Protein AF-A0AAU9JZC8-F1 (afdb_monomer_lite)

InterPro domains:
  IPR000945 Dopamine beta-hydroxylase-like [PTHR10157] (505-621)
  IPR001199 Cytochrome b5-like heme/steroid binding domain [PF00173] (879-955)
  IPR001199 Cytochrome b5-like heme/steroid binding domain [PS50255] (870-957)
  IPR001199 Cytochrome b5-like heme/steroid binding domain [SM01117] (877-957)
  IPR005018 DOMON domain [PF03351] (26-144)
  IPR005018 DOMON domain [PF03351] (187-306)
  IPR005018 DOMON domain [PF03351] (349-467)
  IPR005018 DOMON domain [PF03351] (511-630)
  IPR005018 DOMON domain [PS50836] (27-145)
  IPR005018 DOMON domain [PS50836] (188-307)
  IPR005018 DOMON domain [PS50836] (350-468)
  IPR005018 DOMON domain [PS50836] (512-631)
  IPR005018 DOMON domain [SM00664] (51-145)
  IPR005018 DOMON domain [SM00664] (213-307)
  IPR005018 DOMON domain [SM00664] (374-468)
  IPR005018 DOMON domain [SM00664] (536-631)
  IPR006593 Cytochrome b561/ferric reductase, transmembrane domain [PF03188] (675-803)
  IPR006593 Cytochrome b561/ferric reductase, transmembrane domain [PS50939] (636-838)
  IPR006593 Cytochrome b561/ferric reductase, transmembrane domain [SM00665] (674-803)
  IPR008333 Flavoprotein pyridine nucleotide cytochrome reductase-like, FAD-binding domain [PF00970] (1058-1099)

Structure (mmCIF, N/CA/C/O backbone):
data_AF-A0AAU9JZC8-F1
#
_entry.id   AF-A0AAU9JZC8-F1
#
loop_
_atom_site.group_PDB
_atom_site.id
_atom_site.type_symbol
_atom_site.label_atom_id
_atom_site.label_alt_id
_atom_site.label_comp_id
_atom_site.label_asym_id
_atom_site.label_entity_id
_atom_site.label_seq_id
_atom_site.pdbx_PDB_ins_code
_atom_site.Cartn_x
_atom_site.Cartn_y
_atom_site.Cartn_z
_atom_site.occupancy
_atom_site.B_iso_or_equiv
_atom_site.auth_seq_id
_atom_site.auth_comp_id
_atom_site.auth_asym_id
_atom_site.auth_atom_id
_atom_site.pdbx_PDB_model_num
ATOM 1 N N . MET A 1 1 ? 20.914 10.973 26.445 1.00 38.75 1 MET A N 1
ATOM 2 C CA . MET A 1 1 ? 22.383 10.813 26.533 1.00 38.75 1 MET A CA 1
ATOM 3 C C . MET A 1 1 ? 22.733 9.498 25.857 1.00 38.75 1 MET A C 1
ATOM 5 O O . MET A 1 1 ? 22.059 8.524 26.144 1.00 38.75 1 MET A O 1
ATOM 9 N N . VAL A 1 2 ? 23.710 9.504 24.944 1.00 33.41 2 VAL A N 1
ATOM 10 C CA . VAL A 1 2 ? 23.965 8.500 23.882 1.00 33.41 2 VAL A CA 1
ATOM 11 C C . VAL A 1 2 ? 23.013 8.624 22.683 1.00 33.41 2 VAL A C 1
ATOM 13 O O . VAL A 1 2 ? 22.009 7.930 22.583 1.00 33.41 2 VAL A O 1
ATOM 16 N N . LYS A 1 3 ? 23.349 9.591 21.819 1.00 29.45 3 LYS A N 1
ATOM 17 C CA . LYS A 1 3 ? 23.037 9.765 20.380 1.00 29.45 3 LYS A CA 1
ATOM 18 C C . LYS A 1 3 ? 23.085 11.263 20.055 1.00 29.45 3 LYS A C 1
ATOM 20 O O . LYS A 1 3 ? 22.072 11.871 19.750 1.00 29.45 3 LYS A O 1
ATOM 25 N N . PHE A 1 4 ? 24.261 11.869 20.224 1.00 28.55 4 PHE A N 1
ATOM 26 C CA . PHE A 1 4 ? 24.564 13.230 19.754 1.00 28.55 4 PHE A CA 1
ATOM 27 C C . PHE A 1 4 ? 26.087 13.424 19.604 1.00 28.55 4 PHE A C 1
ATOM 29 O O . PHE A 1 4 ? 26.654 14.442 19.981 1.00 28.55 4 PHE A O 1
ATOM 36 N N . THR A 1 5 ? 26.773 12.389 19.103 1.00 28.95 5 THR A N 1
ATOM 37 C CA . THR A 1 5 ? 28.242 12.358 18.955 1.00 28.95 5 THR A CA 1
ATOM 38 C C . THR A 1 5 ? 28.636 11.619 17.675 1.00 28.95 5 THR A C 1
ATOM 40 O O . THR A 1 5 ? 29.507 10.763 17.678 1.00 28.95 5 THR A O 1
ATOM 43 N N . PHE A 1 6 ? 27.934 11.908 16.577 1.00 29.84 6 PHE A N 1
ATOM 44 C CA . PHE A 1 6 ? 28.312 11.453 15.230 1.00 29.84 6 PHE A CA 1
ATOM 45 C C . PHE A 1 6 ? 28.276 12.585 14.190 1.00 29.84 6 PHE A C 1
ATOM 47 O O . PHE A 1 6 ? 28.358 12.334 12.998 1.00 29.84 6 PHE A O 1
ATOM 54 N N . PHE A 1 7 ? 28.180 13.842 14.641 1.00 29.44 7 PHE A N 1
ATOM 55 C CA . PHE A 1 7 ? 28.070 15.015 13.763 1.00 29.44 7 PHE A CA 1
ATOM 56 C C . PHE A 1 7 ? 29.235 16.014 13.914 1.00 29.44 7 PHE A C 1
ATOM 58 O O . PHE A 1 7 ? 29.218 17.075 13.308 1.00 29.44 7 PHE A O 1
ATOM 65 N N . ILE A 1 8 ? 30.262 15.691 14.715 1.00 27.86 8 ILE A N 1
ATOM 66 C CA . ILE A 1 8 ? 31.424 16.570 14.975 1.00 27.86 8 ILE A CA 1
ATOM 67 C C . ILE A 1 8 ? 32.739 15.784 14.814 1.00 27.86 8 ILE A C 1
ATOM 69 O O . ILE A 1 8 ? 33.644 15.870 15.631 1.00 27.86 8 ILE A O 1
ATOM 73 N N . LEU A 1 9 ? 32.830 14.959 13.767 1.00 26.92 9 LEU A N 1
ATOM 74 C CA . LEU A 1 9 ? 34.109 14.392 13.308 1.00 26.92 9 LEU A CA 1
ATOM 75 C C . LEU A 1 9 ? 34.303 14.507 11.785 1.00 26.92 9 LEU A C 1
ATOM 77 O O . LEU A 1 9 ? 35.224 13.922 11.236 1.00 26.92 9 LEU A O 1
ATOM 81 N N . TYR A 1 10 ? 33.434 15.267 11.107 1.00 29.80 10 TYR A N 1
ATOM 82 C CA . TYR A 1 10 ? 33.500 15.512 9.659 1.00 29.80 10 TYR A CA 1
ATOM 83 C C . TYR A 1 10 ? 33.956 16.941 9.312 1.00 29.80 10 TYR A C 1
ATOM 85 O O . TYR A 1 10 ? 34.009 17.319 8.150 1.00 29.80 10 TYR A O 1
ATOM 93 N N . ILE A 1 11 ? 34.294 17.752 10.322 1.00 29.59 11 ILE A N 1
ATOM 94 C CA . ILE A 1 11 ? 34.695 19.157 10.162 1.00 29.59 11 ILE A CA 1
ATOM 95 C C . ILE A 1 11 ? 36.052 19.357 10.846 1.00 29.59 11 ILE A C 1
ATOM 97 O O . ILE A 1 11 ? 36.179 20.060 11.842 1.00 29.59 11 ILE A O 1
ATOM 101 N N . SER A 1 12 ? 37.068 18.659 10.340 1.00 27.83 12 SER A N 1
ATOM 102 C CA . SER A 1 12 ? 38.484 18.997 10.565 1.00 27.83 12 SER A CA 1
ATOM 103 C C . SER A 1 12 ? 39.422 18.500 9.450 1.00 27.83 12 SER A C 1
ATOM 105 O O . SER A 1 12 ? 40.632 18.567 9.606 1.00 27.83 12 SER A O 1
ATOM 107 N N . LEU A 1 13 ? 38.880 18.045 8.311 1.00 31.06 13 LEU A N 1
ATOM 108 C CA . LEU A 1 13 ? 39.624 17.678 7.092 1.00 31.06 13 LEU A CA 1
ATOM 109 C C . LEU A 1 13 ? 39.150 18.500 5.878 1.00 31.06 13 LEU A C 1
ATOM 111 O O . LEU A 1 13 ? 39.195 18.062 4.737 1.00 31.06 13 LEU A O 1
ATOM 115 N N . ALA A 1 14 ? 38.672 19.718 6.139 1.00 29.77 14 ALA A N 1
ATOM 116 C CA . ALA A 1 14 ? 38.311 20.700 5.121 1.00 29.77 14 ALA A CA 1
ATOM 117 C C . ALA A 1 14 ? 39.449 21.718 4.930 1.00 29.77 14 ALA A C 1
ATOM 119 O O . ALA A 1 14 ? 39.251 22.922 5.077 1.00 29.77 14 ALA A O 1
ATOM 120 N N . PHE A 1 15 ? 40.643 21.211 4.617 1.00 31.27 15 PHE A N 1
ATOM 121 C CA . PHE A 1 15 ? 41.706 21.960 3.948 1.00 31.27 15 PHE A CA 1
ATOM 122 C C . PHE A 1 15 ? 42.195 21.113 2.756 1.00 31.27 15 PHE A C 1
ATOM 124 O O . PHE A 1 15 ? 42.747 20.040 2.953 1.00 31.27 15 PHE A O 1
ATOM 131 N N . SER A 1 16 ? 41.901 21.611 1.546 1.00 42.53 16 SER A N 1
ATOM 132 C CA . SER A 1 16 ? 42.265 21.157 0.185 1.00 42.53 16 SER A CA 1
ATOM 133 C C . SER A 1 16 ? 42.057 19.673 -0.190 1.00 42.53 16 SER A C 1
ATOM 135 O O . SER A 1 16 ? 42.963 18.854 -0.117 1.00 42.53 16 SER A O 1
ATOM 137 N N . LEU A 1 17 ? 40.868 19.353 -0.719 1.00 43.88 17 LEU A N 1
ATOM 138 C CA . LEU A 1 17 ? 40.655 18.234 -1.660 1.00 43.88 17 LEU A CA 1
ATOM 139 C C . LEU A 1 17 ? 40.538 18.728 -3.119 1.00 43.88 17 LEU A C 1
ATOM 141 O O . LEU A 1 17 ? 40.178 17.959 -4.002 1.00 43.88 17 LEU A O 1
ATOM 145 N N . ALA A 1 18 ? 40.804 20.014 -3.376 1.00 48.88 18 ALA A N 1
ATOM 146 C CA . ALA A 1 18 ? 40.693 20.606 -4.712 1.00 48.88 18 ALA A CA 1
ATOM 147 C C . ALA A 1 18 ? 41.970 20.434 -5.560 1.00 48.88 18 ALA A C 1
ATOM 149 O O . ALA A 1 18 ? 41.886 20.530 -6.779 1.00 48.88 18 ALA A O 1
ATOM 150 N N . ASP A 1 19 ? 43.116 20.133 -4.931 1.00 63.88 19 ASP A N 1
ATOM 151 C CA . ASP A 1 19 ? 44.434 20.117 -5.590 1.00 63.88 19 ASP A CA 1
ATOM 152 C C . ASP A 1 19 ? 45.125 18.735 -5.579 1.00 63.88 19 ASP A C 1
ATOM 154 O O . ASP A 1 19 ? 46.288 18.623 -5.965 1.00 63.88 19 ASP A O 1
ATOM 158 N N . LEU A 1 20 ? 44.446 17.679 -5.108 1.00 82.31 20 LEU A N 1
ATOM 159 C CA . LEU A 1 20 ? 45.000 16.321 -5.087 1.00 82.31 20 LEU A CA 1
ATOM 160 C C . LEU A 1 20 ? 44.913 15.696 -6.485 1.00 82.31 20 LEU A C 1
ATOM 162 O O . LEU A 1 20 ? 43.819 15.490 -7.008 1.00 82.31 20 LEU A O 1
ATOM 166 N N . VAL A 1 21 ? 46.070 15.380 -7.063 1.00 87.62 21 VAL A N 1
ATOM 167 C CA . VAL A 1 21 ? 46.210 14.694 -8.355 1.00 87.62 21 VAL A CA 1
ATOM 168 C C . VAL A 1 21 ? 46.544 13.228 -8.111 1.00 87.62 21 VAL A C 1
ATOM 170 O O . VAL A 1 21 ? 47.403 12.942 -7.282 1.00 87.62 21 VAL A O 1
ATOM 173 N N . THR A 1 22 ? 45.913 12.305 -8.836 1.00 87.94 22 THR A N 1
ATOM 174 C CA . THR A 1 22 ? 46.145 10.857 -8.716 1.00 87.94 22 THR A CA 1
ATOM 175 C C . THR A 1 22 ? 46.377 10.224 -10.085 1.00 87.94 22 THR A C 1
ATOM 177 O O . THR A 1 22 ? 45.587 10.423 -11.006 1.00 87.94 22 THR A O 1
ATOM 180 N N . VAL A 1 23 ? 47.428 9.413 -10.207 1.00 86.44 23 VAL A N 1
ATOM 181 C CA . VAL A 1 23 ? 47.683 8.552 -11.370 1.00 86.44 23 VAL A CA 1
ATOM 182 C C . VAL A 1 23 ? 47.789 7.094 -10.937 1.00 86.44 23 VAL A C 1
ATOM 184 O O . VAL A 1 23 ? 48.322 6.762 -9.873 1.00 86.44 23 VAL A O 1
ATOM 187 N N . GLU A 1 24 ? 47.264 6.213 -11.777 1.00 87.88 24 GLU A N 1
ATOM 188 C CA . GLU A 1 24 ? 47.436 4.774 -11.635 1.00 87.88 24 GLU A CA 1
ATOM 189 C C . GLU A 1 24 ? 48.741 4.363 -12.320 1.00 87.88 24 GLU A C 1
ATOM 191 O O . GLU A 1 24 ? 48.901 4.564 -13.521 1.00 87.88 24 GLU A O 1
ATOM 196 N N . LEU A 1 25 ? 49.692 3.827 -11.546 1.00 85.94 25 LEU A N 1
ATOM 197 C CA . LEU A 1 25 ? 50.917 3.243 -12.100 1.00 85.94 25 LEU A CA 1
ATOM 198 C C . LEU A 1 25 ? 50.669 1.778 -12.475 1.00 85.94 25 LEU A C 1
ATOM 200 O O . LEU A 1 25 ? 51.113 1.320 -13.526 1.00 85.94 25 LEU A O 1
ATOM 204 N N . ASN A 1 26 ? 49.932 1.061 -11.620 1.00 83.56 26 ASN A N 1
ATOM 205 C CA . ASN A 1 26 ? 49.274 -0.206 -11.927 1.00 83.56 26 ASN A CA 1
ATOM 206 C C . ASN A 1 26 ? 48.115 -0.484 -10.943 1.00 83.56 26 ASN A C 1
ATOM 208 O O . ASN A 1 26 ? 47.917 0.262 -9.985 1.00 83.56 26 ASN A O 1
ATOM 212 N N . GLU A 1 27 ? 47.439 -1.625 -11.120 1.00 82.31 27 GLU A N 1
ATOM 213 C CA . GLU A 1 27 ? 46.298 -2.088 -10.305 1.00 82.31 27 GLU A CA 1
ATOM 214 C C . GLU A 1 27 ? 46.540 -2.143 -8.780 1.00 82.31 27 GLU A C 1
ATOM 216 O O . GLU A 1 27 ? 45.589 -2.142 -8.001 1.00 82.31 27 GLU A O 1
ATOM 221 N N . ASN A 1 28 ? 47.800 -2.206 -8.334 1.00 84.19 28 ASN A N 1
ATOM 222 C CA . ASN A 1 28 ? 48.166 -2.354 -6.924 1.00 84.19 28 ASN A CA 1
ATOM 223 C C . ASN A 1 28 ? 48.948 -1.152 -6.370 1.00 84.19 28 ASN A C 1
ATOM 225 O O . ASN A 1 28 ? 49.250 -1.133 -5.173 1.00 84.19 28 ASN A O 1
ATOM 229 N N . PHE A 1 29 ? 49.283 -0.167 -7.210 1.00 91.44 29 PHE A N 1
ATOM 230 C CA . PHE A 1 29 ? 50.111 0.984 -6.865 1.00 91.44 29 PHE A CA 1
ATOM 231 C C . PHE A 1 29 ? 49.562 2.259 -7.519 1.00 91.44 29 PHE A C 1
ATOM 233 O O . PHE A 1 29 ? 49.780 2.546 -8.699 1.00 91.44 29 PHE A O 1
ATOM 240 N N . HIS A 1 30 ? 48.901 3.071 -6.695 1.00 91.12 30 HIS A N 1
ATOM 241 C CA . HIS A 1 30 ? 48.463 4.410 -7.065 1.00 91.12 30 HIS A CA 1
ATOM 242 C C . HIS A 1 30 ? 49.386 5.455 -6.444 1.00 91.12 30 HIS A C 1
ATOM 244 O O . HIS A 1 30 ? 49.693 5.413 -5.245 1.00 91.12 30 HIS A O 1
ATOM 250 N N . LEU A 1 31 ? 49.788 6.426 -7.259 1.00 93.69 31 LEU A N 1
ATOM 251 C CA . LEU A 1 31 ? 50.582 7.564 -6.823 1.00 93.69 31 LEU A CA 1
ATOM 252 C C . LEU A 1 31 ? 49.716 8.816 -6.884 1.00 93.69 31 LEU A C 1
ATOM 254 O O . LEU A 1 31 ? 49.108 9.114 -7.907 1.00 93.69 31 LEU A O 1
ATOM 258 N N . SER A 1 32 ? 49.654 9.555 -5.783 1.00 93.25 32 SER A N 1
ATOM 259 C CA . SER A 1 32 ? 48.994 10.862 -5.752 1.00 93.25 32 SER A CA 1
ATOM 260 C C . SER A 1 32 ? 49.956 11.948 -5.312 1.00 93.25 32 SER A C 1
ATOM 262 O O . SER A 1 32 ? 50.922 11.657 -4.610 1.00 93.25 32 SER A O 1
ATOM 264 N N . TRP A 1 33 ? 49.709 13.198 -5.683 1.00 92.81 33 TRP A N 1
ATOM 265 C CA . TRP A 1 33 ? 50.490 14.321 -5.181 1.00 92.81 33 TRP A CA 1
ATOM 266 C C . TRP A 1 33 ? 49.694 15.616 -5.074 1.00 92.81 33 TRP A C 1
ATOM 268 O O . TRP A 1 33 ? 48.676 15.810 -5.735 1.00 92.81 33 TRP A O 1
ATOM 278 N N . ILE A 1 34 ? 50.213 16.515 -4.240 1.00 89.94 34 ILE A N 1
ATOM 279 C CA . ILE A 1 34 ? 49.848 17.931 -4.198 1.00 89.94 34 ILE A CA 1
ATOM 280 C C . ILE A 1 34 ? 51.139 18.723 -4.390 1.00 89.94 34 ILE A C 1
ATOM 282 O O . ILE A 1 34 ? 52.144 18.451 -3.728 1.00 89.94 34 ILE A O 1
ATOM 286 N N . MET A 1 35 ? 51.125 19.694 -5.300 1.00 86.69 35 MET A N 1
ATOM 287 C CA . MET A 1 35 ? 52.292 20.519 -5.610 1.00 86.69 35 MET A CA 1
ATOM 288 C C . MET A 1 35 ? 51.992 21.991 -5.327 1.00 86.69 35 MET A C 1
ATOM 290 O O . MET A 1 35 ? 50.955 22.511 -5.734 1.00 86.69 35 MET A O 1
ATOM 294 N N . ASN A 1 36 ? 52.914 22.675 -4.650 1.00 82.94 36 ASN A N 1
ATOM 295 C CA . ASN A 1 36 ? 52.882 24.126 -4.471 1.00 82.94 36 ASN A CA 1
ATOM 296 C C . ASN A 1 36 ? 54.103 24.775 -5.152 1.00 82.94 36 ASN A C 1
ATOM 298 O O . ASN A 1 36 ? 54.850 24.114 -5.865 1.00 82.94 36 ASN A O 1
ATOM 302 N N . GLN A 1 37 ? 54.318 26.078 -4.952 1.00 81.81 37 GLN A N 1
ATOM 303 C CA . GLN A 1 37 ? 55.408 26.804 -5.621 1.00 81.81 37 GLN A CA 1
ATOM 304 C C . GLN A 1 37 ? 56.825 26.362 -5.207 1.00 81.81 37 GLN A C 1
ATOM 306 O O . GLN A 1 37 ? 57.778 26.707 -5.901 1.00 81.81 37 GLN A O 1
ATOM 311 N N . THR A 1 38 ? 56.996 25.639 -4.095 1.00 85.50 38 THR A N 1
ATOM 312 C CA . THR A 1 38 ? 58.321 25.296 -3.545 1.00 85.50 38 THR A CA 1
ATOM 313 C C . THR A 1 38 ? 58.522 23.810 -3.248 1.00 85.50 38 THR A C 1
ATOM 315 O O . THR A 1 38 ? 59.665 23.367 -3.157 1.00 85.50 38 THR A O 1
ATOM 318 N N . ALA A 1 39 ? 57.453 23.032 -3.082 1.00 88.88 39 ALA A N 1
ATOM 319 C CA . ALA A 1 39 ? 57.504 21.632 -2.673 1.00 88.88 39 ALA A CA 1
ATOM 320 C C . ALA A 1 39 ? 56.412 20.787 -3.342 1.00 88.88 39 ALA A C 1
ATOM 322 O O . ALA A 1 39 ? 55.355 21.293 -3.736 1.00 88.88 39 ALA A O 1
ATOM 323 N N . ILE A 1 40 ? 56.669 19.483 -3.409 1.00 91.62 40 ILE A N 1
ATOM 324 C CA . ILE A 1 40 ? 55.712 18.449 -3.797 1.00 91.62 40 ILE A CA 1
ATOM 325 C C . ILE A 1 40 ? 55.554 17.440 -2.657 1.00 91.62 40 ILE A C 1
ATOM 327 O O . ILE A 1 40 ? 56.533 16.991 -2.058 1.00 91.62 40 ILE A O 1
ATOM 331 N N . THR A 1 41 ? 54.307 17.076 -2.375 1.00 92.81 41 THR A N 1
ATOM 332 C CA . THR A 1 41 ? 53.953 16.042 -1.403 1.00 92.81 41 THR A CA 1
ATOM 333 C C . THR A 1 41 ? 53.334 14.862 -2.136 1.00 92.81 41 THR A C 1
ATOM 335 O O . THR A 1 41 ? 52.223 14.973 -2.650 1.00 92.81 41 THR A O 1
ATOM 338 N N . PHE A 1 42 ? 54.045 13.738 -2.171 1.00 94.38 42 PHE A N 1
ATOM 339 C CA . PHE A 1 42 ? 53.594 12.466 -2.725 1.00 94.38 42 PHE A CA 1
ATOM 340 C C . PHE A 1 42 ? 52.828 11.647 -1.687 1.00 94.38 42 PHE A C 1
ATOM 342 O O . PHE A 1 42 ? 53.190 11.596 -0.514 1.00 94.38 42 PHE A O 1
ATOM 349 N N . THR A 1 43 ? 51.791 10.949 -2.130 1.00 94.19 43 THR A N 1
ATOM 350 C CA . THR A 1 43 ? 51.058 9.944 -1.363 1.00 94.19 43 THR A CA 1
ATOM 351 C C . THR A 1 43 ? 51.114 8.619 -2.108 1.00 94.19 43 THR A C 1
ATOM 353 O O . THR A 1 43 ? 50.618 8.498 -3.229 1.00 94.19 43 THR A O 1
ATOM 356 N N . PHE A 1 44 ? 51.725 7.633 -1.462 1.00 94.94 44 PHE A N 1
ATOM 357 C CA . PHE A 1 44 ? 51.853 6.261 -1.928 1.00 94.94 44 PHE A CA 1
ATOM 358 C C . PHE A 1 44 ? 50.677 5.465 -1.378 1.00 94.94 44 PHE A C 1
ATOM 360 O O . PHE A 1 44 ? 50.539 5.355 -0.158 1.00 94.94 44 PHE A O 1
ATOM 367 N N . ASN A 1 45 ? 49.850 4.913 -2.263 1.00 93.44 45 ASN A N 1
ATOM 368 C CA . ASN A 1 45 ? 48.741 4.036 -1.905 1.00 93.44 45 ASN A CA 1
ATOM 369 C C . ASN A 1 45 ? 48.948 2.665 -2.559 1.00 93.44 45 ASN A C 1
ATOM 371 O O . ASN A 1 45 ? 48.789 2.519 -3.773 1.00 93.44 45 ASN A O 1
ATOM 375 N N . CYS A 1 46 ? 49.366 1.691 -1.752 1.00 92.38 46 CYS A N 1
ATOM 376 C CA . CYS A 1 46 ? 49.832 0.385 -2.208 1.00 92.38 46 CYS A CA 1
ATOM 377 C C . CYS A 1 46 ? 49.041 -0.747 -1.545 1.00 92.38 46 CYS A C 1
ATOM 379 O O . CYS A 1 46 ? 49.015 -0.848 -0.318 1.00 92.38 46 CYS A O 1
ATOM 381 N N . SER A 1 47 ? 48.454 -1.640 -2.340 1.00 91.19 47 SER A N 1
ATOM 382 C CA . SER A 1 47 ? 47.619 -2.761 -1.868 1.00 91.19 47 SER A CA 1
ATOM 383 C C . SER A 1 47 ? 48.422 -4.048 -1.603 1.00 91.19 47 SER A C 1
ATOM 385 O O . SER A 1 47 ? 47.999 -5.136 -1.984 1.00 91.19 47 SER A O 1
ATOM 387 N N . PHE A 1 48 ? 49.607 -3.937 -0.994 1.00 89.81 48 PHE A N 1
ATOM 388 C CA . PHE A 1 48 ? 50.511 -5.063 -0.707 1.00 89.81 48 PHE A CA 1
ATOM 389 C C . PHE A 1 48 ? 51.365 -4.826 0.551 1.00 89.81 48 PHE A C 1
ATOM 391 O O . PHE A 1 48 ? 51.379 -3.722 1.098 1.00 89.81 48 PHE A O 1
ATOM 398 N N . ASP A 1 49 ? 52.093 -5.849 1.020 1.00 87.75 49 ASP A N 1
ATOM 399 C CA . ASP A 1 49 ? 52.998 -5.772 2.182 1.00 87.75 49 ASP A CA 1
ATOM 400 C C . ASP A 1 49 ? 54.452 -5.990 1.747 1.00 87.75 49 ASP A C 1
ATOM 402 O O . ASP A 1 49 ? 54.801 -7.077 1.304 1.00 87.75 49 ASP A O 1
ATOM 406 N N . GLY A 1 50 ? 55.331 -4.995 1.880 1.00 89.44 50 GLY A N 1
ATOM 407 C CA . GLY A 1 50 ? 56.743 -5.143 1.512 1.00 89.44 50 GLY A CA 1
ATOM 408 C C . GLY A 1 50 ? 57.435 -3.810 1.252 1.00 89.44 50 GLY A C 1
ATOM 409 O O . GLY A 1 50 ? 57.672 -3.049 2.189 1.00 89.44 50 GLY A O 1
ATOM 410 N N . TRP A 1 51 ? 57.800 -3.527 -0.001 1.00 92.31 51 TRP A N 1
ATOM 411 C CA . TRP A 1 51 ? 58.377 -2.231 -0.389 1.00 92.31 51 TRP A CA 1
ATOM 412 C C . TRP A 1 51 ? 57.892 -1.774 -1.762 1.00 92.31 51 TRP A C 1
ATOM 414 O O . TRP A 1 51 ? 57.616 -2.608 -2.621 1.00 92.31 51 TRP A O 1
ATOM 424 N N . CYS A 1 52 ? 57.829 -0.462 -1.979 1.00 92.44 52 CYS A N 1
ATOM 425 C CA . CYS A 1 52 ? 57.537 0.165 -3.268 1.00 92.44 52 CYS A CA 1
ATOM 426 C C . CYS A 1 52 ? 58.442 1.375 -3.502 1.00 92.44 52 CYS A C 1
ATOM 428 O O . CYS A 1 52 ? 58.870 2.021 -2.548 1.00 92.44 52 CYS A O 1
ATOM 430 N N . GLY A 1 53 ? 58.732 1.706 -4.753 1.00 92.69 53 GLY A N 1
ATOM 431 C CA . GLY A 1 53 ? 59.544 2.866 -5.090 1.00 92.69 53 GLY A CA 1
ATOM 432 C C . GLY A 1 53 ? 59.191 3.456 -6.443 1.00 92.69 53 GLY A C 1
ATOM 433 O O . GLY A 1 53 ? 58.687 2.758 -7.325 1.00 92.69 53 GLY A O 1
ATOM 434 N N . ILE A 1 54 ? 59.468 4.747 -6.579 1.00 94.88 54 ILE A N 1
ATOM 435 C CA . ILE A 1 54 ? 59.338 5.519 -7.817 1.00 94.88 54 ILE A CA 1
ATOM 436 C C . ILE A 1 54 ? 60.688 6.136 -8.168 1.00 94.88 54 ILE A C 1
ATOM 438 O O . ILE A 1 54 ? 61.474 6.422 -7.265 1.00 94.88 54 ILE A O 1
ATOM 442 N N . GLY A 1 55 ? 60.945 6.357 -9.454 1.00 92.75 55 GLY A N 1
ATOM 443 C CA . GLY A 1 55 ? 62.159 7.003 -9.932 1.00 92.75 55 GLY A CA 1
ATOM 444 C C . GLY A 1 55 ? 61.925 7.884 -11.152 1.00 92.75 55 GLY A C 1
ATOM 445 O O . GLY A 1 55 ? 61.071 7.605 -11.993 1.00 92.75 55 GLY A O 1
ATOM 446 N N . PHE A 1 56 ? 62.698 8.960 -11.261 1.00 91.56 56 PHE A N 1
ATOM 447 C CA . PHE A 1 56 ? 62.534 9.983 -12.300 1.00 91.56 56 PHE A CA 1
ATOM 448 C C . PHE A 1 56 ? 63.450 9.738 -13.510 1.00 91.56 56 PHE A C 1
ATOM 450 O O . PHE A 1 56 ? 64.225 10.602 -13.918 1.00 91.56 56 PHE A O 1
ATOM 457 N N . ASN A 1 57 ? 63.394 8.523 -14.063 1.00 85.44 57 ASN A N 1
ATOM 458 C CA . ASN A 1 57 ? 64.027 8.148 -15.329 1.00 85.44 57 ASN A CA 1
ATOM 459 C C . ASN A 1 57 ? 63.339 6.895 -15.912 1.00 85.44 57 ASN A C 1
ATOM 461 O O . ASN A 1 57 ? 62.480 6.296 -15.278 1.00 85.44 57 ASN A O 1
ATOM 465 N N . SER A 1 58 ? 63.728 6.454 -17.108 1.00 76.19 58 SER A N 1
ATOM 466 C CA . SER A 1 58 ? 63.150 5.284 -17.797 1.00 76.19 58 SER A CA 1
ATOM 467 C C . SER A 1 58 ? 63.539 3.926 -17.183 1.00 76.19 58 SER A C 1
ATOM 469 O O . SER A 1 58 ? 62.993 2.894 -17.573 1.00 76.19 58 SER A O 1
ATOM 471 N N . GLY A 1 59 ? 64.465 3.902 -16.218 1.00 77.75 59 GLY A N 1
ATOM 472 C CA . GLY A 1 59 ? 64.999 2.685 -15.603 1.00 77.75 59 GLY A CA 1
ATOM 473 C C . GLY A 1 59 ? 65.789 2.976 -14.325 1.00 77.75 59 GLY A C 1
ATOM 474 O O . GLY A 1 59 ? 65.602 4.022 -13.724 1.00 77.75 59 GLY A O 1
ATOM 475 N N . MET A 1 60 ? 66.659 2.052 -13.893 1.00 81.12 60 MET A N 1
ATOM 476 C CA . MET A 1 60 ? 67.414 2.178 -12.629 1.00 81.12 60 MET A CA 1
ATOM 477 C C . MET A 1 60 ? 68.789 2.853 -12.751 1.00 81.12 60 MET A C 1
ATOM 479 O O . MET A 1 60 ? 69.451 3.067 -11.739 1.00 81.12 60 MET A O 1
ATOM 483 N N . ILE A 1 61 ? 69.300 3.089 -13.957 1.00 87.00 61 ILE A N 1
ATOM 484 C CA . ILE A 1 61 ? 70.656 3.621 -14.150 1.00 87.00 61 ILE A CA 1
ATOM 485 C C . ILE A 1 61 ? 70.598 5.149 -14.121 1.00 87.00 61 ILE A C 1
ATOM 487 O O . ILE A 1 61 ? 69.856 5.745 -14.894 1.00 87.00 61 ILE A O 1
ATOM 491 N N . ASN A 1 62 ? 71.414 5.770 -13.267 1.00 87.19 62 ASN A N 1
ATOM 492 C CA . ASN A 1 62 ? 71.485 7.218 -13.052 1.00 87.19 62 ASN A CA 1
ATOM 493 C C . ASN A 1 62 ? 70.106 7.818 -12.763 1.00 87.19 62 ASN A C 1
ATOM 495 O O . ASN A 1 62 ? 69.560 8.583 -13.559 1.00 87.19 62 ASN A O 1
ATOM 499 N N . THR A 1 63 ? 69.488 7.369 -11.674 1.00 90.50 63 THR A N 1
ATOM 500 C CA . THR A 1 63 ? 68.082 7.670 -11.377 1.00 90.50 63 THR A CA 1
ATOM 501 C C . THR A 1 63 ? 67.901 8.062 -9.915 1.00 90.50 63 THR A C 1
ATOM 503 O O . THR A 1 63 ? 68.306 7.303 -9.033 1.00 90.50 63 THR A O 1
ATOM 506 N N . ASP A 1 64 ? 67.281 9.229 -9.717 1.00 92.81 64 ASP A N 1
ATOM 507 C CA . ASP A 1 64 ? 66.706 9.746 -8.464 1.00 92.81 64 ASP A CA 1
ATOM 508 C C . ASP A 1 64 ? 65.476 8.904 -8.097 1.00 92.81 64 ASP A C 1
ATOM 510 O O . ASP A 1 64 ? 64.601 8.709 -8.953 1.00 92.81 64 ASP A O 1
ATOM 514 N N . MET A 1 65 ? 65.434 8.364 -6.876 1.00 92.94 65 MET A N 1
ATOM 515 C CA . MET A 1 65 ? 64.400 7.447 -6.408 1.00 92.94 65 MET A CA 1
ATOM 516 C C . MET A 1 65 ? 63.913 7.751 -4.992 1.00 92.94 65 MET A C 1
ATOM 518 O O . MET A 1 65 ? 64.690 7.940 -4.061 1.00 92.94 65 MET A O 1
ATOM 522 N N . ILE A 1 66 ? 62.601 7.598 -4.804 1.00 94.44 66 ILE A N 1
ATOM 523 C CA . ILE A 1 66 ? 61.959 7.589 -3.487 1.00 94.44 66 ILE A CA 1
ATOM 524 C C . ILE A 1 66 ? 61.458 6.175 -3.213 1.00 94.44 66 ILE A C 1
ATOM 526 O O . ILE A 1 66 ? 60.630 5.646 -3.962 1.00 94.44 66 ILE A O 1
ATOM 530 N N . ILE A 1 67 ? 61.944 5.562 -2.133 1.00 93.25 67 ILE A N 1
ATOM 531 C CA . ILE A 1 67 ? 61.635 4.172 -1.773 1.00 93.25 67 ILE A CA 1
ATOM 532 C C . ILE A 1 67 ? 60.926 4.131 -0.421 1.00 93.25 67 ILE A C 1
ATOM 534 O O . ILE A 1 67 ? 61.453 4.592 0.586 1.00 93.25 67 ILE A O 1
ATOM 538 N N . LEU A 1 68 ? 59.744 3.523 -0.380 1.00 92.62 68 LEU A N 1
ATOM 539 C CA . LEU A 1 68 ? 58.991 3.226 0.834 1.00 92.62 68 LEU A CA 1
ATOM 540 C C . LEU A 1 68 ? 59.136 1.738 1.172 1.00 92.62 68 LEU A C 1
ATOM 542 O O . LEU A 1 68 ? 58.817 0.872 0.358 1.00 92.62 68 LEU A O 1
ATOM 546 N N . ILE A 1 69 ? 59.586 1.428 2.385 1.00 91.06 69 ILE A N 1
ATOM 547 C CA . ILE A 1 69 ? 59.846 0.058 2.835 1.00 91.06 69 ILE A CA 1
ATOM 548 C C . ILE A 1 69 ? 59.217 -0.219 4.199 1.00 91.06 69 ILE A C 1
ATOM 550 O O . ILE A 1 69 ? 59.327 0.582 5.129 1.00 91.06 69 ILE A O 1
ATOM 554 N N . ARG A 1 70 ? 58.600 -1.396 4.338 1.00 89.19 70 ARG A N 1
ATOM 555 C CA . ARG A 1 70 ? 58.146 -1.953 5.612 1.00 89.19 70 ARG A CA 1
ATOM 556 C C . ARG A 1 70 ? 59.072 -3.079 6.060 1.00 89.19 70 ARG A C 1
ATOM 558 O O . ARG A 1 70 ? 58.868 -4.246 5.734 1.00 89.19 70 ARG A O 1
ATOM 565 N N . GLU A 1 71 ? 60.092 -2.740 6.838 1.00 84.25 71 GLU A N 1
ATOM 566 C CA . GLU A 1 71 ? 61.072 -3.705 7.346 1.00 84.25 71 GLU A CA 1
ATOM 567 C C . GLU A 1 71 ? 60.833 -3.975 8.835 1.00 84.25 71 GLU A C 1
ATOM 569 O O . GLU A 1 71 ? 60.687 -3.050 9.635 1.00 84.25 71 GLU A O 1
ATOM 574 N N . ASN A 1 72 ? 60.759 -5.253 9.226 1.00 80.38 72 ASN A N 1
ATOM 575 C CA . ASN A 1 72 ? 60.468 -5.674 10.609 1.00 80.38 72 ASN A CA 1
ATOM 576 C C . ASN A 1 72 ? 59.208 -5.016 11.222 1.00 80.38 72 ASN A C 1
ATOM 578 O O . ASN A 1 72 ? 59.129 -4.792 12.430 1.00 80.38 72 ASN A O 1
ATOM 582 N N . GLY A 1 73 ? 58.213 -4.698 10.386 1.00 76.12 73 GLY A N 1
ATOM 583 C CA . GLY A 1 73 ? 56.958 -4.064 10.798 1.00 76.12 73 GLY A CA 1
ATOM 584 C C . GLY A 1 73 ? 57.015 -2.540 10.957 1.00 76.12 73 GLY A C 1
ATOM 585 O O . GLY A 1 73 ? 55.982 -1.948 11.267 1.00 76.12 73 GLY A O 1
ATOM 586 N N . LEU A 1 74 ? 58.167 -1.907 10.713 1.00 83.75 74 LEU A N 1
ATOM 587 C CA . LEU A 1 74 ? 58.344 -0.454 10.736 1.00 83.75 74 LEU A CA 1
ATOM 588 C C . LEU A 1 74 ? 58.373 0.107 9.311 1.00 83.75 74 LEU A C 1
ATOM 590 O O . LEU A 1 74 ? 59.106 -0.392 8.461 1.00 83.75 74 LEU A O 1
ATOM 594 N N . MET A 1 75 ? 57.587 1.157 9.073 1.00 88.06 75 MET A N 1
ATOM 595 C CA . MET A 1 75 ? 57.573 1.889 7.804 1.00 88.06 75 MET A CA 1
ATOM 596 C C . MET A 1 75 ? 58.704 2.920 7.782 1.00 88.06 75 MET A C 1
ATOM 598 O O . MET A 1 75 ? 58.840 3.703 8.723 1.00 88.06 75 MET A O 1
ATOM 602 N N . GLN A 1 76 ? 59.490 2.933 6.710 1.00 90.31 76 GLN A N 1
ATOM 603 C CA . GLN A 1 76 ? 60.568 3.891 6.464 1.00 90.31 76 GLN A CA 1
ATOM 604 C C . GLN A 1 76 ? 60.495 4.394 5.020 1.00 90.31 76 GLN A C 1
ATOM 606 O O . GLN A 1 76 ? 60.088 3.650 4.130 1.00 90.31 76 GLN A O 1
ATOM 611 N N . ALA A 1 77 ? 60.914 5.637 4.794 1.00 92.00 77 ALA A N 1
ATOM 612 C CA . ALA A 1 77 ? 61.097 6.204 3.464 1.00 92.00 77 ALA A CA 1
ATOM 613 C C . ALA A 1 77 ? 62.570 6.557 3.260 1.00 92.00 77 ALA A C 1
ATOM 615 O O . ALA A 1 77 ? 63.204 7.101 4.167 1.00 92.00 77 ALA A O 1
ATOM 616 N N . TRP A 1 78 ? 63.105 6.223 2.093 1.00 92.38 78 TRP A N 1
ATOM 617 C CA . TRP A 1 78 ? 64.494 6.430 1.717 1.00 92.38 78 TRP A CA 1
ATOM 618 C C . TRP A 1 78 ? 64.564 7.312 0.477 1.00 92.38 78 TRP A C 1
ATOM 620 O O . TRP A 1 78 ? 63.924 7.013 -0.532 1.00 92.38 78 TRP A O 1
ATOM 630 N N . ASP A 1 79 ? 65.375 8.358 0.580 1.00 93.12 79 ASP A N 1
ATOM 631 C CA . ASP A 1 79 ? 65.878 9.133 -0.550 1.00 93.12 79 ASP A CA 1
ATOM 632 C C . ASP A 1 79 ? 67.098 8.414 -1.102 1.00 93.12 79 ASP A C 1
ATOM 634 O O . ASP A 1 79 ? 67.980 8.021 -0.321 1.00 93.12 79 ASP A O 1
ATOM 638 N N . SER A 1 80 ? 67.095 8.073 -2.383 1.00 93.00 80 SER A N 1
ATOM 639 C CA . SER A 1 80 ? 68.087 7.154 -2.932 1.00 93.00 80 SER A CA 1
ATOM 640 C C . SER A 1 80 ? 68.430 7.442 -4.381 1.00 93.00 80 SER A C 1
ATOM 642 O O . SER A 1 80 ? 67.558 7.618 -5.224 1.00 93.00 80 SER A O 1
ATOM 644 N N . TYR A 1 81 ? 69.707 7.283 -4.702 1.00 92.44 81 TYR A N 1
ATOM 645 C CA . TYR A 1 81 ? 70.208 7.348 -6.060 1.00 92.44 81 TYR A CA 1
ATOM 646 C C . TYR A 1 81 ? 70.811 6.019 -6.506 1.00 92.44 81 TYR A C 1
ATOM 648 O O . TYR A 1 81 ? 71.541 5.328 -5.779 1.00 92.44 81 TYR A O 1
ATOM 656 N N . SER A 1 82 ? 70.549 5.659 -7.758 1.00 90.38 82 SER A N 1
ATOM 657 C CA . SER A 1 82 ? 71.084 4.443 -8.362 1.00 90.38 82 SER A CA 1
ATOM 658 C C . SER A 1 82 ? 72.018 4.757 -9.529 1.00 90.38 82 SER A C 1
ATOM 660 O O . SER A 1 82 ? 71.602 5.288 -10.552 1.00 90.38 82 SER A O 1
ATOM 662 N N . PHE A 1 83 ? 73.295 4.376 -9.408 1.00 84.62 83 PHE A N 1
ATOM 663 C CA . PHE A 1 83 ? 74.314 4.549 -10.461 1.00 84.62 83 PHE A CA 1
ATOM 664 C C . PHE A 1 83 ? 74.317 3.423 -11.506 1.00 84.62 83 PHE A C 1
ATOM 666 O O . PHE A 1 83 ? 74.859 3.573 -12.597 1.00 84.62 83 PHE A O 1
ATOM 673 N N . LYS A 1 84 ? 73.800 2.245 -11.148 1.00 83.94 84 LYS A N 1
ATOM 674 C CA . LYS A 1 84 ? 73.842 1.014 -11.955 1.00 83.94 84 LYS A CA 1
ATOM 675 C C . LYS A 1 84 ? 72.741 0.052 -11.478 1.00 83.94 84 LYS A C 1
ATOM 677 O O . LYS A 1 84 ? 72.243 0.266 -10.379 1.00 83.94 84 LYS A O 1
ATOM 682 N N . PRO A 1 85 ? 72.378 -1.009 -12.224 1.00 80.19 85 PRO A N 1
ATOM 683 C CA . PRO A 1 85 ? 71.263 -1.902 -11.884 1.00 80.19 85 PRO A CA 1
ATOM 684 C C . PRO A 1 85 ? 71.600 -2.829 -10.698 1.00 80.19 85 PRO A C 1
ATOM 686 O O . PRO A 1 85 ? 71.842 -4.024 -10.844 1.00 80.19 85 PRO A O 1
ATOM 689 N N . GLN A 1 86 ? 71.683 -2.251 -9.505 1.00 82.50 86 GLN A N 1
ATOM 690 C CA . GLN A 1 86 ? 71.873 -2.911 -8.215 1.00 82.50 86 GLN A CA 1
ATOM 691 C C . GLN A 1 86 ? 71.008 -2.191 -7.169 1.00 82.50 86 GLN A C 1
ATOM 693 O O . GLN A 1 86 ? 70.346 -1.207 -7.488 1.00 82.50 86 GLN A O 1
ATOM 698 N N . THR A 1 87 ? 71.039 -2.642 -5.914 1.00 85.88 87 THR A N 1
ATOM 699 C CA . THR A 1 87 ? 70.397 -1.934 -4.796 1.00 85.88 87 THR A CA 1
ATOM 700 C C . THR A 1 87 ? 70.784 -0.442 -4.785 1.00 85.88 87 THR A C 1
ATOM 702 O O . THR A 1 87 ? 71.985 -0.154 -4.706 1.00 85.88 87 THR A O 1
ATOM 705 N N . PRO A 1 88 ? 69.811 0.489 -4.867 1.00 89.81 88 PRO A N 1
ATOM 706 C CA . PRO A 1 88 ? 70.071 1.925 -4.805 1.00 89.81 88 PRO A CA 1
ATOM 707 C C . PRO A 1 88 ? 70.756 2.308 -3.492 1.00 89.81 88 PRO A C 1
ATOM 709 O O . PRO A 1 88 ? 70.509 1.694 -2.449 1.00 89.81 88 PRO A O 1
ATOM 712 N N . ALA A 1 89 ? 71.649 3.292 -3.548 1.00 88.94 89 ALA A N 1
ATOM 713 C CA . ALA A 1 89 ? 72.317 3.806 -2.361 1.00 88.94 89 ALA A CA 1
ATOM 714 C C . ALA A 1 89 ? 71.510 4.984 -1.815 1.00 88.94 89 ALA A C 1
ATOM 716 O O . ALA A 1 89 ? 71.141 5.865 -2.580 1.00 88.94 89 ALA A O 1
ATOM 717 N N . GLN A 1 90 ? 71.259 5.006 -0.504 1.00 90.94 90 GLN A N 1
ATOM 718 C CA . GLN A 1 90 ? 70.628 6.164 0.125 1.00 90.94 90 GLN A CA 1
ATOM 719 C C . GLN A 1 90 ? 71.524 7.390 -0.018 1.00 90.94 90 GLN A C 1
ATOM 721 O O . GLN A 1 90 ? 72.743 7.280 0.148 1.00 90.94 90 GLN A O 1
ATOM 726 N N . ASP A 1 91 ? 70.931 8.554 -0.229 1.00 90.25 91 ASP A N 1
ATOM 727 C CA . ASP A 1 91 ? 71.676 9.771 -0.565 1.00 90.25 91 ASP A CA 1
ATOM 728 C C . ASP A 1 91 ? 72.624 10.206 0.547 1.00 90.25 91 ASP A C 1
ATOM 730 O O . ASP A 1 91 ? 73.762 10.600 0.297 1.00 90.25 91 ASP A O 1
ATOM 734 N N . SER A 1 92 ? 72.230 9.968 1.800 1.00 87.88 92 SER A N 1
ATOM 735 C CA . SER A 1 92 ? 73.088 10.159 2.976 1.00 87.88 92 SER A CA 1
ATOM 736 C C . SER A 1 92 ? 74.401 9.350 2.954 1.00 87.88 92 SER A C 1
ATOM 738 O O . SER A 1 92 ? 75.352 9.703 3.655 1.00 87.88 92 SER A O 1
ATOM 740 N N . ALA A 1 93 ? 74.479 8.276 2.162 1.00 86.50 93 ALA A N 1
ATOM 741 C CA . ALA A 1 93 ? 75.671 7.448 1.979 1.00 86.50 93 ALA A CA 1
ATOM 742 C C . ALA A 1 93 ? 76.509 7.844 0.745 1.00 86.50 93 ALA A C 1
ATOM 744 O O . ALA A 1 93 ? 77.583 7.273 0.523 1.00 86.50 93 ALA A O 1
ATOM 745 N N . ILE A 1 94 ? 76.057 8.814 -0.055 1.00 86.25 94 ILE A N 1
ATOM 746 C CA . ILE A 1 94 ? 76.720 9.272 -1.278 1.00 86.25 94 ILE A CA 1
ATOM 747 C C . ILE A 1 94 ? 77.388 10.625 -1.009 1.00 86.25 94 ILE A C 1
ATOM 749 O O . ILE A 1 94 ? 76.753 11.613 -0.663 1.00 86.25 94 ILE A O 1
ATOM 753 N N . SER A 1 95 ? 78.711 10.698 -1.195 1.00 81.31 95 SER A N 1
ATOM 754 C CA . SER A 1 95 ? 79.457 11.944 -0.964 1.00 81.31 95 SER A CA 1
ATOM 755 C C . SER A 1 95 ? 78.967 13.071 -1.878 1.00 81.31 95 SER A C 1
ATOM 757 O O . SER A 1 95 ? 79.066 12.965 -3.107 1.00 81.31 95 SER A O 1
ATOM 759 N N . GLY A 1 96 ? 78.482 14.152 -1.268 1.00 79.81 96 GLY A N 1
ATOM 760 C CA . GLY A 1 96 ? 77.931 15.314 -1.959 1.00 79.81 96 GLY A CA 1
ATOM 761 C C . GLY A 1 96 ? 76.417 15.289 -2.144 1.00 79.81 96 GLY A C 1
ATOM 762 O O . GLY A 1 96 ? 75.931 16.289 -2.656 1.00 79.81 96 GLY A O 1
ATOM 763 N N . CYS A 1 97 ? 75.727 14.226 -1.704 1.00 87.62 97 CYS A N 1
ATOM 764 C CA . CYS A 1 97 ? 74.270 14.156 -1.727 1.00 87.62 97 CYS A CA 1
ATOM 765 C C . CYS A 1 97 ? 73.638 14.243 -0.330 1.00 87.62 97 CYS A C 1
ATOM 767 O O . CYS A 1 97 ? 74.334 14.058 0.683 1.00 87.62 97 CYS A O 1
ATOM 769 N N . LYS A 1 98 ? 72.350 14.580 -0.250 1.00 86.44 98 LYS A N 1
ATOM 770 C CA . LYS A 1 98 ? 71.608 14.750 1.009 1.00 86.44 98 LYS A CA 1
ATOM 771 C C . LYS A 1 98 ? 70.262 14.037 0.963 1.00 86.44 98 LYS A C 1
ATOM 773 O O . LYS A 1 98 ? 69.719 13.776 -0.085 1.00 86.44 98 LYS A O 1
ATOM 778 N N . ASN A 1 99 ? 69.754 13.688 2.145 1.00 88.06 99 ASN A N 1
ATOM 779 C CA . ASN A 1 99 ? 68.383 13.207 2.275 1.00 88.06 99 ASN A CA 1
ATOM 780 C C . ASN A 1 99 ? 67.456 14.422 2.383 1.00 88.06 99 ASN A C 1
ATOM 782 O O . ASN A 1 99 ? 67.454 15.083 3.429 1.00 88.06 99 ASN A O 1
ATOM 786 N N . ASP A 1 100 ? 66.694 14.685 1.331 1.00 87.06 100 ASP A N 1
ATOM 787 C CA . ASP A 1 100 ? 65.855 15.870 1.169 1.00 87.06 100 ASP A CA 1
ATOM 788 C C . ASP A 1 100 ? 64.348 15.533 1.129 1.00 87.06 100 ASP A C 1
ATOM 790 O O . ASP A 1 100 ? 63.511 16.380 0.785 1.00 87.06 100 ASP A O 1
ATOM 794 N N . ILE A 1 101 ? 63.981 14.321 1.576 1.00 92.00 101 ILE A N 1
ATOM 795 C CA . ILE A 1 101 ? 62.590 13.901 1.794 1.00 92.00 101 ILE A CA 1
ATOM 796 C C . ILE A 1 101 ? 62.193 13.885 3.279 1.00 92.00 101 ILE A C 1
ATOM 798 O O . ILE A 1 101 ? 62.978 13.579 4.179 1.00 92.00 101 ILE A O 1
ATOM 802 N N . ILE A 1 102 ? 60.912 14.145 3.541 1.00 91.62 102 ILE A N 1
ATOM 803 C CA . ILE A 1 102 ? 60.286 14.065 4.866 1.00 91.62 102 ILE A CA 1
ATOM 804 C C . ILE A 1 102 ? 59.119 13.076 4.804 1.00 91.62 102 ILE A C 1
ATOM 806 O O . ILE A 1 102 ? 58.199 13.252 4.010 1.00 91.62 102 ILE A O 1
ATOM 810 N N . LEU A 1 103 ? 59.131 12.052 5.664 1.00 90.75 103 LEU A N 1
ATOM 811 C CA . LEU A 1 103 ? 57.999 11.138 5.854 1.00 90.75 103 LEU A CA 1
ATOM 812 C C . LEU A 1 103 ? 56.995 11.750 6.844 1.00 90.75 103 LEU A C 1
ATOM 814 O O . LEU A 1 103 ? 57.227 11.740 8.051 1.00 90.75 103 LEU A O 1
ATOM 818 N N . GLU A 1 104 ? 55.881 12.264 6.330 1.00 90.00 104 GLU A N 1
ATOM 819 C CA . GLU A 1 104 ? 54.847 12.968 7.106 1.00 90.00 104 GLU A CA 1
ATOM 820 C C . GLU A 1 104 ? 53.936 11.999 7.866 1.00 90.00 104 GLU A C 1
ATOM 822 O O . GLU A 1 104 ? 53.583 12.204 9.029 1.00 90.00 104 GLU A O 1
ATOM 827 N N . SER A 1 105 ? 53.529 10.918 7.200 1.00 91.38 105 SER A N 1
ATOM 828 C CA . SER A 1 105 ? 52.704 9.875 7.801 1.00 91.38 105 SER A CA 1
ATOM 829 C C . SER A 1 105 ? 52.939 8.534 7.119 1.00 91.38 105 SER A C 1
ATOM 831 O O . SER A 1 105 ? 53.246 8.479 5.929 1.00 91.38 105 SER A O 1
ATOM 833 N N . ALA A 1 106 ? 52.797 7.448 7.877 1.00 89.19 106 ALA A N 1
ATOM 834 C CA . ALA A 1 106 ? 52.827 6.092 7.351 1.00 89.19 106 ALA A CA 1
ATOM 835 C C . ALA A 1 106 ? 51.905 5.189 8.171 1.00 89.19 106 ALA A C 1
ATOM 837 O O . ALA A 1 106 ? 51.899 5.238 9.403 1.00 89.19 106 ALA A O 1
ATOM 838 N N . SER A 1 107 ? 51.138 4.344 7.492 1.00 90.06 107 SER A N 1
ATOM 839 C CA . SER A 1 107 ? 50.277 3.353 8.126 1.00 90.06 107 SER A CA 1
ATOM 840 C C . SER A 1 107 ? 50.209 2.076 7.298 1.00 90.06 107 SER A C 1
ATOM 842 O O . SER A 1 107 ? 50.347 2.096 6.076 1.00 90.06 107 SER A O 1
ATOM 844 N N . PHE A 1 108 ? 49.986 0.959 7.989 1.00 87.38 108 PHE A N 1
ATOM 845 C CA . PHE A 1 108 ? 49.698 -0.324 7.367 1.00 87.38 108 PHE A CA 1
ATOM 846 C C . PHE A 1 108 ? 48.466 -0.930 8.033 1.00 87.38 108 PHE A C 1
ATOM 848 O O . PHE A 1 108 ? 48.529 -1.353 9.190 1.00 87.38 108 PHE A O 1
ATOM 855 N N . THR A 1 109 ? 47.337 -0.933 7.324 1.00 85.00 109 THR A N 1
ATOM 856 C CA . THR A 1 109 ? 46.055 -1.440 7.838 1.00 85.00 109 THR A CA 1
ATOM 857 C C . THR A 1 109 ? 45.372 -2.273 6.765 1.00 85.00 109 THR A C 1
ATOM 859 O O . THR A 1 109 ? 45.197 -1.814 5.644 1.00 85.00 109 THR A O 1
ATOM 862 N N . GLY A 1 110 ? 44.979 -3.504 7.101 1.00 80.25 110 GLY A N 1
ATOM 863 C CA . GLY A 1 110 ? 44.191 -4.346 6.195 1.00 80.25 110 GLY A CA 1
ATOM 864 C C . GLY A 1 110 ? 44.899 -4.749 4.895 1.00 80.25 110 GLY A C 1
ATOM 865 O O . GLY A 1 110 ? 44.215 -4.994 3.912 1.00 80.25 110 GLY A O 1
ATOM 866 N N . GLY A 1 111 ? 46.237 -4.809 4.877 1.00 82.50 111 GLY A N 1
ATOM 867 C CA . GLY A 1 111 ? 47.009 -5.134 3.668 1.00 82.50 111 GLY A CA 1
ATOM 868 C C . GLY A 1 111 ? 47.327 -3.933 2.773 1.00 82.50 111 GLY A C 1
ATOM 869 O O . GLY A 1 111 ? 47.910 -4.123 1.715 1.00 82.50 111 GLY A O 1
ATOM 870 N N . ILE A 1 112 ? 46.976 -2.715 3.198 1.00 88.19 112 ILE A N 1
ATOM 871 C CA . ILE A 1 112 ? 47.253 -1.478 2.462 1.00 88.19 112 ILE A CA 1
ATOM 872 C C . ILE A 1 112 ? 48.390 -0.723 3.153 1.00 88.19 112 ILE A C 1
ATOM 874 O O . ILE A 1 112 ? 48.277 -0.374 4.334 1.00 88.19 112 ILE A O 1
ATOM 878 N N . MET A 1 113 ? 49.469 -0.463 2.415 1.00 90.94 113 MET A N 1
ATOM 879 C CA . MET A 1 113 ? 50.527 0.478 2.778 1.00 90.94 113 MET A CA 1
ATOM 880 C C . MET A 1 113 ? 50.155 1.871 2.269 1.00 90.94 113 MET A C 1
ATOM 882 O O . MET A 1 113 ? 50.061 2.099 1.063 1.00 90.94 113 MET A O 1
ATOM 886 N N . LEU A 1 114 ? 49.973 2.805 3.202 1.00 92.56 114 LEU A N 1
ATOM 887 C CA . LEU A 1 114 ? 49.690 4.205 2.905 1.00 92.56 114 LEU A CA 1
ATOM 888 C C . LEU A 1 114 ? 50.762 5.085 3.544 1.00 92.56 114 LEU A C 1
ATOM 890 O O . LEU A 1 114 ? 50.937 5.036 4.765 1.00 92.56 114 LEU A O 1
ATOM 894 N N . ALA A 1 115 ? 51.456 5.893 2.743 1.00 92.06 115 ALA A N 1
ATOM 895 C CA . ALA A 1 115 ? 52.453 6.837 3.241 1.00 92.06 115 ALA A CA 1
ATOM 896 C C . ALA A 1 115 ? 52.445 8.163 2.478 1.00 92.06 115 ALA A C 1
ATOM 898 O O . ALA A 1 115 ? 52.219 8.191 1.269 1.00 92.06 115 ALA A O 1
ATOM 899 N N . THR A 1 116 ? 52.743 9.250 3.187 1.00 93.00 116 THR A N 1
ATOM 900 C CA . THR A 1 116 ? 52.841 10.605 2.633 1.00 93.00 116 THR A CA 1
ATOM 901 C C . THR A 1 116 ? 54.259 11.132 2.814 1.00 93.00 116 THR A C 1
ATOM 903 O O . THR A 1 116 ? 54.761 11.164 3.938 1.00 93.00 116 THR A O 1
ATOM 906 N N . ILE A 1 117 ? 54.898 11.533 1.715 1.00 94.25 117 ILE A N 1
ATOM 907 C CA . ILE A 1 117 ? 56.301 11.956 1.648 1.00 94.25 117 ILE A CA 1
ATOM 908 C C . ILE A 1 117 ? 56.384 13.328 0.973 1.00 94.25 117 ILE A C 1
ATOM 910 O O . ILE A 1 117 ? 55.856 13.506 -0.122 1.00 94.25 117 ILE A O 1
ATOM 914 N N . THR A 1 118 ? 57.072 14.286 1.590 1.00 93.12 118 THR A N 1
ATOM 915 C CA . THR A 1 118 ? 57.270 15.642 1.050 1.00 93.12 118 THR A CA 1
ATOM 916 C C . THR A 1 118 ? 58.728 15.861 0.647 1.00 93.12 118 THR A C 1
ATOM 918 O O . THR A 1 118 ? 59.618 15.527 1.424 1.00 93.12 118 THR A O 1
ATOM 921 N N . ARG A 1 119 ? 58.973 16.470 -0.524 1.00 92.06 119 ARG A N 1
ATOM 922 C CA . ARG A 1 119 ? 60.298 16.968 -0.956 1.00 92.06 119 ARG A CA 1
ATOM 923 C C . ARG A 1 119 ? 60.210 18.358 -1.581 1.00 92.06 119 ARG A C 1
ATOM 925 O O . ARG A 1 119 ? 59.164 18.751 -2.106 1.00 92.06 119 ARG A O 1
ATOM 932 N N . LEU A 1 120 ? 61.307 19.113 -1.546 1.00 90.12 120 LEU A N 1
ATOM 933 C CA . LEU A 1 120 ? 61.400 20.383 -2.272 1.00 90.12 120 LEU A CA 1
ATOM 934 C C . LEU A 1 120 ? 61.421 20.135 -3.788 1.00 90.12 120 LEU A C 1
ATOM 936 O O . LEU A 1 120 ? 61.948 19.131 -4.259 1.00 90.12 120 LEU A O 1
ATOM 940 N N . LEU A 1 121 ? 60.870 21.074 -4.561 1.00 88.44 121 LEU A N 1
ATOM 941 C CA . LEU A 1 121 ? 60.940 21.030 -6.028 1.00 88.44 121 LEU A CA 1
ATOM 942 C C . LEU A 1 121 ? 62.382 21.162 -6.540 1.00 88.44 121 LEU A C 1
ATOM 944 O O . LEU A 1 121 ? 62.748 20.567 -7.547 1.00 88.44 121 LEU A O 1
ATOM 948 N N . ASN A 1 122 ? 63.211 21.917 -5.820 1.00 90.25 122 ASN A N 1
ATOM 949 C CA . ASN A 1 122 ? 64.646 22.015 -6.043 1.00 90.25 122 ASN A CA 1
ATOM 950 C C . ASN A 1 122 ? 65.364 21.816 -4.702 1.00 90.25 122 ASN A C 1
ATOM 952 O O . ASN A 1 122 ? 65.284 22.681 -3.827 1.00 90.25 122 ASN A O 1
ATOM 956 N N . THR A 1 123 ? 66.051 20.688 -4.556 1.00 86.25 123 THR A N 1
ATOM 957 C CA . THR A 1 123 ? 66.756 20.271 -3.332 1.00 86.25 123 THR A CA 1
ATOM 958 C C . THR A 1 123 ? 68.154 20.886 -3.202 1.00 86.25 123 THR A C 1
ATOM 960 O O . THR A 1 123 ? 68.762 20.835 -2.137 1.00 86.25 123 THR A O 1
ATOM 963 N N . GLN A 1 124 ? 68.643 21.576 -4.243 1.00 83.12 124 GLN A N 1
ATOM 964 C CA . GLN A 1 124 ? 70.026 22.069 -4.350 1.00 83.12 124 GLN A CA 1
ATOM 965 C C . GLN A 1 124 ? 71.076 20.943 -4.349 1.00 83.12 124 GLN A C 1
ATOM 967 O O . GLN A 1 124 ? 72.245 21.189 -4.032 1.00 83.12 124 GLN A O 1
ATOM 972 N N . ASP A 1 125 ? 70.670 19.739 -4.759 1.00 82.56 125 ASP A N 1
ATOM 973 C CA . ASP A 1 125 ? 71.519 18.561 -4.918 1.00 82.56 125 ASP A CA 1
ATOM 974 C C . ASP A 1 125 ? 71.481 18.028 -6.366 1.00 82.56 125 ASP A C 1
ATOM 976 O O . ASP A 1 125 ? 70.882 16.997 -6.657 1.00 82.56 125 ASP A O 1
ATOM 980 N N . PRO A 1 126 ? 72.132 18.703 -7.330 1.00 77.25 126 PRO A N 1
ATOM 981 C CA . PRO A 1 126 ? 72.057 18.319 -8.743 1.00 77.25 126 PRO A CA 1
ATOM 982 C C . PRO A 1 126 ? 72.792 17.008 -9.065 1.00 77.25 126 PRO A C 1
ATOM 984 O O . PRO A 1 126 ? 72.827 16.596 -10.226 1.00 77.25 126 PRO A O 1
ATOM 987 N N . LYS A 1 127 ? 73.475 16.402 -8.085 1.00 81.75 127 LYS A N 1
ATOM 988 C CA . LYS A 1 127 ? 74.230 15.166 -8.288 1.00 81.75 127 LYS A CA 1
ATOM 989 C C . LYS A 1 127 ? 73.326 13.944 -8.161 1.00 81.75 127 LYS A C 1
ATOM 991 O O . LYS A 1 127 ? 73.516 13.001 -8.930 1.00 81.75 127 LYS A O 1
ATOM 996 N N . CYS A 1 128 ? 72.415 13.965 -7.194 1.00 84.38 128 CYS A N 1
ATOM 997 C CA . CYS A 1 128 ? 71.503 12.862 -6.927 1.00 84.38 128 CYS A CA 1
ATOM 998 C C . CYS A 1 128 ? 70.047 13.199 -7.287 1.00 84.38 128 CYS A C 1
ATOM 1000 O O . CYS A 1 128 ? 69.357 12.320 -7.795 1.00 84.38 128 CYS A O 1
ATOM 1002 N N . ASP A 1 129 ? 69.623 14.463 -7.203 1.00 88.38 129 ASP A N 1
ATOM 1003 C CA . ASP A 1 129 ? 68.219 14.824 -7.401 1.00 88.38 129 ASP A CA 1
ATOM 1004 C C . ASP A 1 129 ? 67.925 15.529 -8.719 1.00 88.38 129 ASP A C 1
ATOM 1006 O O . ASP A 1 129 ? 68.646 16.423 -9.181 1.00 88.38 129 ASP A O 1
ATOM 1010 N N . ILE A 1 130 ? 66.768 15.197 -9.289 1.00 89.38 130 ILE A N 1
ATOM 1011 C CA . ILE A 1 130 ? 66.179 15.977 -10.373 1.00 89.38 130 ILE A CA 1
ATOM 1012 C C . ILE A 1 130 ? 65.418 17.192 -9.817 1.00 89.38 130 ILE A C 1
ATOM 1014 O O . ILE A 1 130 ? 64.695 17.118 -8.819 1.00 89.38 130 ILE A O 1
ATOM 1018 N N . VAL A 1 131 ? 65.527 18.330 -10.506 1.00 89.62 131 VAL A N 1
ATOM 1019 C CA . VAL A 1 131 ? 64.659 19.484 -10.243 1.00 89.62 131 VAL A CA 1
ATOM 1020 C C . VAL A 1 131 ? 63.283 19.205 -10.840 1.00 89.62 131 VAL A C 1
ATOM 1022 O O . VAL A 1 131 ? 63.159 19.011 -12.048 1.00 89.62 131 VAL A O 1
ATOM 1025 N N . LEU A 1 132 ? 62.249 19.219 -10.002 1.00 89.25 132 LEU A N 1
ATOM 1026 C CA . LEU A 1 132 ? 60.862 19.019 -10.409 1.00 89.25 132 LEU A CA 1
ATOM 1027 C C . LEU A 1 132 ? 60.177 20.369 -10.631 1.00 89.25 132 LEU A C 1
ATOM 1029 O O . LEU A 1 132 ? 60.345 21.298 -9.843 1.00 89.25 132 LEU A O 1
ATOM 1033 N N . ALA A 1 133 ? 59.374 20.483 -11.689 1.00 82.62 133 ALA A N 1
ATOM 1034 C CA . ALA A 1 133 ? 58.630 21.702 -12.001 1.00 82.62 133 ALA A CA 1
ATOM 1035 C C . ALA A 1 133 ? 57.136 21.421 -12.255 1.00 82.62 133 ALA A C 1
ATOM 1037 O O . ALA A 1 133 ? 56.785 20.333 -12.723 1.00 82.62 133 ALA A O 1
ATOM 1038 N N . PRO A 1 134 ? 56.242 22.396 -11.998 1.00 81.50 134 PRO A N 1
ATOM 1039 C CA . PRO A 1 134 ? 54.831 22.286 -12.356 1.00 81.50 134 PRO A CA 1
ATOM 1040 C C . PRO A 1 134 ? 54.629 21.959 -13.842 1.00 81.50 134 PRO A C 1
ATOM 1042 O O . PRO A 1 134 ? 55.167 22.647 -14.708 1.00 81.50 134 PRO A O 1
ATOM 1045 N N . ASN A 1 135 ? 53.818 20.939 -14.133 1.00 76.75 135 ASN A N 1
ATOM 1046 C CA . ASN A 1 135 ? 53.533 20.403 -15.473 1.00 76.75 135 ASN A CA 1
ATOM 1047 C C . ASN A 1 135 ? 54.746 19.811 -16.218 1.00 76.75 135 ASN A C 1
ATOM 1049 O O . ASN A 1 135 ? 54.661 19.602 -17.430 1.00 76.75 135 ASN A O 1
ATOM 1053 N N . MET A 1 136 ? 55.848 19.522 -15.518 1.00 82.75 136 MET A N 1
ATOM 1054 C CA . MET A 1 136 ? 57.023 18.863 -16.095 1.00 82.75 136 MET A CA 1
ATOM 1055 C C . MET A 1 136 ? 56.662 17.482 -16.640 1.00 82.75 136 MET A C 1
ATOM 1057 O O . MET A 1 136 ? 56.015 16.695 -15.952 1.00 82.75 136 MET A O 1
ATOM 1061 N N . VAL A 1 137 ? 57.121 17.189 -17.855 1.00 79.38 137 VAL A N 1
ATOM 1062 C CA . VAL A 1 137 ? 57.061 15.863 -18.473 1.00 79.38 137 VAL A CA 1
ATOM 1063 C C . VAL A 1 137 ? 58.434 15.217 -18.315 1.00 79.38 137 VAL A C 1
ATOM 1065 O O . VAL A 1 137 ? 59.437 15.809 -18.710 1.00 79.38 137 VAL A O 1
ATOM 1068 N N . THR A 1 138 ? 58.498 14.035 -17.709 1.00 81.06 138 THR A N 1
ATOM 1069 C CA . THR A 1 138 ? 59.757 13.324 -17.454 1.00 81.06 138 THR A CA 1
ATOM 1070 C C . THR A 1 138 ? 59.610 11.831 -17.686 1.00 81.06 138 THR A C 1
ATOM 1072 O O . THR A 1 138 ? 58.548 11.259 -17.456 1.00 81.06 138 THR A O 1
ATOM 1075 N N . ASN A 1 139 ? 60.704 11.179 -18.074 1.00 82.56 139 ASN A N 1
ATOM 1076 C CA . ASN A 1 139 ? 60.791 9.728 -17.979 1.00 82.56 139 ASN A CA 1
ATOM 1077 C C . ASN A 1 139 ? 60.646 9.309 -16.512 1.00 82.56 139 ASN A C 1
ATOM 1079 O O . ASN A 1 139 ? 61.152 9.984 -15.611 1.00 82.56 139 ASN A O 1
ATOM 1083 N N . PHE A 1 140 ? 59.944 8.209 -16.288 1.00 89.81 140 PHE A N 1
ATOM 1084 C CA . PHE A 1 140 ? 59.516 7.767 -14.974 1.00 89.81 140 PHE A CA 1
ATOM 1085 C C . PHE A 1 140 ? 59.491 6.240 -14.893 1.00 89.81 140 PHE A C 1
ATOM 1087 O O . PHE A 1 140 ? 59.098 5.560 -15.843 1.00 89.81 140 PHE A O 1
ATOM 1094 N N . CYS A 1 141 ? 59.885 5.698 -13.746 1.00 87.81 141 CYS A N 1
ATOM 1095 C CA . CYS A 1 141 ? 59.871 4.272 -13.460 1.00 87.81 141 CYS A CA 1
ATOM 1096 C C . CYS A 1 141 ? 59.322 4.000 -12.058 1.00 87.81 141 CYS A C 1
ATOM 1098 O O . CYS A 1 141 ? 59.355 4.856 -11.175 1.00 87.81 141 CYS A O 1
ATOM 1100 N N . PHE A 1 142 ? 58.803 2.797 -11.843 1.00 92.56 142 PHE A N 1
ATOM 1101 C CA . PHE A 1 142 ? 58.348 2.342 -10.534 1.00 92.56 142 PHE A CA 1
ATOM 1102 C C . PHE A 1 142 ? 58.605 0.847 -10.357 1.00 92.56 142 PHE A C 1
ATOM 1104 O O . PHE A 1 142 ? 58.686 0.092 -11.328 1.00 92.56 142 PHE A O 1
ATOM 1111 N N . ALA A 1 143 ? 58.732 0.409 -9.108 1.00 90.25 143 ALA A N 1
ATOM 1112 C CA . ALA A 1 143 ? 58.903 -0.997 -8.763 1.00 90.25 143 ALA A CA 1
ATOM 1113 C C . ALA A 1 143 ? 58.335 -1.301 -7.377 1.00 90.25 143 ALA A C 1
ATOM 1115 O O . ALA A 1 143 ? 58.278 -0.424 -6.514 1.00 90.25 143 ALA A O 1
ATOM 1116 N N . TYR A 1 144 ? 57.947 -2.554 -7.145 1.00 92.06 144 TYR A N 1
ATOM 1117 C CA . TYR A 1 144 ? 57.593 -3.019 -5.807 1.00 92.06 144 TYR A CA 1
ATOM 1118 C C . TYR A 1 144 ? 57.869 -4.510 -5.594 1.00 92.06 144 TYR A C 1
ATOM 1120 O O . TYR A 1 144 ? 58.089 -5.281 -6.534 1.00 92.06 144 TYR A O 1
ATOM 1128 N N . LEU A 1 145 ? 57.878 -4.905 -4.321 1.00 90.38 145 LEU A N 1
ATOM 1129 C CA . LEU A 1 145 ? 57.870 -6.287 -3.864 1.00 90.38 145 LEU A CA 1
ATOM 1130 C C . LEU A 1 145 ? 56.742 -6.475 -2.855 1.00 90.38 145 LEU A C 1
ATOM 1132 O O . LEU A 1 145 ? 56.774 -5.880 -1.778 1.00 90.38 145 LEU A O 1
ATOM 1136 N N . ASP A 1 146 ? 55.823 -7.381 -3.169 1.00 89.31 146 ASP A N 1
ATOM 1137 C CA . ASP A 1 146 ? 54.879 -7.924 -2.192 1.00 89.31 146 ASP A CA 1
ATOM 1138 C C . ASP A 1 146 ? 55.507 -9.135 -1.484 1.00 89.31 146 ASP A C 1
ATOM 1140 O O . ASP A 1 146 ? 55.641 -10.227 -2.047 1.00 89.31 146 ASP A O 1
ATOM 1144 N N . LYS A 1 147 ? 55.992 -8.919 -0.262 1.00 85.69 147 LYS A N 1
ATOM 1145 C CA . LYS A 1 147 ? 56.546 -9.943 0.621 1.00 85.69 147 LYS A CA 1
ATOM 1146 C C . LYS A 1 147 ? 56.354 -9.558 2.098 1.00 85.69 147 LYS A C 1
ATOM 1148 O O . LYS A 1 147 ? 57.177 -8.817 2.648 1.00 85.69 147 LYS A O 1
ATOM 1153 N N . PRO A 1 148 ? 55.367 -10.164 2.783 1.00 82.19 148 PRO A N 1
ATOM 1154 C CA . PRO A 1 148 ? 55.179 -9.994 4.218 1.00 82.19 148 PRO A CA 1
ATOM 1155 C C . PRO A 1 148 ? 56.426 -10.373 5.027 1.00 82.19 148 PRO A C 1
ATOM 1157 O O . PRO A 1 148 ? 57.100 -11.362 4.725 1.00 82.19 148 PRO A O 1
ATOM 1160 N N . ASN A 1 149 ? 56.701 -9.630 6.104 1.00 74.81 149 ASN A N 1
ATOM 1161 C CA . ASN A 1 149 ? 57.875 -9.812 6.978 1.00 74.81 149 ASN A CA 1
ATOM 1162 C C . ASN A 1 149 ? 59.222 -9.678 6.247 1.00 74.81 149 ASN A C 1
ATOM 1164 O O . ASN A 1 149 ? 60.139 -10.484 6.441 1.00 74.81 149 ASN A O 1
ATOM 1168 N N . LEU A 1 150 ? 59.348 -8.662 5.394 1.00 80.12 150 LEU A N 1
ATOM 1169 C CA . LEU A 1 150 ? 60.601 -8.341 4.726 1.00 80.12 150 LEU A CA 1
ATOM 1170 C C . LEU A 1 150 ? 61.711 -8.062 5.757 1.00 80.12 150 LEU A C 1
ATOM 1172 O O . LEU A 1 150 ? 61.558 -7.224 6.645 1.00 80.12 150 LEU A O 1
ATOM 1176 N N . THR A 1 151 ? 62.830 -8.782 5.628 1.00 71.56 151 THR A N 1
ATOM 1177 C CA . THR A 1 151 ? 64.004 -8.661 6.512 1.00 71.56 151 THR A CA 1
ATOM 1178 C C . THR A 1 151 ? 65.217 -8.023 5.841 1.00 71.56 151 THR A C 1
ATOM 1180 O O . THR A 1 151 ? 66.193 -7.764 6.539 1.00 71.56 151 THR A O 1
ATOM 1183 N N . LYS A 1 152 ? 65.188 -7.857 4.504 1.00 74.50 152 LYS A N 1
ATOM 1184 C CA . LYS A 1 152 ? 66.202 -7.161 3.689 1.00 74.50 152 LYS A CA 1
ATOM 1185 C C . LYS A 1 152 ? 65.625 -6.679 2.354 1.00 74.50 152 LYS A C 1
ATOM 1187 O O . LYS A 1 152 ? 64.971 -7.453 1.648 1.00 74.50 152 LYS A O 1
ATOM 1192 N N . PHE A 1 153 ? 65.979 -5.462 1.950 1.00 82.12 153 PHE A N 1
ATOM 1193 C CA . PHE A 1 153 ? 65.743 -4.926 0.605 1.00 82.12 153 PHE A CA 1
ATOM 1194 C C . PHE A 1 153 ? 66.689 -5.587 -0.417 1.00 82.12 153 PHE A C 1
ATOM 1196 O O . PHE A 1 153 ? 67.902 -5.399 -0.345 1.00 82.12 153 PHE A O 1
ATOM 1203 N N . THR A 1 154 ? 66.168 -6.423 -1.325 1.00 73.25 154 THR A N 1
ATOM 1204 C CA . THR A 1 154 ? 67.010 -7.249 -2.227 1.00 73.25 154 THR A CA 1
ATOM 1205 C C . THR A 1 154 ? 66.466 -7.440 -3.645 1.00 73.25 154 THR A C 1
ATOM 1207 O O . THR A 1 154 ? 67.257 -7.431 -4.580 1.00 73.25 154 THR A O 1
ATOM 1210 N N . GLN A 1 155 ? 65.153 -7.615 -3.823 1.00 80.50 155 GLN A N 1
ATOM 1211 C CA . GLN A 1 155 ? 64.521 -7.896 -5.123 1.00 80.50 155 GLN A CA 1
ATOM 1212 C C . GLN A 1 155 ? 63.154 -7.201 -5.243 1.00 80.50 155 GLN A C 1
ATOM 1214 O O . GLN A 1 155 ? 62.577 -6.831 -4.220 1.00 80.50 155 GLN A O 1
ATOM 1219 N N . HIS A 1 156 ? 62.630 -7.072 -6.464 1.00 84.69 156 HIS A N 1
ATOM 1220 C CA . HIS A 1 156 ? 61.250 -6.673 -6.782 1.00 84.69 156 HIS A CA 1
ATOM 1221 C C . HIS A 1 156 ? 60.554 -7.794 -7.565 1.00 84.69 156 HIS A C 1
ATOM 1223 O O . HIS A 1 156 ? 61.225 -8.574 -8.242 1.00 84.69 156 HIS A O 1
ATOM 1229 N N . ASN A 1 157 ? 59.226 -7.893 -7.475 1.00 81.88 157 ASN A N 1
ATOM 1230 C CA . ASN A 1 157 ? 58.432 -8.810 -8.306 1.00 81.88 157 ASN A CA 1
ATOM 1231 C C . ASN A 1 157 ? 57.682 -8.088 -9.434 1.00 81.88 157 ASN A C 1
ATOM 1233 O O . ASN A 1 157 ? 57.237 -8.752 -10.364 1.00 81.88 157 ASN A O 1
ATOM 1237 N N . MET A 1 158 ? 57.594 -6.756 -9.381 1.00 84.25 158 MET A N 1
ATOM 1238 C CA . MET A 1 158 ? 56.955 -5.922 -10.397 1.00 84.25 158 MET A CA 1
ATOM 1239 C C . MET A 1 158 ? 57.787 -4.669 -10.681 1.00 84.25 158 MET A C 1
ATOM 1241 O O . MET A 1 158 ? 58.383 -4.091 -9.771 1.00 84.25 158 MET A O 1
ATOM 1245 N N . VAL A 1 159 ? 57.822 -4.263 -11.951 1.00 85.00 159 VAL A N 1
ATOM 1246 C CA . VAL A 1 159 ? 58.489 -3.054 -12.456 1.00 85.00 159 VAL A CA 1
ATOM 1247 C C . VAL A 1 159 ? 57.666 -2.472 -13.606 1.00 85.00 159 VAL A C 1
ATOM 1249 O O . VAL A 1 159 ? 57.067 -3.229 -14.368 1.00 85.00 159 VAL A O 1
ATOM 1252 N N . GLY A 1 160 ? 57.648 -1.149 -13.743 1.00 78.44 160 GLY A N 1
ATOM 1253 C CA . GLY A 1 160 ? 57.067 -0.450 -14.888 1.00 78.44 160 GLY A CA 1
ATOM 1254 C C . GLY A 1 160 ? 57.813 0.847 -15.201 1.00 78.44 160 GLY A C 1
ATOM 1255 O O . GLY A 1 160 ? 58.510 1.396 -14.344 1.00 78.44 160 GLY A O 1
ATOM 1256 N N . SER A 1 161 ? 57.695 1.329 -16.439 1.00 79.56 161 SER A N 1
ATOM 1257 C CA . SER A 1 161 ? 58.287 2.594 -16.889 1.00 79.56 161 SER A CA 1
ATOM 1258 C C . SER A 1 161 ? 57.441 3.284 -17.959 1.00 79.56 161 SER A C 1
ATOM 1260 O O . SER A 1 161 ? 56.609 2.662 -18.619 1.00 79.56 161 SER A O 1
ATOM 1262 N N . GLY A 1 162 ? 57.627 4.595 -18.090 1.00 79.00 162 GLY A N 1
ATOM 1263 C CA . GLY A 1 162 ? 56.883 5.451 -19.006 1.00 79.00 162 GLY A CA 1
ATOM 1264 C C . GLY A 1 162 ? 57.245 6.926 -18.838 1.00 79.00 162 GLY A C 1
ATOM 1265 O O . GLY A 1 162 ? 58.294 7.257 -18.291 1.00 79.00 162 GLY A O 1
ATOM 1266 N N . VAL A 1 163 ? 56.375 7.814 -19.303 1.00 78.75 163 VAL A N 1
ATOM 1267 C CA . VAL A 1 163 ? 56.554 9.267 -19.321 1.00 78.75 163 VAL A CA 1
ATOM 1268 C C . VAL A 1 163 ? 55.503 9.899 -18.424 1.00 78.75 163 VAL A C 1
ATOM 1270 O O . VAL A 1 163 ? 54.334 9.914 -18.789 1.00 78.75 163 VAL A O 1
ATOM 1273 N N . LEU A 1 164 ? 55.900 10.428 -17.269 1.00 84.38 164 LEU A N 1
ATOM 1274 C CA . LEU A 1 164 ? 55.013 11.068 -16.298 1.00 84.38 164 LEU A CA 1
ATOM 1275 C C . LEU A 1 164 ? 54.942 12.584 -16.528 1.00 84.38 164 LEU A C 1
ATOM 1277 O O . LEU A 1 164 ? 55.976 13.255 -16.545 1.00 84.38 164 LEU A O 1
ATOM 1281 N N . LYS A 1 165 ? 53.728 13.141 -16.606 1.00 86.62 165 LYS A N 1
ATOM 1282 C CA . LYS A 1 165 ? 53.488 14.588 -16.497 1.00 86.62 165 LYS A CA 1
ATOM 1283 C C . LYS A 1 165 ? 53.048 14.961 -15.080 1.00 86.62 165 LYS A C 1
ATOM 1285 O O . LYS A 1 165 ? 51.973 14.563 -14.634 1.00 86.62 165 LYS A O 1
ATOM 1290 N N . LEU A 1 166 ? 53.848 15.769 -14.385 1.00 84.44 166 LEU A N 1
ATOM 1291 C CA . LEU A 1 166 ? 53.583 16.270 -13.029 1.00 84.44 166 LEU A CA 1
ATOM 1292 C C . LEU A 1 166 ? 52.619 17.466 -13.049 1.00 84.44 166 LEU A C 1
ATOM 1294 O O . LEU A 1 166 ? 53.007 18.612 -12.813 1.00 84.44 166 LEU A O 1
ATOM 1298 N N . GLY A 1 167 ? 51.354 17.208 -13.378 1.00 79.94 167 GLY A N 1
ATOM 1299 C CA . GLY A 1 167 ? 50.308 18.229 -13.428 1.00 79.94 167 GLY A CA 1
ATOM 1300 C C . GLY A 1 167 ? 50.003 18.867 -12.069 1.00 79.94 167 GLY A C 1
ATOM 1301 O O . GLY A 1 167 ? 50.079 18.212 -11.030 1.00 79.94 167 GLY A O 1
ATOM 1302 N N . THR A 1 168 ? 49.608 20.144 -12.076 1.00 80.94 168 THR A N 1
ATOM 1303 C CA . THR A 1 168 ? 49.045 20.831 -10.891 1.00 80.94 168 THR A CA 1
ATOM 1304 C C . THR A 1 168 ? 47.548 20.579 -10.702 1.00 80.94 168 THR A C 1
ATOM 1306 O O . THR A 1 168 ? 46.981 20.966 -9.688 1.00 80.94 168 THR A O 1
ATOM 1309 N N . THR A 1 169 ? 46.900 19.951 -11.685 1.00 80.50 169 THR A N 1
ATOM 1310 C CA . THR A 1 169 ? 45.491 19.537 -11.663 1.00 80.50 169 THR A CA 1
ATOM 1311 C C . THR A 1 169 ? 45.363 18.168 -12.330 1.00 80.50 169 THR A C 1
ATOM 1313 O O . THR A 1 169 ? 46.210 17.807 -13.153 1.00 80.50 169 THR A O 1
ATOM 1316 N N . GLN A 1 170 ? 44.295 17.424 -12.018 1.00 81.50 170 GLN A N 1
ATOM 1317 C CA . GLN A 1 170 ? 44.056 16.078 -12.561 1.00 81.50 170 GLN A CA 1
ATOM 1318 C C . GLN A 1 170 ? 44.059 16.044 -14.100 1.00 81.50 170 GLN A C 1
ATOM 1320 O O . GLN A 1 170 ? 44.554 15.092 -14.688 1.00 81.50 170 GLN A O 1
ATOM 1325 N N . ALA A 1 171 ? 43.564 17.100 -14.757 1.00 72.38 171 ALA A N 1
ATOM 1326 C CA . ALA A 1 171 ? 43.502 17.192 -16.219 1.00 72.38 171 ALA A CA 1
ATOM 1327 C C . ALA A 1 171 ? 44.881 17.331 -16.895 1.00 72.38 171 ALA A C 1
ATOM 1329 O O . ALA A 1 171 ? 45.013 17.077 -18.087 1.00 72.38 171 ALA A O 1
ATOM 1330 N N . ASN A 1 172 ? 45.911 17.739 -16.147 1.00 70.06 172 ASN A N 1
ATOM 1331 C CA . ASN A 1 172 ? 47.246 18.021 -16.675 1.00 70.06 172 ASN A CA 1
ATOM 1332 C C . ASN A 1 172 ? 48.296 16.984 -16.255 1.00 70.06 172 ASN A C 1
ATOM 1334 O O . ASN A 1 172 ? 49.486 17.258 -16.405 1.00 70.06 172 ASN A O 1
ATOM 1338 N N . ALA A 1 173 ? 47.887 15.824 -15.738 1.00 78.00 173 ALA A N 1
ATOM 1339 C CA . ALA A 1 173 ? 48.778 14.746 -15.315 1.00 78.00 173 ALA A CA 1
ATOM 1340 C C . ALA A 1 173 ? 48.495 13.447 -16.086 1.00 78.00 173 ALA A C 1
ATOM 1342 O O . ALA A 1 173 ? 47.337 13.093 -16.279 1.00 78.00 173 ALA A O 1
ATOM 1343 N N . TYR A 1 174 ? 49.543 12.744 -16.530 1.00 77.56 174 TYR A N 1
ATOM 1344 C CA . TYR A 1 174 ? 49.430 11.480 -17.280 1.00 77.56 174 TYR A CA 1
ATOM 1345 C C . TYR A 1 174 ? 50.693 10.614 -17.166 1.00 77.56 174 TYR A C 1
ATOM 1347 O O . TYR A 1 174 ? 51.725 11.111 -16.717 1.00 77.56 174 TYR A O 1
ATOM 1355 N N . PHE A 1 175 ? 50.622 9.365 -17.650 1.00 80.19 175 PHE A N 1
ATOM 1356 C CA . PHE A 1 175 ? 51.745 8.434 -17.849 1.00 80.19 175 PHE A CA 1
ATOM 1357 C C . PHE A 1 175 ? 51.692 7.788 -19.295 1.00 80.19 175 PHE A C 1
ATOM 1359 O O . PHE A 1 175 ? 50.864 6.901 -19.469 1.00 80.19 175 PHE A O 1
ATOM 1366 N N . ASN A 1 176 ? 52.544 8.239 -20.283 1.00 68.50 176 ASN A N 1
ATOM 1367 C CA . ASN A 1 176 ? 52.770 7.936 -21.777 1.00 68.50 176 ASN A CA 1
ATOM 1368 C C . ASN A 1 176 ? 51.878 8.591 -22.915 1.00 68.50 176 ASN A C 1
ATOM 1370 O O . ASN A 1 176 ? 50.672 8.628 -22.695 1.00 68.50 176 ASN A O 1
ATOM 1374 N N . ASN A 1 177 ? 52.368 9.239 -24.048 1.00 43.50 177 ASN A N 1
ATOM 1375 C CA . ASN A 1 177 ? 52.945 8.807 -25.412 1.00 43.50 177 ASN A CA 1
ATOM 1376 C C . ASN A 1 177 ? 53.817 9.873 -26.267 1.00 43.50 177 ASN A C 1
ATOM 1378 O O . ASN A 1 177 ? 53.645 11.061 -25.989 1.00 43.50 177 ASN A O 1
ATOM 1382 N N . PRO A 1 178 ? 54.667 9.514 -27.317 1.00 51.94 178 PRO A N 1
ATOM 1383 C CA . PRO A 1 178 ? 55.472 10.377 -28.294 1.00 51.94 178 PRO A CA 1
ATOM 1384 C C . PRO A 1 178 ? 55.060 10.382 -29.840 1.00 51.94 178 PRO A C 1
ATOM 1386 O O . PRO A 1 178 ? 54.147 9.624 -30.138 1.00 51.94 178 PRO A O 1
ATOM 1389 N N . PRO A 1 179 ? 55.662 11.170 -30.815 1.00 53.69 179 PRO A N 1
ATOM 1390 C CA . PRO A 1 179 ? 55.144 11.378 -32.211 1.00 53.69 179 PRO A CA 1
ATOM 1391 C C . PRO A 1 179 ? 55.488 10.304 -33.280 1.00 53.69 179 PRO A C 1
ATOM 1393 O O . PRO A 1 179 ? 56.557 9.693 -33.236 1.00 53.69 179 PRO A O 1
ATOM 1396 N N . ASP A 1 180 ? 54.605 10.142 -34.275 1.00 56.88 180 ASP A N 1
ATOM 1397 C CA . ASP A 1 180 ? 54.496 8.964 -35.156 1.00 56.88 180 ASP A CA 1
ATOM 1398 C C . ASP A 1 180 ? 55.335 9.033 -36.458 1.00 56.88 180 ASP A C 1
ATOM 1400 O O . ASP A 1 180 ? 55.232 9.985 -37.230 1.00 56.88 180 ASP A O 1
ATOM 1404 N N . ILE A 1 181 ? 56.142 7.996 -36.746 1.00 70.19 181 ILE A N 1
ATOM 1405 C CA . ILE A 1 181 ? 56.721 7.751 -38.086 1.00 70.19 181 ILE A CA 1
ATOM 1406 C C . ILE A 1 181 ? 55.657 7.072 -38.941 1.00 70.19 181 ILE A C 1
ATOM 1408 O O . ILE A 1 181 ? 55.109 6.050 -38.530 1.00 70.19 181 ILE A O 1
ATOM 1412 N N . ILE A 1 182 ? 55.414 7.605 -40.136 1.00 85.25 182 ILE A N 1
ATOM 1413 C CA . ILE A 1 182 ? 54.309 7.181 -40.990 1.00 85.25 182 ILE A CA 1
ATOM 1414 C C . ILE A 1 182 ? 54.843 6.400 -42.184 1.00 85.25 182 ILE A C 1
ATOM 1416 O O . ILE A 1 182 ? 55.853 6.776 -42.777 1.00 85.25 182 ILE A O 1
ATOM 1420 N N . SER A 1 183 ? 54.190 5.300 -42.545 1.00 85.88 183 SER A N 1
ATOM 1421 C CA . SER A 1 183 ? 54.599 4.420 -43.636 1.00 85.88 183 SER A CA 1
ATOM 1422 C C . SER A 1 183 ? 53.412 3.875 -44.418 1.00 85.88 183 SER A C 1
ATOM 1424 O O . SER A 1 183 ? 52.372 3.553 -43.848 1.00 85.88 183 SER A O 1
ATOM 1426 N N . VAL A 1 184 ? 53.579 3.764 -45.732 1.00 84.81 184 VAL A N 1
ATOM 1427 C CA . VAL A 1 184 ? 52.594 3.212 -46.658 1.00 84.81 184 VAL A CA 1
ATOM 1428 C C . VAL A 1 184 ? 53.309 2.312 -47.665 1.00 84.81 184 VAL A C 1
ATOM 1430 O O . VAL A 1 184 ? 54.306 2.699 -48.278 1.00 84.81 184 VAL A O 1
ATOM 1433 N N . GLU A 1 185 ? 52.803 1.092 -47.827 1.00 90.19 185 GLU A N 1
ATOM 1434 C CA . GLU A 1 185 ? 53.292 0.139 -48.825 1.00 90.19 185 GLU A CA 1
ATOM 1435 C C . GLU A 1 185 ? 52.707 0.494 -50.200 1.00 90.19 185 GLU A C 1
ATOM 1437 O O . GLU A 1 185 ? 51.489 0.494 -50.380 1.00 90.19 185 GLU A O 1
ATOM 1442 N N . LEU A 1 186 ? 53.567 0.832 -51.167 1.00 89.12 186 LEU A N 1
ATOM 1443 C CA . LEU A 1 186 ? 53.150 1.106 -52.550 1.00 89.12 186 LEU A CA 1
ATOM 1444 C C . LEU A 1 186 ? 53.072 -0.190 -53.369 1.00 89.12 186 LEU A C 1
ATOM 1446 O O . LEU A 1 186 ? 52.180 -0.366 -54.198 1.00 89.12 186 LEU A O 1
ATOM 1450 N N . ASP A 1 187 ? 54.015 -1.090 -53.104 1.00 87.94 187 ASP A N 1
ATOM 1451 C CA . ASP A 1 187 ? 54.154 -2.439 -53.649 1.00 87.94 187 ASP A CA 1
ATOM 1452 C C . ASP A 1 187 ? 54.904 -3.288 -52.602 1.00 87.94 187 ASP A C 1
ATOM 1454 O O . ASP A 1 187 ? 55.690 -2.715 -51.840 1.00 87.94 187 ASP A O 1
ATOM 1458 N N . PRO A 1 188 ? 54.759 -4.627 -52.575 1.00 86.81 188 PRO A N 1
ATOM 1459 C CA . PRO A 1 188 ? 55.526 -5.493 -51.673 1.00 86.81 188 PRO A CA 1
ATOM 1460 C C . PRO A 1 188 ? 57.048 -5.269 -51.680 1.00 86.81 188 PRO A C 1
ATOM 1462 O O . PRO A 1 188 ? 57.734 -5.657 -50.734 1.00 86.81 188 PRO A O 1
ATOM 1465 N N . ASN A 1 189 ? 57.591 -4.674 -52.746 1.00 88.62 189 ASN A N 1
ATOM 1466 C CA . ASN A 1 189 ? 59.009 -4.352 -52.871 1.00 88.62 189 ASN A CA 1
ATOM 1467 C C . ASN A 1 189 ? 59.354 -2.868 -52.669 1.00 88.62 189 ASN A C 1
ATOM 1469 O O . ASN A 1 189 ? 60.533 -2.517 -52.736 1.00 88.62 189 ASN A O 1
ATOM 1473 N N . PHE A 1 190 ? 58.368 -1.997 -52.439 1.00 93.19 190 PHE A N 1
ATOM 1474 C CA . PHE A 1 190 ? 58.566 -0.555 -52.301 1.00 93.19 190 PHE A CA 1
ATOM 1475 C C . PHE A 1 190 ? 57.704 0.037 -51.172 1.00 93.19 190 PHE A C 1
ATOM 1477 O O . PHE A 1 190 ? 56.507 0.288 -51.328 1.00 93.19 190 PHE A O 1
ATOM 1484 N N . LEU A 1 191 ? 58.355 0.318 -50.039 1.00 92.44 191 LEU A N 1
ATOM 1485 C CA . LEU A 1 191 ? 57.773 1.005 -48.888 1.00 92.44 191 LEU A CA 1
ATOM 1486 C C . LEU A 1 191 ? 58.160 2.491 -48.899 1.00 92.44 191 LEU A C 1
ATOM 1488 O O . LEU A 1 191 ? 59.348 2.834 -48.953 1.00 92.44 191 LEU A O 1
ATOM 1492 N N . LEU A 1 192 ? 57.157 3.364 -48.808 1.00 94.06 192 LEU A N 1
ATOM 1493 C CA . LEU A 1 192 ? 57.327 4.808 -48.673 1.00 94.06 192 LEU A CA 1
ATOM 1494 C C . LEU A 1 192 ? 57.002 5.231 -47.237 1.00 94.06 192 LEU A C 1
ATOM 1496 O O . LEU A 1 192 ? 55.925 4.931 -46.730 1.00 94.06 192 LEU A O 1
ATOM 1500 N N . SER A 1 193 ? 57.904 5.959 -46.584 1.00 91.69 193 SER A N 1
ATOM 1501 C CA . SER A 1 193 ? 57.684 6.516 -45.243 1.00 91.69 193 SER A CA 1
ATOM 1502 C C . SER A 1 193 ? 57.931 8.016 -45.203 1.00 91.69 193 SER A C 1
ATOM 1504 O O . SER A 1 193 ? 58.725 8.527 -45.992 1.00 91.69 193 SER A O 1
ATOM 1506 N N . TRP A 1 194 ? 57.306 8.725 -44.265 1.00 91.62 194 TRP A N 1
ATOM 1507 C CA . TRP A 1 194 ? 57.614 10.128 -44.001 1.00 91.62 194 TRP A CA 1
ATOM 1508 C C . TRP A 1 194 ? 57.408 10.542 -42.542 1.00 91.62 194 TRP A C 1
ATOM 1510 O O . TRP A 1 194 ? 56.757 9.857 -41.752 1.00 91.62 194 TRP A O 1
ATOM 1520 N N . VAL A 1 195 ? 57.997 11.688 -42.195 1.00 83.81 195 VAL A N 1
ATOM 1521 C CA . VAL A 1 195 ? 57.782 12.413 -40.937 1.00 83.81 195 VAL A CA 1
ATOM 1522 C C . VAL A 1 195 ? 57.569 13.890 -41.257 1.00 83.81 195 VAL A C 1
ATOM 1524 O O . VAL A 1 195 ? 58.276 14.455 -42.098 1.00 83.81 195 VAL A O 1
ATOM 1527 N N . VAL A 1 196 ? 56.615 14.512 -40.565 1.00 80.31 196 VAL A N 1
ATOM 1528 C CA . VAL A 1 196 ? 56.429 15.967 -40.562 1.00 80.31 196 VAL A CA 1
ATOM 1529 C C . VAL A 1 196 ? 57.415 16.554 -39.553 1.00 80.31 196 VAL A C 1
ATOM 1531 O O . VAL A 1 196 ? 57.257 16.376 -38.346 1.00 80.31 196 VAL A O 1
ATOM 1534 N N . GLU A 1 197 ? 58.493 17.166 -40.045 1.00 70.25 197 GLU A N 1
ATOM 1535 C CA . GLU A 1 197 ? 59.586 17.668 -39.195 1.00 70.25 197 GLU A CA 1
ATOM 1536 C C . GLU A 1 197 ? 59.227 19.017 -38.550 1.00 70.25 197 GLU A C 1
ATOM 1538 O O . GLU A 1 197 ? 59.567 19.259 -37.391 1.00 70.25 197 GLU A O 1
ATOM 1543 N N . ASP A 1 198 ? 58.497 19.868 -39.276 1.00 72.88 198 ASP A N 1
ATOM 1544 C CA . ASP A 1 198 ? 57.948 21.155 -38.838 1.00 72.88 198 ASP A CA 1
ATOM 1545 C C . ASP A 1 198 ? 56.718 21.541 -39.698 1.00 72.88 198 ASP A C 1
ATOM 1547 O O . ASP A 1 198 ? 56.235 20.736 -40.492 1.00 72.88 198 ASP A O 1
ATOM 1551 N N . GLU A 1 199 ? 56.183 22.762 -39.549 1.00 68.12 199 GLU A N 1
ATOM 1552 C CA . GLU A 1 199 ? 54.981 23.221 -40.277 1.00 68.12 199 GLU A CA 1
ATOM 1553 C C . GLU A 1 199 ? 55.162 23.346 -41.809 1.00 68.12 199 GLU A C 1
ATOM 1555 O O . GLU A 1 199 ? 54.187 23.644 -42.497 1.00 68.12 199 GLU A O 1
ATOM 1560 N N . VAL A 1 200 ? 56.371 23.157 -42.362 1.00 75.56 200 VAL A N 1
ATOM 1561 C CA . VAL A 1 200 ? 56.653 23.385 -43.796 1.00 75.56 200 VAL A CA 1
ATOM 1562 C C . VAL A 1 200 ? 57.496 22.300 -44.480 1.00 75.56 200 VAL A C 1
ATOM 1564 O O . VAL A 1 200 ? 57.546 22.279 -45.712 1.00 75.56 200 VAL A O 1
ATOM 1567 N N . ASN A 1 201 ? 58.150 21.400 -43.738 1.00 80.94 201 ASN A N 1
ATOM 1568 C CA . ASN A 1 201 ? 59.051 20.373 -44.272 1.00 80.94 201 ASN A CA 1
ATOM 1569 C C . ASN A 1 201 ? 58.536 18.943 -44.068 1.00 80.94 201 ASN A C 1
ATOM 1571 O O . ASN A 1 201 ? 58.153 18.538 -42.967 1.00 80.94 201 ASN A O 1
ATOM 1575 N N . LEU A 1 202 ? 58.660 18.135 -45.124 1.00 88.06 202 LEU A N 1
ATOM 1576 C CA . LEU A 1 202 ? 58.471 16.686 -45.088 1.00 88.06 202 LEU A CA 1
ATOM 1577 C C . LEU A 1 202 ? 59.811 15.976 -45.252 1.00 88.06 202 LEU A C 1
ATOM 1579 O O . LEU A 1 202 ? 60.619 16.333 -46.111 1.00 88.06 202 LEU A O 1
ATOM 1583 N N . VAL A 1 203 ? 60.032 14.935 -44.452 1.00 89.12 203 VAL A N 1
ATOM 1584 C CA . VAL A 1 203 ? 61.197 14.051 -44.568 1.00 89.12 203 VAL A CA 1
ATOM 1585 C C . VAL A 1 203 ? 60.723 12.698 -45.063 1.00 89.12 203 VAL A C 1
ATOM 1587 O O . VAL A 1 203 ? 60.143 11.941 -44.293 1.00 89.12 203 VAL A O 1
ATOM 1590 N N . PHE A 1 204 ? 60.983 12.387 -46.329 1.00 92.81 204 PHE A N 1
ATOM 1591 C CA . PHE A 1 204 ? 60.644 11.110 -46.946 1.00 92.81 204 PHE A CA 1
ATOM 1592 C C . PHE A 1 204 ? 61.749 10.079 -46.744 1.00 92.81 204 PHE A C 1
ATOM 1594 O O . PHE A 1 204 ? 62.931 10.413 -46.659 1.00 92.81 204 PHE A O 1
ATOM 1601 N N . THR A 1 205 ? 61.361 8.809 -46.703 1.00 93.25 205 THR A N 1
ATOM 1602 C CA . THR A 1 205 ? 62.255 7.656 -46.759 1.00 93.25 205 THR A CA 1
ATOM 1603 C C . THR A 1 205 ? 61.725 6.643 -47.764 1.00 93.25 205 THR A C 1
ATOM 1605 O O . THR A 1 205 ? 60.610 6.145 -47.622 1.00 93.25 205 THR A O 1
ATOM 1608 N N . PHE A 1 206 ? 62.535 6.331 -48.772 1.00 95.19 206 PHE A N 1
ATOM 1609 C CA . PHE A 1 206 ? 62.302 5.218 -49.689 1.00 95.19 206 PHE A CA 1
ATOM 1610 C C . PHE A 1 206 ? 62.999 3.988 -49.132 1.00 95.19 206 PHE A C 1
ATOM 1612 O O . PHE A 1 206 ? 64.179 4.066 -48.780 1.00 95.19 206 PHE A O 1
ATOM 1619 N N . ASN A 1 207 ? 62.294 2.864 -49.081 1.00 91.19 207 ASN A N 1
ATOM 1620 C CA . ASN A 1 207 ? 62.863 1.574 -48.724 1.00 91.19 207 ASN A CA 1
ATOM 1621 C C . ASN A 1 207 ? 62.434 0.535 -49.770 1.00 91.19 207 ASN A C 1
ATOM 1623 O O . ASN A 1 207 ? 61.278 0.109 -49.801 1.00 91.19 207 ASN A O 1
ATOM 1627 N N . CYS A 1 208 ? 63.360 0.195 -50.666 1.00 90.88 208 CYS A N 1
ATOM 1628 C CA . CYS A 1 208 ? 63.134 -0.653 -51.832 1.00 90.88 208 CYS A CA 1
ATOM 1629 C C . CYS A 1 208 ? 63.924 -1.971 -51.657 1.00 90.88 208 CYS A C 1
ATOM 1631 O O . CYS A 1 208 ? 65.127 -1.952 -51.387 1.00 90.88 208 CYS A O 1
ATOM 1633 N N . SER A 1 209 ? 63.277 -3.131 -51.821 1.00 90.56 209 SER A N 1
ATOM 1634 C CA . SER A 1 209 ? 63.881 -4.463 -51.593 1.00 90.56 209 SER A CA 1
ATOM 1635 C C . SER A 1 209 ? 64.751 -4.981 -52.758 1.00 90.56 209 SER A C 1
ATOM 1637 O O . SER A 1 209 ? 65.131 -6.154 -52.772 1.00 90.56 209 SER A O 1
ATOM 1639 N N . PHE A 1 210 ? 65.066 -4.114 -53.724 1.00 88.62 210 PHE A N 1
ATOM 1640 C CA . PHE A 1 210 ? 65.824 -4.382 -54.952 1.00 88.62 210 PHE A CA 1
ATOM 1641 C C . PHE A 1 210 ? 66.937 -3.343 -55.168 1.00 88.62 210 PHE A C 1
ATOM 1643 O O . PHE A 1 210 ? 67.007 -2.339 -54.461 1.00 88.62 210 PHE A O 1
ATOM 1650 N N . ASP A 1 211 ? 67.804 -3.565 -56.163 1.00 84.06 211 ASP A N 1
ATOM 1651 C CA . ASP A 1 211 ? 69.008 -2.758 -56.418 1.00 84.06 211 ASP A CA 1
ATOM 1652 C C . ASP A 1 211 ? 69.023 -1.979 -57.748 1.00 84.06 211 ASP A C 1
ATOM 1654 O O . ASP A 1 211 ? 70.070 -1.451 -58.143 1.00 84.06 211 ASP A O 1
ATOM 1658 N N . GLY A 1 212 ? 67.871 -1.890 -58.421 1.00 86.50 212 GLY A N 1
ATOM 1659 C CA . GLY A 1 212 ? 67.650 -1.052 -59.604 1.00 86.50 212 GLY A CA 1
ATOM 1660 C C . GLY A 1 212 ? 67.290 0.403 -59.262 1.00 86.50 212 GLY A C 1
ATOM 1661 O O . GLY A 1 212 ? 68.034 1.077 -58.550 1.00 86.50 212 GLY A O 1
ATOM 1662 N N . TRP A 1 213 ? 66.179 0.920 -59.799 1.00 90.88 213 TRP A N 1
ATOM 1663 C CA . TRP A 1 213 ? 65.698 2.287 -59.530 1.00 90.88 213 TRP A CA 1
ATOM 1664 C C . TRP A 1 213 ? 64.235 2.280 -59.085 1.00 90.88 213 TRP A C 1
ATOM 1666 O O . TRP A 1 213 ? 63.459 1.452 -59.558 1.00 90.88 213 TRP A O 1
ATOM 1676 N N . CYS A 1 214 ? 63.854 3.199 -58.195 1.00 92.31 214 CYS A N 1
ATOM 1677 C CA . CYS A 1 214 ? 62.471 3.390 -57.751 1.00 92.31 214 CYS A CA 1
ATOM 1678 C C . CYS A 1 214 ? 62.099 4.873 -57.756 1.00 92.31 214 CYS A C 1
ATOM 1680 O O . CYS A 1 214 ? 62.921 5.722 -57.426 1.00 92.31 214 CYS A O 1
ATOM 1682 N N . GLY A 1 215 ? 60.876 5.201 -58.163 1.00 92.94 215 GLY A N 1
ATOM 1683 C CA . GLY A 1 215 ? 60.409 6.580 -58.236 1.00 92.94 215 GLY A CA 1
ATOM 1684 C C . GLY A 1 215 ? 58.924 6.718 -57.944 1.00 92.94 215 GLY A C 1
ATOM 1685 O O . GLY A 1 215 ? 58.140 5.791 -58.166 1.00 92.94 215 GLY A O 1
ATOM 1686 N N . ILE A 1 216 ? 58.560 7.892 -57.445 1.00 95.44 216 ILE A N 1
ATOM 1687 C CA . ILE A 1 216 ? 57.183 8.304 -57.173 1.00 95.44 216 ILE A CA 1
ATOM 1688 C C . ILE A 1 216 ? 56.847 9.532 -58.013 1.00 95.44 216 ILE A C 1
ATOM 1690 O O . ILE A 1 216 ? 57.747 10.291 -58.368 1.00 95.44 216 ILE A O 1
ATOM 1694 N N . GLY A 1 217 ? 55.567 9.739 -58.302 1.00 93.75 217 GLY A N 1
ATOM 1695 C CA . GLY A 1 217 ? 55.076 10.925 -58.987 1.00 93.75 217 GLY A CA 1
ATOM 1696 C C . GLY A 1 217 ? 53.727 11.388 -58.454 1.00 93.75 217 GLY A C 1
ATOM 1697 O O . GLY A 1 217 ? 52.872 10.574 -58.102 1.00 93.75 217 GLY A O 1
ATOM 1698 N N . PHE A 1 218 ? 53.524 12.701 -58.403 1.00 92.44 218 PHE A N 1
ATOM 1699 C CA . PHE A 1 218 ? 52.352 13.330 -57.784 1.00 92.44 218 PHE A CA 1
ATOM 1700 C C . PHE A 1 218 ? 51.204 13.570 -58.786 1.00 92.44 218 PHE A C 1
ATOM 1702 O O . PHE A 1 218 ? 50.614 14.654 -58.847 1.00 92.44 218 PHE A O 1
ATOM 1709 N N . ASN A 1 219 ? 50.900 12.551 -59.604 1.00 86.12 219 ASN A N 1
ATOM 1710 C CA . ASN A 1 219 ? 49.760 12.507 -60.527 1.00 86.12 219 ASN A CA 1
ATOM 1711 C C . ASN A 1 219 ? 49.362 11.050 -60.875 1.00 86.12 219 ASN A C 1
ATOM 1713 O O . ASN A 1 219 ? 49.983 10.102 -60.414 1.00 86.12 219 ASN A O 1
ATOM 1717 N N . GLU A 1 220 ? 48.321 10.847 -61.691 1.00 79.56 220 GLU A N 1
ATOM 1718 C CA . GLU A 1 220 ? 47.813 9.513 -62.082 1.00 79.56 220 GLU A CA 1
ATOM 1719 C C . GLU A 1 220 ? 48.646 8.813 -63.172 1.00 79.56 220 GLU A C 1
ATOM 1721 O O . GLU A 1 220 ? 48.510 7.608 -63.375 1.00 79.56 220 GLU A O 1
ATOM 1726 N N . ALA A 1 221 ? 49.482 9.551 -63.901 1.00 80.75 221 ALA A N 1
ATOM 1727 C CA . ALA A 1 221 ? 50.277 9.041 -65.016 1.00 80.75 221 ALA A CA 1
ATOM 1728 C C . ALA A 1 221 ? 51.604 9.798 -65.112 1.00 80.75 221 ALA A C 1
ATOM 1730 O O . ALA A 1 221 ? 51.740 10.859 -64.539 1.00 80.75 221 ALA A O 1
ATOM 1731 N N . MET A 1 222 ? 52.564 9.287 -65.885 1.00 82.50 222 MET A N 1
ATOM 1732 C CA . MET A 1 222 ? 53.895 9.895 -66.049 1.00 82.50 222 MET A CA 1
ATOM 1733 C C . MET A 1 222 ? 53.890 11.258 -66.773 1.00 82.50 222 MET A C 1
ATOM 1735 O O . MET A 1 222 ? 54.856 12.009 -66.692 1.00 82.50 222 MET A O 1
ATOM 1739 N N . THR A 1 223 ? 52.839 11.570 -67.533 1.00 85.56 223 THR A N 1
ATOM 1740 C CA . THR A 1 223 ? 52.725 12.821 -68.297 1.00 85.56 223 THR A CA 1
ATOM 1741 C C . THR A 1 223 ? 52.257 13.970 -67.411 1.00 85.56 223 THR A C 1
ATOM 1743 O O . THR A 1 223 ? 51.305 13.801 -66.655 1.00 85.56 223 THR A O 1
ATOM 1746 N N . ASP A 1 224 ? 52.880 15.133 -67.560 1.00 86.12 224 ASP A N 1
ATOM 1747 C CA . ASP A 1 224 ? 52.642 16.365 -66.796 1.00 86.12 224 ASP A CA 1
ATOM 1748 C C . ASP A 1 224 ? 52.723 16.132 -65.277 1.00 86.12 224 ASP A C 1
ATOM 1750 O O . ASP A 1 224 ? 51.762 16.374 -64.540 1.00 86.12 224 ASP A O 1
ATOM 1754 N N . THR A 1 225 ? 53.847 15.567 -64.821 1.00 91.12 225 THR A N 1
ATOM 1755 C CA . THR A 1 225 ? 53.992 15.035 -63.454 1.00 91.12 225 THR A CA 1
ATOM 1756 C C . THR A 1 225 ? 55.346 15.339 -62.823 1.00 91.12 225 THR A C 1
ATOM 1758 O O . THR A 1 225 ? 56.383 15.029 -63.410 1.00 91.12 225 THR A O 1
ATOM 1761 N N . ASP A 1 226 ? 55.280 15.903 -61.611 1.00 93.06 226 ASP A N 1
ATOM 1762 C CA . ASP A 1 226 ? 56.357 16.042 -60.617 1.00 93.06 226 ASP A CA 1
ATOM 1763 C C . ASP A 1 226 ? 56.761 14.651 -60.109 1.00 93.06 226 ASP A C 1
ATOM 1765 O O . ASP A 1 226 ? 55.887 13.875 -59.696 1.00 93.06 226 ASP A O 1
ATOM 1769 N N . MET A 1 227 ? 58.050 14.321 -60.177 1.00 92.94 227 MET A N 1
ATOM 1770 C CA . MET A 1 227 ? 58.603 13.015 -59.848 1.00 92.94 227 MET A CA 1
ATOM 1771 C C . MET A 1 227 ? 59.881 13.093 -59.016 1.00 92.94 227 MET A C 1
ATOM 1773 O O . MET A 1 227 ? 60.836 13.791 -59.344 1.00 92.94 227 MET A O 1
ATOM 1777 N N . ILE A 1 228 ? 59.958 12.206 -58.023 1.00 94.88 228 ILE A N 1
ATOM 1778 C CA . ILE A 1 228 ? 61.165 11.988 -57.226 1.00 94.88 228 ILE A CA 1
ATOM 1779 C C . ILE A 1 228 ? 61.668 10.571 -57.475 1.00 94.88 228 ILE A C 1
ATOM 1781 O O . ILE A 1 228 ? 60.945 9.597 -57.246 1.00 94.88 228 ILE A O 1
ATOM 1785 N N . ILE A 1 229 ? 62.909 10.442 -57.946 1.00 93.44 229 ILE A N 1
ATOM 1786 C CA . ILE A 1 229 ? 63.453 9.163 -58.423 1.00 93.44 229 ILE A CA 1
ATOM 1787 C C . ILE A 1 229 ? 64.757 8.833 -57.699 1.00 93.44 229 ILE A C 1
ATOM 1789 O O . ILE A 1 229 ? 65.740 9.558 -57.793 1.00 93.44 229 ILE A O 1
ATOM 1793 N N . LEU A 1 230 ? 64.795 7.696 -57.012 1.00 92.44 230 LEU A N 1
ATOM 1794 C CA . LEU A 1 230 ? 66.013 7.098 -56.484 1.00 92.44 230 LEU A CA 1
ATOM 1795 C C . LEU A 1 230 ? 66.646 6.214 -57.561 1.00 92.44 230 LEU A C 1
ATOM 1797 O O . LEU A 1 230 ? 66.103 5.170 -57.932 1.00 92.44 230 LEU A O 1
ATOM 1801 N N . ILE A 1 231 ? 67.814 6.623 -58.047 1.00 89.19 231 ILE A N 1
ATOM 1802 C CA . ILE A 1 231 ? 68.559 5.918 -59.089 1.00 89.19 231 ILE A CA 1
ATOM 1803 C C . ILE A 1 231 ? 70.030 5.798 -58.714 1.00 89.19 231 ILE A C 1
ATOM 1805 O O . ILE A 1 231 ? 70.617 6.666 -58.067 1.00 89.19 231 ILE A O 1
ATOM 1809 N N . ARG A 1 232 ? 70.650 4.698 -59.131 1.00 82.50 232 ARG A N 1
ATOM 1810 C CA . ARG A 1 232 ? 72.082 4.483 -58.966 1.00 82.50 232 ARG A CA 1
ATOM 1811 C C . ARG A 1 232 ? 72.818 4.932 -60.222 1.00 82.50 232 ARG A C 1
ATOM 1813 O O . ARG A 1 232 ? 72.612 4.342 -61.271 1.00 82.50 232 ARG A O 1
ATOM 1820 N N . GLU A 1 233 ? 73.727 5.896 -60.133 1.00 77.00 233 GLU A N 1
ATOM 1821 C CA . GLU A 1 233 ? 74.633 6.234 -61.241 1.00 77.00 233 GLU A CA 1
ATOM 1822 C C . GLU A 1 233 ? 76.086 6.177 -60.771 1.00 77.00 233 GLU A C 1
ATOM 1824 O O . GLU A 1 233 ? 76.407 6.546 -59.647 1.00 77.00 233 GLU A O 1
ATOM 1829 N N . ASN A 1 234 ? 76.993 5.677 -61.616 1.00 73.62 234 ASN A N 1
ATOM 1830 C CA . ASN A 1 234 ? 78.429 5.588 -61.306 1.00 73.62 234 ASN A CA 1
ATOM 1831 C C . ASN A 1 234 ? 78.771 4.888 -59.969 1.00 73.62 234 ASN A C 1
ATOM 1833 O O . ASN A 1 234 ? 79.821 5.136 -59.387 1.00 73.62 234 ASN A O 1
ATOM 1837 N N . SER A 1 235 ? 77.936 3.936 -59.535 1.00 72.62 235 SER A N 1
ATOM 1838 C CA . SER A 1 235 ? 78.017 3.205 -58.253 1.00 72.62 235 SER A CA 1
ATOM 1839 C C . SER A 1 235 ? 77.532 3.954 -57.005 1.00 72.62 235 SER A C 1
ATOM 1841 O O . SER A 1 235 ? 77.576 3.354 -55.931 1.00 72.62 235 SER A O 1
ATOM 1843 N N . GLU A 1 236 ? 77.000 5.170 -57.132 1.00 80.44 236 GLU A N 1
ATOM 1844 C CA . GLU A 1 236 ? 76.429 5.966 -56.036 1.00 80.44 236 GLU A CA 1
ATOM 1845 C C . GLU A 1 236 ? 74.901 6.081 -56.176 1.00 80.44 236 GLU A C 1
ATOM 1847 O O . GLU A 1 236 ? 74.378 6.125 -57.288 1.00 80.44 236 GLU A O 1
ATOM 1852 N N . LEU A 1 237 ? 74.174 6.093 -55.052 1.00 86.75 237 LEU A N 1
ATOM 1853 C CA . LEU A 1 237 ? 72.727 6.335 -55.033 1.00 86.75 237 LEU A CA 1
ATOM 1854 C C . LEU A 1 237 ? 72.449 7.837 -55.032 1.00 86.75 237 LEU A C 1
ATOM 1856 O O . LEU A 1 237 ? 72.948 8.557 -54.166 1.00 86.75 237 LEU A O 1
ATOM 1860 N N . MET A 1 238 ? 71.616 8.284 -55.966 1.00 87.06 238 MET A N 1
ATOM 1861 C CA . MET A 1 238 ? 71.190 9.672 -56.112 1.00 87.06 238 MET A CA 1
ATOM 1862 C C . MET A 1 238 ? 69.668 9.770 -56.072 1.00 87.06 238 MET A C 1
ATOM 1864 O O . MET A 1 238 ? 68.971 8.904 -56.597 1.00 87.06 238 MET A O 1
ATOM 1868 N N . VAL A 1 239 ? 69.165 10.844 -55.464 1.00 92.50 239 VAL A N 1
ATOM 1869 C CA . VAL A 1 239 ? 67.745 11.211 -55.497 1.00 92.50 239 VAL A CA 1
ATOM 1870 C C . VAL A 1 239 ? 67.589 12.336 -56.512 1.00 92.50 239 VAL A C 1
ATOM 1872 O O . VAL A 1 239 ? 68.228 13.380 -56.385 1.00 92.50 239 VAL A O 1
ATOM 1875 N N . TRP A 1 240 ? 66.808 12.085 -57.551 1.00 92.56 240 TRP A N 1
ATOM 1876 C CA . TRP A 1 240 ? 66.482 13.025 -58.611 1.00 92.56 240 TRP A CA 1
ATOM 1877 C C . TRP A 1 240 ? 65.185 13.745 -58.293 1.00 92.56 240 TRP A C 1
ATOM 1879 O O . TRP A 1 240 ? 64.215 13.099 -57.905 1.00 92.56 240 TRP A O 1
ATOM 1889 N N . ASP A 1 241 ? 65.205 15.049 -58.533 1.00 93.56 241 ASP A N 1
ATOM 1890 C CA . ASP A 1 241 ? 64.036 15.916 -58.628 1.00 93.56 241 ASP A CA 1
ATOM 1891 C C . ASP A 1 241 ? 63.780 16.161 -60.118 1.00 93.56 241 ASP A C 1
ATOM 1893 O O . ASP A 1 241 ? 64.694 16.618 -60.830 1.00 93.56 241 ASP A O 1
ATOM 1897 N N . ALA A 1 242 ? 62.644 15.692 -60.625 1.00 91.81 242 ALA A N 1
ATOM 1898 C CA . ALA A 1 242 ? 62.405 15.578 -62.056 1.00 91.81 242 ALA A CA 1
ATOM 1899 C C . ALA A 1 242 ? 60.946 15.827 -62.439 1.00 91.81 242 ALA A C 1
ATOM 1901 O O . ALA A 1 242 ? 60.019 15.381 -61.774 1.00 91.81 242 ALA A O 1
ATOM 1902 N N . TYR A 1 243 ? 60.745 16.370 -63.634 1.00 92.00 243 TYR A N 1
ATOM 1903 C CA . TYR A 1 243 ? 59.431 16.579 -64.224 1.00 92.00 243 TYR A CA 1
ATOM 1904 C C . TYR A 1 243 ? 59.343 15.919 -65.604 1.00 92.00 243 TYR A C 1
ATOM 1906 O O . TYR A 1 243 ? 60.320 15.840 -66.363 1.00 92.00 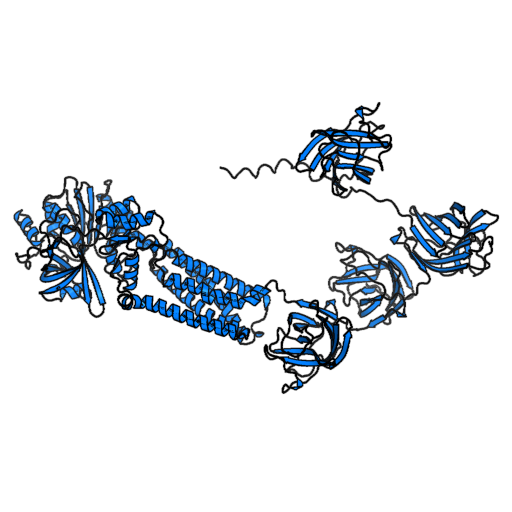243 TYR A O 1
ATOM 1914 N N . SER A 1 244 ? 58.159 15.426 -65.973 1.00 89.75 244 SER A N 1
ATOM 1915 C CA . SER A 1 244 ? 57.912 14.932 -67.332 1.00 89.75 244 SER A CA 1
ATOM 1916 C C . SER A 1 244 ? 56.591 15.414 -67.895 1.00 89.75 244 SER A C 1
ATOM 1918 O O . SER A 1 244 ? 55.572 15.383 -67.223 1.00 89.75 244 SER A O 1
ATOM 1920 N N . THR A 1 245 ? 56.600 15.762 -69.180 1.00 84.75 245 THR A N 1
ATOM 1921 C CA . THR A 1 245 ? 55.420 16.108 -69.996 1.00 84.75 245 THR A CA 1
ATOM 1922 C C . THR A 1 245 ? 55.045 14.998 -70.985 1.00 84.75 245 THR A C 1
ATOM 1924 O O . THR A 1 245 ? 54.063 15.089 -71.719 1.00 84.75 245 THR A O 1
ATOM 1927 N N . THR A 1 246 ? 55.837 13.920 -71.049 1.00 85.00 246 THR A N 1
ATOM 1928 C CA . THR A 1 246 ? 55.647 12.815 -72.003 1.00 85.00 246 THR A CA 1
ATOM 1929 C C . THR A 1 246 ? 55.879 11.456 -71.334 1.00 85.00 246 THR A C 1
ATOM 1931 O O . THR A 1 246 ? 56.324 11.372 -70.197 1.00 85.00 246 THR A O 1
ATOM 1934 N N . PHE A 1 247 ? 55.624 10.363 -72.054 1.00 82.00 247 PHE A N 1
ATOM 1935 C CA . PHE A 1 247 ? 56.014 9.015 -71.616 1.00 82.00 247 PHE A CA 1
ATOM 1936 C C . PHE A 1 247 ? 57.496 8.683 -71.895 1.00 82.00 247 PHE A C 1
ATOM 1938 O O . PHE A 1 247 ? 57.891 7.521 -71.827 1.00 82.00 247 PHE A O 1
ATOM 1945 N N . GLN A 1 248 ? 58.306 9.664 -72.309 1.00 82.25 248 GLN A N 1
ATOM 1946 C CA . GLN A 1 248 ? 59.758 9.502 -72.446 1.00 82.25 248 GLN A CA 1
ATOM 1947 C C . GLN A 1 248 ? 60.448 9.732 -71.097 1.00 82.25 248 GLN A C 1
ATOM 1949 O O . GLN A 1 248 ? 59.821 10.218 -70.164 1.00 82.25 248 GLN A O 1
ATOM 1954 N N . GLN A 1 249 ? 61.738 9.395 -71.007 1.00 85.31 249 GLN A N 1
ATOM 1955 C CA . GLN A 1 249 ? 62.543 9.567 -69.794 1.00 85.31 249 GLN A CA 1
ATOM 1956 C C . GLN A 1 249 ? 62.336 10.958 -69.144 1.00 85.31 249 GLN A C 1
ATOM 1958 O O . GLN A 1 249 ? 62.448 11.958 -69.862 1.00 85.31 249 GLN A O 1
ATOM 1963 N N . PRO A 1 250 ? 62.084 11.031 -67.818 1.00 87.94 250 PRO A N 1
ATOM 1964 C CA . PRO A 1 250 ? 61.903 12.296 -67.103 1.00 87.94 250 PRO A CA 1
ATOM 1965 C C . PRO A 1 250 ? 63.137 13.201 -67.191 1.00 87.94 250 PRO A C 1
ATOM 1967 O O . PRO A 1 250 ? 64.271 12.711 -67.232 1.00 87.94 250 PRO A O 1
ATOM 1970 N N . GLN A 1 251 ? 62.926 14.518 -67.222 1.00 89.19 251 GLN A N 1
ATOM 1971 C CA . GLN A 1 251 ? 64.004 15.508 -67.242 1.00 89.19 251 GLN A CA 1
ATOM 1972 C C . GLN A 1 251 ? 64.235 16.049 -65.827 1.00 89.19 251 GLN A C 1
ATOM 1974 O O . GLN A 1 251 ? 63.278 16.369 -65.139 1.00 89.19 251 GLN A O 1
ATOM 1979 N N . LEU A 1 252 ? 65.499 16.166 -65.406 1.00 91.00 252 LEU A N 1
ATOM 1980 C CA . LEU A 1 252 ? 65.853 16.808 -64.135 1.00 91.00 252 LEU A CA 1
ATOM 1981 C C . LEU A 1 252 ? 65.421 18.275 -64.131 1.00 91.00 252 LEU A C 1
ATOM 1983 O O . LEU A 1 252 ? 65.679 18.985 -65.108 1.00 91.00 252 LEU A O 1
ATOM 1987 N N . ASP A 1 253 ? 64.912 18.750 -63.001 1.00 89.38 253 ASP A N 1
ATOM 1988 C CA . ASP A 1 253 ? 64.362 20.103 -62.861 1.00 89.38 253 ASP A CA 1
ATOM 1989 C C . ASP A 1 253 ? 65.384 21.201 -63.150 1.00 89.38 253 ASP A C 1
ATOM 1991 O O . ASP A 1 253 ? 65.095 22.178 -63.838 1.00 89.38 253 ASP A O 1
ATOM 1995 N N . THR A 1 254 ? 66.648 20.971 -62.784 1.00 87.69 254 THR A N 1
ATOM 1996 C CA . THR A 1 254 ? 67.773 21.859 -63.144 1.00 87.69 254 THR A CA 1
ATOM 1997 C C . THR A 1 254 ? 67.958 22.089 -64.654 1.00 87.69 254 THR A C 1
ATOM 1999 O O . THR A 1 254 ? 68.649 23.031 -65.054 1.00 87.69 254 THR A O 1
ATOM 2002 N N . GLY A 1 255 ? 67.384 21.229 -65.501 1.00 83.44 255 GLY A N 1
ATOM 2003 C CA . GLY A 1 255 ? 67.412 21.318 -66.960 1.00 83.44 255 GLY A CA 1
ATOM 2004 C C . GLY A 1 255 ? 66.178 21.978 -67.586 1.00 83.44 255 GLY A C 1
ATOM 2005 O O . GLY A 1 255 ? 66.173 22.168 -68.806 1.00 83.44 255 GLY A O 1
ATOM 2006 N N . ILE A 1 256 ? 65.158 22.330 -66.795 1.00 85.00 256 ILE A N 1
ATOM 2007 C CA . ILE A 1 256 ? 63.883 22.901 -67.251 1.00 85.00 256 ILE A CA 1
ATOM 2008 C C . ILE A 1 256 ? 63.822 24.384 -66.864 1.00 85.00 256 ILE A C 1
ATOM 2010 O O . ILE A 1 256 ? 64.121 24.785 -65.742 1.00 85.00 256 ILE A O 1
ATOM 2014 N N . GLN A 1 257 ? 63.465 25.246 -67.819 1.00 81.88 257 GLN A N 1
ATOM 2015 C CA . GLN A 1 257 ? 63.401 26.685 -67.573 1.00 81.88 257 GLN A CA 1
ATOM 2016 C C . GLN A 1 257 ? 62.237 27.015 -66.629 1.00 81.88 257 GLN A C 1
ATOM 2018 O O . GLN A 1 257 ? 61.090 26.923 -67.044 1.00 81.88 257 GLN A O 1
ATOM 2023 N N . GLY A 1 258 ? 62.551 27.477 -65.415 1.00 80.44 258 GLY A N 1
ATOM 2024 C CA . GLY A 1 258 ? 61.562 27.854 -64.396 1.00 80.44 258 GLY A CA 1
ATOM 2025 C C . GLY A 1 258 ? 61.590 26.975 -63.145 1.00 80.44 258 GLY A C 1
ATOM 2026 O O . GLY A 1 258 ? 61.061 27.407 -62.128 1.00 80.44 258 GLY A O 1
ATOM 2027 N N . CYS A 1 259 ? 62.273 25.828 -63.206 1.00 88.25 259 CYS A N 1
ATOM 2028 C CA . CYS A 1 259 ? 62.243 24.791 -62.175 1.00 88.25 259 CYS A CA 1
ATOM 2029 C C . CYS A 1 259 ? 63.596 24.654 -61.462 1.00 88.25 259 CYS A C 1
ATOM 2031 O O . CYS A 1 259 ? 64.642 25.064 -61.991 1.00 88.25 259 CYS A O 1
ATOM 2033 N N . GLN A 1 260 ? 63.582 24.156 -60.230 1.00 87.56 260 GLN A N 1
ATOM 2034 C CA . GLN A 1 260 ? 64.743 24.045 -59.349 1.00 87.56 260 GLN A CA 1
ATOM 2035 C C . GLN A 1 260 ? 64.807 22.651 -58.718 1.00 87.56 260 GLN A C 1
ATOM 2037 O O . GLN A 1 260 ? 63.840 21.921 -58.693 1.00 87.56 260 GLN A O 1
ATOM 2042 N N . ASN A 1 261 ? 65.991 22.253 -58.240 1.00 89.19 261 ASN A N 1
ATOM 2043 C CA . ASN A 1 261 ? 66.089 21.056 -57.403 1.00 89.19 261 ASN A CA 1
ATOM 2044 C C . ASN A 1 261 ? 65.854 21.459 -55.946 1.00 89.19 261 ASN A C 1
ATOM 2046 O O . ASN A 1 261 ? 66.661 22.205 -55.373 1.00 89.19 261 ASN A O 1
ATOM 2050 N N . ASN A 1 262 ? 64.791 20.934 -55.355 1.00 86.81 262 ASN A N 1
ATOM 2051 C CA . ASN A 1 262 ? 64.310 21.258 -54.020 1.00 86.81 262 ASN A CA 1
ATOM 2052 C C . ASN A 1 262 ? 64.476 20.102 -53.018 1.00 86.81 262 ASN A C 1
ATOM 2054 O O . ASN A 1 262 ? 64.025 20.203 -51.872 1.00 86.81 262 ASN A O 1
ATOM 2058 N N . ILE A 1 263 ? 65.186 19.037 -53.403 1.00 90.56 263 ILE A N 1
ATOM 2059 C CA . ILE A 1 263 ? 65.454 17.871 -52.557 1.00 90.56 263 ILE A CA 1
ATOM 2060 C C . ILE A 1 263 ? 66.769 18.014 -51.778 1.00 90.56 263 ILE A C 1
ATOM 2062 O O . ILE A 1 263 ? 67.849 18.202 -52.343 1.00 90.56 263 ILE A O 1
ATOM 2066 N N . ILE A 1 264 ? 66.705 17.825 -50.455 1.00 88.81 264 ILE A N 1
ATOM 2067 C CA . ILE A 1 264 ? 67.881 17.748 -49.573 1.00 88.81 264 ILE A CA 1
ATOM 2068 C C . ILE A 1 264 ? 68.053 16.307 -49.084 1.00 88.81 264 ILE A C 1
ATOM 2070 O O . ILE A 1 264 ? 67.327 15.836 -48.210 1.00 88.81 264 ILE A O 1
ATOM 2074 N N . VAL A 1 265 ? 69.045 15.594 -49.617 1.00 89.50 265 VAL A N 1
ATOM 2075 C CA . VAL A 1 265 ? 69.332 14.205 -49.223 1.00 89.50 265 VAL A CA 1
ATOM 2076 C C . VAL A 1 265 ? 69.985 14.156 -47.838 1.00 89.50 265 VAL A C 1
ATOM 2078 O O . VAL A 1 265 ? 71.032 14.766 -47.619 1.00 89.50 265 VAL A O 1
ATOM 2081 N N . LYS A 1 266 ? 69.385 13.410 -46.901 1.00 86.12 266 LYS A N 1
ATOM 2082 C CA . LYS A 1 266 ? 69.891 13.208 -45.531 1.00 86.12 266 LYS A CA 1
ATOM 2083 C C . LYS A 1 266 ? 70.771 11.958 -45.429 1.00 86.12 266 LYS A C 1
ATOM 2085 O O . LYS A 1 266 ? 71.835 12.008 -44.814 1.00 86.12 266 LYS A O 1
ATOM 2090 N N . SER A 1 267 ? 70.358 10.845 -46.032 1.00 86.38 267 SER A N 1
ATOM 2091 C CA . SER A 1 267 ? 71.139 9.602 -46.066 1.00 86.38 267 SER A CA 1
ATOM 2092 C C . SER A 1 267 ? 70.737 8.709 -47.240 1.00 86.38 267 SER A C 1
ATOM 2094 O O . SER A 1 267 ? 69.600 8.743 -47.702 1.00 86.38 267 SER A O 1
ATOM 2096 N N . THR A 1 268 ? 71.669 7.883 -47.714 1.00 87.62 268 THR A N 1
ATOM 2097 C CA . THR A 1 268 ? 71.409 6.798 -48.671 1.00 87.62 268 THR A CA 1
ATOM 2098 C C . THR A 1 268 ? 72.105 5.528 -48.189 1.00 87.62 268 THR A C 1
ATOM 2100 O O . THR A 1 268 ? 73.149 5.592 -47.536 1.00 87.62 268 THR A O 1
ATOM 2103 N N . SER A 1 269 ? 71.514 4.368 -48.461 1.00 84.75 269 SER A N 1
ATOM 2104 C CA . SER A 1 269 ? 72.066 3.064 -48.095 1.00 84.75 269 SER A CA 1
ATOM 2105 C C . SER A 1 269 ? 71.849 2.061 -49.219 1.00 84.75 269 SER A C 1
ATOM 2107 O O . SER A 1 269 ? 70.800 2.046 -49.861 1.00 84.75 269 SER A O 1
ATOM 2109 N N . PHE A 1 270 ? 72.855 1.219 -49.435 1.00 85.38 270 PHE A N 1
ATOM 2110 C CA . PHE A 1 270 ? 72.797 0.069 -50.324 1.00 85.38 270 PHE A CA 1
ATOM 2111 C C . PHE A 1 270 ? 73.399 -1.133 -49.594 1.00 85.38 270 PHE A C 1
ATOM 2113 O O . PHE A 1 270 ? 74.619 -1.199 -49.423 1.00 85.38 270 PHE A O 1
ATOM 2120 N N . ASP A 1 271 ? 72.554 -2.061 -49.144 1.00 78.00 271 ASP A N 1
ATOM 2121 C CA . ASP A 1 271 ? 72.978 -3.264 -48.419 1.00 78.00 271 ASP A CA 1
ATOM 2122 C C . ASP A 1 271 ? 72.169 -4.488 -48.868 1.00 78.00 271 ASP A C 1
ATOM 2124 O O . ASP A 1 271 ? 70.962 -4.407 -49.076 1.00 78.00 271 ASP A O 1
ATOM 2128 N N . ASN A 1 272 ? 72.842 -5.627 -49.053 1.00 77.31 272 ASN A N 1
ATOM 2129 C CA . ASN A 1 272 ? 72.247 -6.910 -49.464 1.00 77.31 272 ASN A CA 1
ATOM 2130 C C . ASN A 1 272 ? 71.253 -6.850 -50.647 1.00 77.31 272 ASN A C 1
ATOM 2132 O O . ASN A 1 272 ? 70.275 -7.596 -50.671 1.00 77.31 272 ASN A O 1
ATOM 2136 N N . GLY A 1 273 ? 71.513 -6.000 -51.647 1.00 78.94 273 GLY A N 1
ATOM 2137 C CA . GLY A 1 273 ? 70.647 -5.873 -52.826 1.00 78.94 273 GLY A CA 1
ATOM 2138 C C . GLY A 1 273 ? 69.383 -5.039 -52.597 1.00 78.94 273 GLY A C 1
ATOM 2139 O O . GLY A 1 273 ? 68.464 -5.141 -53.396 1.00 78.94 273 GLY A O 1
ATOM 2140 N N . GLN A 1 274 ? 69.338 -4.234 -51.532 1.00 86.56 274 GLN A N 1
ATOM 2141 C CA . GLN A 1 274 ? 68.249 -3.308 -51.207 1.00 86.56 274 GLN A CA 1
ATOM 2142 C C . GLN A 1 274 ? 68.768 -1.870 -51.238 1.00 86.56 274 GLN A C 1
ATOM 2144 O O . GLN A 1 274 ? 69.893 -1.609 -50.792 1.00 86.56 274 GLN A O 1
ATOM 2149 N N . ILE A 1 275 ? 67.962 -0.941 -51.747 1.00 89.06 275 ILE A N 1
ATOM 2150 C CA . ILE A 1 275 ? 68.281 0.492 -51.791 1.00 89.06 275 ILE A CA 1
ATOM 2151 C C . ILE A 1 275 ? 67.330 1.263 -50.880 1.00 89.06 275 ILE A C 1
ATOM 2153 O O . ILE A 1 275 ? 66.118 1.049 -50.892 1.00 89.06 275 ILE A O 1
ATOM 2157 N N . SER A 1 276 ? 67.873 2.198 -50.105 1.00 90.50 276 SER A N 1
ATOM 2158 C CA . SER A 1 276 ? 67.068 3.128 -49.317 1.00 90.50 276 SER A CA 1
ATOM 2159 C C . SER A 1 276 ? 67.642 4.538 -49.358 1.00 90.50 276 SER A C 1
ATOM 2161 O O . SER A 1 276 ? 68.860 4.725 -49.399 1.00 90.50 276 SER A O 1
ATOM 2163 N N . ALA A 1 277 ? 66.777 5.543 -49.295 1.00 89.88 277 ALA A N 1
ATOM 2164 C CA . ALA A 1 277 ? 67.183 6.944 -49.234 1.00 89.88 277 ALA A CA 1
ATOM 2165 C C . ALA A 1 277 ? 66.239 7.740 -48.337 1.00 89.88 277 ALA A C 1
ATOM 2167 O O . ALA A 1 277 ? 65.028 7.612 -48.474 1.00 89.88 277 ALA A O 1
ATOM 2168 N N . THR A 1 278 ? 66.791 8.583 -47.464 1.00 90.69 278 THR A N 1
ATOM 2169 C CA . THR A 1 278 ? 66.043 9.560 -46.667 1.00 90.69 278 THR A CA 1
ATOM 2170 C C . THR A 1 278 ? 66.405 10.961 -47.135 1.00 90.69 278 THR A C 1
ATOM 2172 O O . THR A 1 278 ? 67.586 11.313 -47.202 1.00 90.69 278 THR A O 1
ATOM 2175 N N . PHE A 1 279 ? 65.408 11.779 -47.446 1.00 92.19 279 PHE A N 1
ATOM 2176 C CA . PHE A 1 279 ? 65.584 13.131 -47.974 1.00 92.19 279 PHE A CA 1
ATOM 2177 C C . PHE A 1 279 ? 64.434 14.037 -47.529 1.00 92.19 279 PHE A C 1
ATOM 2179 O O . PHE A 1 279 ? 63.358 13.552 -47.194 1.00 92.19 279 PHE A O 1
ATOM 2186 N N . SER A 1 280 ? 64.655 15.347 -47.488 1.00 90.38 280 SER A N 1
ATOM 2187 C CA . SER A 1 280 ? 63.621 16.329 -47.154 1.00 90.38 280 SER A CA 1
ATOM 2188 C C . SER A 1 280 ? 63.245 17.199 -48.344 1.00 90.38 280 SER A C 1
ATOM 2190 O O . SER A 1 280 ? 64.113 17.552 -49.145 1.00 90.38 280 SER A O 1
ATOM 2192 N N . ARG A 1 281 ? 61.965 17.571 -48.406 1.00 90.31 281 ARG A N 1
ATOM 2193 C CA . ARG A 1 281 ? 61.376 18.492 -49.383 1.00 90.31 281 ARG A CA 1
ATOM 2194 C C . ARG A 1 281 ? 60.422 19.447 -48.661 1.00 90.31 281 ARG A C 1
ATOM 2196 O O . ARG A 1 281 ? 59.738 19.042 -47.718 1.00 90.31 281 ARG A O 1
ATOM 2203 N N . LEU A 1 282 ? 60.369 20.697 -49.110 1.00 86.62 282 LEU A N 1
ATOM 2204 C CA . LEU A 1 282 ? 59.348 21.648 -48.669 1.00 86.62 282 LEU A CA 1
ATOM 2205 C C . LEU A 1 282 ? 57.964 21.231 -49.190 1.00 86.62 282 LEU A C 1
ATOM 2207 O O . LEU A 1 282 ? 57.842 20.660 -50.270 1.00 86.62 282 LEU A O 1
ATOM 2211 N N . MET A 1 283 ? 56.915 21.537 -48.431 1.00 86.81 283 MET A N 1
ATOM 2212 C CA . MET A 1 283 ? 55.528 21.317 -48.861 1.00 86.81 283 MET A CA 1
ATOM 2213 C C . MET A 1 283 ? 55.134 22.216 -50.047 1.00 86.81 283 MET A C 1
ATOM 2215 O O . MET A 1 283 ? 54.392 21.787 -50.925 1.00 86.81 283 MET A O 1
ATOM 2219 N N . ASP A 1 284 ? 55.665 23.439 -50.098 1.00 89.25 284 ASP A N 1
ATOM 2220 C CA . ASP A 1 284 ? 55.566 24.369 -51.229 1.00 89.25 284 ASP A CA 1
ATOM 2221 C C . ASP A 1 284 ? 56.981 24.848 -51.580 1.00 89.25 284 ASP A C 1
ATOM 2223 O O . ASP A 1 284 ? 57.659 25.475 -50.757 1.00 89.25 284 ASP A O 1
ATOM 2227 N N . THR A 1 285 ? 57.452 24.499 -52.775 1.00 85.19 285 THR A N 1
ATOM 2228 C CA . THR A 1 285 ? 58.806 24.796 -53.266 1.00 85.19 285 THR A CA 1
ATOM 2229 C C . THR A 1 285 ? 58.892 26.145 -53.985 1.00 85.19 285 THR A C 1
ATOM 2231 O O . THR A 1 285 ? 59.986 26.700 -54.124 1.00 85.19 285 THR A O 1
ATOM 2234 N N . GLY A 1 286 ? 57.750 26.735 -54.356 1.00 80.44 286 GLY A N 1
ATOM 2235 C CA . GLY A 1 286 ? 57.655 28.036 -55.018 1.00 80.44 286 GLY A CA 1
ATOM 2236 C C . GLY A 1 286 ? 57.803 28.023 -56.547 1.00 80.44 286 GLY A C 1
ATOM 2237 O O . GLY A 1 286 ? 57.670 29.087 -57.160 1.00 80.44 286 GLY A O 1
ATOM 2238 N N . ASP A 1 287 ? 58.026 26.869 -57.178 1.00 82.50 287 ASP A N 1
ATOM 2239 C CA . ASP A 1 287 ? 58.154 26.664 -58.631 1.00 82.50 287 ASP A CA 1
ATOM 2240 C C . ASP A 1 287 ? 57.093 25.697 -59.190 1.00 82.50 287 ASP A C 1
ATOM 2242 O O . ASP A 1 287 ? 57.366 24.744 -59.917 1.00 82.50 287 ASP A O 1
ATOM 2246 N N . ASN A 1 288 ? 55.834 26.046 -58.916 1.00 78.06 288 ASN A N 1
ATOM 2247 C CA . ASN A 1 288 ? 54.606 25.290 -59.213 1.00 78.06 288 ASN A CA 1
ATOM 2248 C C . ASN A 1 288 ? 54.366 24.871 -60.684 1.00 78.06 288 ASN A C 1
ATOM 2250 O O . ASN A 1 288 ? 53.321 24.293 -60.991 1.00 78.06 288 ASN A O 1
ATOM 2254 N N . GLU A 1 289 ? 55.255 25.232 -61.613 1.00 78.62 289 GLU A N 1
ATOM 2255 C CA . GLU A 1 289 ? 55.207 24.770 -63.005 1.00 78.62 289 GLU A CA 1
ATOM 2256 C C . GLU A 1 289 ? 55.760 23.344 -63.157 1.00 78.62 289 GLU A C 1
ATOM 2258 O O . GLU A 1 289 ? 55.228 22.595 -63.978 1.00 78.62 289 GLU A O 1
ATOM 2263 N N . CYS A 1 290 ? 56.765 22.966 -62.360 1.00 82.19 290 CYS A N 1
ATOM 2264 C CA . CYS A 1 290 ? 57.288 21.597 -62.295 1.00 82.19 290 CYS A CA 1
ATOM 2265 C C . CYS A 1 290 ? 56.861 20.884 -61.013 1.00 82.19 290 CYS A C 1
ATOM 2267 O O . CYS A 1 290 ? 56.468 19.721 -61.077 1.00 82.19 290 CYS A O 1
ATOM 2269 N N . ASP A 1 291 ? 56.827 21.608 -59.893 1.00 89.06 291 ASP A N 1
ATOM 2270 C CA . ASP A 1 291 ? 56.635 21.021 -58.575 1.00 89.06 291 ASP A CA 1
ATOM 2271 C C . ASP A 1 291 ? 55.191 21.091 -58.085 1.00 89.06 291 ASP A C 1
ATOM 2273 O O . ASP A 1 291 ? 54.504 22.117 -58.122 1.00 89.06 291 ASP A O 1
ATOM 2277 N N . LYS A 1 292 ? 54.701 19.969 -57.567 1.00 87.88 292 LYS A N 1
ATOM 2278 C CA . LYS A 1 292 ? 53.389 19.881 -56.949 1.00 87.88 292 LYS A CA 1
ATOM 2279 C C . LYS A 1 292 ? 53.465 20.333 -55.494 1.00 87.88 292 LYS A C 1
ATOM 2281 O O . LYS A 1 292 ? 54.113 19.690 -54.667 1.00 87.88 292 LYS A O 1
ATOM 2286 N N . VAL A 1 293 ? 52.682 21.364 -55.163 1.00 87.44 293 VAL A N 1
ATOM 2287 C CA . VAL A 1 293 ? 52.401 21.737 -53.768 1.00 87.44 293 VAL A CA 1
ATOM 2288 C C . VAL A 1 293 ? 51.758 20.554 -53.046 1.00 87.44 293 VAL A C 1
ATOM 2290 O O . VAL A 1 293 ? 50.676 20.090 -53.429 1.00 87.44 293 VAL A O 1
ATOM 2293 N N . LEU A 1 294 ? 52.422 20.086 -51.994 1.00 87.19 294 LEU A N 1
ATOM 2294 C CA . LEU A 1 294 ? 51.955 19.011 -51.133 1.00 87.19 294 LEU A CA 1
ATOM 2295 C C . LEU A 1 294 ? 51.214 19.620 -49.955 1.00 87.19 294 LEU A C 1
ATOM 2297 O O . LEU A 1 294 ? 51.790 20.339 -49.144 1.00 87.19 294 LEU A O 1
ATOM 2301 N N . VAL A 1 295 ? 49.930 19.303 -49.846 1.00 82.31 295 VAL A N 1
ATOM 2302 C CA . VAL A 1 295 ? 49.122 19.679 -48.689 1.00 82.31 295 VAL A CA 1
ATOM 2303 C C . VAL A 1 295 ? 48.938 18.421 -47.843 1.00 82.31 295 VAL A C 1
ATOM 2305 O O . VAL A 1 295 ? 48.314 17.474 -48.332 1.00 82.31 295 VAL A O 1
ATOM 2308 N N . PRO A 1 296 ? 49.500 18.362 -46.619 1.00 80.06 296 PRO A N 1
ATOM 2309 C CA . PRO A 1 296 ? 49.282 17.230 -45.731 1.00 80.06 296 PRO A CA 1
ATOM 2310 C C . PRO A 1 296 ? 47.796 16.976 -45.495 1.00 80.06 296 PRO A C 1
ATOM 2312 O O . PRO A 1 296 ? 46.980 17.896 -45.526 1.00 80.06 296 PRO A O 1
ATOM 2315 N N . ASP A 1 297 ? 47.460 15.713 -45.269 1.00 71.94 297 ASP A N 1
ATOM 2316 C CA . ASP A 1 297 ? 46.105 15.216 -45.041 1.00 71.94 297 ASP A CA 1
ATOM 2317 C C . ASP A 1 297 ? 45.106 15.442 -46.200 1.00 71.94 297 ASP A C 1
ATOM 2319 O O . ASP A 1 297 ? 43.923 15.142 -46.034 1.00 71.94 297 ASP A O 1
ATOM 2323 N N . VAL A 1 298 ? 45.567 15.854 -47.389 1.00 73.50 298 VAL A N 1
ATOM 2324 C CA . VAL A 1 298 ? 44.745 15.944 -48.608 1.00 73.50 298 VAL A CA 1
ATOM 2325 C C . VAL A 1 298 ? 45.095 14.798 -49.571 1.00 73.50 298 VAL A C 1
ATOM 2327 O O . VAL A 1 298 ? 46.254 14.681 -49.984 1.00 73.50 298 VAL A O 1
ATOM 2330 N N . PRO A 1 299 ? 44.134 13.938 -49.967 1.00 73.56 299 PRO A N 1
ATOM 2331 C CA . PRO A 1 299 ? 44.344 12.909 -50.973 1.00 73.56 299 PRO A CA 1
ATOM 2332 C C . PRO A 1 299 ? 44.735 13.523 -52.317 1.00 73.56 299 PRO A C 1
ATOM 2334 O O . PRO A 1 299 ? 44.070 14.422 -52.837 1.00 73.56 299 PRO A O 1
ATOM 2337 N N . MET A 1 300 ? 45.789 12.989 -52.920 1.00 79.38 300 MET A N 1
ATOM 2338 C CA . MET A 1 300 ? 46.279 13.412 -54.223 1.00 79.38 300 MET A CA 1
ATOM 2339 C C . MET A 1 300 ? 46.458 12.224 -55.158 1.00 79.38 300 MET A C 1
ATOM 2341 O O . MET A 1 300 ? 46.730 11.098 -54.740 1.00 79.38 300 MET A O 1
ATOM 2345 N N . LYS A 1 301 ? 46.307 12.499 -56.454 1.00 83.94 301 LYS A N 1
ATOM 2346 C CA . LYS A 1 301 ? 46.669 11.553 -57.506 1.00 83.94 301 LYS A CA 1
ATOM 2347 C C . LYS A 1 301 ? 48.144 11.210 -57.371 1.00 83.94 301 LYS A C 1
ATOM 2349 O O . LYS A 1 301 ? 48.966 12.105 -57.182 1.00 83.94 301 LYS A O 1
ATOM 2354 N N . PHE A 1 302 ? 48.453 9.929 -57.459 1.00 91.50 302 PHE A N 1
ATOM 2355 C CA . PHE A 1 302 ? 49.791 9.441 -57.194 1.00 91.50 302 PHE A CA 1
ATOM 2356 C C . PHE A 1 302 ? 50.117 8.242 -58.070 1.00 91.50 302 PHE A C 1
ATOM 2358 O O . PHE A 1 302 ? 49.270 7.375 -58.304 1.00 91.50 302 PHE A O 1
ATOM 2365 N N . CYS A 1 303 ? 51.361 8.163 -58.514 1.00 90.75 303 CYS A N 1
ATOM 2366 C CA . CYS A 1 303 ? 51.881 7.023 -59.240 1.00 90.75 303 CYS A CA 1
ATOM 2367 C C . CYS A 1 303 ? 53.257 6.635 -58.715 1.00 90.75 303 CYS A C 1
ATOM 2369 O O . CYS A 1 303 ? 53.996 7.462 -58.187 1.00 90.75 303 CYS A O 1
ATOM 2371 N N . PHE A 1 304 ? 53.622 5.376 -58.898 1.00 93.75 304 PHE A N 1
ATOM 2372 C CA . PHE A 1 304 ? 54.970 4.896 -58.646 1.00 93.75 304 PHE A CA 1
ATOM 2373 C C . PHE A 1 304 ? 55.412 3.963 -59.766 1.00 93.75 304 PHE A C 1
ATOM 2375 O O . PHE A 1 304 ? 54.598 3.335 -60.453 1.00 93.75 304 PHE A O 1
ATOM 2382 N N . ALA A 1 305 ? 56.722 3.860 -59.933 1.00 91.69 305 ALA A N 1
ATOM 2383 C CA . ALA A 1 305 ? 57.337 2.906 -60.832 1.00 91.69 305 ALA A CA 1
ATOM 2384 C C . ALA A 1 305 ? 58.686 2.470 -60.274 1.00 91.69 305 ALA A C 1
ATOM 2386 O O . ALA A 1 305 ? 59.392 3.249 -59.630 1.00 91.69 305 ALA A O 1
ATOM 2387 N N . TYR A 1 306 ? 59.059 1.228 -60.549 1.00 92.25 306 TYR A N 1
ATOM 2388 C CA . TYR A 1 306 ? 60.410 0.769 -60.276 1.00 92.25 306 TYR A CA 1
ATOM 2389 C C . TYR A 1 306 ? 60.865 -0.293 -61.273 1.00 92.25 306 TYR A C 1
ATOM 2391 O O . TYR A 1 306 ? 60.063 -0.937 -61.960 1.00 92.25 306 TYR A O 1
ATOM 2399 N N . LEU A 1 307 ? 62.178 -0.480 -61.332 1.00 89.75 307 LEU A N 1
ATOM 2400 C CA . LEU A 1 307 ? 62.848 -1.573 -62.023 1.00 89.75 307 LEU A CA 1
ATOM 2401 C C . LEU A 1 307 ? 63.678 -2.339 -60.990 1.00 89.75 307 LEU A C 1
ATOM 2403 O O . LEU A 1 307 ? 64.556 -1.758 -60.360 1.00 89.75 307 LEU A O 1
ATOM 2407 N N . ASP A 1 308 ? 63.405 -3.630 -60.830 1.00 86.00 308 ASP A N 1
ATOM 2408 C CA . ASP A 1 308 ? 64.087 -4.519 -59.875 1.00 86.00 308 ASP A CA 1
ATOM 2409 C C . ASP A 1 308 ? 65.258 -5.305 -60.493 1.00 86.00 308 ASP A C 1
ATOM 2411 O O . ASP A 1 308 ? 65.827 -6.188 -59.852 1.00 86.00 308 ASP A O 1
ATOM 2415 N N . GLU A 1 309 ? 65.641 -4.991 -61.737 1.00 81.56 309 GLU A N 1
ATOM 2416 C CA . GLU A 1 309 ? 66.750 -5.662 -62.415 1.00 81.56 309 GLU A CA 1
ATOM 2417 C C . GLU A 1 309 ? 68.120 -5.084 -62.002 1.00 81.56 309 GLU A C 1
ATOM 2419 O O . GLU A 1 309 ? 68.384 -3.895 -62.230 1.00 81.56 309 GLU A O 1
ATOM 2424 N N . PRO A 1 310 ? 69.047 -5.926 -61.498 1.00 71.00 310 PRO A N 1
ATOM 2425 C CA . PRO A 1 310 ? 70.358 -5.474 -61.048 1.00 71.00 310 PRO A CA 1
ATOM 2426 C C . PRO A 1 310 ? 71.192 -4.834 -62.157 1.00 71.00 310 PRO A C 1
ATOM 2428 O O . PRO A 1 310 ? 71.360 -5.401 -63.238 1.00 71.00 310 PRO A O 1
ATOM 2431 N N . ASN A 1 311 ? 71.830 -3.702 -61.847 1.00 65.19 311 ASN A N 1
ATOM 2432 C CA . ASN A 1 311 ? 72.755 -2.958 -62.722 1.00 65.19 311 ASN A CA 1
ATOM 2433 C C . ASN A 1 311 ? 72.135 -2.289 -63.966 1.00 65.19 311 ASN A C 1
ATOM 2435 O O . ASN A 1 311 ? 72.882 -1.843 -64.841 1.00 65.19 311 ASN A O 1
ATOM 2439 N N . LEU A 1 312 ? 70.806 -2.187 -64.066 1.00 65.62 312 LEU A N 1
ATOM 2440 C CA . LEU A 1 312 ? 70.139 -1.446 -65.140 1.00 65.62 312 LEU A CA 1
ATOM 2441 C C . LEU A 1 312 ? 69.623 -0.094 -64.638 1.00 65.62 312 LEU A C 1
ATOM 2443 O O . LEU A 1 312 ? 68.659 -0.005 -63.890 1.00 65.62 312 LEU A O 1
ATOM 2447 N N . THR A 1 313 ? 70.255 0.977 -65.115 1.00 65.38 313 THR A N 1
ATOM 2448 C CA . THR A 1 313 ? 69.950 2.376 -64.758 1.00 65.38 313 THR A CA 1
ATOM 2449 C C . THR A 1 313 ? 69.207 3.095 -65.893 1.00 65.38 313 THR A C 1
ATOM 2451 O O . THR A 1 313 ? 69.233 4.315 -66.003 1.00 65.38 313 THR A O 1
ATOM 2454 N N . SER A 1 314 ? 68.594 2.331 -66.807 1.00 69.75 314 SER A N 1
ATOM 2455 C CA . SER A 1 314 ? 67.898 2.862 -67.985 1.00 69.75 314 SER A CA 1
ATOM 2456 C C . SER A 1 314 ? 66.381 2.866 -67.785 1.00 69.75 314 SER A C 1
ATOM 2458 O O . SER A 1 314 ? 65.817 1.835 -67.419 1.00 69.75 314 SER A O 1
ATOM 2460 N N . PHE A 1 315 ? 65.710 3.960 -68.150 1.00 78.25 315 PHE A N 1
ATOM 2461 C CA . PHE A 1 315 ? 64.244 4.115 -68.126 1.00 78.25 315 PHE A CA 1
ATOM 2462 C C . PHE A 1 315 ? 63.533 3.426 -69.313 1.00 78.25 315 PHE A C 1
ATOM 2464 O O . PHE A 1 315 ? 62.576 3.948 -69.874 1.00 78.25 315 PHE A O 1
ATOM 2471 N N . THR A 1 316 ? 64.033 2.274 -69.772 1.00 73.75 316 THR A N 1
ATOM 2472 C CA . THR A 1 316 ? 63.521 1.604 -70.986 1.00 73.75 316 THR A CA 1
ATOM 2473 C C . THR A 1 316 ? 62.307 0.706 -70.734 1.00 73.75 316 THR A C 1
ATOM 2475 O O . THR A 1 316 ? 61.584 0.385 -71.677 1.00 73.75 316 THR A O 1
ATOM 2478 N N . LYS A 1 317 ? 62.087 0.288 -69.483 1.00 79.75 317 LYS A N 1
ATOM 2479 C CA . LYS A 1 317 ? 60.963 -0.543 -69.028 1.00 79.75 317 LYS A CA 1
ATOM 2480 C C . LYS A 1 317 ? 60.767 -0.389 -67.514 1.00 79.75 317 LYS A C 1
ATOM 2482 O O . LYS A 1 317 ? 61.652 0.123 -66.831 1.00 79.75 317 LYS A O 1
ATOM 2487 N N . HIS A 1 318 ? 59.645 -0.896 -67.011 1.00 86.19 318 HIS A N 1
ATOM 2488 C CA . HIS A 1 318 ? 59.321 -0.981 -65.586 1.00 86.19 318 HIS A CA 1
ATOM 2489 C C . HIS A 1 318 ? 59.107 -2.447 -65.189 1.00 86.19 318 HIS A C 1
ATOM 2491 O O . HIS A 1 318 ? 58.542 -3.206 -65.981 1.00 86.19 318 HIS A O 1
ATOM 2497 N N . SER A 1 319 ? 59.537 -2.834 -63.986 1.00 85.62 319 SER A N 1
ATOM 2498 C CA . SER A 1 319 ? 59.186 -4.130 -63.380 1.00 85.62 319 SER A CA 1
ATOM 2499 C C . SER A 1 319 ? 57.796 -4.083 -62.754 1.00 85.62 319 SER A C 1
ATOM 2501 O O . SER A 1 319 ? 57.024 -5.027 -62.897 1.00 85.62 319 SER A O 1
ATOM 2503 N N . SER A 1 320 ? 57.457 -2.958 -62.124 1.00 88.31 320 SER A N 1
ATOM 2504 C CA . SER A 1 320 ? 56.118 -2.673 -61.613 1.00 88.31 320 SER A CA 1
ATOM 2505 C C . SER A 1 320 ? 55.784 -1.203 -61.833 1.00 88.31 320 SER A C 1
ATOM 2507 O O . SER A 1 320 ? 56.663 -0.334 -61.818 1.00 88.31 320 SER A O 1
ATOM 2509 N N . VAL A 1 321 ? 54.502 -0.945 -62.063 1.00 88.31 321 VAL A N 1
ATOM 2510 C CA . VAL A 1 321 ? 53.913 0.391 -62.107 1.00 88.31 321 VAL A CA 1
ATOM 2511 C C . VAL A 1 321 ? 52.589 0.351 -61.372 1.00 88.31 321 VAL A C 1
ATOM 2513 O O . VAL A 1 321 ? 51.827 -0.608 -61.510 1.00 88.31 321 VAL A O 1
ATOM 2516 N N . GLY A 1 322 ? 52.288 1.414 -60.643 1.00 84.12 322 GLY A N 1
ATOM 2517 C CA . GLY A 1 322 ? 50.992 1.591 -60.011 1.00 84.12 322 GLY A CA 1
ATOM 2518 C C . GLY A 1 322 ? 50.558 3.042 -60.067 1.00 84.12 322 GLY A C 1
ATOM 2519 O O . GLY A 1 322 ? 51.376 3.956 -60.001 1.00 84.12 322 GLY A O 1
ATOM 2520 N N . SER A 1 323 ? 49.253 3.243 -60.196 1.00 85.31 323 SER A N 1
ATOM 2521 C CA . SER A 1 323 ? 48.603 4.547 -60.107 1.00 85.31 323 SER A CA 1
ATOM 2522 C C . SER A 1 323 ? 47.446 4.453 -59.128 1.00 85.31 323 SER A C 1
ATOM 2524 O O . SER A 1 323 ? 46.803 3.407 -59.010 1.00 85.31 323 SER A O 1
ATOM 2526 N N . GLY A 1 324 ? 47.175 5.533 -58.418 1.00 82.75 324 GLY A N 1
ATOM 2527 C CA . GLY A 1 324 ? 46.237 5.511 -57.318 1.00 82.75 324 GLY A CA 1
ATOM 2528 C C . GLY A 1 324 ? 46.047 6.869 -56.669 1.00 82.75 324 GLY A C 1
ATOM 2529 O O . GLY A 1 324 ? 46.346 7.912 -57.251 1.00 82.75 324 GLY A O 1
ATOM 2530 N N . ILE A 1 325 ? 45.546 6.834 -55.441 1.00 81.69 325 ILE A N 1
ATOM 2531 C CA . ILE A 1 325 ? 45.377 8.018 -54.600 1.00 81.69 325 ILE A CA 1
ATOM 2532 C C . ILE A 1 325 ? 46.228 7.828 -53.348 1.00 81.69 325 ILE A C 1
ATOM 2534 O O . ILE A 1 325 ? 46.035 6.853 -52.622 1.00 81.69 325 ILE A O 1
ATOM 2538 N N . LEU A 1 326 ? 47.155 8.753 -53.103 1.00 86.00 326 LEU A N 1
ATOM 2539 C CA . LEU A 1 326 ? 47.969 8.817 -51.890 1.00 86.00 326 LEU A CA 1
ATOM 2540 C C . LEU A 1 326 ? 47.466 9.964 -51.012 1.00 86.00 326 LEU A C 1
ATOM 2542 O O . LEU A 1 326 ? 47.311 11.084 -51.496 1.00 86.00 326 LEU A O 1
ATOM 2546 N N . LYS A 1 327 ? 47.267 9.710 -49.721 1.00 86.31 327 LYS A N 1
ATOM 2547 C CA . LYS A 1 327 ? 47.094 10.751 -48.705 1.00 86.31 327 LYS A CA 1
ATOM 2548 C C . LYS A 1 327 ? 48.351 10.797 -47.840 1.00 86.31 327 LYS A C 1
ATOM 2550 O O . LYS A 1 327 ? 48.653 9.837 -47.132 1.00 86.31 327 LYS A O 1
ATOM 2555 N N . ILE A 1 328 ? 49.088 11.906 -47.927 1.00 84.94 328 ILE A N 1
ATOM 2556 C CA . ILE A 1 328 ? 50.269 12.163 -47.093 1.00 84.94 328 ILE A CA 1
ATOM 2557 C C . ILE A 1 328 ? 49.776 12.727 -45.762 1.00 84.94 328 ILE A C 1
ATOM 2559 O O . ILE A 1 328 ? 49.607 13.937 -45.630 1.00 84.94 328 ILE A O 1
ATOM 2563 N N . GLY A 1 329 ? 49.459 11.862 -44.807 1.00 78.56 329 GLY A N 1
ATOM 2564 C CA . GLY A 1 329 ? 48.909 12.280 -43.527 1.00 78.56 329 GLY A CA 1
ATOM 2565 C C . GLY A 1 329 ? 49.946 12.792 -42.530 1.00 78.56 329 GLY A C 1
ATOM 2566 O O . GLY A 1 329 ? 51.152 12.576 -42.680 1.00 78.56 329 GLY A O 1
ATOM 2567 N N . THR A 1 330 ? 49.467 13.488 -41.501 1.00 77.00 330 THR A N 1
ATOM 2568 C CA . THR A 1 330 ? 50.267 13.907 -40.337 1.00 77.00 330 THR A CA 1
ATOM 2569 C C . THR A 1 330 ? 50.381 12.820 -39.262 1.00 77.00 330 THR A C 1
ATOM 2571 O O . THR A 1 330 ? 51.229 12.936 -38.376 1.00 77.00 330 THR A O 1
ATOM 2574 N N . THR A 1 331 ? 49.592 11.741 -39.360 1.00 69.94 331 THR A N 1
ATOM 2575 C CA . THR A 1 331 ? 49.685 10.531 -38.526 1.00 69.94 331 THR A CA 1
ATOM 2576 C C . THR A 1 331 ? 49.610 9.259 -39.379 1.00 69.94 331 THR A C 1
ATOM 2578 O O . THR A 1 331 ? 49.242 9.298 -40.557 1.00 69.94 331 THR A O 1
ATOM 2581 N N . GLN A 1 332 ? 49.962 8.105 -38.798 1.00 76.00 332 GLN A N 1
ATOM 2582 C CA . GLN A 1 332 ? 49.885 6.816 -39.501 1.00 76.00 332 GLN A CA 1
ATOM 2583 C C . GLN A 1 332 ? 48.445 6.465 -39.900 1.00 76.00 332 GLN A C 1
ATOM 2585 O O . GLN A 1 332 ? 48.237 5.906 -40.974 1.00 76.00 332 GLN A O 1
ATOM 2590 N N . ASP A 1 333 ? 47.471 6.837 -39.069 1.00 63.69 333 ASP A N 1
ATOM 2591 C CA . ASP A 1 333 ? 46.050 6.566 -39.301 1.00 63.69 333 ASP A CA 1
ATOM 2592 C C . ASP A 1 333 ? 45.455 7.453 -40.402 1.00 63.69 333 ASP A C 1
ATOM 2594 O O . ASP A 1 333 ? 44.554 7.024 -41.117 1.00 63.69 333 ASP A O 1
ATOM 2598 N N . SER A 1 334 ? 45.963 8.679 -40.581 1.00 68.19 334 SER A N 1
ATOM 2599 C CA . SER A 1 334 ? 45.490 9.584 -41.637 1.00 68.19 334 SER A CA 1
ATOM 2600 C C . SER A 1 334 ? 46.173 9.360 -42.991 1.00 68.19 334 SER A C 1
ATOM 2602 O O . SER A 1 334 ? 45.949 10.125 -43.932 1.00 68.19 334 SER A O 1
ATOM 2604 N N . SER A 1 335 ? 46.995 8.315 -43.110 1.00 80.38 335 SER A N 1
ATOM 2605 C CA . SER A 1 335 ? 47.859 8.068 -44.262 1.00 80.38 335 SER A CA 1
ATOM 2606 C C . SER A 1 335 ? 47.521 6.761 -44.960 1.00 80.38 335 SER A C 1
ATOM 2608 O O . SER A 1 335 ? 47.511 5.699 -44.346 1.00 80.38 335 SER A O 1
ATOM 2610 N N . TYR A 1 336 ? 47.301 6.819 -46.271 1.00 80.75 336 TYR A N 1
ATOM 2611 C CA . TYR A 1 336 ? 47.026 5.629 -47.074 1.00 80.75 336 TYR A CA 1
ATOM 2612 C C . TYR A 1 336 ? 47.468 5.812 -48.524 1.00 80.75 336 TYR A C 1
ATOM 2614 O O . TYR A 1 336 ? 47.536 6.932 -49.033 1.00 80.75 336 TYR A O 1
ATOM 2622 N N . PHE A 1 337 ? 47.665 4.693 -49.221 1.00 84.06 337 PHE A N 1
ATOM 2623 C CA . PHE A 1 337 ? 47.728 4.630 -50.678 1.00 84.06 337 PHE A CA 1
ATOM 2624 C C . PHE A 1 337 ? 46.694 3.624 -51.176 1.00 84.06 337 PHE A C 1
ATOM 2626 O O . PHE A 1 337 ? 46.673 2.472 -50.750 1.00 84.06 337 PHE A O 1
ATOM 2633 N N . MET A 1 338 ? 45.824 4.062 -52.079 1.00 76.44 338 MET A N 1
ATOM 2634 C CA . MET A 1 338 ? 44.848 3.200 -52.739 1.00 76.44 338 MET A CA 1
ATOM 2635 C C . MET A 1 338 ? 45.312 2.924 -54.157 1.00 76.44 338 MET A C 1
ATOM 2637 O O . MET A 1 338 ? 45.300 3.828 -54.991 1.00 76.44 338 MET A O 1
ATOM 2641 N N . LEU A 1 339 ? 45.685 1.678 -54.434 1.00 76.31 339 LEU A N 1
ATOM 2642 C CA . LEU A 1 339 ? 46.099 1.232 -55.759 1.00 76.31 339 LEU A CA 1
ATOM 2643 C C . LEU A 1 339 ? 44.870 1.012 -56.662 1.00 76.31 339 LEU A C 1
ATOM 2645 O O . LEU A 1 339 ? 44.004 0.202 -56.341 1.00 76.31 339 LEU A O 1
ATOM 2649 N N . ASN A 1 340 ? 44.814 1.699 -57.809 1.00 67.44 340 ASN A N 1
ATOM 2650 C CA . ASN A 1 340 ? 43.758 1.592 -58.830 1.00 67.44 340 ASN A CA 1
ATOM 2651 C C . ASN A 1 340 ? 42.304 1.687 -58.302 1.00 67.44 340 ASN A C 1
ATOM 2653 O O . ASN A 1 340 ? 41.501 0.791 -58.579 1.00 67.44 340 ASN A O 1
ATOM 2657 N N . PRO A 1 341 ? 41.922 2.732 -57.547 1.00 64.88 341 PRO A N 1
ATOM 2658 C CA . PRO A 1 341 ? 40.592 2.778 -56.960 1.00 64.88 341 PRO A CA 1
ATOM 2659 C C . PRO A 1 341 ? 39.506 3.033 -58.024 1.00 64.88 341 PRO A C 1
ATOM 2661 O O . PRO A 1 341 ? 39.636 3.922 -58.866 1.00 64.88 341 PRO A O 1
ATOM 2664 N N . GLU A 1 342 ? 38.416 2.259 -57.985 1.00 65.25 342 GLU A N 1
ATOM 2665 C CA . GLU A 1 342 ? 37.269 2.416 -58.890 1.00 65.25 342 GLU A CA 1
ATOM 2666 C C . GLU A 1 342 ? 36.268 3.419 -58.289 1.00 65.25 342 GLU A C 1
ATOM 2668 O O . GLU A 1 342 ? 35.611 3.138 -57.288 1.00 65.25 342 GLU A O 1
ATOM 2673 N N . LEU A 1 343 ? 36.161 4.612 -58.886 1.00 72.75 343 LEU A N 1
ATOM 2674 C CA . LEU A 1 343 ? 35.211 5.641 -58.453 1.00 72.75 343 LEU A CA 1
ATOM 2675 C C . LEU A 1 343 ? 33.772 5.176 -58.720 1.00 72.75 343 LEU A C 1
ATOM 2677 O O . LEU A 1 343 ? 33.376 4.989 -59.872 1.00 72.75 343 LEU A O 1
ATOM 2681 N N . VAL A 1 344 ? 32.978 5.034 -57.660 1.00 82.19 344 VAL A N 1
ATOM 2682 C CA . VAL A 1 344 ? 31.555 4.697 -57.767 1.00 82.19 344 VAL A CA 1
ATOM 2683 C C . VAL A 1 344 ? 30.765 5.976 -57.973 1.00 82.19 344 VAL A C 1
ATOM 2685 O O . VAL A 1 344 ? 30.885 6.891 -57.165 1.00 82.19 344 VAL A O 1
ATOM 2688 N N . THR A 1 345 ? 29.919 6.041 -59.001 1.00 85.12 345 THR A N 1
ATOM 2689 C CA . THR A 1 345 ? 29.045 7.196 -59.256 1.00 85.12 345 THR A CA 1
ATOM 2690 C C . THR A 1 345 ? 27.580 6.793 -59.240 1.00 85.12 345 THR A C 1
ATOM 2692 O O . THR A 1 345 ? 27.157 5.814 -59.861 1.00 85.12 345 THR A O 1
ATOM 2695 N N . MET A 1 346 ? 26.774 7.598 -58.557 1.00 86.12 346 MET A N 1
ATOM 2696 C CA . MET A 1 346 ? 25.364 7.349 -58.337 1.00 86.12 346 MET A CA 1
ATOM 2697 C C . MET A 1 346 ? 24.518 8.583 -58.618 1.00 86.12 346 MET A C 1
ATOM 2699 O O . MET A 1 346 ? 24.700 9.645 -58.022 1.00 86.12 346 MET A O 1
ATOM 2703 N N . GLN A 1 347 ? 23.544 8.423 -59.509 1.00 88.19 347 GLN A N 1
ATOM 2704 C CA . GLN A 1 347 ? 22.562 9.462 -59.776 1.00 88.19 347 GLN A CA 1
ATOM 2705 C C . GLN A 1 347 ? 21.440 9.390 -58.736 1.00 88.19 347 GLN A C 1
ATOM 2707 O O . GLN A 1 347 ? 20.715 8.396 -58.686 1.00 88.19 347 GLN A O 1
ATOM 2712 N N . LEU A 1 348 ? 21.299 10.438 -57.922 1.00 86.62 348 LEU A N 1
ATOM 2713 C CA . LEU A 1 348 ? 20.237 10.545 -56.915 1.00 86.62 348 LEU A CA 1
ATOM 2714 C C . LEU A 1 348 ? 19.016 11.281 -57.482 1.00 86.62 348 LEU A C 1
ATOM 2716 O O . LEU A 1 348 ? 17.882 10.848 -57.302 1.00 86.62 348 LEU A O 1
ATOM 2720 N N . ASP A 1 349 ? 19.266 12.360 -58.222 1.00 85.50 349 ASP A N 1
ATOM 2721 C CA . ASP A 1 349 ? 18.284 13.203 -58.909 1.00 85.50 349 ASP A CA 1
ATOM 2722 C C . ASP A 1 349 ? 18.890 13.710 -60.236 1.00 85.50 349 ASP A C 1
ATOM 2724 O O . ASP A 1 349 ? 20.118 13.774 -60.328 1.00 85.50 349 ASP A O 1
ATOM 2728 N N . PRO A 1 350 ? 18.118 14.095 -61.275 1.00 86.69 350 PRO A N 1
ATOM 2729 C CA . PRO A 1 350 ? 18.668 14.726 -62.481 1.00 86.69 350 PRO A CA 1
ATOM 2730 C C . PRO A 1 350 ? 19.691 15.848 -62.240 1.00 86.69 350 PRO A C 1
ATOM 2732 O O . PRO A 1 350 ? 20.604 15.998 -63.049 1.00 86.69 350 PRO A O 1
ATOM 2735 N N . ASN A 1 351 ? 19.573 16.590 -61.135 1.00 87.38 351 ASN A N 1
ATOM 2736 C CA . ASN A 1 351 ? 20.461 17.707 -60.807 1.00 87.38 351 ASN A CA 1
ATOM 2737 C C . ASN A 1 351 ? 21.503 17.406 -59.711 1.00 87.38 351 ASN A C 1
ATOM 2739 O O . ASN A 1 351 ? 22.325 18.273 -59.402 1.00 87.38 351 ASN A O 1
ATOM 2743 N N . PHE A 1 352 ? 21.486 16.207 -59.116 1.00 92.06 352 PHE A N 1
ATOM 2744 C CA . PHE A 1 352 ? 22.396 15.827 -58.032 1.00 92.06 352 PHE A CA 1
ATOM 2745 C C . PHE A 1 352 ? 22.890 14.380 -58.184 1.00 92.06 352 PHE A C 1
ATOM 2747 O O . PHE A 1 352 ? 22.117 13.418 -58.143 1.00 92.06 352 PHE A O 1
ATOM 2754 N N . SER A 1 353 ? 24.208 14.234 -58.324 1.00 91.25 353 SER A N 1
ATOM 2755 C CA . SER A 1 353 ? 24.906 12.949 -58.288 1.00 91.25 353 SER A CA 1
ATOM 2756 C C . SER A 1 353 ? 25.899 12.901 -57.133 1.00 91.25 353 SER A C 1
ATOM 2758 O O . SER A 1 353 ? 26.547 13.899 -56.808 1.00 91.25 353 SER A O 1
ATOM 2760 N N . LEU A 1 354 ? 26.005 11.727 -56.522 1.00 93.38 354 LEU A N 1
ATOM 2761 C CA . LEU A 1 354 ? 26.954 11.427 -55.462 1.00 93.38 354 LEU A CA 1
ATOM 2762 C C . LEU A 1 354 ? 27.925 10.378 -55.987 1.00 93.38 354 LEU A C 1
ATOM 2764 O O . LEU A 1 354 ? 27.500 9.355 -56.519 1.00 93.38 354 LEU A O 1
ATOM 2768 N N . SER A 1 355 ? 29.217 10.624 -55.840 1.00 91.00 355 SER A N 1
ATOM 2769 C CA . SER A 1 355 ? 30.238 9.603 -56.065 1.00 91.00 355 SER A CA 1
ATOM 2770 C C . SER A 1 355 ? 30.970 9.307 -54.771 1.00 91.00 355 SER A C 1
ATOM 2772 O O . SER A 1 355 ? 30.998 10.157 -53.883 1.00 91.00 355 SER A O 1
ATOM 2774 N N . TRP A 1 356 ? 31.548 8.122 -54.646 1.00 90.25 356 TRP A N 1
ATOM 2775 C CA . TRP A 1 356 ? 32.421 7.821 -53.524 1.00 90.25 356 TRP A CA 1
ATOM 2776 C C . TRP A 1 356 ? 33.532 6.857 -53.889 1.00 90.25 356 TRP A C 1
ATOM 2778 O O . TRP A 1 356 ? 33.473 6.124 -54.880 1.00 90.25 356 TRP A O 1
ATOM 2788 N N . LEU A 1 357 ? 34.543 6.875 -53.037 1.00 84.19 357 LEU A N 1
ATOM 2789 C CA . LEU A 1 357 ? 35.712 6.030 -53.100 1.00 84.19 357 LEU A CA 1
ATOM 2790 C C . LEU A 1 357 ? 36.029 5.594 -51.669 1.00 84.19 357 LEU A C 1
ATOM 2792 O O . LEU A 1 357 ? 35.986 6.409 -50.750 1.00 84.19 357 LEU A O 1
ATOM 2796 N N . MET A 1 358 ? 36.241 4.297 -51.472 1.00 78.19 358 MET A N 1
ATOM 2797 C CA . MET A 1 358 ? 36.311 3.681 -50.147 1.00 78.19 358 MET A CA 1
ATOM 2798 C C . MET A 1 358 ? 37.574 2.824 -50.035 1.00 78.19 358 MET A C 1
ATOM 2800 O O . MET A 1 358 ? 37.831 2.015 -50.930 1.00 78.19 358 MET A O 1
ATOM 2804 N N . ASN A 1 359 ? 38.323 2.977 -48.941 1.00 72.50 359 ASN A N 1
ATOM 2805 C CA . ASN A 1 359 ? 39.403 2.064 -48.548 1.00 72.50 359 ASN A CA 1
ATOM 2806 C C . ASN A 1 359 ? 39.043 1.307 -47.259 1.00 72.50 359 ASN A C 1
ATOM 2808 O O . ASN A 1 359 ? 37.868 1.195 -46.916 1.00 72.50 359 ASN A O 1
ATOM 2812 N N . GLU A 1 360 ? 40.032 0.715 -46.587 1.00 70.62 360 GLU A N 1
ATOM 2813 C CA . GLU A 1 360 ? 39.804 -0.070 -45.369 1.00 70.62 360 GLU A CA 1
ATOM 2814 C C . GLU A 1 360 ? 39.387 0.781 -44.156 1.00 70.62 360 GLU A C 1
ATOM 2816 O O . GLU A 1 360 ? 38.751 0.247 -43.247 1.00 70.62 360 GLU A O 1
ATOM 2821 N N . THR A 1 361 ? 39.699 2.083 -44.140 1.00 75.25 361 THR A N 1
ATOM 2822 C CA . THR A 1 361 ? 39.513 2.970 -42.978 1.00 75.25 361 THR A CA 1
ATOM 2823 C C . THR A 1 361 ? 38.619 4.176 -43.248 1.00 75.25 361 THR A C 1
ATOM 2825 O O . THR A 1 361 ? 37.892 4.583 -42.348 1.00 75.25 361 THR A O 1
ATOM 2828 N N . ASP A 1 362 ? 38.609 4.705 -44.469 1.00 82.56 362 ASP A N 1
ATOM 2829 C CA . ASP A 1 362 ? 37.978 5.967 -44.853 1.00 82.56 362 ASP A CA 1
ATOM 2830 C C . ASP A 1 362 ? 37.062 5.824 -46.075 1.00 82.56 362 ASP A C 1
ATOM 2832 O O . ASP A 1 362 ? 37.223 4.957 -46.945 1.00 82.56 362 ASP A O 1
ATOM 2836 N N . ILE A 1 363 ? 36.115 6.756 -46.171 1.00 87.56 363 ILE A N 1
ATOM 2837 C CA . ILE A 1 363 ? 35.314 7.004 -47.365 1.00 87.56 363 ILE A CA 1
ATOM 2838 C C . ILE A 1 363 ? 35.407 8.474 -47.776 1.00 87.56 363 ILE A C 1
ATOM 2840 O O . ILE A 1 363 ? 35.201 9.391 -46.979 1.00 87.56 363 ILE A O 1
ATOM 2844 N N . THR A 1 364 ? 35.666 8.695 -49.061 1.00 87.75 364 THR A N 1
ATOM 2845 C CA . THR A 1 364 ? 35.665 10.014 -49.692 1.00 87.75 364 THR A CA 1
ATOM 2846 C C . THR A 1 364 ? 34.436 10.141 -50.584 1.00 87.75 364 THR A C 1
ATOM 2848 O O . THR A 1 364 ? 34.286 9.389 -51.545 1.00 87.75 364 THR A O 1
ATOM 2851 N N . PHE A 1 365 ? 33.558 11.096 -50.281 1.00 92.50 365 PHE A N 1
ATOM 2852 C CA . PHE A 1 365 ? 32.370 11.442 -51.059 1.00 92.50 365 PHE A CA 1
ATOM 2853 C C . PHE A 1 365 ? 32.631 12.643 -51.968 1.00 92.50 365 PHE A C 1
ATOM 2855 O O . PHE A 1 365 ? 33.172 13.656 -51.534 1.00 92.50 365 PHE A O 1
ATOM 2862 N N . THR A 1 366 ? 32.153 12.583 -53.208 1.00 91.75 366 THR A N 1
ATOM 2863 C CA . THR A 1 366 ? 32.136 13.707 -54.147 1.00 91.75 366 THR A CA 1
ATOM 2864 C C . THR A 1 366 ? 30.698 14.065 -54.511 1.00 91.75 366 THR A C 1
ATOM 2866 O O . THR A 1 366 ? 29.984 13.298 -55.159 1.00 91.75 366 THR A O 1
ATOM 2869 N N . PHE A 1 367 ? 30.283 15.263 -54.113 1.00 93.06 367 PHE A N 1
ATOM 2870 C CA . PHE A 1 367 ? 29.002 15.881 -54.425 1.00 93.06 367 PHE A CA 1
ATOM 2871 C C . PHE A 1 367 ? 29.124 16.614 -55.755 1.00 93.06 367 PHE A C 1
ATOM 2873 O O . PHE A 1 367 ? 29.925 17.540 -55.879 1.00 93.06 367 PHE A O 1
ATOM 2880 N N . ASN A 1 368 ? 28.322 16.224 -56.741 1.00 91.62 368 ASN A N 1
ATOM 2881 C CA . ASN A 1 368 ? 28.256 16.880 -58.041 1.00 91.62 368 ASN A CA 1
ATOM 2882 C C . ASN A 1 368 ? 26.824 17.384 -58.276 1.00 91.62 368 ASN A C 1
ATOM 2884 O O . ASN A 1 368 ? 25.925 16.615 -58.639 1.00 91.62 368 ASN A O 1
ATOM 2888 N N . CYS A 1 369 ? 26.631 18.677 -58.012 1.00 90.62 369 CYS A N 1
ATOM 2889 C CA . CYS A 1 369 ? 25.351 19.387 -58.000 1.00 90.62 369 CYS A CA 1
ATOM 2890 C C . CYS A 1 369 ? 25.322 20.391 -59.181 1.00 90.62 369 CYS A C 1
ATOM 2892 O O . CYS A 1 369 ? 26.221 21.221 -59.320 1.00 90.62 369 CYS A O 1
ATOM 2894 N N . THR A 1 370 ? 24.311 20.346 -60.060 1.00 89.75 370 THR A N 1
ATOM 2895 C CA . THR A 1 370 ? 24.233 21.204 -61.272 1.00 89.75 370 THR A CA 1
ATOM 2896 C C . THR A 1 370 ? 23.471 22.518 -61.059 1.00 89.75 370 THR A C 1
ATOM 2898 O O . THR A 1 370 ? 22.827 23.022 -61.981 1.00 89.75 370 THR A O 1
ATOM 2901 N N . PHE A 1 371 ? 23.502 23.046 -59.838 1.00 86.81 371 PHE A N 1
ATOM 2902 C CA . PHE A 1 371 ? 22.771 24.239 -59.414 1.00 86.81 371 PHE A CA 1
ATOM 2903 C C . PHE A 1 371 ? 23.588 25.092 -58.435 1.00 86.81 371 PHE A C 1
ATOM 2905 O O . PHE A 1 371 ? 24.561 24.632 -57.836 1.00 86.81 371 PHE A O 1
ATOM 2912 N N . ASP A 1 372 ? 23.145 26.337 -58.247 1.00 81.06 372 ASP A N 1
ATOM 2913 C CA . ASP A 1 372 ? 23.679 27.284 -57.264 1.00 81.06 372 ASP A CA 1
ATOM 2914 C C . ASP A 1 372 ? 22.792 27.267 -56.013 1.00 81.06 372 ASP A C 1
ATOM 2916 O O . ASP A 1 372 ? 21.649 27.721 -56.060 1.00 81.06 372 ASP A O 1
ATOM 2920 N N . GLY A 1 373 ? 23.293 26.699 -54.916 1.00 83.25 373 GLY A N 1
ATOM 2921 C CA . GLY A 1 373 ? 22.553 26.545 -53.663 1.00 83.25 373 GLY A CA 1
ATOM 2922 C C . GLY A 1 373 ? 23.269 25.626 -52.668 1.00 83.25 373 GLY A C 1
ATOM 2923 O O . GLY A 1 373 ? 24.493 25.685 -52.556 1.00 83.25 373 GLY A O 1
ATOM 2924 N N . TRP A 1 374 ? 22.525 24.790 -51.938 1.00 88.12 374 TRP A N 1
ATOM 2925 C CA . TRP A 1 374 ? 23.086 23.804 -51.000 1.00 88.12 374 TRP A CA 1
ATOM 2926 C C . TRP A 1 374 ? 22.576 22.398 -51.317 1.00 88.12 374 TRP A C 1
ATOM 2928 O O . TRP A 1 374 ? 21.430 22.247 -51.742 1.00 88.12 374 TRP A O 1
ATOM 2938 N N . CYS A 1 375 ? 23.408 21.379 -51.103 1.00 90.38 375 CYS A N 1
ATOM 2939 C CA . CYS A 1 375 ? 23.035 19.970 -51.226 1.00 90.38 375 CYS A CA 1
ATOM 2940 C C . CYS A 1 375 ? 23.565 19.168 -50.033 1.00 90.38 375 CYS A C 1
ATOM 2942 O O . CYS A 1 375 ? 24.612 19.487 -49.479 1.00 90.38 375 CYS A O 1
ATOM 2944 N N . GLY A 1 376 ? 22.821 18.155 -49.601 1.00 91.50 376 GLY A N 1
ATOM 2945 C CA . GLY A 1 376 ? 23.196 17.319 -48.467 1.00 91.50 376 GLY A CA 1
ATOM 2946 C C . GLY A 1 376 ? 22.683 15.895 -48.604 1.00 91.50 376 GLY A C 1
ATOM 2947 O O . GLY A 1 376 ? 21.694 15.637 -49.299 1.00 91.50 376 GLY A O 1
ATOM 2948 N N . ILE A 1 377 ? 23.376 14.981 -47.938 1.00 93.88 377 ILE A N 1
ATOM 2949 C CA . ILE A 1 377 ? 23.031 13.561 -47.836 1.00 93.88 377 ILE A CA 1
ATOM 2950 C C . ILE A 1 377 ? 22.903 13.180 -46.366 1.00 93.88 377 ILE A C 1
ATOM 2952 O O . ILE A 1 377 ? 23.542 13.801 -45.519 1.00 93.88 377 ILE A O 1
ATOM 2956 N N . GLY A 1 378 ? 22.099 12.165 -46.070 1.00 91.31 378 GLY A N 1
ATOM 2957 C CA . GLY A 1 378 ? 21.960 11.623 -44.726 1.00 91.31 378 GLY A CA 1
ATOM 2958 C C . GLY A 1 378 ? 21.842 10.104 -44.720 1.00 91.31 378 GLY A C 1
ATOM 2959 O O . GLY A 1 378 ? 21.216 9.504 -45.598 1.00 91.31 378 GLY A O 1
ATOM 2960 N N . PHE A 1 379 ? 22.424 9.466 -43.706 1.00 88.88 379 PHE A N 1
ATOM 2961 C CA . PHE A 1 379 ? 22.486 8.003 -43.586 1.00 88.88 379 PHE A CA 1
ATOM 2962 C C . PHE A 1 379 ? 21.278 7.410 -42.837 1.00 88.88 379 PHE A C 1
ATOM 2964 O O . PHE A 1 379 ? 21.390 6.467 -42.041 1.00 88.88 379 PHE A O 1
ATOM 2971 N N . ASN A 1 380 ? 20.100 7.975 -43.111 1.00 78.50 380 ASN A N 1
ATOM 2972 C CA . ASN A 1 380 ? 18.789 7.544 -42.632 1.00 78.50 380 ASN A CA 1
ATOM 2973 C C . ASN A 1 380 ? 17.700 7.930 -43.658 1.00 78.50 380 ASN A C 1
ATOM 2975 O O . ASN A 1 380 ? 17.986 8.611 -44.635 1.00 78.50 380 ASN A O 1
ATOM 2979 N N . GLN A 1 381 ? 16.444 7.515 -43.476 1.00 68.69 381 GLN A N 1
ATOM 2980 C CA . GLN A 1 381 ? 15.366 7.832 -44.431 1.00 68.69 381 GLN A CA 1
ATOM 2981 C C . GLN A 1 381 ? 14.791 9.250 -44.313 1.00 68.69 381 GLN A C 1
ATOM 2983 O O . GLN A 1 381 ? 14.133 9.726 -45.240 1.00 68.69 381 GLN A O 1
ATOM 2988 N N . ALA A 1 382 ? 14.991 9.909 -43.175 1.00 70.12 382 ALA A N 1
ATOM 2989 C CA . ALA A 1 382 ? 14.428 11.217 -42.868 1.00 70.12 382 ALA A CA 1
ATOM 2990 C C . ALA A 1 382 ? 15.498 12.114 -42.244 1.00 70.12 382 ALA A C 1
ATOM 2992 O O . ALA A 1 382 ? 16.655 11.737 -42.172 1.00 70.12 382 ALA A O 1
ATOM 2993 N N . MET A 1 383 ? 15.101 13.313 -41.824 1.00 75.81 383 MET A N 1
ATOM 2994 C CA . MET A 1 383 ? 16.002 14.281 -41.209 1.00 75.81 383 MET A CA 1
ATOM 2995 C C . MET A 1 383 ? 16.198 14.052 -39.702 1.00 75.81 383 MET A C 1
ATOM 2997 O O . MET A 1 383 ? 17.259 14.331 -39.174 1.00 75.81 383 MET A O 1
ATOM 3001 N N . ILE A 1 384 ? 15.204 13.499 -39.004 1.00 79.38 384 ILE A N 1
ATOM 3002 C CA . ILE A 1 384 ? 15.272 13.251 -37.556 1.00 79.38 384 ILE A CA 1
ATOM 3003 C C . ILE A 1 384 ? 16.231 12.098 -37.237 1.00 79.38 384 ILE A C 1
ATOM 3005 O O . ILE A 1 384 ? 16.144 11.040 -37.854 1.00 79.38 384 ILE A O 1
ATOM 3009 N N . ASN A 1 385 ? 17.069 12.276 -36.216 1.00 80.62 385 ASN A N 1
ATOM 3010 C CA . ASN A 1 385 ? 18.085 11.334 -35.737 1.00 80.62 385 ASN A CA 1
ATOM 3011 C C . ASN A 1 385 ? 18.969 10.816 -36.875 1.00 80.62 385 ASN A C 1
ATOM 3013 O O . ASN A 1 385 ? 19.012 9.613 -37.153 1.00 80.62 385 ASN A O 1
ATOM 3017 N N . THR A 1 386 ? 19.571 11.746 -37.611 1.00 84.69 386 THR A N 1
ATOM 3018 C CA . THR A 1 386 ? 20.277 11.437 -38.856 1.00 84.69 386 THR A CA 1
ATOM 3019 C C . THR A 1 386 ? 21.624 12.133 -38.907 1.00 84.69 386 THR A C 1
ATOM 3021 O O . THR A 1 386 ? 21.673 13.354 -38.782 1.00 84.69 386 THR A O 1
ATOM 3024 N N . ASP A 1 387 ? 22.664 11.325 -39.123 1.00 91.31 387 ASP A N 1
ATOM 3025 C CA . ASP A 1 387 ? 24.010 11.711 -39.564 1.00 91.31 387 ASP A CA 1
ATOM 3026 C C . ASP A 1 387 ? 23.918 12.290 -40.982 1.00 91.31 387 ASP A C 1
ATOM 3028 O O . ASP A 1 387 ? 23.383 11.623 -41.884 1.00 91.31 387 ASP A O 1
ATOM 3032 N N . MET A 1 388 ? 24.375 13.531 -41.159 1.00 91.12 388 MET A N 1
ATOM 3033 C CA . MET A 1 388 ? 24.284 14.289 -42.400 1.00 91.12 388 MET A CA 1
ATOM 3034 C C . MET A 1 388 ? 25.599 14.957 -42.782 1.00 91.12 388 MET A C 1
ATOM 3036 O O . MET A 1 388 ? 26.228 15.648 -41.988 1.00 91.12 388 MET A O 1
ATOM 3040 N N . ILE A 1 389 ? 25.902 14.903 -44.079 1.00 92.88 389 ILE A N 1
ATOM 3041 C CA . ILE A 1 389 ? 26.970 15.693 -44.693 1.00 92.88 389 ILE A CA 1
ATOM 3042 C C . ILE A 1 389 ? 26.323 16.729 -45.600 1.00 92.88 389 ILE A C 1
ATOM 3044 O O . ILE A 1 389 ? 25.588 16.389 -46.536 1.00 92.88 389 ILE A O 1
ATOM 3048 N N . ILE A 1 390 ? 26.585 18.002 -45.317 1.00 90.38 390 ILE A N 1
ATOM 3049 C CA . ILE A 1 390 ? 25.874 19.122 -45.932 1.00 90.38 390 ILE A CA 1
ATOM 3050 C C . ILE A 1 390 ? 26.868 20.089 -46.543 1.00 90.38 390 ILE A C 1
ATOM 3052 O O . ILE A 1 390 ? 27.746 20.620 -45.874 1.00 90.38 390 ILE A O 1
ATOM 3056 N N . VAL A 1 391 ? 26.702 20.356 -47.829 1.00 89.00 391 VAL A N 1
ATOM 3057 C CA . VAL A 1 391 ? 27.567 21.231 -48.607 1.00 89.00 391 VAL A CA 1
ATOM 3058 C C . VAL A 1 391 ? 26.791 22.481 -48.994 1.00 89.00 391 VAL A C 1
ATOM 3060 O O . VAL A 1 391 ? 25.721 22.414 -49.605 1.00 89.00 391 VAL A O 1
ATOM 3063 N N . THR A 1 392 ? 27.332 23.643 -48.645 1.00 85.50 392 THR A N 1
ATOM 3064 C CA . THR A 1 392 ? 26.679 24.936 -48.861 1.00 85.50 392 THR A CA 1
ATOM 3065 C C . THR A 1 392 ? 27.668 26.001 -49.308 1.00 85.50 392 THR A C 1
ATOM 3067 O O . THR A 1 392 ? 28.855 25.946 -48.995 1.00 85.50 392 THR A O 1
ATOM 3070 N N . ARG A 1 393 ? 27.179 27.009 -50.028 1.00 80.31 393 ARG A N 1
ATOM 3071 C CA . ARG A 1 393 ? 27.974 28.152 -50.475 1.00 80.31 393 ARG A CA 1
ATOM 3072 C C . ARG A 1 393 ? 27.518 29.418 -49.756 1.00 80.31 393 ARG A C 1
ATOM 3074 O O . ARG A 1 393 ? 26.451 29.957 -50.039 1.00 80.31 393 ARG A O 1
ATOM 3081 N N . ILE A 1 394 ? 28.346 29.926 -48.846 1.00 72.06 394 ILE A N 1
ATOM 3082 C CA . ILE A 1 394 ? 28.063 31.128 -48.052 1.00 72.06 394 ILE A CA 1
ATOM 3083 C C . ILE A 1 394 ? 29.053 32.226 -48.450 1.00 72.06 394 ILE A C 1
ATOM 3085 O O . ILE A 1 394 ? 30.264 32.046 -48.378 1.00 72.06 394 ILE A O 1
ATOM 3089 N N . ASN A 1 395 ? 28.539 33.386 -48.877 1.00 69.56 395 ASN A N 1
ATOM 3090 C CA . ASN A 1 395 ? 29.341 34.556 -49.279 1.00 69.56 395 ASN A CA 1
ATOM 3091 C C . ASN A 1 395 ? 30.406 34.276 -50.360 1.00 69.56 395 ASN A C 1
ATOM 3093 O O . ASN A 1 395 ? 31.449 34.919 -50.389 1.00 69.56 395 ASN A O 1
ATOM 3097 N N . GLY A 1 396 ? 30.135 33.330 -51.263 1.00 70.12 396 GLY A N 1
ATOM 3098 C CA . GLY A 1 396 ? 31.046 32.955 -52.348 1.00 70.12 396 GLY A CA 1
ATOM 3099 C C . GLY A 1 396 ? 32.012 31.818 -52.010 1.00 70.12 396 GLY A C 1
ATOM 3100 O O . GLY A 1 396 ? 32.588 31.261 -52.941 1.00 70.12 396 GLY A O 1
ATOM 3101 N N . THR A 1 397 ? 32.112 31.418 -50.740 1.00 76.12 397 THR A N 1
ATOM 3102 C CA . THR A 1 397 ? 32.965 30.317 -50.270 1.00 76.12 397 THR A CA 1
ATOM 3103 C C . THR A 1 397 ? 32.132 29.060 -50.039 1.00 76.12 397 THR A C 1
ATOM 3105 O O . THR A 1 397 ? 31.052 29.133 -49.452 1.00 76.12 397 THR A O 1
ATOM 3108 N N . ILE A 1 398 ? 32.621 27.907 -50.496 1.00 83.69 398 ILE A N 1
ATOM 3109 C CA . ILE A 1 398 ? 31.983 26.614 -50.234 1.00 83.69 398 ILE A CA 1
ATOM 3110 C C . ILE A 1 398 ? 32.422 26.095 -48.862 1.00 83.69 398 ILE A C 1
ATOM 3112 O O . ILE A 1 398 ? 33.595 26.174 -48.507 1.00 83.69 398 ILE A O 1
ATOM 3116 N N . GLN A 1 399 ? 31.468 25.581 -48.095 1.00 85.12 399 GLN A N 1
ATOM 3117 C CA . GLN A 1 399 ? 31.658 24.964 -46.789 1.00 85.12 399 GLN A CA 1
ATOM 3118 C C . GLN A 1 399 ? 30.999 23.584 -46.791 1.00 85.12 399 GLN A C 1
ATOM 3120 O O . GLN A 1 399 ? 29.913 23.418 -47.352 1.00 85.12 399 GLN A O 1
ATOM 3125 N N . ALA A 1 400 ? 31.648 22.614 -46.151 1.00 88.06 400 ALA A N 1
ATOM 3126 C CA . ALA A 1 400 ? 31.051 21.335 -45.795 1.00 88.06 400 ALA A CA 1
ATOM 3127 C C . ALA A 1 400 ? 30.801 21.318 -44.284 1.00 88.06 400 ALA A C 1
ATOM 3129 O O . ALA A 1 400 ? 31.623 21.808 -43.510 1.00 88.06 400 ALA A O 1
ATOM 3130 N N . LEU A 1 401 ? 29.649 20.796 -43.890 1.00 87.81 401 LEU A N 1
ATOM 3131 C CA . LEU A 1 401 ? 29.189 20.711 -42.518 1.00 87.81 401 LEU A CA 1
ATOM 3132 C C . LEU A 1 401 ? 28.876 19.253 -42.200 1.00 87.81 401 LEU A C 1
ATOM 3134 O O . LEU A 1 401 ? 28.059 18.641 -42.890 1.00 87.81 401 LEU A O 1
ATOM 3138 N N . ASP A 1 402 ? 29.520 18.755 -41.152 1.00 91.19 402 ASP A N 1
ATOM 3139 C CA . ASP A 1 402 ? 29.151 17.520 -40.473 1.00 91.19 402 ASP A CA 1
ATOM 3140 C C . ASP A 1 402 ? 28.058 17.841 -39.470 1.00 91.19 402 ASP A C 1
ATOM 3142 O O . ASP A 1 402 ? 28.228 18.766 -38.661 1.00 91.19 402 ASP A O 1
ATOM 3146 N N . ALA A 1 403 ? 26.904 17.201 -39.596 1.00 88.00 403 ALA A N 1
ATOM 3147 C CA . ALA A 1 403 ? 25.722 17.602 -38.859 1.00 88.00 403 ALA A CA 1
ATOM 3148 C C . ALA A 1 403 ? 24.830 16.430 -38.485 1.00 88.00 403 ALA A C 1
ATOM 3150 O O . ALA A 1 403 ? 24.396 15.647 -39.325 1.00 88.00 403 ALA A O 1
ATOM 3151 N N . TYR A 1 404 ? 24.379 16.452 -37.244 1.00 87.50 404 TYR A N 1
ATOM 3152 C CA . TYR A 1 404 ? 23.358 15.568 -36.742 1.00 87.50 404 TYR A CA 1
ATOM 3153 C C . TYR A 1 404 ? 22.072 16.333 -36.471 1.00 87.50 404 TYR A C 1
ATOM 3155 O O . TYR A 1 404 ? 22.012 17.327 -35.735 1.00 87.50 404 TYR A O 1
ATOM 3163 N N . SER A 1 405 ? 20.988 15.850 -37.062 1.00 84.62 405 SER A N 1
ATOM 3164 C CA . SER A 1 405 ? 19.671 16.432 -36.851 1.00 84.62 405 SER A CA 1
ATOM 3165 C C . SER A 1 405 ? 18.836 15.565 -35.916 1.00 84.62 405 SER A C 1
ATOM 3167 O O . SER A 1 405 ? 18.752 14.356 -36.079 1.00 84.62 405 SER A O 1
ATOM 3169 N N . ILE A 1 406 ? 18.207 16.189 -34.917 1.00 78.75 406 ILE A N 1
ATOM 3170 C CA . ILE A 1 406 ? 17.334 15.537 -33.918 1.00 78.75 406 ILE A CA 1
ATOM 3171 C C . ILE A 1 406 ? 15.848 15.870 -34.107 1.00 78.75 406 ILE A C 1
ATOM 3173 O O . ILE A 1 406 ? 14.999 15.315 -33.414 1.00 78.75 406 ILE A O 1
ATOM 3177 N N . ASP A 1 407 ? 15.526 16.796 -35.011 1.00 78.75 407 ASP A N 1
ATOM 3178 C CA . ASP A 1 407 ? 14.167 17.261 -35.310 1.00 78.75 407 ASP A CA 1
ATOM 3179 C C . ASP A 1 407 ? 14.145 17.914 -36.708 1.00 78.75 407 ASP A C 1
ATOM 3181 O O . ASP A 1 407 ? 15.191 18.153 -37.304 1.00 78.75 407 ASP A O 1
ATOM 3185 N N . TYR A 1 408 ? 12.981 18.283 -37.238 1.00 78.12 408 TYR A N 1
ATOM 3186 C CA . TYR A 1 408 ? 12.831 18.980 -38.526 1.00 78.12 408 TYR A CA 1
ATOM 3187 C C . TYR A 1 408 ? 13.230 20.473 -38.476 1.00 78.12 408 TYR A C 1
ATOM 3189 O O . TYR A 1 408 ? 12.582 21.333 -39.078 1.00 78.12 408 TYR A O 1
ATOM 3197 N N . VAL A 1 409 ? 14.288 20.798 -37.737 1.00 79.19 409 VAL A N 1
ATOM 3198 C CA . VAL A 1 409 ? 14.891 22.134 -37.623 1.00 79.19 409 VAL A CA 1
ATOM 3199 C C . VAL A 1 409 ? 16.279 22.127 -38.262 1.00 79.19 409 VAL A C 1
ATOM 3201 O O . VAL A 1 409 ? 16.897 21.066 -38.280 1.00 79.19 409 VAL A O 1
ATOM 3204 N N . PRO A 1 410 ? 16.787 23.272 -38.765 1.00 81.12 410 PRO A N 1
ATOM 3205 C CA . PRO A 1 410 ? 18.113 23.353 -39.379 1.00 81.12 410 PRO A CA 1
ATOM 3206 C C . PRO A 1 410 ? 19.163 22.547 -38.593 1.00 81.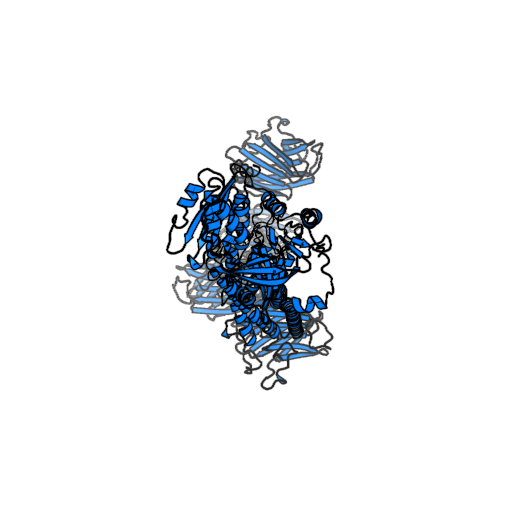12 410 PRO A C 1
ATOM 3208 O O . PRO A 1 410 ? 19.338 22.828 -37.403 1.00 81.12 410 PRO A O 1
ATOM 3211 N N . PRO A 1 411 ? 19.795 21.531 -39.215 1.00 79.38 411 PRO A N 1
ATOM 3212 C CA . PRO A 1 411 ? 20.811 20.709 -38.576 1.00 79.38 411 PRO A CA 1
ATOM 3213 C C . PRO A 1 411 ? 21.906 21.580 -37.969 1.00 79.38 411 PRO A C 1
ATOM 3215 O O . PRO A 1 411 ? 22.386 22.524 -38.601 1.00 79.38 411 PRO A O 1
ATOM 3218 N N . ASN A 1 412 ? 22.269 21.273 -36.729 1.00 76.44 412 ASN A N 1
ATOM 3219 C CA . ASN A 1 412 ? 23.400 21.906 -36.074 1.00 76.44 412 ASN A CA 1
ATOM 3220 C C . ASN A 1 412 ? 24.661 21.131 -36.453 1.00 76.44 412 ASN A C 1
ATOM 3222 O O . ASN A 1 412 ? 24.604 19.912 -36.560 1.00 76.44 412 ASN A O 1
ATOM 3226 N N . GLY A 1 413 ? 25.783 21.827 -36.641 1.00 81.69 413 GLY A N 1
ATOM 3227 C CA . GLY A 1 413 ? 27.056 21.143 -36.858 1.00 81.69 413 GLY A CA 1
ATOM 3228 C C . GLY A 1 413 ? 27.457 20.336 -35.628 1.00 81.69 413 GLY A C 1
ATOM 3229 O O . GLY A 1 413 ? 27.228 20.802 -34.507 1.00 81.69 413 GLY A O 1
ATOM 3230 N N . ASP A 1 414 ? 28.089 19.186 -35.812 1.00 81.69 414 ASP A N 1
ATOM 3231 C CA . ASP A 1 414 ? 28.356 18.245 -34.716 1.00 81.69 414 ASP A CA 1
ATOM 3232 C C . ASP A 1 414 ? 29.214 18.837 -33.605 1.00 81.69 414 ASP A C 1
ATOM 3234 O O . ASP A 1 414 ? 28.899 18.673 -32.428 1.00 81.69 414 ASP A O 1
ATOM 3238 N N . ALA A 1 415 ? 30.155 19.719 -33.955 1.00 76.44 415 ALA A N 1
ATOM 3239 C CA . ALA A 1 415 ? 30.945 20.501 -32.998 1.00 76.44 415 ALA A CA 1
ATOM 3240 C C . ALA A 1 415 ? 30.113 21.383 -32.032 1.00 76.44 415 ALA A C 1
ATOM 3242 O O . ALA A 1 415 ? 30.642 21.914 -31.054 1.00 76.44 415 ALA A O 1
ATOM 3243 N N . THR A 1 416 ? 28.819 21.588 -32.297 1.00 78.00 416 THR A N 1
ATOM 3244 C CA . THR A 1 416 ? 27.897 22.354 -31.439 1.00 78.00 416 THR A CA 1
ATOM 3245 C C . THR A 1 416 ? 26.989 21.469 -30.576 1.00 78.00 416 THR A C 1
ATOM 3247 O O . THR A 1 416 ? 26.265 21.986 -29.718 1.00 78.00 416 THR A O 1
ATOM 3250 N N . ILE A 1 417 ? 27.039 20.145 -30.754 1.00 76.69 417 ILE A N 1
ATOM 3251 C CA . ILE A 1 417 ? 26.242 19.157 -30.024 1.00 76.69 417 ILE A CA 1
ATOM 3252 C C . ILE A 1 417 ? 27.145 18.470 -28.980 1.00 76.69 417 ILE A C 1
ATOM 3254 O O . ILE A 1 417 ? 28.156 17.874 -29.334 1.00 76.69 417 ILE A O 1
ATOM 3258 N N . PRO A 1 418 ? 26.819 18.507 -27.669 1.00 75.44 418 PRO A N 1
ATOM 3259 C CA . PRO A 1 418 ? 27.677 17.908 -26.646 1.00 75.44 418 PRO A CA 1
ATOM 3260 C C . PRO A 1 418 ? 27.883 16.404 -26.858 1.00 75.44 418 PRO A C 1
ATOM 3262 O O . PRO A 1 418 ? 26.909 15.647 -26.812 1.00 75.44 418 PRO A O 1
ATOM 3265 N N . GLY A 1 419 ? 29.135 15.973 -27.006 1.00 74.69 419 GLY A N 1
ATOM 3266 C CA . GLY A 1 419 ? 29.493 14.573 -27.244 1.00 74.69 419 GLY A CA 1
ATOM 3267 C C . GLY A 1 419 ? 29.392 14.141 -28.703 1.00 74.69 419 GLY A C 1
ATOM 3268 O O . GLY A 1 419 ? 29.292 12.940 -28.921 1.00 74.69 419 GLY A O 1
ATOM 3269 N N . CYS A 1 420 ? 29.372 15.103 -29.629 1.00 82.19 420 CYS A N 1
ATOM 3270 C CA . CYS A 1 420 ? 29.568 14.864 -31.048 1.00 82.19 420 CYS A CA 1
ATOM 3271 C C . CYS A 1 420 ? 30.766 15.659 -31.566 1.00 82.19 420 CYS A C 1
ATOM 3273 O O . CYS A 1 420 ? 31.100 16.713 -31.005 1.00 82.19 420 CYS A O 1
ATOM 3275 N N . GLU A 1 421 ? 31.430 15.148 -32.592 1.00 83.12 421 GLU A N 1
ATOM 3276 C CA . GLU A 1 421 ? 32.657 15.723 -33.141 1.00 83.12 421 GLU A CA 1
ATOM 3277 C C . GLU A 1 421 ? 32.510 15.963 -34.643 1.00 83.12 421 GLU A C 1
ATOM 3279 O O . GLU A 1 421 ? 31.779 15.267 -35.321 1.00 83.12 421 GLU A O 1
ATOM 3284 N N . ASN A 1 422 ? 33.175 16.993 -35.175 1.00 86.44 422 ASN A N 1
ATOM 3285 C CA . ASN A 1 422 ? 33.226 17.173 -36.625 1.00 86.44 422 ASN A CA 1
ATOM 3286 C C . ASN A 1 422 ? 34.279 16.216 -37.189 1.00 86.44 422 ASN A C 1
ATOM 3288 O O . ASN A 1 422 ? 35.476 16.422 -36.961 1.00 86.44 422 ASN A O 1
ATOM 3292 N N . ASN A 1 423 ? 33.838 15.198 -37.915 1.00 85.69 423 ASN A N 1
ATOM 3293 C CA . ASN A 1 423 ? 34.661 14.107 -38.415 1.00 85.69 423 ASN A CA 1
ATOM 3294 C C . ASN A 1 423 ? 34.824 14.123 -39.942 1.00 85.69 423 ASN A C 1
ATOM 3296 O O . ASN A 1 423 ? 35.402 13.189 -40.506 1.00 85.69 423 ASN A O 1
ATOM 3300 N N . ILE A 1 424 ? 34.383 15.195 -40.612 1.00 87.56 424 ILE A N 1
ATOM 3301 C CA . ILE A 1 424 ? 34.595 15.383 -42.050 1.00 87.56 424 ILE A CA 1
ATOM 3302 C C . ILE A 1 424 ? 35.725 16.368 -42.368 1.00 87.56 424 ILE A C 1
ATOM 3304 O O . ILE A 1 424 ? 35.893 17.411 -41.730 1.00 87.56 424 ILE A O 1
ATOM 3308 N N . VAL A 1 425 ? 36.448 16.083 -43.449 1.00 85.12 425 VAL A N 1
ATOM 3309 C CA . VAL A 1 425 ? 37.481 16.949 -44.029 1.00 85.12 425 VAL A CA 1
ATOM 3310 C C . VAL A 1 425 ? 37.052 17.372 -45.432 1.00 85.12 425 VAL A C 1
ATOM 3312 O O . VAL A 1 425 ? 36.766 16.530 -46.280 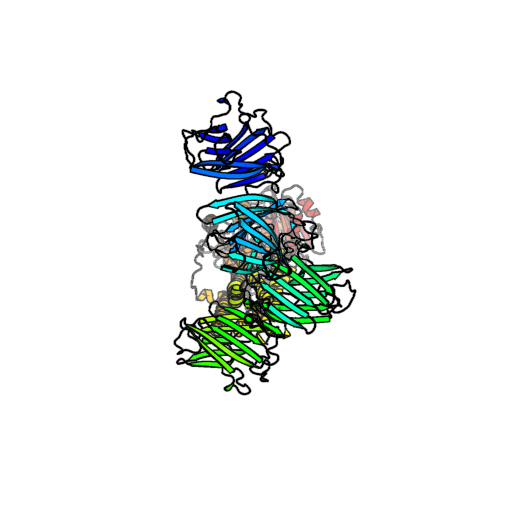1.00 85.12 425 VAL A O 1
ATOM 3315 N N . LEU A 1 426 ? 36.992 18.682 -45.690 1.00 83.00 426 LEU A N 1
ATOM 3316 C CA . LEU A 1 426 ? 36.732 19.238 -47.023 1.00 83.00 426 LEU A CA 1
ATOM 3317 C C . LEU A 1 426 ? 38.022 19.208 -47.858 1.00 83.00 426 LEU A C 1
ATOM 3319 O O . LEU A 1 426 ? 38.899 20.042 -47.656 1.00 83.00 426 LEU A O 1
ATOM 3323 N N . GLU A 1 427 ? 38.108 18.290 -48.818 1.00 80.75 427 GLU A N 1
ATOM 3324 C CA . GLU A 1 427 ? 39.322 18.035 -49.612 1.00 80.75 427 GLU A CA 1
ATOM 3325 C C . GLU A 1 427 ? 39.468 18.988 -50.799 1.00 80.75 427 GLU A C 1
ATOM 3327 O O . GLU A 1 427 ? 40.542 19.493 -51.116 1.00 80.75 427 GLU A O 1
ATOM 3332 N N . SER A 1 428 ? 38.367 19.230 -51.507 1.00 79.44 428 SER A N 1
ATOM 3333 C CA . SER A 1 428 ? 38.343 20.154 -52.637 1.00 79.44 428 SER A CA 1
ATOM 3334 C C . SER A 1 428 ? 36.947 20.711 -52.848 1.00 79.44 428 SER A C 1
ATOM 3336 O O . SER A 1 428 ? 35.937 20.062 -52.570 1.00 79.44 428 SER A O 1
ATOM 3338 N N . SER A 1 429 ? 36.877 21.938 -53.355 1.00 82.88 429 SER A N 1
ATOM 3339 C CA . SER A 1 429 ? 35.617 22.561 -53.739 1.00 82.88 429 SER A CA 1
ATOM 3340 C C . SER A 1 429 ? 35.814 23.423 -54.978 1.00 82.88 429 SER A C 1
ATOM 3342 O O . SER A 1 429 ? 36.821 24.117 -55.121 1.00 82.88 429 SER A O 1
ATOM 3344 N N . SER A 1 430 ? 34.864 23.364 -55.903 1.00 82.88 430 SER A N 1
ATOM 3345 C CA . SER A 1 430 ? 34.862 24.195 -57.102 1.00 82.88 430 SER A CA 1
ATOM 3346 C C . SER A 1 430 ? 33.442 24.606 -57.465 1.00 82.88 430 SER A C 1
ATOM 3348 O O . SER A 1 430 ? 32.479 23.864 -57.255 1.00 82.88 430 SER A O 1
ATOM 3350 N N . PHE A 1 431 ? 33.323 25.819 -58.000 1.00 82.31 431 PHE A N 1
ATOM 3351 C CA . PHE A 1 431 ? 32.073 26.357 -58.513 1.00 82.31 431 PHE A CA 1
ATOM 3352 C C . PHE A 1 431 ? 32.327 27.023 -59.864 1.00 82.31 431 PHE A C 1
ATOM 3354 O O . PHE A 1 431 ? 32.888 28.118 -59.923 1.00 82.31 431 PHE A O 1
ATOM 3361 N N . VAL A 1 432 ? 31.939 26.351 -60.946 1.00 79.00 432 VAL A N 1
ATOM 3362 C CA . VAL A 1 432 ? 32.166 26.801 -62.329 1.00 79.00 432 VAL A CA 1
ATOM 3363 C C . VAL A 1 432 ? 30.867 26.630 -63.112 1.00 79.00 432 VAL A C 1
ATOM 3365 O O . VAL A 1 432 ? 30.213 25.595 -63.011 1.00 79.00 432 VAL A O 1
ATOM 3368 N N . ASP A 1 433 ? 30.463 27.659 -63.861 1.00 77.44 433 ASP A N 1
ATOM 3369 C CA . ASP A 1 433 ? 29.261 27.657 -64.712 1.00 77.44 433 ASP A CA 1
ATOM 3370 C C . ASP A 1 433 ? 27.960 27.221 -64.006 1.00 77.44 433 ASP A C 1
ATOM 3372 O O . ASP A 1 433 ? 27.109 26.548 -64.587 1.00 77.44 433 ASP A O 1
ATOM 3376 N N . GLY A 1 434 ? 27.794 27.599 -62.734 1.00 75.06 434 GLY A N 1
ATOM 3377 C CA . GLY A 1 434 ? 26.600 27.257 -61.952 1.00 75.06 434 GLY A CA 1
ATOM 3378 C C . GLY A 1 434 ? 26.561 25.812 -61.448 1.00 75.06 434 GLY A C 1
ATOM 3379 O O . GLY A 1 434 ? 25.516 25.374 -60.973 1.00 75.06 434 GLY A O 1
ATOM 3380 N N . LYS A 1 435 ? 27.673 25.072 -61.551 1.00 82.19 435 LYS A N 1
ATOM 3381 C CA . LYS A 1 435 ? 27.828 23.712 -61.027 1.00 82.19 435 LYS A CA 1
ATOM 3382 C C . LYS A 1 435 ? 28.752 23.714 -59.821 1.00 82.19 435 LYS A C 1
ATOM 3384 O O . LYS A 1 435 ? 29.812 24.338 -59.856 1.00 82.19 435 LYS A O 1
ATOM 3389 N N . MET A 1 436 ? 28.357 22.988 -58.785 1.00 87.12 436 MET A N 1
ATOM 3390 C CA . MET A 1 436 ? 29.107 22.808 -57.551 1.00 87.12 436 MET A CA 1
ATOM 3391 C C . MET A 1 436 ? 29.658 21.383 -57.493 1.00 87.12 436 MET A C 1
ATOM 3393 O O . MET A 1 436 ? 28.892 20.418 -57.519 1.00 87.12 436 MET A O 1
ATOM 3397 N N . LEU A 1 437 ? 30.985 21.266 -57.412 1.00 87.31 437 LEU A N 1
ATOM 3398 C CA . LEU A 1 437 ? 31.691 19.998 -57.234 1.00 87.31 437 LEU A CA 1
ATOM 3399 C C . LEU A 1 437 ? 32.507 20.062 -55.945 1.00 87.31 437 LEU A C 1
ATOM 3401 O O . LEU A 1 437 ? 33.381 20.924 -55.816 1.00 87.31 437 LEU A O 1
ATOM 3405 N N . VAL A 1 438 ? 32.196 19.185 -54.992 1.00 87.62 438 VAL A N 1
ATOM 3406 C CA . VAL A 1 438 ? 32.754 19.228 -53.634 1.00 87.62 438 VAL A CA 1
ATOM 3407 C C . VAL A 1 438 ? 33.128 17.836 -53.169 1.00 87.62 438 VAL A C 1
ATOM 3409 O O . VAL A 1 438 ? 32.311 16.926 -53.260 1.00 87.62 438 VAL A O 1
ATOM 3412 N N . THR A 1 439 ? 34.342 17.683 -52.653 1.00 87.50 439 THR A N 1
ATOM 3413 C CA . THR A 1 439 ? 34.872 16.406 -52.171 1.00 87.50 439 THR A CA 1
ATOM 3414 C C . THR A 1 439 ? 35.120 16.478 -50.674 1.00 87.50 439 THR A C 1
ATOM 3416 O O . THR A 1 439 ? 35.769 17.411 -50.204 1.00 87.50 439 THR A O 1
ATOM 3419 N N . VAL A 1 440 ? 34.595 15.502 -49.939 1.00 88.31 440 VAL A N 1
ATOM 3420 C CA . VAL A 1 440 ? 34.643 15.419 -48.479 1.00 88.31 440 VAL A CA 1
ATOM 3421 C C . VAL A 1 440 ? 35.074 14.013 -48.069 1.00 88.31 440 VAL A C 1
ATOM 3423 O O . VAL A 1 440 ? 34.518 13.043 -48.577 1.00 88.31 440 VAL A O 1
ATOM 3426 N N . THR A 1 441 ? 36.015 13.890 -47.138 1.00 88.50 441 THR A N 1
ATOM 3427 C CA . THR A 1 441 ? 36.463 12.602 -46.581 1.00 88.50 441 THR A CA 1
ATOM 3428 C C . THR A 1 441 ? 36.026 12.458 -45.131 1.00 88.50 441 THR A C 1
ATOM 3430 O O . THR A 1 441 ? 36.050 13.440 -44.392 1.00 88.50 441 THR A O 1
ATOM 3433 N N . ARG A 1 442 ? 35.665 11.239 -44.716 1.00 90.31 442 ARG A N 1
ATOM 3434 C CA . ARG A 1 442 ? 35.475 10.867 -43.306 1.00 90.31 442 ARG A CA 1
ATOM 3435 C C . ARG A 1 442 ? 35.920 9.424 -43.033 1.00 90.31 442 ARG A C 1
ATOM 3437 O O . ARG A 1 442 ? 35.837 8.601 -43.952 1.00 90.31 442 ARG A O 1
ATOM 3444 N N . PRO A 1 443 ? 36.297 9.087 -41.789 1.00 86.19 443 PRO A N 1
ATOM 3445 C CA . PRO A 1 443 ? 36.481 7.700 -41.382 1.00 86.19 443 PRO A CA 1
ATOM 3446 C C . PRO A 1 443 ? 35.201 6.874 -41.546 1.00 86.19 443 PRO A C 1
ATOM 3448 O O . PRO A 1 443 ? 34.094 7.351 -41.290 1.00 86.19 443 PRO A O 1
ATOM 3451 N N . LEU A 1 444 ? 35.354 5.606 -41.928 1.00 83.38 444 LEU A N 1
ATOM 3452 C CA . LEU A 1 444 ? 34.285 4.603 -41.944 1.00 83.38 444 LEU A CA 1
ATOM 3453 C C . LEU A 1 444 ? 33.707 4.385 -40.540 1.00 83.38 444 LEU A C 1
ATOM 3455 O O . LEU A 1 444 ? 32.506 4.181 -40.379 1.00 83.38 444 LEU A O 1
ATOM 3459 N N . ASN A 1 445 ? 34.549 4.472 -39.513 1.00 86.94 445 ASN A N 1
ATOM 3460 C CA . ASN A 1 445 ? 34.141 4.499 -38.117 1.00 86.94 445 ASN A CA 1
ATOM 3461 C C . ASN A 1 445 ? 34.772 5.713 -37.437 1.00 86.94 445 ASN A C 1
ATOM 3463 O O . ASN A 1 445 ? 35.968 5.709 -37.158 1.00 86.94 445 ASN A O 1
ATOM 3467 N N . THR A 1 446 ? 33.973 6.739 -37.166 1.00 83.38 446 THR A N 1
ATOM 3468 C CA . THR A 1 446 ? 34.457 8.006 -36.603 1.00 83.38 446 THR A CA 1
ATOM 3469 C C . THR A 1 446 ? 34.651 7.961 -35.086 1.00 83.38 446 THR A C 1
ATOM 3471 O O . THR A 1 446 ? 35.235 8.871 -34.511 1.00 83.38 446 THR A O 1
ATOM 3474 N N . GLY A 1 447 ? 34.191 6.899 -34.412 1.00 73.75 447 GLY A N 1
ATOM 3475 C CA . GLY A 1 447 ? 34.216 6.792 -32.949 1.00 73.75 447 GLY A CA 1
ATOM 3476 C C . GLY A 1 447 ? 33.135 7.621 -32.240 1.00 73.75 447 GLY A C 1
ATOM 3477 O O . GLY A 1 447 ? 32.839 7.356 -31.070 1.00 73.75 447 GLY A O 1
ATOM 3478 N N . ASP A 1 448 ? 32.477 8.544 -32.945 1.00 76.75 448 ASP A N 1
ATOM 3479 C CA . ASP A 1 448 ? 31.313 9.285 -32.469 1.00 76.75 448 ASP A CA 1
ATOM 3480 C C . ASP A 1 448 ? 30.054 8.407 -32.544 1.00 76.75 448 ASP A C 1
ATOM 3482 O O . ASP A 1 448 ? 29.265 8.418 -33.482 1.00 76.75 448 ASP A O 1
ATOM 3486 N N . THR A 1 449 ? 29.845 7.613 -31.494 1.00 70.81 449 THR A N 1
ATOM 3487 C CA . THR A 1 449 ? 28.673 6.721 -31.391 1.00 70.81 449 THR A CA 1
ATOM 3488 C C . THR A 1 449 ? 27.333 7.446 -31.226 1.00 70.81 449 THR A C 1
ATOM 3490 O O . THR A 1 449 ? 26.295 6.782 -31.122 1.00 70.81 449 THR A O 1
ATOM 3493 N N . LYS A 1 450 ? 27.330 8.779 -31.122 1.00 77.69 450 LYS A N 1
ATOM 3494 C CA . LYS A 1 450 ? 26.141 9.564 -30.796 1.00 77.69 450 LYS A CA 1
ATOM 3495 C C . LYS A 1 450 ? 25.549 10.253 -32.019 1.00 77.69 450 LYS A C 1
ATOM 3497 O O . LYS A 1 450 ? 24.322 10.238 -32.147 1.00 77.69 450 LYS A O 1
ATOM 3502 N N . CYS A 1 451 ? 26.384 10.872 -32.842 1.00 81.31 451 CYS A N 1
ATOM 3503 C CA . CYS A 1 451 ? 25.952 11.630 -34.012 1.00 81.31 451 CYS A CA 1
ATOM 3504 C C . CYS A 1 451 ? 26.255 10.911 -35.328 1.00 81.31 451 CYS A C 1
ATOM 3506 O O . CYS A 1 451 ? 25.458 11.012 -36.260 1.00 81.31 451 CYS A O 1
ATOM 3508 N N . ASP A 1 452 ? 27.295 10.081 -35.360 1.00 88.19 452 ASP A N 1
ATOM 3509 C CA . ASP A 1 452 ? 27.782 9.474 -36.588 1.00 88.19 452 ASP A CA 1
ATOM 3510 C C . ASP A 1 452 ? 27.416 8.003 -36.760 1.00 88.19 452 ASP A C 1
ATOM 3512 O O . ASP A 1 452 ? 27.446 7.173 -35.843 1.00 88.19 452 ASP A O 1
ATOM 3516 N N . LYS A 1 453 ? 27.098 7.640 -38.001 1.00 84.88 453 LYS A N 1
ATOM 3517 C CA . LYS A 1 453 ? 26.844 6.264 -38.398 1.00 84.88 453 LYS A CA 1
ATOM 3518 C C . LYS A 1 453 ? 28.131 5.608 -38.873 1.00 84.88 453 LYS A C 1
ATOM 3520 O O . LYS A 1 453 ? 28.735 6.033 -39.849 1.00 84.88 453 LYS A O 1
ATOM 3525 N N . VAL A 1 454 ? 28.463 4.469 -38.269 1.00 86.12 454 VAL A N 1
ATOM 3526 C CA . VAL A 1 454 ? 29.525 3.595 -38.782 1.00 86.12 454 VAL A CA 1
ATOM 3527 C C . VAL A 1 454 ? 29.144 3.079 -40.173 1.00 86.12 454 VAL A C 1
ATOM 3529 O O . VAL A 1 454 ? 28.135 2.382 -40.335 1.00 86.12 454 VAL A O 1
ATOM 3532 N N . LEU A 1 455 ? 29.963 3.402 -41.170 1.00 85.56 455 LEU A N 1
ATOM 3533 C CA . LEU A 1 455 ? 29.838 2.964 -42.553 1.00 85.56 455 LEU A CA 1
ATOM 3534 C C . LEU A 1 455 ? 30.749 1.758 -42.778 1.00 85.56 455 LEU A C 1
ATOM 3536 O O . LEU A 1 455 ? 31.920 1.783 -42.434 1.00 85.56 455 LEU A O 1
ATOM 3540 N N . ASN A 1 456 ? 30.218 0.682 -43.360 1.00 78.44 456 ASN A N 1
ATOM 3541 C CA . ASN A 1 456 ? 31.010 -0.507 -43.684 1.00 78.44 456 ASN A CA 1
ATOM 3542 C C . ASN A 1 456 ? 31.018 -0.765 -45.198 1.00 78.44 456 ASN A C 1
ATOM 3544 O O . ASN A 1 456 ? 30.019 -0.483 -45.870 1.00 78.44 456 ASN A O 1
ATOM 3548 N N . PRO A 1 457 ? 32.079 -1.376 -45.753 1.00 77.94 457 PRO A N 1
ATOM 3549 C CA . PRO A 1 457 ? 32.073 -1.818 -47.140 1.00 77.94 457 PRO A CA 1
ATOM 3550 C C . PRO A 1 457 ? 30.901 -2.761 -47.442 1.00 77.94 457 PRO A C 1
ATOM 3552 O O . PRO A 1 457 ? 30.640 -3.721 -46.718 1.00 77.94 457 PRO A O 1
ATOM 3555 N N . ASN A 1 458 ? 30.198 -2.496 -48.543 1.00 74.50 458 ASN A N 1
ATOM 3556 C CA . ASN A 1 458 ? 28.966 -3.169 -48.978 1.00 74.50 458 ASN A CA 1
ATOM 3557 C C . ASN A 1 458 ? 27.764 -3.010 -48.034 1.00 74.50 458 ASN A C 1
ATOM 3559 O O . ASN A 1 458 ? 26.778 -3.744 -48.173 1.00 74.50 458 ASN A O 1
ATOM 3563 N N . MET A 1 459 ? 27.812 -2.049 -47.107 1.00 76.75 459 MET A N 1
ATOM 3564 C CA . MET A 1 459 ? 26.703 -1.749 -46.209 1.00 76.75 459 MET A CA 1
ATOM 3565 C C . MET A 1 459 ? 25.462 -1.343 -46.995 1.00 76.75 459 MET A C 1
ATOM 3567 O O . MET A 1 459 ? 25.502 -0.466 -47.857 1.00 76.75 459 MET A O 1
ATOM 3571 N N . VAL A 1 460 ? 24.341 -1.970 -46.656 1.00 75.06 460 VAL A N 1
ATOM 3572 C CA . VAL A 1 460 ? 23.018 -1.561 -47.118 1.00 75.06 460 VAL A CA 1
ATOM 3573 C C . VAL A 1 460 ? 22.406 -0.699 -46.024 1.00 75.06 460 VAL A C 1
ATOM 3575 O O . VAL A 1 460 ? 22.229 -1.159 -44.898 1.00 75.06 460 VAL A O 1
ATOM 3578 N N . THR A 1 461 ? 22.108 0.555 -46.341 1.00 74.19 461 THR A N 1
ATOM 3579 C CA . THR A 1 461 ? 21.579 1.529 -45.392 1.00 74.19 461 THR A CA 1
ATOM 3580 C C . THR A 1 461 ? 20.431 2.327 -45.985 1.00 74.19 461 THR A C 1
ATOM 3582 O O . THR A 1 461 ? 20.412 2.661 -47.169 1.00 74.19 461 THR A O 1
ATOM 3585 N N . SER A 1 462 ? 19.488 2.680 -45.118 1.00 76.38 462 SER A N 1
ATOM 3586 C CA . SER A 1 462 ? 18.578 3.805 -45.299 1.00 76.38 462 SER A CA 1
ATOM 3587 C C . SER A 1 462 ? 19.362 5.054 -45.697 1.00 76.38 462 SER A C 1
ATOM 3589 O O . SER A 1 462 ? 20.409 5.332 -45.102 1.00 76.38 462 SER A O 1
ATOM 3591 N N . PHE A 1 463 ? 18.865 5.788 -46.686 1.00 86.88 463 PHE A N 1
ATOM 3592 C CA . PHE A 1 463 ? 19.552 6.950 -47.234 1.00 86.88 463 PHE A CA 1
ATOM 3593 C C . PHE A 1 463 ? 18.560 8.030 -47.661 1.00 86.88 463 PHE A C 1
ATOM 3595 O O . PHE A 1 463 ? 17.531 7.732 -48.280 1.00 86.88 463 PHE A O 1
ATOM 3602 N N . CYS A 1 464 ? 18.891 9.285 -47.376 1.00 86.81 464 CYS A N 1
ATOM 3603 C CA . CYS A 1 464 ? 18.145 10.451 -47.818 1.00 86.81 464 CYS A CA 1
ATOM 3604 C C . CYS A 1 464 ? 19.083 11.498 -48.419 1.00 86.81 464 CYS A C 1
ATOM 3606 O O . CYS A 1 464 ? 20.279 11.537 -48.140 1.00 86.81 464 CYS A O 1
ATOM 3608 N N . TYR A 1 465 ? 18.529 12.352 -49.270 1.00 91.50 465 TYR A N 1
ATOM 3609 C CA . TYR A 1 465 ? 19.216 13.520 -49.796 1.00 91.50 465 TYR A CA 1
ATOM 3610 C C . TYR A 1 465 ? 18.244 14.691 -49.890 1.00 91.50 465 TYR A C 1
ATOM 3612 O O . TYR A 1 465 ? 17.038 14.506 -50.082 1.00 91.50 465 TYR A O 1
ATOM 3620 N N . ALA A 1 466 ? 18.768 15.905 -49.782 1.00 89.75 466 ALA A N 1
ATOM 3621 C CA . ALA A 1 466 ? 17.998 17.125 -49.972 1.00 89.75 466 ALA A CA 1
ATOM 3622 C C . ALA A 1 466 ? 18.867 18.209 -50.598 1.00 89.75 466 ALA A C 1
ATOM 3624 O O . ALA A 1 466 ? 20.081 18.250 -50.389 1.00 89.75 466 ALA A O 1
ATOM 3625 N N . TYR A 1 467 ? 18.243 19.096 -51.364 1.00 90.06 467 TYR A N 1
ATOM 3626 C CA . TYR A 1 467 ? 18.921 20.275 -51.876 1.00 90.06 467 TYR A CA 1
ATOM 3627 C C . TYR A 1 467 ? 17.961 21.442 -52.118 1.00 90.06 467 TYR A C 1
ATOM 3629 O O . TYR A 1 467 ? 16.734 21.286 -52.190 1.00 90.06 467 TYR A O 1
ATOM 3637 N N . LEU A 1 468 ? 18.551 22.629 -52.228 1.00 87.19 468 LEU A N 1
ATOM 3638 C CA . LEU A 1 468 ? 17.900 23.854 -52.669 1.00 87.19 468 LEU A CA 1
ATOM 3639 C C . LEU A 1 468 ? 18.638 24.377 -53.900 1.00 87.19 468 LEU A C 1
ATOM 3641 O O . LEU A 1 468 ? 19.825 24.666 -53.807 1.00 87.19 468 LEU A O 1
ATOM 3645 N N . ASP A 1 469 ? 17.946 24.531 -55.025 1.00 83.44 469 ASP A N 1
ATOM 3646 C CA . ASP A 1 469 ? 18.522 24.969 -56.310 1.00 83.44 469 ASP A CA 1
ATOM 3647 C C . ASP A 1 469 ? 18.381 26.482 -56.582 1.00 83.44 469 ASP A C 1
ATOM 3649 O O . ASP A 1 469 ? 18.327 26.917 -57.735 1.00 83.44 469 ASP A O 1
ATOM 3653 N N . GLN A 1 470 ? 18.310 27.301 -55.523 1.00 74.81 470 GLN A N 1
ATOM 3654 C CA . GLN A 1 470 ? 18.131 28.753 -55.629 1.00 74.81 470 GLN A CA 1
ATOM 3655 C C . GLN A 1 470 ? 19.397 29.561 -55.273 1.00 74.81 470 GLN A C 1
ATOM 3657 O O . GLN A 1 470 ? 19.913 29.412 -54.161 1.00 74.81 470 GLN A O 1
ATOM 3662 N N . PRO A 1 471 ? 19.827 30.511 -56.134 1.00 66.38 471 PRO A N 1
ATOM 3663 C CA . PRO A 1 471 ? 21.006 31.347 -55.891 1.00 66.38 471 PRO A CA 1
ATOM 3664 C C . PRO A 1 471 ? 20.884 32.253 -54.652 1.00 66.38 471 PRO A C 1
ATOM 3666 O O . PRO A 1 471 ? 19.829 32.838 -54.398 1.00 66.38 471 PRO A O 1
ATOM 3669 N N . ASN A 1 472 ? 22.004 32.495 -53.960 1.00 57.78 472 ASN A N 1
ATOM 3670 C CA . ASN A 1 472 ? 22.199 33.566 -52.961 1.00 57.78 472 ASN A CA 1
ATOM 3671 C C . ASN A 1 472 ? 21.360 33.525 -51.663 1.00 57.78 472 ASN A C 1
ATOM 3673 O O . ASN A 1 472 ? 21.235 34.551 -50.986 1.00 57.78 472 ASN A O 1
ATOM 3677 N N . LEU A 1 473 ? 20.815 32.379 -51.253 1.00 55.84 473 LEU A N 1
ATOM 3678 C CA . LEU A 1 473 ? 20.104 32.278 -49.974 1.00 55.84 473 LEU A CA 1
ATOM 3679 C C . LEU A 1 473 ? 21.007 31.724 -48.865 1.00 55.84 473 LEU A C 1
ATOM 3681 O O . LEU A 1 473 ? 21.350 30.551 -48.852 1.00 55.84 473 LEU A O 1
ATOM 3685 N N . GLN A 1 474 ? 21.304 32.559 -47.863 1.00 54.06 474 GLN A N 1
ATOM 3686 C CA . GLN A 1 474 ? 21.979 32.152 -46.617 1.00 54.06 474 GLN A CA 1
ATOM 3687 C C . GLN A 1 474 ? 21.099 31.297 -45.681 1.00 54.06 474 GLN A C 1
ATOM 3689 O O . GLN A 1 474 ? 21.465 31.028 -44.539 1.00 54.06 474 GLN A O 1
ATOM 3694 N N . ALA A 1 475 ? 19.894 30.926 -46.114 1.00 53.22 475 ALA A N 1
ATOM 3695 C CA . ALA A 1 475 ? 18.881 30.348 -45.249 1.00 53.22 475 ALA A CA 1
ATOM 3696 C C . ALA A 1 475 ? 18.873 28.819 -45.371 1.00 53.22 475 ALA A C 1
ATOM 3698 O O . ALA A 1 475 ? 18.180 28.246 -46.208 1.00 53.22 475 ALA A O 1
ATOM 3699 N N . PHE A 1 476 ? 19.606 28.158 -44.476 1.00 65.88 476 PHE A N 1
ATOM 3700 C CA . PHE A 1 476 ? 19.624 26.703 -44.297 1.00 65.88 476 PHE A CA 1
ATOM 3701 C C . PHE A 1 476 ? 18.345 26.165 -43.609 1.00 65.88 476 PHE A C 1
ATOM 3703 O O . PHE A 1 476 ? 18.369 25.272 -42.772 1.00 65.88 476 PHE A O 1
ATOM 3710 N N . ASN A 1 477 ? 17.192 26.771 -43.895 1.00 67.50 477 ASN A N 1
ATOM 3711 C CA . ASN A 1 477 ? 15.919 26.469 -43.237 1.00 67.50 477 ASN A CA 1
ATOM 3712 C C . ASN A 1 477 ? 14.864 25.869 -44.169 1.00 67.50 477 ASN A C 1
ATOM 3714 O O . ASN A 1 477 ? 13.745 25.614 -43.720 1.00 67.50 477 ASN A O 1
ATOM 3718 N N . ARG A 1 478 ? 15.185 25.678 -45.457 1.00 74.50 478 ARG A N 1
ATOM 3719 C CA . ARG A 1 478 ? 14.289 25.100 -46.468 1.00 74.50 478 ARG A CA 1
ATOM 3720 C C . ARG A 1 478 ? 15.078 24.357 -47.547 1.00 74.50 478 ARG A C 1
ATOM 3722 O O . ARG A 1 478 ? 16.156 24.797 -47.935 1.00 74.50 478 ARG A O 1
ATOM 3729 N N . HIS A 1 479 ? 14.478 23.294 -48.070 1.00 81.88 479 HIS A N 1
ATOM 3730 C CA . HIS A 1 479 ? 14.841 22.607 -49.313 1.00 81.88 479 HIS A CA 1
ATOM 3731 C C . HIS A 1 479 ? 13.600 22.553 -50.215 1.00 81.88 479 HIS A C 1
ATOM 3733 O O . HIS A 1 479 ? 12.471 22.578 -49.716 1.00 81.88 479 HIS A O 1
ATOM 3739 N N . ASN A 1 480 ? 13.780 22.483 -51.532 1.00 84.00 480 ASN A N 1
ATOM 3740 C CA . ASN A 1 480 ? 12.684 22.285 -52.494 1.00 84.00 480 ASN A CA 1
ATOM 3741 C C . ASN A 1 480 ? 12.762 20.941 -53.227 1.00 84.00 480 ASN A C 1
ATOM 3743 O O . ASN A 1 480 ? 11.780 20.546 -53.851 1.00 84.00 480 ASN A O 1
ATOM 3747 N N . HIS A 1 481 ? 13.872 20.219 -53.079 1.00 83.62 481 HIS A N 1
ATOM 3748 C CA . HIS A 1 481 ? 14.028 18.851 -53.545 1.00 83.62 481 HIS A CA 1
ATOM 3749 C C . HIS A 1 481 ? 14.497 17.956 -52.403 1.00 83.62 481 HIS A C 1
ATOM 3751 O O . HIS A 1 481 ? 15.359 18.328 -51.607 1.00 83.62 481 HIS A O 1
ATOM 3757 N N . VAL A 1 482 ? 13.888 16.780 -52.310 1.00 84.69 482 VAL A N 1
ATOM 3758 C CA . VAL A 1 482 ? 14.198 15.753 -51.319 1.00 84.69 482 VAL A CA 1
ATOM 3759 C C . VAL A 1 482 ? 13.932 14.391 -51.941 1.00 84.69 482 VAL A C 1
ATOM 3761 O O . VAL A 1 482 ? 12.973 14.232 -52.699 1.00 84.69 482 VAL A O 1
ATOM 3764 N N . GLY A 1 483 ? 14.759 13.411 -51.608 1.00 77.00 483 GLY A N 1
ATOM 3765 C CA . GLY A 1 483 ? 14.515 12.017 -51.943 1.00 77.00 483 GLY A CA 1
ATOM 3766 C C . GLY A 1 483 ? 15.038 11.087 -50.860 1.00 77.00 483 GLY A C 1
ATOM 3767 O O . GLY A 1 483 ? 15.909 11.444 -50.068 1.00 77.00 483 GLY A O 1
ATOM 3768 N N . SER A 1 484 ? 14.473 9.885 -50.810 1.00 76.25 484 SER A N 1
ATOM 3769 C CA . SER A 1 484 ? 14.879 8.833 -49.885 1.00 76.25 484 SER A CA 1
ATOM 3770 C C . SER A 1 484 ? 14.795 7.460 -50.547 1.00 76.25 484 SER A C 1
ATOM 3772 O O . SER A 1 484 ? 14.102 7.258 -51.552 1.00 76.25 484 SER A O 1
ATOM 3774 N N . GLY A 1 485 ? 15.569 6.515 -50.029 1.00 74.69 485 GLY A N 1
ATOM 3775 C CA . GLY A 1 485 ? 15.643 5.163 -50.559 1.00 74.69 485 GLY A CA 1
ATOM 3776 C C . GLY A 1 485 ? 16.642 4.301 -49.802 1.00 74.69 485 GLY A C 1
ATOM 3777 O O . GLY A 1 485 ? 17.043 4.618 -48.681 1.00 74.69 485 GLY A O 1
ATOM 3778 N N . ILE A 1 486 ? 17.050 3.206 -50.437 1.00 71.19 486 ILE A N 1
ATOM 3779 C CA . ILE A 1 486 ? 18.047 2.281 -49.893 1.00 71.19 486 ILE A CA 1
ATOM 3780 C C . ILE A 1 486 ? 19.328 2.428 -50.703 1.00 71.19 486 ILE A C 1
ATOM 3782 O O . ILE A 1 486 ? 19.311 2.239 -51.923 1.00 71.19 486 ILE A O 1
ATOM 3786 N N . LEU A 1 487 ? 20.422 2.749 -50.016 1.00 82.69 487 LEU A N 1
ATOM 3787 C CA . LEU A 1 487 ? 21.766 2.839 -50.569 1.00 82.69 487 LEU A CA 1
ATOM 3788 C C . LEU A 1 487 ? 22.571 1.605 -50.168 1.00 82.69 487 LEU A C 1
ATOM 3790 O O . LEU A 1 487 ? 22.697 1.286 -48.989 1.00 82.69 487 LEU A O 1
ATOM 3794 N N . LYS A 1 488 ? 23.154 0.929 -51.152 1.00 85.00 488 LYS A N 1
ATOM 3795 C CA . LYS A 1 488 ? 24.219 -0.048 -50.945 1.00 85.00 488 LYS A CA 1
ATOM 3796 C C . LYS A 1 488 ? 25.554 0.621 -51.258 1.00 85.00 488 LYS A C 1
ATOM 3798 O O . LYS A 1 488 ? 25.824 0.918 -52.422 1.00 85.00 488 LYS A O 1
ATOM 3803 N N . LEU A 1 489 ? 26.355 0.846 -50.221 1.00 82.19 489 LEU A N 1
ATOM 3804 C CA . LEU A 1 489 ? 27.692 1.441 -50.271 1.00 82.19 489 LEU A CA 1
ATOM 3805 C C . LEU A 1 489 ? 28.727 0.372 -50.643 1.00 82.19 489 LEU A C 1
ATOM 3807 O O . LEU A 1 489 ? 29.407 -0.173 -49.778 1.00 82.19 489 LEU A O 1
ATOM 3811 N N . GLY A 1 490 ? 28.801 0.001 -51.919 1.00 79.50 490 GLY A N 1
ATOM 3812 C CA . GLY A 1 490 ? 29.814 -0.929 -52.419 1.00 79.50 490 GLY A CA 1
ATOM 3813 C C . GLY A 1 490 ? 31.153 -0.244 -52.700 1.00 79.50 490 GLY A C 1
ATOM 3814 O O . GLY A 1 490 ? 31.218 0.968 -52.892 1.00 79.50 490 GLY A O 1
ATOM 3815 N N . SER A 1 491 ? 32.224 -1.036 -52.758 1.00 76.88 491 SER A N 1
ATOM 3816 C CA . SER A 1 491 ? 33.564 -0.588 -53.173 1.00 76.88 491 SER A CA 1
ATOM 3817 C C . SER A 1 491 ? 33.759 -0.536 -54.697 1.00 76.88 491 SER A C 1
ATOM 3819 O O . SER A 1 491 ? 34.807 -0.108 -55.159 1.00 76.88 491 SER A O 1
ATOM 3821 N N . THR A 1 492 ? 32.767 -0.982 -55.479 1.00 78.44 492 THR A N 1
ATOM 3822 C CA . THR A 1 492 ? 32.766 -0.963 -56.956 1.00 78.44 492 THR A CA 1
ATOM 3823 C C . THR A 1 492 ? 31.383 -0.571 -57.473 1.00 78.44 492 THR A C 1
ATOM 3825 O O . THR A 1 492 ? 30.386 -0.680 -56.744 1.00 78.44 492 THR A O 1
ATOM 3828 N N . GLN A 1 493 ? 31.272 -0.174 -58.746 1.00 79.25 493 GLN A N 1
ATOM 3829 C CA . GLN A 1 493 ? 29.975 0.182 -59.337 1.00 79.25 493 GLN A CA 1
ATOM 3830 C C . GLN A 1 493 ? 29.000 -1.010 -59.333 1.00 79.25 493 GLN A C 1
ATOM 3832 O O . GLN A 1 493 ? 27.810 -0.836 -59.088 1.00 79.25 493 GLN A O 1
ATOM 3837 N N . GLY A 1 494 ? 29.495 -2.234 -59.558 1.00 70.94 494 GLY A N 1
ATOM 3838 C CA . GLY A 1 494 ? 28.676 -3.453 -59.591 1.00 70.94 494 GLY A CA 1
ATOM 3839 C C . GLY A 1 494 ? 28.185 -3.923 -58.218 1.00 70.94 494 GLY A C 1
ATOM 3840 O O . GLY A 1 494 ? 27.183 -4.635 -58.128 1.00 70.94 494 GLY A O 1
ATOM 3841 N N . THR A 1 495 ? 28.860 -3.522 -57.138 1.00 76.56 495 THR A N 1
ATOM 3842 C CA . THR A 1 495 ? 28.436 -3.826 -55.763 1.00 76.56 495 THR A CA 1
ATOM 3843 C C . THR A 1 495 ? 27.628 -2.705 -55.120 1.00 76.56 495 THR A C 1
ATOM 3845 O O . THR A 1 495 ? 27.132 -2.897 -54.009 1.00 76.56 495 THR A O 1
ATOM 3848 N N . SER A 1 496 ? 27.429 -1.594 -55.831 1.00 80.94 496 SER A N 1
ATOM 3849 C CA . SER A 1 496 ? 26.726 -0.404 -55.359 1.00 80.94 496 SER A CA 1
ATOM 3850 C C . SER A 1 496 ? 25.364 -0.248 -56.024 1.00 80.94 496 SER A C 1
ATOM 3852 O O . SER A 1 496 ? 25.192 -0.525 -57.209 1.00 80.94 496 SER A O 1
ATOM 3854 N N . SER A 1 497 ? 24.365 0.208 -55.273 1.00 79.50 497 SER A N 1
ATOM 3855 C CA . SER A 1 497 ? 23.026 0.445 -55.824 1.00 79.50 497 SER A CA 1
ATOM 3856 C C . SER A 1 497 ? 22.254 1.457 -54.997 1.00 79.50 497 SER A C 1
ATOM 3858 O O . SER A 1 497 ? 22.319 1.407 -53.772 1.00 79.50 497 SER A O 1
ATOM 3860 N N . TYR A 1 498 ? 21.458 2.299 -55.650 1.00 79.00 498 TYR A N 1
ATOM 3861 C CA . TYR A 1 498 ? 20.446 3.117 -54.990 1.00 79.00 498 TYR A CA 1
ATOM 3862 C C . TYR A 1 498 ? 19.089 2.832 -55.600 1.00 79.00 498 TYR A C 1
ATOM 3864 O O . TYR A 1 498 ? 18.909 2.907 -56.814 1.00 79.00 498 TYR A O 1
ATOM 3872 N N . THR A 1 499 ? 18.148 2.460 -54.739 1.00 70.38 499 THR A N 1
ATOM 3873 C CA . THR A 1 499 ? 16.761 2.217 -55.130 1.00 70.38 499 THR A CA 1
ATOM 3874 C C . THR A 1 499 ? 15.904 3.338 -54.567 1.00 70.38 499 THR A C 1
ATOM 3876 O O . THR A 1 499 ? 15.651 3.389 -53.360 1.00 70.38 499 THR A O 1
ATOM 3879 N N . GLN A 1 500 ? 15.472 4.237 -55.452 1.00 57.25 500 GLN A N 1
ATOM 3880 C CA . GLN A 1 500 ? 14.549 5.320 -55.126 1.00 57.25 500 GLN A CA 1
ATOM 3881 C C . GLN A 1 500 ? 13.196 4.723 -54.704 1.00 57.25 500 GLN A C 1
ATOM 3883 O O . GLN A 1 500 ? 12.623 3.913 -55.433 1.00 57.25 500 GLN A O 1
ATOM 3888 N N . GLY A 1 501 ? 12.692 5.088 -53.521 1.00 56.53 501 GLY A N 1
ATOM 3889 C CA . GLY A 1 501 ? 11.373 4.640 -53.047 1.00 56.53 501 GLY A CA 1
ATOM 3890 C C . GLY A 1 501 ? 11.243 3.156 -52.654 1.00 56.53 501 GLY A C 1
ATOM 3891 O O . GLY A 1 501 ? 10.146 2.606 -52.724 1.00 56.53 501 GLY A O 1
ATOM 3892 N N . GLY A 1 502 ? 12.322 2.486 -52.238 1.00 45.47 502 GLY A N 1
ATOM 3893 C CA . GLY A 1 502 ? 12.265 1.104 -51.740 1.00 45.47 502 GLY A CA 1
ATOM 3894 C C . GLY A 1 502 ? 11.741 1.007 -50.301 1.00 45.47 502 GLY A C 1
ATOM 3895 O O . GLY A 1 502 ? 12.290 1.641 -49.404 1.00 45.47 502 GLY A O 1
ATOM 3896 N N . ALA A 1 503 ? 10.710 0.189 -50.065 1.00 45.81 503 ALA A N 1
ATOM 3897 C CA . ALA A 1 503 ? 10.339 -0.210 -48.710 1.00 45.81 503 ALA A CA 1
ATOM 3898 C C . ALA A 1 503 ? 11.439 -1.108 -48.137 1.00 45.81 503 ALA A C 1
ATOM 3900 O O . ALA A 1 503 ? 11.809 -2.115 -48.749 1.00 45.81 503 ALA A O 1
ATOM 3901 N N . GLU A 1 504 ? 11.979 -0.731 -46.982 1.00 51.19 504 GLU A N 1
ATOM 3902 C CA . GLU A 1 504 ? 12.947 -1.557 -46.274 1.00 51.19 504 GLU A CA 1
ATOM 3903 C C . GLU A 1 504 ? 12.336 -2.924 -45.975 1.00 51.19 504 GLU A C 1
ATOM 3905 O O . GLU A 1 504 ? 11.162 -3.027 -45.615 1.00 51.19 504 GLU A O 1
ATOM 3910 N N . THR A 1 505 ? 13.139 -3.985 -46.112 1.00 59.81 505 THR A N 1
ATOM 3911 C CA . THR A 1 505 ? 12.810 -5.230 -45.417 1.00 59.81 505 THR A CA 1
ATOM 3912 C C . THR A 1 505 ? 13.040 -4.966 -43.949 1.00 59.81 505 THR A C 1
ATOM 3914 O O . THR A 1 505 ? 14.164 -4.981 -43.455 1.00 59.81 505 THR A O 1
ATOM 3917 N N . VAL A 1 506 ? 11.948 -4.664 -43.277 1.00 72.81 506 VAL A N 1
ATOM 3918 C CA . VAL A 1 506 ? 11.917 -4.475 -41.846 1.00 72.81 506 VAL A CA 1
ATOM 3919 C C . VAL A 1 506 ? 11.942 -5.842 -41.195 1.00 72.81 506 VAL A C 1
ATOM 3921 O O . VAL A 1 506 ? 11.193 -6.714 -41.616 1.00 72.81 506 VAL A O 1
ATOM 3924 N N . SER A 1 507 ? 12.741 -6.032 -40.152 1.00 84.50 507 SER A N 1
ATOM 3925 C CA . SER A 1 507 ? 12.720 -7.231 -39.321 1.00 84.50 507 SER A CA 1
ATOM 3926 C C . SER A 1 507 ? 12.591 -6.872 -37.849 1.00 84.50 507 SER A C 1
ATOM 3928 O O . SER A 1 507 ? 13.316 -6.029 -37.332 1.00 84.50 507 SER A O 1
ATOM 3930 N N . VAL A 1 508 ? 11.706 -7.554 -37.133 1.00 88.50 508 VAL A N 1
ATOM 3931 C CA . VAL A 1 508 ? 11.597 -7.455 -35.675 1.00 88.50 508 VAL A CA 1
ATOM 3932 C C . VAL A 1 508 ? 11.776 -8.840 -35.065 1.00 88.50 508 VAL A C 1
ATOM 3934 O O . VAL A 1 508 ? 11.267 -9.840 -35.578 1.00 88.50 508 VAL A O 1
ATOM 3937 N N . GLU A 1 509 ? 12.536 -8.912 -33.978 1.00 91.25 509 GLU A N 1
ATOM 3938 C CA . GLU A 1 509 ? 12.620 -10.126 -33.171 1.00 91.25 509 GLU A CA 1
ATOM 3939 C C . GLU A 1 509 ? 11.365 -10.218 -32.297 1.00 91.25 509 GLU A C 1
ATOM 3941 O O . GLU A 1 509 ? 11.071 -9.299 -31.530 1.00 91.25 509 GLU A O 1
ATOM 3946 N N . LEU A 1 510 ? 10.602 -11.303 -32.452 1.00 90.00 510 LEU A N 1
ATOM 3947 C CA . LEU A 1 510 ? 9.428 -11.578 -31.624 1.00 90.00 510 LEU A CA 1
ATOM 3948 C C . LEU A 1 510 ? 9.812 -12.422 -30.404 1.00 90.00 510 LEU A C 1
ATOM 3950 O O . LEU A 1 510 ? 9.288 -12.200 -29.326 1.00 90.00 510 LEU A O 1
ATOM 3954 N N . ASP A 1 511 ? 10.733 -13.367 -30.578 1.00 88.38 511 ASP A N 1
ATOM 3955 C CA . ASP A 1 511 ? 11.292 -14.263 -29.562 1.00 88.38 511 ASP A CA 1
ATOM 3956 C C . ASP A 1 511 ? 12.682 -14.740 -30.046 1.00 88.38 511 ASP A C 1
ATOM 3958 O O . ASP A 1 511 ? 12.908 -14.759 -31.262 1.00 88.38 511 ASP A O 1
ATOM 3962 N N . PRO A 1 512 ? 13.611 -15.199 -29.179 1.00 87.50 512 PRO A N 1
ATOM 3963 C CA . PRO A 1 512 ? 14.929 -15.684 -29.618 1.00 87.50 512 PRO A CA 1
ATOM 3964 C C . PRO A 1 512 ? 14.895 -16.763 -30.720 1.00 87.50 512 PRO A C 1
ATOM 3966 O O . PRO A 1 512 ? 15.865 -16.919 -31.484 1.00 87.50 512 PRO A O 1
ATOM 3969 N N . ASN A 1 513 ? 13.783 -17.504 -30.820 1.00 88.25 513 ASN A N 1
ATOM 3970 C CA . ASN A 1 513 ? 13.555 -18.531 -31.836 1.00 88.25 513 ASN A CA 1
ATOM 3971 C C . ASN A 1 513 ? 12.619 -18.109 -32.979 1.00 88.25 513 ASN A C 1
ATOM 3973 O O . ASN A 1 513 ? 12.443 -18.901 -33.907 1.00 88.25 513 ASN A O 1
ATOM 3977 N N . PHE A 1 514 ? 12.023 -16.914 -32.942 1.00 93.00 514 PHE A N 1
ATOM 3978 C CA . PHE A 1 514 ? 11.073 -16.449 -33.952 1.00 93.00 514 PHE A CA 1
ATOM 3979 C C . PHE A 1 514 ? 11.256 -14.954 -34.249 1.00 93.00 514 PHE A C 1
ATOM 3981 O O . PHE A 1 514 ? 10.979 -14.096 -33.413 1.00 93.00 514 PHE A O 1
ATOM 3988 N N . SER A 1 515 ? 11.675 -14.628 -35.472 1.00 91.62 515 SER A N 1
ATOM 3989 C CA . SER A 1 515 ? 11.635 -13.262 -35.995 1.00 91.62 515 SER A CA 1
ATOM 3990 C C . SER A 1 515 ? 10.665 -13.136 -37.166 1.00 91.62 515 SER A C 1
ATOM 3992 O O . SER A 1 515 ? 10.426 -14.083 -37.923 1.00 91.62 515 SER A O 1
ATOM 3994 N N . LEU A 1 516 ? 10.082 -11.946 -37.290 1.00 93.88 516 LEU A N 1
ATOM 3995 C CA . LEU A 1 516 ? 9.168 -11.593 -38.364 1.00 93.88 516 LEU A CA 1
ATOM 3996 C C . LEU A 1 516 ? 9.762 -10.439 -39.156 1.00 93.88 516 LEU A C 1
ATOM 3998 O O . LEU A 1 516 ? 10.101 -9.403 -38.586 1.00 93.88 516 LEU A O 1
ATOM 4002 N N . SER A 1 517 ? 9.827 -10.596 -40.471 1.00 89.75 517 SER A N 1
ATOM 4003 C CA . SER A 1 517 ? 10.204 -9.520 -41.381 1.00 89.75 517 SER A CA 1
ATOM 4004 C C . SER A 1 517 ? 9.057 -9.169 -42.320 1.00 89.75 517 SER A C 1
ATOM 4006 O O . SER A 1 517 ? 8.212 -10.017 -42.597 1.00 89.75 517 SER A O 1
ATOM 4008 N N . TRP A 1 518 ? 8.997 -7.939 -42.826 1.00 87.88 518 TRP A N 1
ATOM 4009 C CA . TRP A 1 518 ? 8.028 -7.561 -43.849 1.00 87.88 518 TRP A CA 1
ATOM 4010 C C . TRP A 1 518 ? 8.546 -6.513 -44.826 1.00 87.88 518 TRP A C 1
ATOM 4012 O O . TRP A 1 518 ? 9.425 -5.714 -44.517 1.00 87.88 518 TRP A O 1
ATOM 4022 N N . VAL A 1 519 ? 7.930 -6.510 -46.007 1.00 80.62 519 VAL A N 1
ATOM 4023 C CA . VAL A 1 519 ? 8.048 -5.468 -47.031 1.00 80.62 519 VAL A CA 1
ATOM 4024 C C . VAL A 1 519 ? 6.638 -5.032 -47.408 1.00 80.62 519 VAL A C 1
ATOM 4026 O O . VAL A 1 519 ? 5.795 -5.872 -47.735 1.00 80.62 519 VAL A O 1
ATOM 4029 N N . MET A 1 520 ? 6.367 -3.728 -47.363 1.00 76.75 520 MET A N 1
ATOM 4030 C CA . MET A 1 520 ? 5.071 -3.164 -47.752 1.00 76.75 520 MET A CA 1
ATOM 4031 C C . MET A 1 520 ? 5.184 -2.332 -49.018 1.00 76.75 520 MET A C 1
ATOM 4033 O O . MET A 1 520 ? 6.115 -1.561 -49.197 1.00 76.75 520 MET A O 1
ATOM 4037 N N . THR A 1 521 ? 4.194 -2.468 -49.885 1.00 76.12 521 THR A N 1
ATOM 4038 C CA . THR A 1 521 ? 3.969 -1.605 -51.048 1.00 76.12 521 THR A CA 1
ATOM 4039 C C . THR A 1 521 ? 2.714 -0.766 -50.804 1.00 76.12 521 THR A C 1
ATOM 4041 O O . THR A 1 521 ? 2.069 -0.892 -49.766 1.00 76.12 521 THR A O 1
ATOM 4044 N N . GLU A 1 522 ? 2.299 0.050 -51.773 1.00 72.25 522 GLU A N 1
ATOM 4045 C CA . GLU A 1 522 ? 1.046 0.814 -51.673 1.00 72.25 522 GLU A CA 1
ATOM 4046 C C . GLU A 1 522 ? -0.215 -0.065 -51.547 1.00 72.25 522 GLU A C 1
ATOM 4048 O O . GLU A 1 522 ? -1.259 0.421 -51.113 1.00 72.25 522 GLU A O 1
ATOM 4053 N N . THR A 1 523 ? -0.152 -1.351 -51.922 1.00 77.38 523 THR A N 1
ATOM 4054 C CA . THR A 1 523 ? -1.340 -2.229 -51.992 1.00 77.38 523 THR A CA 1
ATOM 4055 C C . THR A 1 523 ? -1.195 -3.574 -51.282 1.00 77.38 523 THR A C 1
ATOM 4057 O O . THR A 1 523 ? -2.208 -4.197 -50.953 1.00 77.38 523 THR A O 1
ATOM 4060 N N . GLN A 1 524 ? 0.029 -4.037 -51.025 1.00 81.75 524 GLN A N 1
ATOM 4061 C CA . GLN A 1 524 ? 0.316 -5.375 -50.500 1.00 81.75 524 GLN A CA 1
ATOM 4062 C C . GLN A 1 524 ? 1.406 -5.347 -49.435 1.00 81.75 524 GLN A C 1
ATOM 4064 O O . GLN A 1 524 ? 2.319 -4.523 -49.498 1.00 81.75 524 GLN A O 1
ATOM 4069 N N . VAL A 1 525 ? 1.340 -6.300 -48.509 1.00 85.69 525 VAL A N 1
ATOM 4070 C CA . VAL A 1 525 ? 2.401 -6.614 -47.550 1.00 85.69 525 VAL A CA 1
ATOM 4071 C C . VAL A 1 525 ? 2.870 -8.046 -47.763 1.00 85.69 525 VAL A C 1
ATOM 4073 O O . VAL A 1 525 ? 2.067 -8.959 -47.952 1.00 85.69 525 VAL A O 1
ATOM 4076 N N . THR A 1 526 ? 4.182 -8.239 -47.718 1.00 85.50 526 THR A N 1
ATOM 4077 C CA . THR A 1 526 ? 4.816 -9.555 -47.760 1.00 85.50 526 THR A CA 1
ATOM 4078 C C . THR A 1 526 ? 5.555 -9.781 -46.453 1.00 85.50 526 THR A C 1
ATOM 4080 O O . THR A 1 526 ? 6.503 -9.058 -46.167 1.00 85.50 526 THR A O 1
ATOM 4083 N N . PHE A 1 527 ? 5.107 -10.758 -45.668 1.00 91.75 527 PHE A N 1
ATOM 4084 C CA . PHE A 1 527 ? 5.708 -11.198 -44.413 1.00 91.75 527 PHE A CA 1
ATOM 4085 C C . PHE A 1 527 ? 6.675 -12.359 -44.650 1.00 91.75 527 PHE A C 1
ATOM 4087 O O . PHE A 1 527 ? 6.381 -13.258 -45.431 1.00 91.75 527 PHE A O 1
ATOM 4094 N N . THR A 1 528 ? 7.784 -12.387 -43.922 1.00 90.19 528 THR A N 1
ATOM 4095 C CA . THR A 1 528 ? 8.730 -13.503 -43.869 1.00 90.19 528 THR A CA 1
ATOM 4096 C C . THR A 1 528 ? 8.866 -13.962 -42.423 1.00 90.19 528 THR A C 1
ATOM 4098 O O . THR A 1 528 ? 9.328 -13.218 -41.561 1.00 90.19 528 THR A O 1
ATOM 4101 N N . PHE A 1 529 ? 8.448 -15.195 -42.167 1.00 92.75 529 PHE A N 1
ATOM 4102 C CA . PHE A 1 529 ? 8.551 -15.890 -40.893 1.00 92.75 529 PHE A CA 1
ATOM 4103 C C . PHE A 1 529 ? 9.913 -16.573 -40.833 1.00 92.75 529 PHE A C 1
ATOM 4105 O O . PHE A 1 529 ? 10.212 -17.391 -41.702 1.00 92.75 529 PHE A O 1
ATOM 4112 N N . ASN A 1 530 ? 10.724 -16.265 -39.824 1.00 90.00 530 ASN A N 1
ATOM 4113 C CA . ASN A 1 530 ? 12.013 -16.911 -39.590 1.00 90.00 530 ASN A CA 1
ATOM 4114 C C . ASN A 1 530 ? 11.983 -17.618 -38.226 1.00 90.00 530 ASN A C 1
ATOM 4116 O O . ASN A 1 530 ? 12.152 -16.997 -37.175 1.00 90.00 530 ASN A O 1
ATOM 4120 N N . CYS A 1 531 ? 11.703 -18.921 -38.260 1.00 90.25 531 CYS A N 1
ATOM 4121 C CA . CYS A 1 531 ? 11.425 -19.768 -37.101 1.00 90.25 531 CYS A CA 1
ATOM 4122 C C . CYS A 1 531 ? 12.568 -20.803 -36.940 1.00 90.25 531 CYS A C 1
ATOM 4124 O O . CYS A 1 531 ? 12.788 -21.635 -37.818 1.00 90.25 531 CYS A O 1
ATOM 4126 N N . LYS A 1 532 ? 13.325 -20.783 -35.831 1.00 90.19 532 LYS A N 1
ATOM 4127 C CA . LYS A 1 532 ? 14.489 -21.671 -35.566 1.00 90.19 532 LYS A CA 1
ATOM 4128 C C . LYS A 1 532 ? 14.090 -23.045 -34.993 1.00 90.19 532 LYS A C 1
ATOM 4130 O O . LYS A 1 532 ? 14.719 -23.545 -34.062 1.00 90.19 532 LYS A O 1
ATOM 4135 N N . PHE A 1 533 ? 13.016 -23.636 -35.503 1.00 87.44 533 PHE A N 1
ATOM 4136 C CA . PHE A 1 533 ? 12.493 -24.928 -35.057 1.00 87.44 533 PHE A CA 1
ATOM 4137 C C . PHE A 1 533 ? 11.724 -25.641 -36.176 1.00 87.44 533 PHE A C 1
ATOM 4139 O O . PHE A 1 533 ? 11.383 -25.055 -37.202 1.00 87.44 533 PHE A O 1
ATOM 4146 N N . ASP A 1 534 ? 11.439 -26.923 -35.951 1.00 82.56 534 ASP A N 1
ATOM 4147 C CA . ASP A 1 534 ? 10.704 -27.801 -36.863 1.00 82.56 534 ASP A CA 1
ATOM 4148 C C . ASP A 1 534 ? 9.316 -28.084 -36.276 1.00 82.56 534 ASP A C 1
ATOM 4150 O O . ASP A 1 534 ? 9.156 -29.042 -35.531 1.00 82.56 534 ASP A O 1
ATOM 4154 N N . GLY A 1 535 ? 8.352 -27.198 -36.540 1.00 85.25 535 GLY A N 1
ATOM 4155 C CA . GLY A 1 535 ? 6.996 -27.251 -35.982 1.00 85.25 535 GLY A CA 1
ATOM 4156 C C . GLY A 1 535 ? 6.048 -26.281 -36.698 1.00 85.25 535 GLY A C 1
ATOM 4157 O O . GLY A 1 535 ? 6.020 -26.252 -37.930 1.00 85.25 535 GLY A O 1
ATOM 4158 N N . TRP A 1 536 ? 5.278 -25.475 -35.960 1.00 88.94 536 TRP A N 1
ATOM 4159 C CA . TRP A 1 536 ? 4.409 -24.433 -36.538 1.00 88.94 536 TRP A CA 1
ATOM 4160 C C . TRP A 1 536 ? 4.605 -23.082 -35.851 1.00 88.94 536 TRP A C 1
ATOM 4162 O O . TRP A 1 536 ? 4.889 -23.038 -34.654 1.00 88.94 536 TRP A O 1
ATOM 4172 N N . CYS A 1 537 ? 4.441 -21.981 -36.587 1.00 91.44 537 CYS A N 1
ATOM 4173 C CA . CYS A 1 537 ? 4.454 -20.626 -36.030 1.00 91.44 537 CYS A CA 1
ATOM 4174 C C . CYS A 1 537 ? 3.331 -19.766 -36.625 1.00 91.44 537 CYS A C 1
ATOM 4176 O O . CYS A 1 537 ? 2.916 -19.967 -37.764 1.00 91.44 537 CYS A O 1
ATOM 4178 N N . ALA A 1 538 ? 2.793 -18.846 -35.829 1.00 92.81 538 ALA A N 1
ATOM 4179 C CA . ALA A 1 538 ? 1.669 -17.994 -36.196 1.00 92.81 538 ALA A CA 1
ATOM 4180 C C . ALA A 1 538 ? 1.853 -16.566 -35.691 1.00 92.81 538 ALA A C 1
ATOM 4182 O O . ALA A 1 538 ? 2.452 -16.337 -34.636 1.00 92.81 538 ALA A O 1
ATOM 4183 N N . ILE A 1 539 ? 1.266 -15.626 -36.424 1.00 95.00 539 ILE A N 1
ATOM 4184 C CA . ILE A 1 539 ? 1.123 -14.220 -36.040 1.00 95.00 539 ILE A CA 1
ATOM 4185 C C . ILE A 1 539 ? -0.352 -13.834 -36.084 1.00 95.00 539 ILE A C 1
ATOM 4187 O O . ILE A 1 539 ? -1.105 -14.385 -36.886 1.00 95.00 539 ILE A O 1
ATOM 4191 N N . GLY A 1 540 ? -0.757 -12.886 -35.245 1.00 93.62 540 GLY A N 1
ATOM 4192 C CA . GLY A 1 540 ? -2.118 -12.372 -35.190 1.00 93.62 540 GLY A CA 1
ATOM 4193 C C . GLY A 1 540 ? -2.166 -10.861 -34.986 1.00 93.62 540 GLY A C 1
ATOM 4194 O O . GLY A 1 540 ? -1.427 -10.309 -34.169 1.00 93.62 540 GLY A O 1
ATOM 4195 N N . PHE A 1 541 ? -3.052 -10.193 -35.721 1.00 92.25 541 PHE A N 1
ATOM 4196 C CA . PHE A 1 541 ? -3.274 -8.746 -35.674 1.00 92.25 541 PHE A CA 1
ATOM 4197 C C . PHE A 1 541 ? -4.345 -8.393 -34.636 1.00 92.25 541 PHE A C 1
ATOM 4199 O O . PHE A 1 541 ? -5.415 -7.876 -34.954 1.00 92.25 541 PHE A O 1
ATOM 4206 N N . GLY A 1 542 ? -4.050 -8.703 -33.376 1.00 83.69 542 GLY A N 1
ATOM 4207 C CA . GLY A 1 542 ? -4.916 -8.460 -32.230 1.00 83.69 542 GLY A CA 1
ATOM 4208 C C . GLY A 1 542 ? -4.161 -8.638 -30.915 1.00 83.69 542 GLY A C 1
ATOM 4209 O O . GLY A 1 542 ? -2.998 -9.032 -30.893 1.00 83.69 542 GLY A O 1
ATOM 4210 N N . HIS A 1 543 ? -4.812 -8.310 -29.799 1.00 77.44 543 HIS A N 1
ATOM 4211 C CA . HIS A 1 543 ? -4.170 -8.347 -28.479 1.00 77.44 543 HIS A CA 1
ATOM 4212 C C . HIS A 1 543 ? -3.918 -9.781 -27.975 1.00 77.44 543 HIS A C 1
ATOM 4214 O O . HIS A 1 543 ? -2.940 -10.041 -27.279 1.00 77.44 543 HIS A O 1
ATOM 4220 N N . ALA A 1 544 ? -4.810 -10.714 -28.316 1.00 81.00 544 ALA A N 1
ATOM 4221 C CA . ALA A 1 544 ? -4.769 -12.123 -27.925 1.00 81.00 544 ALA A CA 1
ATOM 4222 C C . ALA A 1 544 ? -5.501 -12.978 -28.980 1.00 81.00 544 ALA A C 1
ATOM 4224 O O . ALA A 1 544 ? -5.782 -12.493 -30.066 1.00 81.00 544 ALA A O 1
ATOM 4225 N N . MET A 1 545 ? -5.843 -14.237 -28.685 1.00 82.06 545 MET A N 1
ATOM 4226 C CA . MET A 1 545 ? -6.553 -15.100 -29.645 1.00 82.06 545 MET A CA 1
ATOM 4227 C C . MET A 1 545 ? -8.023 -14.721 -29.899 1.00 82.06 545 MET A C 1
ATOM 4229 O O . MET A 1 545 ? -8.575 -15.138 -30.910 1.00 82.06 545 MET A O 1
ATOM 4233 N N . GLU A 1 546 ? -8.679 -13.995 -28.991 1.00 82.62 546 GLU A N 1
ATOM 4234 C CA . GLU A 1 546 ? -10.088 -13.608 -29.140 1.00 82.62 546 GLU A CA 1
ATOM 4235 C C . GLU A 1 546 ? -10.240 -12.411 -30.090 1.00 82.62 546 GLU A C 1
ATOM 4237 O O . GLU A 1 546 ? -9.589 -11.388 -29.894 1.00 82.62 546 GLU A O 1
ATOM 4242 N N . ASP A 1 547 ? -11.129 -12.555 -31.077 1.00 82.69 547 ASP A N 1
ATOM 4243 C CA . ASP A 1 547 ? -11.456 -11.582 -32.127 1.00 82.69 547 ASP A CA 1
ATOM 4244 C C . ASP A 1 547 ? -10.245 -11.133 -32.971 1.00 82.69 547 ASP A C 1
ATOM 4246 O O . ASP A 1 547 ? -10.078 -9.946 -33.258 1.00 82.69 547 ASP A O 1
ATOM 4250 N N . THR A 1 548 ? -9.417 -12.094 -33.399 1.00 89.56 548 THR A N 1
ATOM 4251 C CA . THR A 1 548 ? -8.118 -11.824 -34.042 1.00 89.56 548 THR A CA 1
ATOM 4252 C C . THR A 1 548 ? -7.951 -12.511 -35.401 1.00 89.56 548 THR A C 1
ATOM 4254 O O . THR A 1 548 ? -8.166 -13.718 -35.526 1.00 89.56 548 THR A O 1
ATOM 4257 N N . ASP A 1 549 ? -7.511 -11.714 -36.383 1.00 91.38 549 ASP A N 1
ATOM 4258 C CA . ASP A 1 549 ? -6.991 -12.088 -37.715 1.00 91.38 549 ASP A CA 1
ATOM 4259 C C . ASP A 1 549 ? -5.597 -12.716 -37.568 1.00 91.38 549 ASP A C 1
ATOM 4261 O O . ASP A 1 549 ? -4.727 -12.113 -36.931 1.00 91.38 549 ASP A O 1
ATOM 4265 N N . MET A 1 550 ? -5.382 -13.916 -38.112 1.00 92.12 550 MET A N 1
ATOM 4266 C CA . MET A 1 550 ? -4.161 -14.703 -37.937 1.00 92.12 550 MET A CA 1
ATOM 4267 C C . MET A 1 550 ? -3.632 -15.302 -39.238 1.00 92.12 550 MET A C 1
ATOM 4269 O O . MET A 1 550 ? -4.368 -15.886 -40.029 1.00 92.12 550 MET A O 1
ATOM 4273 N N . ILE A 1 551 ? -2.304 -15.305 -39.362 1.00 92.75 551 ILE A N 1
ATOM 4274 C CA . ILE A 1 551 ? -1.577 -16.066 -40.380 1.00 92.75 551 ILE A CA 1
ATOM 4275 C C . ILE A 1 551 ? -0.801 -17.175 -39.673 1.00 92.75 551 ILE A C 1
ATOM 4277 O O . ILE A 1 551 ? 0.087 -16.903 -38.859 1.00 92.75 551 ILE A O 1
ATOM 4281 N N . ILE A 1 552 ? -1.132 -18.425 -39.988 1.00 91.31 552 ILE A N 1
ATOM 4282 C CA . ILE A 1 552 ? -0.557 -19.624 -39.368 1.00 91.31 552 ILE A CA 1
ATOM 4283 C C . ILE A 1 552 ? 0.260 -20.385 -40.411 1.00 91.31 552 ILE A C 1
ATOM 4285 O O . ILE A 1 552 ? -0.255 -20.746 -41.465 1.00 91.31 552 ILE A O 1
ATOM 4289 N N . VAL A 1 553 ? 1.527 -20.666 -40.115 1.00 89.62 553 VAL A N 1
ATOM 4290 C CA . VAL A 1 553 ? 2.427 -21.450 -40.968 1.00 89.62 553 VAL A CA 1
ATOM 4291 C C . VAL A 1 553 ? 2.707 -22.800 -40.312 1.00 89.62 553 VAL A C 1
ATOM 4293 O O . VAL A 1 553 ? 3.226 -22.864 -39.195 1.00 89.62 553 VAL A O 1
ATOM 4296 N N . ILE A 1 554 ? 2.377 -23.885 -41.014 1.00 86.50 554 ILE A N 1
ATOM 4297 C CA . ILE A 1 554 ? 2.506 -25.271 -40.540 1.00 86.50 554 ILE A CA 1
ATOM 4298 C C . ILE A 1 554 ? 3.315 -26.090 -41.544 1.00 86.50 554 ILE A C 1
ATOM 4300 O O . ILE A 1 554 ? 3.129 -25.964 -42.755 1.00 86.50 554 ILE A O 1
ATOM 4304 N N . ARG A 1 555 ? 4.175 -26.981 -41.041 1.00 80.25 555 ARG A N 1
ATOM 4305 C CA . ARG A 1 555 ? 4.917 -27.954 -41.850 1.00 80.25 555 ARG A CA 1
ATOM 4306 C C . ARG A 1 555 ? 4.410 -29.380 -41.627 1.00 80.25 555 ARG A C 1
ATOM 4308 O O . ARG A 1 555 ? 4.954 -30.114 -40.813 1.00 80.25 555 ARG A O 1
ATOM 4315 N N . GLU A 1 556 ? 3.396 -29.803 -42.372 1.00 74.00 556 GLU A N 1
ATOM 4316 C CA . GLU A 1 556 ? 2.781 -31.129 -42.226 1.00 74.00 556 GLU A CA 1
ATOM 4317 C C . GLU A 1 556 ? 3.310 -32.122 -43.273 1.00 74.00 556 GLU A C 1
ATOM 4319 O O . GLU A 1 556 ? 3.352 -31.822 -44.466 1.00 74.00 556 GLU A O 1
ATOM 4324 N N . ASN A 1 557 ? 3.727 -33.322 -42.846 1.00 70.12 557 ASN A N 1
ATOM 4325 C CA . ASN A 1 557 ? 4.259 -34.381 -43.724 1.00 70.12 557 ASN A CA 1
ATOM 4326 C C . ASN A 1 557 ? 5.410 -33.924 -44.652 1.00 70.12 557 ASN A C 1
ATOM 4328 O O . ASN A 1 557 ? 5.566 -34.427 -45.764 1.00 70.12 557 ASN A O 1
ATOM 4332 N N . GLY A 1 558 ? 6.219 -32.960 -44.201 1.00 69.88 558 GLY A N 1
ATOM 4333 C CA . GLY A 1 558 ? 7.332 -32.399 -44.971 1.00 69.88 558 GLY A CA 1
ATOM 4334 C C . GLY A 1 558 ? 6.948 -31.303 -45.974 1.00 69.88 558 GLY A C 1
ATOM 4335 O O . GLY A 1 558 ? 7.846 -30.781 -46.633 1.00 69.88 558 GLY A O 1
ATOM 4336 N N . ALA A 1 559 ? 5.670 -30.919 -46.063 1.00 78.25 559 ALA A N 1
ATOM 4337 C CA . ALA A 1 559 ? 5.176 -29.830 -46.906 1.00 78.25 559 ALA A CA 1
ATOM 4338 C C . ALA A 1 559 ? 4.723 -28.623 -46.065 1.00 78.25 559 ALA A C 1
ATOM 4340 O O . ALA A 1 559 ? 4.115 -28.784 -45.009 1.00 78.25 559 ALA A O 1
ATOM 4341 N N . PHE A 1 560 ? 5.001 -27.410 -46.545 1.00 84.12 560 PHE A N 1
ATOM 4342 C CA . PHE A 1 560 ? 4.570 -26.171 -45.894 1.00 84.12 560 PHE A CA 1
ATOM 4343 C C . PHE A 1 560 ? 3.167 -25.756 -46.337 1.00 84.12 560 PHE A C 1
ATOM 4345 O O . PHE A 1 560 ? 2.824 -25.846 -47.517 1.00 84.12 560 PHE A O 1
ATOM 4352 N N . GLN A 1 561 ? 2.375 -25.272 -45.386 1.00 86.00 561 GLN A N 1
ATOM 4353 C CA . GLN A 1 561 ? 1.072 -24.656 -45.605 1.00 86.00 561 GLN A CA 1
ATOM 4354 C C . GLN A 1 561 ? 1.012 -23.321 -44.855 1.00 86.00 561 GLN A C 1
ATOM 4356 O O . GLN A 1 561 ? 1.482 -23.227 -43.723 1.00 86.00 561 GLN A O 1
ATOM 4361 N N . ALA A 1 562 ? 0.404 -22.312 -45.479 1.00 87.69 562 ALA A N 1
ATOM 4362 C CA . ALA A 1 562 ? 0.039 -21.054 -44.836 1.00 87.69 562 ALA A CA 1
ATOM 4363 C C . ALA A 1 562 ? -1.489 -20.962 -44.777 1.00 87.69 562 ALA A C 1
ATOM 4365 O O . ALA A 1 562 ? -2.162 -21.125 -45.799 1.00 87.69 562 ALA A O 1
ATOM 4366 N N . TRP A 1 563 ? -2.033 -20.753 -43.585 1.00 88.25 563 TRP A N 1
ATOM 4367 C CA . TRP A 1 563 ? -3.459 -20.614 -43.336 1.00 88.25 563 TRP A CA 1
ATOM 4368 C C . TRP A 1 563 ? -3.769 -19.180 -42.944 1.00 88.25 563 TRP A C 1
ATOM 4370 O O . TRP A 1 563 ? -3.171 -18.645 -42.014 1.00 88.25 563 TRP A O 1
ATOM 4380 N N . ASP A 1 564 ? -4.746 -18.610 -43.633 1.00 89.25 564 ASP A N 1
ATOM 4381 C CA . ASP A 1 564 ? -5.442 -17.399 -43.218 1.00 89.25 564 ASP A CA 1
ATOM 4382 C C . ASP A 1 564 ? -6.608 -17.814 -42.324 1.00 89.25 564 ASP A C 1
ATOM 4384 O O . ASP A 1 564 ? -7.384 -18.708 -42.697 1.00 89.25 564 ASP A O 1
ATOM 4388 N N . SER A 1 565 ? -6.645 -17.313 -41.096 1.00 89.94 565 SER A N 1
ATOM 4389 C CA . SER A 1 565 ? -7.550 -17.808 -40.059 1.00 89.94 565 SER A CA 1
ATOM 4390 C C . SER A 1 565 ? -8.054 -16.692 -39.160 1.00 89.94 565 SER A C 1
ATOM 4392 O O . SER A 1 565 ? -7.300 -15.817 -38.753 1.00 89.94 565 SER A O 1
ATOM 4394 N N . TYR A 1 566 ? -9.296 -16.826 -38.716 1.00 89.06 566 TYR A N 1
ATOM 4395 C CA . TYR A 1 566 ? -9.899 -15.951 -37.725 1.00 89.06 566 TYR A CA 1
ATOM 4396 C C . TYR A 1 566 ? -10.296 -16.740 -36.480 1.00 89.06 566 TYR A C 1
ATOM 4398 O O . TYR A 1 566 ? -10.829 -17.858 -36.546 1.00 89.06 566 TYR A O 1
ATOM 4406 N N . SER A 1 567 ? -10.056 -16.145 -35.315 1.00 86.81 567 SER A N 1
ATOM 4407 C CA . SER A 1 567 ? -10.430 -16.724 -34.029 1.00 86.81 567 SER A CA 1
ATOM 4408 C C . SER A 1 567 ? -11.371 -15.800 -33.264 1.00 86.81 567 SER A C 1
ATOM 4410 O O . SER A 1 567 ? -11.064 -14.639 -33.031 1.00 86.81 567 SER A O 1
ATOM 4412 N N . SER A 1 568 ? -12.516 -16.332 -32.831 1.00 80.12 568 SER A N 1
ATOM 4413 C CA . SER A 1 568 ? -13.529 -15.610 -32.042 1.00 80.12 568 SER A CA 1
ATOM 4414 C C . SER A 1 568 ? -13.426 -15.877 -30.531 1.00 80.12 568 SER A C 1
ATOM 4416 O O . SER A 1 568 ? -14.392 -15.676 -29.798 1.00 80.12 568 SER A O 1
ATOM 4418 N N . GLY A 1 569 ? -12.319 -16.460 -30.059 1.00 78.31 569 GLY A N 1
ATOM 4419 C CA . GLY A 1 569 ? -12.126 -16.873 -28.663 1.00 78.31 569 GLY A CA 1
ATOM 4420 C C . GLY A 1 569 ? -10.767 -17.537 -28.423 1.00 78.31 569 GLY A C 1
ATOM 4421 O O . GLY A 1 569 ? -9.886 -17.481 -29.272 1.00 78.31 569 GLY A O 1
ATOM 4422 N N . TYR A 1 570 ? -10.589 -18.207 -27.281 1.00 76.31 570 TYR A N 1
ATOM 4423 C CA . TYR A 1 570 ? -9.345 -18.930 -26.941 1.00 76.31 570 TYR A CA 1
ATOM 4424 C C . TYR A 1 570 ? -9.358 -20.408 -27.375 1.00 76.31 570 TYR A C 1
ATOM 4426 O O . TYR A 1 570 ? -8.823 -21.282 -26.693 1.00 76.31 570 TYR A O 1
ATOM 4434 N N . THR A 1 571 ? -10.016 -20.708 -28.492 1.00 77.94 571 THR A N 1
ATOM 4435 C CA . THR A 1 571 ? -10.097 -22.055 -29.081 1.00 77.94 571 THR A CA 1
ATOM 4436 C C . THR A 1 571 ? -9.285 -22.125 -30.371 1.00 77.94 571 THR A C 1
ATOM 4438 O O . THR A 1 571 ? -8.854 -21.096 -30.879 1.00 77.94 571 THR A O 1
ATOM 4441 N N . THR A 1 572 ? -9.084 -23.323 -30.926 1.00 83.25 572 THR A N 1
ATOM 4442 C CA . THR A 1 572 ? -8.379 -23.501 -32.206 1.00 83.25 572 THR A CA 1
ATOM 4443 C C . THR A 1 572 ? -8.959 -22.577 -33.293 1.00 83.25 572 THR A C 1
ATOM 4445 O O . THR A 1 572 ? -10.167 -22.656 -33.543 1.00 83.25 572 THR A O 1
ATOM 4448 N N . PRO A 1 573 ? -8.140 -21.715 -33.929 1.00 87.06 573 PRO A N 1
ATOM 4449 C CA . PRO A 1 573 ? -8.600 -20.811 -34.982 1.00 87.06 573 PRO A CA 1
ATOM 4450 C C . PRO A 1 573 ? -9.202 -21.575 -36.165 1.00 87.06 573 PRO A C 1
ATOM 4452 O O . PRO A 1 573 ? -8.737 -22.662 -36.515 1.00 87.06 573 PRO A O 1
ATOM 4455 N N . SER A 1 574 ? -10.244 -21.015 -36.780 1.00 85.19 574 SER A N 1
ATOM 4456 C CA . SER A 1 574 ? -10.860 -21.592 -37.980 1.00 85.19 574 SER A CA 1
ATOM 4457 C C . SER A 1 574 ? -10.283 -20.924 -39.222 1.00 85.19 574 SER A C 1
ATOM 4459 O O . SER A 1 574 ? -10.173 -19.704 -39.255 1.00 85.19 574 SER A O 1
ATOM 4461 N N . GLN A 1 575 ? -9.958 -21.707 -40.254 1.00 86.44 575 GLN A N 1
ATOM 4462 C CA . GLN A 1 575 ? -9.510 -21.142 -41.528 1.00 86.44 575 GLN A CA 1
ATOM 4463 C C . GLN A 1 575 ? -10.623 -20.312 -42.168 1.00 86.44 575 GLN A C 1
ATOM 4465 O O . GLN A 1 575 ? -11.782 -20.744 -42.200 1.00 86.44 575 GLN A O 1
ATOM 4470 N N . ASP A 1 576 ? -10.268 -19.192 -42.778 1.00 84.69 576 ASP A N 1
ATOM 4471 C CA . ASP A 1 576 ? -11.224 -18.237 -43.341 1.00 84.69 576 ASP A CA 1
ATOM 4472 C C . ASP A 1 576 ? -12.107 -18.837 -44.433 1.00 84.69 576 ASP A C 1
ATOM 4474 O O . ASP A 1 576 ? -13.303 -18.556 -44.511 1.00 84.69 576 ASP A O 1
ATOM 4478 N N . SER A 1 577 ? -11.561 -19.783 -45.203 1.00 81.25 577 SER A N 1
ATOM 4479 C CA . SER A 1 577 ? -12.300 -20.549 -46.216 1.00 81.25 577 SER A CA 1
ATOM 4480 C C . SER A 1 577 ? -13.486 -21.352 -45.656 1.00 81.25 577 SER A C 1
ATOM 4482 O O . SER A 1 577 ? -14.423 -21.672 -46.392 1.00 81.25 577 SER A O 1
ATOM 4484 N N . SER A 1 578 ? -13.467 -21.669 -44.358 1.00 78.81 578 SER A N 1
ATOM 4485 C CA . SER A 1 578 ? -14.525 -22.400 -43.652 1.00 78.81 578 SER A CA 1
ATOM 4486 C C . SER A 1 578 ? -15.562 -21.482 -42.987 1.00 78.81 578 SER A C 1
ATOM 4488 O O . SER A 1 578 ? -16.630 -21.949 -42.576 1.00 78.81 578 SER A O 1
ATOM 4490 N N . LEU A 1 579 ? -15.294 -20.173 -42.915 1.00 78.38 579 LEU A N 1
ATOM 4491 C CA . LEU A 1 579 ? -16.131 -19.184 -42.243 1.00 78.38 579 LEU A CA 1
ATOM 4492 C C . LEU A 1 579 ? -17.033 -18.443 -43.238 1.00 78.38 579 LEU A C 1
ATOM 4494 O O . LEU A 1 579 ? -16.617 -17.905 -44.262 1.00 78.38 579 LEU A O 1
ATOM 4498 N N . LYS A 1 580 ? -18.335 -18.380 -42.932 1.00 72.00 580 LYS A N 1
ATOM 4499 C CA . LYS A 1 580 ? -19.308 -17.729 -43.819 1.00 72.00 580 LYS A CA 1
ATOM 4500 C C . LYS A 1 580 ? -19.053 -16.220 -43.893 1.00 72.00 580 LYS A C 1
ATOM 4502 O O . LYS A 1 580 ? -19.294 -15.496 -42.919 1.00 72.00 580 LYS A O 1
ATOM 4507 N N . GLY A 1 581 ? -18.696 -15.766 -45.091 1.00 72.62 581 GLY A N 1
ATOM 4508 C CA . GLY A 1 581 ? -18.414 -14.367 -45.395 1.00 72.62 581 GLY A CA 1
ATOM 4509 C C . GLY A 1 581 ? -16.935 -14.004 -45.339 1.00 72.62 581 GLY A C 1
ATOM 4510 O O . GLY A 1 581 ? -16.675 -12.833 -45.572 1.00 72.62 581 GLY A O 1
ATOM 4511 N N . CYS A 1 582 ? -16.047 -14.976 -45.075 1.00 79.75 582 CYS A N 1
ATOM 4512 C CA . CYS A 1 582 ? -14.605 -14.764 -45.040 1.00 79.75 582 CYS A CA 1
ATOM 4513 C C . CYS A 1 582 ? -13.886 -15.406 -46.247 1.00 79.75 582 CYS A C 1
ATOM 4515 O O . CYS A 1 582 ? -14.458 -16.284 -46.914 1.00 79.75 582 CYS A O 1
ATOM 4517 N N . LYS A 1 583 ? -12.681 -14.949 -46.592 1.00 79.88 583 LYS A N 1
ATOM 4518 C CA . LYS A 1 583 ? -11.889 -15.404 -47.745 1.00 79.88 583 LYS A CA 1
ATOM 4519 C C . LYS A 1 583 ? -10.439 -15.630 -47.333 1.00 79.88 583 LYS A C 1
ATOM 4521 O O . LYS A 1 583 ? -9.878 -14.856 -46.592 1.00 79.88 583 LYS A O 1
ATOM 4526 N N . ASN A 1 584 ? -9.809 -16.664 -47.893 1.00 80.44 584 ASN A N 1
ATOM 4527 C CA . ASN A 1 584 ? -8.361 -16.808 -47.765 1.00 80.44 584 ASN A CA 1
ATOM 4528 C C . ASN A 1 584 ? -7.663 -15.764 -48.652 1.00 80.44 584 ASN A C 1
ATOM 4530 O O . ASN A 1 584 ? -7.837 -15.764 -49.878 1.00 80.44 584 ASN A O 1
ATOM 4534 N N . ASN A 1 585 ? -6.881 -14.896 -48.028 1.00 80.06 585 ASN A N 1
ATOM 4535 C CA . ASN A 1 585 ? -6.154 -13.791 -48.625 1.00 80.06 585 ASN A CA 1
ATOM 4536 C C . ASN A 1 585 ? -4.633 -13.858 -48.390 1.00 80.06 585 ASN A C 1
ATOM 4538 O O . ASN A 1 585 ? -3.910 -13.003 -48.917 1.00 80.06 585 ASN A O 1
ATOM 4542 N N . ALA A 1 586 ? -4.143 -14.895 -47.705 1.00 79.31 586 ALA A N 1
ATOM 4543 C CA . ALA A 1 586 ? -2.728 -15.172 -47.485 1.00 79.31 586 ALA A CA 1
ATOM 4544 C C . ALA A 1 586 ? -2.166 -16.158 -48.531 1.00 79.31 586 ALA A C 1
ATOM 4546 O O . ALA A 1 586 ? -2.535 -17.331 -48.583 1.00 79.31 586 ALA A O 1
ATOM 4547 N N . ASN A 1 587 ? -1.219 -15.699 -49.353 1.00 84.00 587 ASN A N 1
ATOM 4548 C CA . ASN A 1 587 ? -0.561 -16.513 -50.379 1.00 84.00 587 ASN A CA 1
ATOM 4549 C C . ASN A 1 587 ? 0.906 -16.770 -50.020 1.00 84.00 587 ASN A C 1
ATOM 4551 O O . ASN A 1 587 ? 1.699 -15.837 -49.925 1.00 84.00 587 ASN A O 1
ATOM 4555 N N . MET A 1 588 ? 1.296 -18.034 -49.866 1.00 85.50 588 MET A N 1
ATOM 4556 C CA . MET A 1 588 ? 2.695 -18.411 -49.642 1.00 85.50 588 MET A CA 1
ATOM 4557 C C . MET A 1 588 ? 3.508 -18.274 -50.942 1.00 85.50 588 MET A C 1
ATOM 4559 O O . MET A 1 588 ? 3.146 -18.864 -51.958 1.00 85.50 588 MET A O 1
ATOM 4563 N N . ILE A 1 589 ? 4.596 -17.500 -50.910 1.00 81.56 589 ILE A N 1
ATOM 4564 C CA . ILE A 1 589 ? 5.484 -17.233 -52.057 1.00 81.56 589 ILE A CA 1
ATOM 4565 C C . ILE A 1 589 ? 6.711 -18.148 -52.035 1.00 81.56 589 ILE A C 1
ATOM 4567 O O . ILE A 1 589 ? 7.111 -18.663 -53.076 1.00 81.56 589 ILE A O 1
ATOM 4571 N N . ASN A 1 590 ? 7.321 -18.336 -50.863 1.00 78.38 590 ASN A N 1
ATOM 4572 C CA . ASN A 1 590 ? 8.516 -19.159 -50.692 1.00 78.38 590 ASN A CA 1
ATOM 4573 C C . ASN A 1 590 ? 8.459 -19.901 -49.353 1.00 78.38 590 ASN A C 1
ATOM 4575 O O . ASN A 1 590 ? 7.876 -19.397 -48.393 1.00 78.38 590 ASN A O 1
ATOM 4579 N N . ALA A 1 591 ? 9.064 -21.083 -49.291 1.00 83.44 591 ALA A N 1
ATOM 4580 C CA . ALA A 1 591 ? 9.200 -21.853 -48.065 1.00 83.44 591 ALA A CA 1
ATOM 4581 C C . ALA A 1 591 ? 10.475 -22.701 -48.113 1.00 83.44 591 ALA A C 1
ATOM 4583 O O . ALA A 1 591 ? 10.621 -23.580 -48.964 1.00 83.44 591 ALA A O 1
ATOM 4584 N N . GLU A 1 592 ? 11.386 -22.449 -47.181 1.00 84.00 592 GLU A N 1
ATOM 4585 C CA . GLU A 1 592 ? 12.684 -23.109 -47.083 1.00 84.00 592 GLU A CA 1
ATOM 4586 C C . GLU A 1 592 ? 12.861 -23.740 -45.699 1.00 84.00 592 GLU A C 1
ATOM 4588 O O . GLU A 1 592 ? 12.489 -23.169 -44.672 1.00 84.00 592 GLU A O 1
ATOM 4593 N N . PHE A 1 593 ? 13.452 -24.936 -45.673 1.00 82.19 593 PHE A N 1
ATOM 4594 C CA . PHE A 1 593 ? 13.853 -25.621 -44.447 1.00 82.19 593 PHE A CA 1
ATOM 4595 C C . PHE A 1 593 ? 15.350 -25.908 -44.501 1.00 82.19 593 PHE A C 1
ATOM 4597 O O . PHE A 1 593 ? 15.811 -26.650 -45.371 1.00 82.19 593 PHE A O 1
ATOM 4604 N N . THR A 1 594 ? 16.119 -25.321 -43.589 1.00 77.06 594 THR A N 1
ATOM 4605 C CA . THR A 1 594 ? 17.580 -25.459 -43.583 1.00 77.06 594 THR A CA 1
ATOM 4606 C C . THR A 1 594 ? 18.037 -26.694 -42.803 1.00 77.06 594 THR A C 1
ATOM 4608 O O . THR A 1 594 ? 17.324 -27.229 -41.951 1.00 77.06 594 THR A O 1
ATOM 4611 N N . ALA A 1 595 ? 19.282 -27.129 -43.038 1.00 67.56 595 ALA A N 1
ATOM 4612 C CA . ALA A 1 595 ? 19.900 -28.259 -42.332 1.00 67.56 595 ALA A CA 1
ATOM 4613 C C . ALA A 1 595 ? 19.963 -28.081 -40.797 1.00 67.56 595 ALA A C 1
ATOM 4615 O O . ALA A 1 595 ? 20.044 -29.067 -40.068 1.00 67.56 595 ALA A O 1
ATOM 4616 N N . ASN A 1 596 ? 19.863 -26.839 -40.307 1.00 71.44 596 ASN A N 1
ATOM 4617 C CA . ASN A 1 596 ? 19.880 -26.489 -38.884 1.00 71.44 596 ASN A CA 1
ATOM 4618 C C . ASN A 1 596 ? 18.476 -26.423 -38.252 1.00 71.44 596 ASN A C 1
ATOM 4620 O O . ASN A 1 596 ? 18.330 -25.866 -37.166 1.00 71.44 596 ASN A O 1
ATOM 4624 N N . LYS A 1 597 ? 17.446 -26.984 -38.907 1.00 73.69 597 LYS A N 1
ATOM 4625 C CA . LYS A 1 597 ? 16.035 -26.925 -38.478 1.00 73.69 597 LYS A CA 1
ATOM 4626 C C . LYS A 1 597 ? 15.458 -25.504 -38.423 1.00 73.69 597 LYS A C 1
ATOM 4628 O O . LYS A 1 597 ? 14.633 -25.209 -37.565 1.00 73.69 597 LYS A O 1
ATOM 4633 N N . THR A 1 598 ? 15.888 -24.617 -39.320 1.00 81.88 598 THR A N 1
ATOM 4634 C CA . THR A 1 598 ? 15.283 -23.284 -39.473 1.00 81.88 598 THR A CA 1
ATOM 4635 C C . THR A 1 598 ? 14.255 -23.312 -40.595 1.00 81.88 598 THR A C 1
ATOM 4637 O O . THR A 1 598 ? 14.578 -23.698 -41.718 1.00 81.88 598 THR A O 1
ATOM 4640 N N . MET A 1 599 ? 13.033 -22.891 -40.286 1.00 86.56 599 MET A N 1
ATOM 4641 C CA . MET A 1 599 ? 11.942 -22.669 -41.223 1.00 86.56 599 MET A CA 1
ATOM 4642 C C . MET A 1 599 ? 11.904 -21.188 -41.617 1.00 86.56 599 MET A C 1
ATOM 4644 O O . MET A 1 599 ? 11.726 -20.324 -40.758 1.00 86.56 599 MET A O 1
ATOM 4648 N N . VAL A 1 600 ? 12.040 -20.909 -42.914 1.00 87.56 600 VAL A N 1
ATOM 4649 C CA . VAL A 1 600 ? 11.884 -19.568 -43.492 1.00 87.56 600 VAL A CA 1
ATOM 4650 C C . VAL A 1 600 ? 10.715 -19.599 -44.470 1.00 87.56 600 VAL A C 1
ATOM 4652 O O . VAL A 1 600 ? 10.807 -20.241 -45.513 1.00 87.56 600 VAL A O 1
ATOM 4655 N N . VAL A 1 601 ? 9.601 -18.948 -44.133 1.00 86.62 601 VAL A N 1
ATOM 4656 C CA . VAL A 1 601 ? 8.375 -18.972 -44.953 1.00 86.62 601 VAL A CA 1
ATOM 4657 C C . VAL A 1 601 ? 7.914 -17.558 -45.265 1.00 86.62 601 VAL A C 1
ATOM 4659 O O . VAL A 1 601 ? 7.730 -16.746 -44.364 1.00 86.62 601 VAL A O 1
ATOM 4662 N N . THR A 1 602 ? 7.700 -17.267 -46.544 1.00 86.94 602 THR A N 1
ATOM 4663 C CA . THR A 1 602 ? 7.278 -15.954 -47.036 1.00 86.94 602 THR A CA 1
ATOM 4664 C C . THR A 1 602 ? 5.826 -16.006 -47.495 1.00 86.94 602 THR A C 1
ATOM 4666 O O . THR A 1 602 ? 5.473 -16.808 -48.360 1.00 86.94 602 THR A O 1
ATOM 4669 N N . VAL A 1 603 ? 4.985 -15.134 -46.943 1.00 87.88 603 VAL A N 1
ATOM 4670 C CA . VAL A 1 603 ? 3.539 -15.048 -47.189 1.00 87.88 603 VAL A CA 1
ATOM 4671 C C . VAL A 1 603 ? 3.171 -13.621 -47.590 1.00 87.88 603 VAL A C 1
ATOM 4673 O O . VAL A 1 603 ? 3.579 -12.669 -46.935 1.00 87.88 603 VAL A O 1
ATOM 4676 N N . THR A 1 604 ? 2.378 -13.450 -48.644 1.00 87.06 604 THR A N 1
ATOM 4677 C CA . THR A 1 604 ? 1.881 -12.145 -49.101 1.00 87.06 604 THR A CA 1
ATOM 4678 C C . THR A 1 604 ? 0.371 -12.018 -48.940 1.00 87.06 604 THR A C 1
ATOM 4680 O O . THR A 1 604 ? -0.358 -12.992 -49.142 1.00 87.06 604 THR A O 1
ATOM 4683 N N . ARG A 1 605 ? -0.103 -10.815 -48.600 1.00 89.00 605 ARG A N 1
ATOM 4684 C CA . ARG A 1 605 ? -1.528 -10.446 -48.554 1.00 89.00 605 ARG A CA 1
ATOM 4685 C C . ARG A 1 605 ? -1.741 -8.998 -48.993 1.00 89.00 605 ARG A C 1
ATOM 4687 O O . ARG A 1 605 ? -0.835 -8.165 -48.920 1.00 89.00 605 ARG A O 1
ATOM 4694 N N . LEU A 1 606 ? -2.958 -8.674 -49.428 1.00 84.75 606 LEU A N 1
ATOM 4695 C CA . LEU A 1 606 ? -3.358 -7.284 -49.670 1.00 84.75 606 LEU A CA 1
ATOM 4696 C C . LEU A 1 606 ? -3.400 -6.510 -48.342 1.00 84.75 606 LEU A C 1
ATOM 4698 O O . LEU A 1 606 ? -3.797 -7.053 -47.312 1.00 84.75 606 LEU A O 1
ATOM 4702 N N . LEU A 1 607 ? -3.051 -5.222 -48.375 1.00 83.62 607 LEU A N 1
ATOM 4703 C CA . LEU A 1 607 ? -3.217 -4.324 -47.225 1.00 83.62 607 LEU A CA 1
ATOM 4704 C C . LEU A 1 607 ? -4.699 -4.154 -46.848 1.00 83.62 607 LEU A C 1
ATOM 4706 O O . LEU A 1 607 ? -5.054 -4.085 -45.676 1.00 83.62 607 LEU A O 1
ATOM 4710 N N . ASN A 1 608 ? -5.574 -4.134 -47.853 1.00 87.19 608 ASN A N 1
ATOM 4711 C CA . ASN A 1 608 ? -7.021 -4.174 -47.693 1.00 87.19 608 ASN A CA 1
ATOM 4712 C C . ASN A 1 608 ? -7.579 -5.320 -48.544 1.00 87.19 608 ASN A C 1
ATOM 4714 O O . ASN A 1 608 ? -7.605 -5.228 -49.772 1.00 87.19 608 ASN A O 1
ATOM 4718 N N . THR A 1 609 ? -8.014 -6.394 -47.893 1.00 81.44 609 THR A N 1
ATOM 4719 C CA . THR A 1 609 ? -8.542 -7.603 -48.543 1.00 81.44 609 THR A CA 1
ATOM 4720 C C . THR A 1 609 ? -10.003 -7.451 -48.983 1.00 81.44 609 THR A C 1
ATOM 4722 O O . THR A 1 609 ? -10.498 -8.225 -49.805 1.00 81.44 609 THR A O 1
ATOM 4725 N N . GLY A 1 610 ? -10.697 -6.415 -48.494 1.00 74.25 610 GLY A N 1
ATOM 4726 C CA . GLY A 1 610 ? -12.134 -6.219 -48.698 1.00 74.25 610 GLY A CA 1
ATOM 4727 C C . GLY A 1 610 ? -13.012 -7.122 -47.824 1.00 74.25 610 GLY A C 1
ATOM 4728 O O . GLY A 1 610 ? -14.233 -7.113 -47.995 1.00 74.25 610 GLY A O 1
ATOM 4729 N N . ASP A 1 611 ? -12.410 -7.868 -46.895 1.00 77.25 611 ASP A N 1
ATOM 4730 C CA . ASP A 1 611 ? -13.060 -8.786 -45.963 1.00 77.25 611 ASP A CA 1
ATOM 4731 C C . ASP A 1 611 ? -13.061 -8.228 -44.536 1.00 77.25 611 ASP A C 1
ATOM 4733 O O . ASP A 1 611 ? -12.339 -8.661 -43.646 1.00 77.25 611 ASP A O 1
ATOM 4737 N N . SER A 1 612 ? -13.893 -7.218 -44.293 1.00 71.69 612 SER A N 1
ATOM 4738 C CA . SER A 1 612 ? -13.893 -6.501 -43.011 1.00 71.69 612 SER A CA 1
ATOM 4739 C C . SER A 1 612 ? -14.436 -7.311 -41.825 1.00 71.69 612 SER A C 1
ATOM 4741 O O . SER A 1 612 ? -14.685 -6.728 -40.769 1.00 71.69 612 SER A O 1
ATOM 4743 N N . LYS A 1 613 ? -14.762 -8.595 -42.017 1.00 75.06 613 LYS A N 1
ATOM 4744 C CA . LYS A 1 613 ? -15.324 -9.453 -40.972 1.00 75.06 613 LYS A CA 1
ATOM 4745 C C . LYS A 1 613 ? -14.247 -10.303 -40.304 1.00 75.06 613 LYS A C 1
ATOM 4747 O O . LYS A 1 613 ? -14.324 -10.457 -39.089 1.00 75.06 613 LYS A O 1
ATOM 4752 N N . CYS A 1 614 ? -13.318 -10.848 -41.085 1.00 79.69 614 CYS A N 1
ATOM 4753 C CA . CYS A 1 614 ? -12.237 -11.692 -40.583 1.00 79.69 614 CYS A CA 1
ATOM 4754 C C . CYS A 1 614 ? -10.858 -11.019 -40.678 1.00 79.69 614 CYS A C 1
ATOM 4756 O O . CYS A 1 614 ? -10.027 -11.278 -39.813 1.00 79.69 614 CYS A O 1
ATOM 4758 N N . ASP A 1 615 ? -10.662 -10.068 -41.603 1.00 85.38 615 ASP A N 1
ATOM 4759 C CA . ASP A 1 615 ? -9.356 -9.444 -41.828 1.00 85.38 615 ASP A CA 1
ATOM 4760 C C . ASP A 1 615 ? -9.253 -8.015 -41.297 1.00 85.38 615 ASP A C 1
ATOM 4762 O O . ASP A 1 615 ? -10.123 -7.153 -41.492 1.00 85.38 615 ASP A O 1
ATOM 4766 N N . VAL A 1 616 ? -8.096 -7.714 -40.716 1.00 85.81 616 VAL A N 1
ATOM 4767 C CA . VAL A 1 616 ? -7.695 -6.354 -40.368 1.00 85.81 616 VAL A CA 1
ATOM 4768 C C . VAL A 1 616 ? -7.137 -5.646 -41.603 1.00 85.81 616 VAL A C 1
ATOM 4770 O O . VAL A 1 616 ? -6.255 -6.139 -42.308 1.00 85.81 616 VAL A O 1
ATOM 4773 N N . VAL A 1 617 ? -7.611 -4.422 -41.850 1.00 88.06 617 VAL A N 1
ATOM 4774 C CA . VAL A 1 617 ? -7.010 -3.542 -42.861 1.00 88.06 617 VAL A CA 1
ATOM 4775 C C . VAL A 1 617 ? -5.672 -3.030 -42.336 1.00 88.06 617 VAL A C 1
ATOM 4777 O O . VAL A 1 617 ? -5.633 -2.195 -41.429 1.00 88.06 617 VAL A O 1
ATOM 4780 N N . LEU A 1 618 ? -4.583 -3.499 -42.936 1.00 88.75 618 LEU A N 1
ATOM 4781 C CA . LEU A 1 618 ? -3.226 -3.077 -42.618 1.00 88.75 618 LEU A CA 1
ATOM 4782 C C . LEU A 1 618 ? -2.892 -1.792 -43.377 1.00 88.75 618 LEU A C 1
ATOM 4784 O O . LEU A 1 618 ? -3.313 -1.586 -44.516 1.00 88.75 618 LEU A O 1
ATOM 4788 N N . LYS A 1 619 ? -2.135 -0.900 -42.740 1.00 84.38 619 LYS A N 1
ATOM 4789 C CA . LYS A 1 619 ? -1.672 0.349 -43.356 1.00 84.38 619 LYS A CA 1
ATOM 4790 C C . LYS A 1 619 ? -0.179 0.539 -43.093 1.00 84.38 619 LYS A C 1
ATOM 4792 O O . LYS A 1 619 ? 0.280 0.167 -42.012 1.00 84.38 619 LYS A O 1
ATOM 4797 N N . PRO A 1 620 ? 0.558 1.170 -44.021 1.00 80.00 620 PRO A N 1
ATOM 4798 C CA . PRO A 1 620 ? 1.910 1.649 -43.762 1.00 80.00 620 PRO A CA 1
ATOM 4799 C C . PRO A 1 620 ? 2.004 2.413 -42.437 1.00 80.00 620 PRO A C 1
ATOM 4801 O O . PRO A 1 620 ? 1.171 3.282 -42.162 1.00 80.00 620 PRO A O 1
ATOM 4804 N N . ASN A 1 621 ? 3.013 2.096 -41.623 1.00 77.75 621 ASN A N 1
ATOM 4805 C CA . ASN A 1 621 ? 3.272 2.690 -40.305 1.00 77.75 621 ASN A CA 1
ATOM 4806 C C . ASN A 1 621 ? 2.151 2.494 -39.266 1.00 77.75 621 ASN A C 1
ATOM 4808 O O . ASN A 1 621 ? 2.113 3.198 -38.253 1.00 77.75 621 ASN A O 1
ATOM 4812 N N . MET A 1 622 ? 1.242 1.538 -39.485 1.00 84.19 622 MET A N 1
ATOM 4813 C CA . MET A 1 622 ? 0.194 1.210 -38.523 1.00 84.19 622 MET A CA 1
ATOM 4814 C C . MET A 1 622 ? 0.800 0.619 -37.251 1.00 84.19 622 MET A C 1
ATOM 4816 O O . MET A 1 622 ? 1.552 -0.351 -37.294 1.00 84.19 622 MET A O 1
ATOM 4820 N N . ILE A 1 623 ? 0.427 1.187 -36.106 1.00 85.44 623 ILE A N 1
ATOM 4821 C CA . ILE A 1 623 ? 0.639 0.553 -34.807 1.00 85.44 623 ILE A CA 1
ATOM 4822 C C . ILE A 1 623 ? -0.606 -0.270 -34.517 1.00 85.44 623 ILE A C 1
ATOM 4824 O O . ILE A 1 623 ? -1.710 0.278 -34.474 1.00 85.44 623 ILE A O 1
ATOM 4828 N N . THR A 1 624 ? -0.427 -1.567 -34.319 1.00 86.25 624 THR A N 1
ATOM 4829 C CA . THR A 1 624 ? -1.513 -2.474 -33.961 1.00 86.25 624 THR A CA 1
ATOM 4830 C C . THR A 1 624 ? -1.122 -3.340 -32.777 1.00 86.25 624 THR A C 1
ATOM 4832 O O . THR A 1 624 ? 0.058 -3.608 -32.539 1.00 86.25 624 THR A O 1
ATOM 4835 N N . GLU A 1 625 ? -2.133 -3.757 -32.020 1.00 88.50 625 GLU A N 1
ATOM 4836 C CA . GLU A 1 625 ? -1.989 -4.889 -31.113 1.00 88.50 625 GLU A CA 1
ATOM 4837 C C . GLU A 1 625 ? -1.577 -6.116 -31.933 1.00 88.50 625 GLU A C 1
ATOM 4839 O O . GLU A 1 625 ? -2.039 -6.297 -33.067 1.00 88.50 625 GLU A O 1
ATOM 4844 N N . PHE A 1 626 ? -0.660 -6.900 -31.378 1.00 92.56 626 PHE A N 1
ATOM 4845 C CA . PHE A 1 626 ? -0.035 -8.011 -32.074 1.00 92.56 626 PHE A CA 1
ATOM 4846 C C . PHE A 1 626 ? 0.271 -9.153 -31.113 1.00 92.56 626 PHE A C 1
ATOM 4848 O O . PHE A 1 626 ? 0.842 -8.941 -30.039 1.00 92.56 626 PHE A O 1
ATOM 4855 N N . CYS A 1 627 ? -0.049 -10.372 -31.530 1.00 92.12 627 CYS A N 1
ATOM 4856 C CA . CYS A 1 627 ? 0.294 -11.592 -30.813 1.00 92.12 627 CYS A CA 1
ATOM 4857 C C . CYS A 1 627 ? 0.989 -12.589 -31.741 1.00 92.12 627 CYS A C 1
ATOM 4859 O O . CYS A 1 627 ? 0.739 -12.614 -32.943 1.00 92.12 627 CYS A O 1
ATOM 4861 N N . PHE A 1 628 ? 1.837 -13.445 -31.184 1.00 93.31 628 PHE A N 1
ATOM 4862 C CA . PHE A 1 628 ? 2.455 -14.552 -31.906 1.00 93.31 628 PHE A CA 1
ATOM 4863 C C . PHE A 1 628 ? 2.446 -15.812 -31.046 1.00 93.31 628 PHE A C 1
ATOM 4865 O O . PHE A 1 628 ? 2.445 -15.735 -29.817 1.00 93.31 628 PHE A O 1
ATOM 4872 N N . ALA A 1 629 ? 2.451 -16.976 -31.685 1.00 92.25 629 ALA A N 1
ATOM 4873 C CA . ALA A 1 629 ? 2.542 -18.261 -31.003 1.00 92.25 629 ALA A CA 1
ATOM 4874 C C . ALA A 1 629 ? 3.291 -19.271 -31.866 1.00 92.25 629 ALA A C 1
ATOM 4876 O O . ALA A 1 629 ? 3.247 -19.198 -33.096 1.00 92.25 629 ALA A O 1
ATOM 4877 N N . TYR A 1 630 ? 3.966 -20.222 -31.232 1.00 90.75 630 TYR A N 1
ATOM 4878 C CA . TYR A 1 630 ? 4.586 -21.329 -31.944 1.00 90.75 630 TYR A CA 1
ATOM 4879 C C . TYR A 1 630 ? 4.631 -22.611 -31.113 1.00 90.75 630 TYR A C 1
ATOM 4881 O O . TYR A 1 630 ? 4.524 -22.600 -29.882 1.00 90.75 630 TYR A O 1
ATOM 4889 N N . ASN A 1 631 ? 4.788 -23.734 -31.807 1.00 87.69 631 ASN A N 1
ATOM 4890 C CA . ASN A 1 631 ? 5.179 -25.003 -31.214 1.00 87.69 631 ASN A CA 1
ATOM 4891 C C . ASN A 1 631 ? 6.466 -25.479 -31.888 1.00 87.69 631 ASN A C 1
ATOM 4893 O O . ASN A 1 631 ? 6.514 -25.599 -33.112 1.00 87.69 631 ASN A O 1
ATOM 4897 N N . SER A 1 632 ? 7.502 -25.719 -31.089 1.00 84.06 632 SER A N 1
ATOM 4898 C CA . SER A 1 632 ? 8.817 -26.155 -31.566 1.00 84.06 632 SER A CA 1
ATOM 4899 C C . SER A 1 632 ? 8.973 -27.675 -31.733 1.00 84.06 632 SER A C 1
ATOM 4901 O O . SER A 1 632 ? 10.046 -28.121 -32.148 1.00 84.06 632 SER A O 1
ATOM 4903 N N . GLU A 1 633 ? 7.946 -28.472 -31.417 1.00 77.44 633 GLU A N 1
ATOM 4904 C CA . GLU A 1 633 ? 7.961 -29.935 -31.556 1.00 77.44 633 GLU A CA 1
ATOM 4905 C C . GLU A 1 633 ? 7.569 -30.408 -32.971 1.00 77.44 633 GLU A C 1
ATOM 4907 O O . GLU A 1 633 ? 6.635 -29.892 -33.583 1.00 77.44 633 GLU A O 1
ATOM 4912 N N . SER A 1 634 ? 8.263 -31.443 -33.465 1.00 65.00 634 SER A N 1
ATOM 4913 C CA . SER A 1 634 ? 8.190 -31.919 -34.858 1.00 65.00 634 SER A CA 1
ATOM 4914 C C . SER A 1 634 ? 7.072 -32.921 -35.166 1.00 65.00 634 SER A C 1
ATOM 4916 O O . SER A 1 634 ? 6.907 -33.304 -36.322 1.00 65.00 634 SER A O 1
ATOM 4918 N N . ASP A 1 635 ? 6.325 -33.387 -34.162 1.00 62.06 635 ASP A N 1
ATOM 4919 C CA . ASP A 1 635 ? 5.263 -34.389 -34.332 1.00 62.06 635 ASP A CA 1
ATOM 4920 C C . ASP A 1 635 ? 3.877 -33.720 -34.261 1.00 62.06 635 ASP A C 1
ATOM 4922 O O . ASP A 1 635 ? 3.305 -33.525 -33.190 1.00 62.06 635 ASP A O 1
ATOM 4926 N N . LEU A 1 636 ? 3.329 -33.326 -35.416 1.00 62.06 636 LEU A N 1
ATOM 4927 C CA . LEU A 1 636 ? 2.083 -32.545 -35.546 1.00 62.06 636 LEU A CA 1
ATOM 4928 C C . LEU A 1 636 ? 0.788 -33.335 -35.258 1.00 62.06 636 LEU A C 1
ATOM 4930 O O . LEU A 1 636 ? -0.284 -32.984 -35.749 1.00 62.06 636 LEU A O 1
ATOM 4934 N N . THR A 1 637 ? 0.830 -34.378 -34.428 1.00 54.22 637 THR A N 1
ATOM 4935 C CA . THR A 1 637 ? -0.383 -35.122 -34.032 1.00 54.22 637 THR A CA 1
ATOM 4936 C C . THR A 1 637 ? -1.360 -34.286 -33.190 1.00 54.22 637 THR A C 1
ATOM 4938 O O . THR A 1 637 ? -2.520 -34.670 -33.027 1.00 54.22 637 THR A O 1
ATOM 4941 N N . THR A 1 638 ? -0.934 -33.115 -32.701 1.00 53.19 638 THR A N 1
ATOM 4942 C CA . THR A 1 638 ? -1.738 -32.185 -31.897 1.00 53.19 638 THR A CA 1
ATOM 4943 C C . THR A 1 638 ? -1.646 -30.739 -32.401 1.00 53.19 638 THR A C 1
ATOM 4945 O O . THR A 1 638 ? -0.979 -29.903 -31.793 1.00 53.19 638 THR A O 1
ATOM 4948 N N . PHE A 1 639 ? -2.377 -30.394 -33.465 1.00 67.12 639 PHE A N 1
ATOM 4949 C CA . PHE A 1 639 ? -2.687 -28.991 -33.783 1.00 67.12 639 PHE A CA 1
ATOM 4950 C C . PHE A 1 639 ? -3.894 -28.497 -32.950 1.00 67.12 639 PHE A C 1
ATOM 4952 O O . PHE A 1 639 ? -5.025 -28.445 -33.440 1.00 67.12 639 PHE A O 1
ATOM 4959 N N . PRO A 1 640 ? -3.707 -28.321 -31.622 1.00 61.34 640 PRO A N 1
ATOM 4960 C CA . PRO A 1 640 ? -4.216 -27.112 -30.955 1.00 61.34 640 PRO A CA 1
ATOM 4961 C C . PRO A 1 640 ? -3.324 -26.558 -29.815 1.00 61.34 640 PRO A C 1
ATOM 4963 O O . PRO A 1 640 ? -3.795 -25.728 -29.041 1.00 61.34 640 PRO A O 1
ATOM 4966 N N . ILE A 1 641 ? -2.076 -27.019 -29.649 1.00 73.00 641 ILE A N 1
ATOM 4967 C CA . ILE A 1 641 ? -1.217 -26.634 -28.508 1.00 73.00 641 ILE A CA 1
ATOM 4968 C C . ILE A 1 641 ? 0.032 -25.888 -29.002 1.00 73.00 641 ILE A C 1
ATOM 4970 O O . ILE A 1 641 ? 0.757 -26.394 -29.860 1.00 73.00 641 ILE A O 1
ATOM 4974 N N . HIS A 1 642 ? 0.292 -24.703 -28.439 1.00 84.19 642 HIS A N 1
ATOM 4975 C CA . HIS A 1 642 ? 1.549 -23.954 -28.573 1.00 84.19 642 HIS A CA 1
ATOM 4976 C C . HIS A 1 642 ? 2.371 -24.071 -27.282 1.00 84.19 642 HIS A C 1
ATOM 4978 O O . HIS A 1 642 ? 1.801 -24.104 -26.189 1.00 84.19 642 HIS A O 1
ATOM 4984 N N . ASN A 1 643 ? 3.701 -24.115 -27.388 1.00 84.25 643 ASN A N 1
ATOM 4985 C CA . ASN A 1 643 ? 4.600 -24.143 -26.225 1.00 84.25 643 ASN A CA 1
ATOM 4986 C C . ASN A 1 643 ? 5.276 -22.786 -25.954 1.00 84.25 643 ASN A C 1
ATOM 4988 O O . ASN A 1 643 ? 5.829 -22.597 -24.873 1.00 84.25 643 ASN A O 1
ATOM 4992 N N . ALA A 1 644 ? 5.159 -21.832 -26.882 1.00 85.88 644 ALA A N 1
ATOM 4993 C CA . ALA A 1 644 ? 5.586 -20.449 -26.718 1.00 85.88 644 ALA A CA 1
ATOM 4994 C C . ALA A 1 644 ? 4.547 -19.480 -27.300 1.00 85.88 644 ALA A C 1
ATOM 4996 O O . ALA A 1 644 ? 3.884 -19.774 -28.299 1.00 85.88 644 ALA A O 1
ATOM 4997 N N . VAL A 1 645 ? 4.394 -18.327 -26.651 1.00 89.19 645 VAL A N 1
ATOM 4998 C CA . VAL A 1 645 ? 3.455 -17.263 -27.022 1.00 89.19 645 VAL A CA 1
ATOM 4999 C C . VAL A 1 645 ? 4.027 -15.918 -26.588 1.00 89.19 645 VAL A C 1
ATOM 5001 O O . VAL A 1 645 ? 4.704 -15.843 -25.564 1.00 89.19 645 VAL A O 1
ATOM 5004 N N . GLY A 1 646 ? 3.720 -14.857 -27.323 1.00 85.50 646 GLY A N 1
ATOM 5005 C CA . GLY A 1 646 ? 4.000 -13.491 -26.901 1.00 85.50 646 GLY A CA 1
ATOM 5006 C C . GLY A 1 646 ? 2.964 -12.510 -27.431 1.00 85.50 646 GLY A C 1
ATOM 5007 O O . GLY A 1 646 ? 2.249 -12.782 -28.398 1.00 85.50 646 GLY A O 1
ATOM 5008 N N . MET A 1 647 ? 2.852 -11.368 -26.756 1.00 86.69 647 MET A N 1
ATOM 5009 C CA . MET A 1 647 ? 1.916 -10.299 -27.097 1.00 86.69 647 MET A CA 1
ATOM 5010 C C . MET A 1 647 ? 2.554 -8.932 -26.872 1.00 86.69 647 MET A C 1
ATOM 5012 O O . MET A 1 647 ? 3.410 -8.752 -26.000 1.00 86.69 647 MET A O 1
ATOM 5016 N N . GLY A 1 648 ? 2.126 -7.952 -27.651 1.00 86.12 648 GLY A N 1
ATOM 5017 C CA . GLY A 1 648 ? 2.674 -6.611 -27.577 1.00 86.12 648 GLY A CA 1
ATOM 5018 C C . GLY A 1 648 ? 2.082 -5.692 -28.628 1.00 86.12 648 GLY A C 1
ATOM 5019 O O . GLY A 1 648 ? 1.011 -5.941 -29.183 1.00 86.12 648 GLY A O 1
ATOM 5020 N N . LYS A 1 649 ? 2.804 -4.612 -28.905 1.00 88.31 649 LYS A N 1
ATOM 5021 C CA . LYS A 1 649 ? 2.470 -3.697 -29.996 1.00 88.31 649 LYS A CA 1
ATOM 5022 C C . LYS A 1 649 ? 3.501 -3.840 -31.085 1.00 88.31 649 LYS A C 1
ATOM 5024 O O . LYS A 1 649 ? 4.694 -3.677 -30.824 1.00 88.31 649 LYS A O 1
ATOM 5029 N N . ILE A 1 650 ? 3.024 -4.099 -32.294 1.00 91.81 650 ILE A N 1
ATOM 5030 C CA . ILE A 1 650 ? 3.860 -4.043 -33.481 1.00 91.81 650 ILE A CA 1
ATOM 5031 C C . ILE A 1 650 ? 3.576 -2.732 -34.206 1.00 91.81 650 ILE A C 1
ATOM 5033 O O . ILE A 1 650 ? 2.419 -2.376 -34.459 1.00 91.81 650 ILE A O 1
ATOM 5037 N N . LYS A 1 651 ? 4.632 -1.990 -34.529 1.00 91.69 651 LYS A N 1
ATOM 5038 C CA . LYS A 1 651 ? 4.554 -0.932 -35.532 1.00 91.69 651 LYS A CA 1
ATOM 5039 C C . LYS A 1 651 ? 5.005 -1.530 -36.852 1.00 91.69 651 LYS A C 1
ATOM 5041 O O . LYS A 1 651 ? 6.176 -1.853 -37.020 1.00 91.69 651 LYS A O 1
ATOM 5046 N N . LEU A 1 652 ? 4.052 -1.677 -37.764 1.00 86.31 652 LEU A N 1
ATOM 5047 C CA . LEU A 1 652 ? 4.244 -2.107 -39.142 1.00 86.31 652 LEU A CA 1
ATOM 5048 C C . LEU A 1 652 ? 4.840 -0.955 -39.960 1.00 86.31 652 LEU A C 1
ATOM 5050 O O . LEU A 1 652 ? 4.174 -0.357 -40.806 1.00 86.31 652 LEU A O 1
ATOM 5054 N N . GLY A 1 653 ? 6.068 -0.568 -39.621 1.00 78.75 653 GLY A N 1
ATOM 5055 C CA . GLY A 1 653 ? 6.754 0.550 -40.245 1.00 78.75 653 GLY A CA 1
ATOM 5056 C C . GLY A 1 653 ? 7.191 0.243 -41.673 1.00 78.75 653 GLY A C 1
ATOM 5057 O O . GLY A 1 653 ? 7.354 -0.911 -42.070 1.00 78.75 653 GLY A O 1
ATOM 5058 N N . MET A 1 654 ? 7.379 1.308 -42.446 1.00 75.25 654 MET A N 1
ATOM 5059 C CA . MET A 1 654 ? 8.000 1.246 -43.776 1.00 75.25 654 MET A CA 1
ATOM 5060 C C . MET A 1 654 ? 9.533 1.164 -43.702 1.00 75.25 654 MET A C 1
ATOM 5062 O O . MET A 1 654 ? 10.184 0.920 -44.717 1.00 75.25 654 MET A O 1
ATOM 5066 N N . THR A 1 655 ? 10.085 1.395 -42.505 1.00 70.12 655 THR A N 1
ATOM 5067 C CA . THR A 1 655 ? 11.518 1.450 -42.196 1.00 70.12 655 THR A CA 1
ATOM 5068 C C . THR A 1 655 ? 11.814 0.660 -40.920 1.00 70.12 655 THR A C 1
ATOM 5070 O O . THR A 1 655 ? 10.936 0.515 -40.064 1.00 70.12 655 THR A O 1
ATOM 5073 N N . GLN A 1 656 ? 13.032 0.146 -40.760 1.00 78.25 656 GLN A N 1
ATOM 5074 C CA . GLN A 1 656 ? 13.482 -0.587 -39.577 1.00 78.25 656 GLN A CA 1
ATOM 5075 C C . GLN A 1 656 ? 13.440 0.295 -38.323 1.00 78.25 656 GLN A C 1
ATOM 5077 O O . GLN A 1 656 ? 13.074 -0.186 -37.257 1.00 78.25 656 GLN A O 1
ATOM 5082 N N . ALA A 1 657 ? 13.763 1.586 -38.454 1.00 66.75 657 ALA A N 1
ATOM 5083 C CA . ALA A 1 657 ? 13.698 2.561 -37.364 1.00 66.75 657 ALA A CA 1
ATOM 5084 C C . ALA A 1 657 ? 12.251 2.870 -36.945 1.00 66.75 657 ALA A C 1
ATOM 5086 O O . ALA A 1 657 ? 11.957 3.081 -35.768 1.00 66.75 657 ALA A O 1
ATOM 5087 N N . ASP A 1 658 ? 11.326 2.856 -37.905 1.00 72.38 658 ASP A N 1
ATOM 5088 C CA . ASP A 1 658 ? 9.900 3.013 -37.644 1.00 72.38 658 ASP A CA 1
ATOM 5089 C C . ASP A 1 658 ? 9.234 1.742 -37.152 1.00 72.38 658 ASP A C 1
ATOM 5091 O O . ASP A 1 658 ? 8.047 1.777 -36.839 1.00 72.38 658 ASP A O 1
ATOM 5095 N N . SER A 1 659 ? 9.957 0.637 -37.074 1.00 80.94 659 SER A N 1
ATOM 5096 C CA . SER A 1 659 ? 9.371 -0.655 -36.796 1.00 80.94 659 SER A CA 1
ATOM 5097 C C . SER A 1 659 ? 9.909 -1.218 -35.514 1.00 80.94 659 SER A C 1
ATOM 5099 O O . SER A 1 659 ? 11.108 -1.309 -35.279 1.00 80.94 659 SER A O 1
ATOM 5101 N N . TYR A 1 660 ? 8.986 -1.628 -34.673 1.00 87.00 660 TYR A N 1
ATOM 5102 C CA . TYR A 1 660 ? 9.327 -2.271 -33.431 1.00 87.00 660 TYR A CA 1
ATOM 5103 C C . TYR A 1 660 ? 8.265 -3.304 -33.131 1.00 87.00 660 TYR A C 1
ATOM 5105 O O . TYR A 1 660 ? 7.086 -3.126 -33.451 1.00 87.00 660 TYR A O 1
ATOM 5113 N N . PHE A 1 661 ? 8.698 -4.367 -32.477 1.00 86.69 661 PHE A N 1
ATOM 5114 C CA . PHE A 1 661 ? 7.824 -5.155 -31.642 1.00 86.69 661 PHE A CA 1
ATOM 5115 C C . PHE A 1 661 ? 8.186 -4.823 -30.201 1.00 86.69 661 PHE A C 1
ATOM 5117 O O . PHE A 1 661 ? 9.249 -5.192 -29.706 1.00 86.69 661 PHE A O 1
ATOM 5124 N N . HIS A 1 662 ? 7.325 -4.048 -29.548 1.00 82.75 662 HIS A N 1
ATOM 5125 C CA . HIS A 1 662 ? 7.479 -3.774 -28.130 1.00 82.75 662 HIS A CA 1
ATOM 5126 C C . HIS A 1 662 ? 6.755 -4.902 -27.430 1.00 82.75 662 HIS A C 1
ATOM 5128 O O . HIS A 1 662 ? 5.517 -4.933 -27.428 1.00 82.75 662 HIS A O 1
ATOM 5134 N N . HIS A 1 663 ? 7.531 -5.828 -26.870 1.00 77.94 663 HIS A N 1
ATOM 5135 C CA . HIS A 1 663 ? 7.008 -6.736 -25.863 1.00 77.94 663 HIS A CA 1
ATOM 5136 C C . HIS A 1 663 ? 6.265 -5.882 -24.843 1.00 77.94 663 HIS A C 1
ATOM 5138 O O . HIS A 1 663 ? 6.806 -4.880 -24.373 1.00 77.94 663 HIS A O 1
ATOM 5144 N N . GLY A 1 664 ? 5.010 -6.212 -24.543 1.00 65.31 664 GLY A N 1
ATOM 5145 C CA . GLY A 1 664 ? 4.302 -5.479 -23.500 1.00 65.31 664 GLY A CA 1
ATOM 5146 C C . GLY A 1 664 ? 5.145 -5.511 -22.224 1.00 65.31 664 GLY A C 1
ATOM 5147 O O . GLY A 1 664 ? 5.417 -6.603 -21.739 1.00 65.31 664 GLY A O 1
ATOM 5148 N N . ASP A 1 665 ? 5.596 -4.345 -21.729 1.00 50.47 665 ASP A N 1
ATOM 5149 C CA . ASP A 1 665 ? 6.466 -4.255 -20.549 1.00 50.47 665 ASP A CA 1
ATOM 5150 C C . ASP A 1 665 ? 5.866 -5.067 -19.402 1.00 50.47 665 ASP A C 1
ATOM 5152 O O . ASP A 1 665 ? 4.871 -4.680 -18.779 1.00 50.47 665 ASP A O 1
ATOM 5156 N N . ASP A 1 666 ? 6.508 -6.190 -19.103 1.00 51.25 666 ASP A N 1
ATOM 5157 C CA . ASP A 1 666 ? 6.055 -7.131 -18.087 1.00 51.25 666 ASP A CA 1
ATOM 5158 C C . ASP A 1 666 ? 6.550 -6.739 -16.684 1.00 51.25 666 ASP A C 1
ATOM 5160 O O . ASP A 1 666 ? 6.522 -7.524 -15.740 1.00 51.25 666 ASP A O 1
ATOM 5164 N N . ILE A 1 667 ? 6.944 -5.471 -16.502 1.00 45.56 667 ILE A N 1
ATOM 5165 C CA . ILE A 1 667 ? 7.299 -4.902 -15.190 1.00 45.56 667 ILE A CA 1
ATOM 5166 C C . ILE A 1 667 ? 6.073 -4.920 -14.257 1.00 45.56 667 ILE A C 1
ATOM 5168 O O . ILE A 1 667 ? 6.202 -5.134 -13.053 1.00 45.56 667 ILE A O 1
ATOM 5172 N N . ASP A 1 668 ? 4.872 -4.776 -14.827 1.00 49.31 668 ASP A N 1
ATOM 5173 C CA . ASP A 1 668 ? 3.586 -4.965 -14.146 1.00 49.31 668 ASP A CA 1
ATOM 5174 C C . ASP A 1 668 ? 2.955 -6.343 -14.458 1.00 49.31 668 ASP A C 1
ATOM 5176 O O . ASP A 1 668 ? 1.828 -6.619 -14.042 1.00 49.31 668 ASP A O 1
ATOM 5180 N N . GLY A 1 669 ? 3.675 -7.213 -15.172 1.00 51.03 669 GLY A N 1
ATOM 5181 C CA . GLY A 1 669 ? 3.226 -8.481 -15.745 1.00 51.03 669 GLY A CA 1
ATOM 5182 C C . GLY A 1 669 ? 2.602 -9.420 -14.746 1.00 51.03 669 GLY A C 1
ATOM 5183 O O . GLY A 1 669 ? 1.393 -9.623 -14.749 1.00 51.03 669 GLY A O 1
ATOM 5184 N N . ALA A 1 670 ? 3.394 -9.872 -13.778 1.00 53.41 670 ALA A N 1
ATOM 5185 C CA . ALA A 1 670 ? 2.909 -10.766 -12.734 1.00 53.41 670 ALA A CA 1
ATOM 5186 C C . ALA A 1 670 ? 1.752 -10.162 -11.913 1.00 53.41 670 ALA A C 1
ATOM 5188 O O . ALA A 1 670 ? 0.869 -10.897 -11.474 1.00 53.41 670 ALA A O 1
ATOM 5189 N N . LEU A 1 671 ? 1.716 -8.841 -11.691 1.00 54.44 671 LEU A N 1
ATOM 5190 C CA . LEU A 1 671 ? 0.645 -8.176 -10.933 1.00 54.44 671 LEU A CA 1
ATOM 5191 C C . LEU A 1 671 ? -0.640 -7.991 -11.749 1.00 54.44 671 LEU A C 1
ATOM 5193 O O . LEU A 1 671 ? -1.732 -8.111 -11.190 1.00 54.44 671 LEU A O 1
ATOM 5197 N N . TYR A 1 672 ? -0.522 -7.736 -13.049 1.00 65.81 672 TYR A N 1
ATOM 5198 C CA . TYR A 1 672 ? -1.630 -7.630 -13.995 1.00 65.81 672 TYR A CA 1
ATOM 5199 C C . TYR A 1 672 ? -2.180 -9.014 -14.377 1.00 65.81 672 TYR A C 1
ATOM 5201 O O . TYR A 1 672 ? -3.385 -9.260 -14.286 1.00 65.81 672 TYR A O 1
ATOM 5209 N N . GLU A 1 673 ? -1.311 -9.970 -14.701 1.00 65.38 673 GLU A N 1
ATOM 5210 C CA . GLU A 1 673 ? -1.656 -11.371 -14.958 1.00 65.38 673 GLU A CA 1
ATOM 5211 C C . GLU A 1 673 ? -2.300 -12.017 -13.734 1.00 65.38 673 GLU A C 1
ATOM 5213 O O . GLU A 1 673 ? -3.339 -12.670 -13.847 1.00 65.38 673 GLU A O 1
ATOM 5218 N N . ASN A 1 674 ? -1.792 -11.752 -12.529 1.00 75.00 674 ASN A N 1
ATOM 5219 C CA . ASN A 1 674 ? -2.378 -12.300 -11.307 1.00 75.00 674 ASN A CA 1
ATOM 5220 C C . ASN A 1 674 ? -3.385 -11.362 -10.628 1.00 75.00 674 ASN A C 1
ATOM 5222 O O . ASN A 1 674 ? -3.899 -11.709 -9.564 1.00 75.00 674 ASN A O 1
ATOM 5226 N N . HIS A 1 675 ? -3.750 -10.224 -11.236 1.00 85.62 675 HIS A N 1
ATOM 5227 C CA . HIS A 1 675 ? -4.736 -9.282 -10.687 1.00 85.62 675 HIS A CA 1
ATOM 5228 C C . HIS A 1 675 ? -6.027 -9.993 -10.254 1.00 85.62 675 HIS A C 1
ATOM 5230 O O . HIS A 1 675 ? -6.495 -9.810 -9.127 1.00 85.62 675 HIS A O 1
ATOM 5236 N N . GLY A 1 676 ? -6.558 -10.864 -11.121 1.00 84.69 676 GLY A N 1
ATOM 5237 C CA . GLY A 1 676 ? -7.747 -11.664 -10.830 1.00 84.69 676 GLY A CA 1
ATOM 5238 C C . GLY A 1 676 ? -7.578 -12.533 -9.580 1.00 84.69 676 GLY A C 1
ATOM 5239 O O . GLY A 1 676 ? -8.473 -12.573 -8.737 1.00 84.69 676 GLY A O 1
ATOM 5240 N N . ILE A 1 677 ? -6.411 -13.160 -9.396 1.00 85.81 677 ILE A N 1
ATOM 5241 C CA . ILE A 1 677 ? -6.093 -13.987 -8.220 1.00 85.81 677 ILE A CA 1
ATOM 5242 C C . ILE A 1 677 ? -5.992 -13.115 -6.967 1.00 85.81 677 ILE A C 1
ATOM 5244 O O . ILE A 1 677 ? -6.653 -13.405 -5.967 1.00 85.81 677 ILE A O 1
ATOM 5248 N N . TYR A 1 678 ? -5.229 -12.020 -7.016 1.00 87.00 678 TYR A N 1
ATOM 5249 C CA . TYR A 1 678 ? -5.073 -11.116 -5.876 1.00 87.00 678 TYR A CA 1
ATOM 5250 C C . TYR A 1 678 ? -6.416 -10.545 -5.424 1.00 87.00 678 TYR A C 1
ATOM 5252 O O . TYR A 1 678 ? -6.738 -10.608 -4.236 1.00 87.00 678 TYR A O 1
ATOM 5260 N N . MET A 1 679 ? -7.242 -10.048 -6.350 1.00 91.81 679 MET A N 1
ATOM 5261 C CA . MET A 1 679 ? -8.566 -9.528 -5.999 1.00 91.81 679 MET A CA 1
ATOM 5262 C C . MET A 1 679 ? -9.484 -10.619 -5.465 1.00 91.81 679 MET A C 1
ATOM 5264 O O . MET A 1 679 ? -10.230 -10.368 -4.516 1.00 91.81 679 MET A O 1
ATOM 5268 N N . THR A 1 680 ? -9.398 -11.832 -6.011 1.00 91.25 680 THR A N 1
ATOM 5269 C CA . THR A 1 680 ? -10.153 -12.983 -5.507 1.00 91.25 680 THR A CA 1
ATOM 5270 C C . THR A 1 680 ? -9.784 -13.263 -4.053 1.00 91.25 680 THR A C 1
ATOM 5272 O O . THR A 1 680 ? -10.671 -13.297 -3.204 1.00 91.25 680 THR A O 1
ATOM 5275 N N . VAL A 1 681 ? -8.495 -13.352 -3.708 1.00 92.19 681 VAL A N 1
ATOM 5276 C CA . VAL A 1 681 ? -8.052 -13.573 -2.318 1.00 92.19 681 VAL A CA 1
ATOM 5277 C C . VAL A 1 681 ? -8.470 -12.419 -1.398 1.00 92.19 681 VAL A C 1
ATOM 5279 O O . VAL A 1 681 ? -8.965 -12.655 -0.291 1.00 92.19 681 VAL A O 1
ATOM 5282 N N . MET A 1 682 ? -8.321 -11.168 -1.837 1.00 94.88 682 MET A N 1
ATOM 5283 C CA . MET A 1 682 ? -8.669 -10.004 -1.016 1.00 94.88 682 MET A CA 1
ATOM 5284 C C . MET A 1 682 ? -10.165 -9.951 -0.687 1.00 94.88 682 MET A C 1
ATOM 5286 O O . MET A 1 682 ? -10.537 -9.777 0.479 1.00 94.88 682 MET A O 1
ATOM 5290 N N . TRP A 1 683 ? -11.027 -10.151 -1.684 1.00 94.25 683 TRP A N 1
ATOM 5291 C CA . TRP A 1 683 ? -12.473 -9.977 -1.539 1.00 94.25 683 TRP A CA 1
ATOM 5292 C C . TRP A 1 683 ? -13.230 -11.259 -1.141 1.00 94.25 683 TRP A C 1
ATOM 5294 O O . TRP A 1 683 ? -14.287 -11.157 -0.510 1.00 94.25 683 TRP A O 1
ATOM 5304 N N . LEU A 1 684 ? -12.694 -12.459 -1.408 1.00 92.06 684 LEU A N 1
ATOM 5305 C CA . LEU A 1 684 ? -13.271 -13.734 -0.939 1.00 92.06 684 LEU A CA 1
ATOM 5306 C C . LEU A 1 684 ? -12.711 -14.226 0.392 1.00 92.06 684 LEU A C 1
ATOM 5308 O O . LEU A 1 684 ? -13.399 -14.969 1.087 1.00 92.06 684 LEU A O 1
ATOM 5312 N N . CYS A 1 685 ? -11.502 -13.822 0.779 1.00 91.44 685 CYS A N 1
ATOM 5313 C CA . CYS A 1 685 ? -10.880 -14.326 2.005 1.00 91.44 685 CYS A CA 1
ATOM 5314 C C . CYS A 1 685 ? -10.601 -13.198 2.998 1.00 91.44 685 CYS A C 1
ATOM 5316 O O . CYS A 1 685 ? -11.208 -13.152 4.070 1.00 91.44 685 CYS A O 1
ATOM 5318 N N . VAL A 1 686 ? -9.707 -12.268 2.654 1.00 95.44 686 VAL A N 1
ATOM 5319 C CA . VAL A 1 686 ? -9.142 -11.310 3.623 1.00 95.44 686 VAL A CA 1
ATOM 5320 C C . VAL A 1 686 ? -10.217 -10.392 4.208 1.00 95.44 686 VAL A C 1
ATOM 5322 O O . VAL A 1 686 ? -10.362 -10.314 5.432 1.00 95.44 686 VAL A O 1
ATOM 5325 N N . VAL A 1 687 ? -11.032 -9.752 3.363 1.00 94.81 687 VAL A N 1
ATOM 5326 C CA . VAL A 1 687 ? -12.109 -8.864 3.834 1.00 94.81 687 VAL A CA 1
ATOM 5327 C C . VAL A 1 687 ? -13.175 -9.628 4.627 1.00 94.81 687 VAL A C 1
ATOM 5329 O O . VAL A 1 687 ? -13.716 -9.108 5.604 1.00 94.81 687 VAL A O 1
ATOM 5332 N N . GLN A 1 688 ? -13.442 -10.888 4.263 1.00 93.75 688 GLN A N 1
ATOM 5333 C CA . GLN A 1 688 ? -14.446 -11.722 4.928 1.00 93.75 688 GLN A CA 1
ATOM 5334 C C . GLN A 1 688 ? -14.027 -12.040 6.361 1.00 93.75 688 GLN A C 1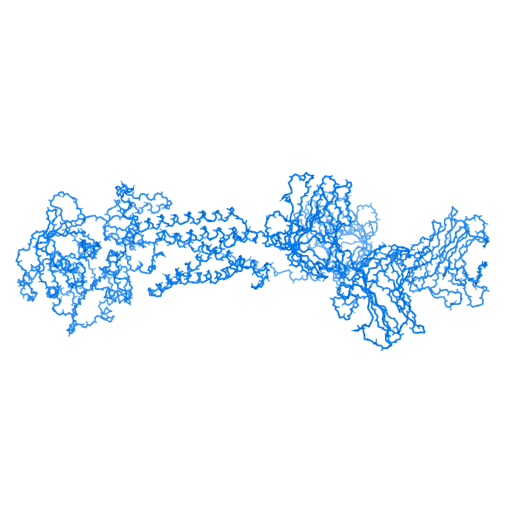
ATOM 5336 O O . GLN A 1 688 ? -14.840 -11.921 7.279 1.00 93.75 688 GLN A O 1
ATOM 5341 N N . VAL A 1 689 ? -12.749 -12.371 6.579 1.00 92.94 689 VAL A N 1
ATOM 5342 C CA . VAL A 1 689 ? -12.174 -12.560 7.921 1.00 92.94 689 VAL A CA 1
ATOM 5343 C C . VAL A 1 689 ? -12.329 -11.289 8.754 1.00 92.94 689 VAL A C 1
ATOM 5345 O O . VAL A 1 689 ? -12.779 -11.360 9.901 1.00 92.94 689 VAL A O 1
ATOM 5348 N N . GLY A 1 690 ? -12.050 -10.122 8.168 1.00 93.12 690 GLY A N 1
ATOM 5349 C CA . GLY A 1 690 ? -12.254 -8.826 8.817 1.00 93.12 690 GLY A CA 1
ATOM 5350 C C . GLY A 1 690 ? -13.701 -8.576 9.243 1.00 93.12 690 GLY A C 1
ATOM 5351 O O . GLY A 1 690 ? -13.962 -8.171 10.381 1.00 93.12 690 GLY A O 1
ATOM 5352 N N . ILE A 1 691 ? -14.661 -8.835 8.353 1.00 92.31 691 ILE A N 1
ATOM 5353 C CA . ILE A 1 691 ? -16.098 -8.676 8.626 1.00 92.31 691 ILE A CA 1
ATOM 5354 C C . ILE A 1 691 ? -16.558 -9.676 9.693 1.00 92.31 691 ILE A C 1
ATOM 5356 O O . ILE A 1 691 ? -17.267 -9.302 10.632 1.00 92.31 691 ILE A O 1
ATOM 5360 N N . MET A 1 692 ? -16.144 -10.940 9.591 1.00 90.38 692 MET A N 1
ATOM 5361 C CA . MET A 1 692 ? -16.498 -11.976 10.560 1.00 90.38 692 MET A CA 1
ATOM 5362 C C . MET A 1 692 ? -15.958 -11.646 11.951 1.00 90.38 692 MET A C 1
ATOM 5364 O O . MET A 1 692 ? -16.713 -11.736 12.923 1.00 90.38 692 MET A O 1
ATOM 5368 N N . ALA A 1 693 ? -14.701 -11.202 12.053 1.00 88.81 693 ALA A N 1
ATOM 5369 C CA . ALA A 1 693 ? -14.076 -10.802 13.310 1.00 88.81 693 ALA A CA 1
ATOM 5370 C C . ALA A 1 693 ? -14.895 -9.710 14.014 1.00 88.81 693 ALA A C 1
ATOM 5372 O O . ALA A 1 693 ? -15.319 -9.891 15.162 1.00 88.81 693 ALA A O 1
ATOM 5373 N N . ILE A 1 694 ? -15.205 -8.613 13.312 1.00 85.81 694 ILE A N 1
ATOM 5374 C CA . ILE A 1 694 ? -15.931 -7.491 13.915 1.00 85.81 694 ILE A CA 1
ATOM 5375 C C . ILE A 1 694 ? -17.423 -7.763 14.093 1.00 85.81 694 ILE A C 1
ATOM 5377 O O . ILE A 1 694 ? -18.044 -7.108 14.919 1.00 85.81 694 ILE A O 1
ATOM 5381 N N . ARG A 1 695 ? -18.042 -8.696 13.361 1.00 85.25 695 ARG A N 1
ATOM 5382 C CA . ARG A 1 695 ? -19.478 -9.000 13.499 1.00 85.25 695 ARG A CA 1
ATOM 5383 C C . ARG A 1 695 ? -19.749 -10.068 14.551 1.00 85.25 695 ARG A C 1
ATOM 5385 O O . ARG A 1 695 ? -20.616 -9.866 15.405 1.00 85.25 695 ARG A O 1
ATOM 5392 N N . TYR A 1 696 ? -19.010 -11.172 14.499 1.00 82.00 696 TYR A N 1
ATOM 5393 C CA . TYR A 1 696 ? -19.287 -12.375 15.279 1.00 82.00 696 TYR A CA 1
ATOM 5394 C C . TYR A 1 696 ? -18.354 -12.587 16.461 1.00 82.00 696 TYR A C 1
ATOM 5396 O O . TYR A 1 696 ? -18.728 -13.388 17.304 1.00 82.00 696 TYR A O 1
ATOM 5404 N N . PHE A 1 697 ? -17.208 -11.899 16.556 1.00 78.25 697 PHE A N 1
ATOM 5405 C CA . PHE A 1 697 ? -16.182 -12.137 17.587 1.00 78.25 697 PHE A CA 1
ATOM 5406 C C . PHE A 1 697 ? -15.820 -10.879 18.404 1.00 78.25 697 PHE A C 1
ATOM 5408 O O . PHE A 1 697 ? -14.728 -10.785 18.962 1.00 78.25 697 PHE A O 1
ATOM 5415 N N . LYS A 1 698 ? -16.756 -9.923 18.539 1.00 74.50 698 LYS A N 1
ATOM 5416 C CA . LYS A 1 698 ? -16.572 -8.614 19.218 1.00 74.50 698 LYS A CA 1
ATOM 5417 C C . LYS A 1 698 ? -16.044 -8.668 20.660 1.00 74.50 698 LYS A C 1
ATOM 5419 O O . LYS A 1 698 ? -15.545 -7.660 21.152 1.00 74.50 698 LYS A O 1
ATOM 5424 N N . TRP A 1 699 ? -16.168 -9.804 21.352 1.00 68.75 699 TRP A N 1
ATOM 5425 C CA . TRP A 1 699 ? -15.605 -9.986 22.699 1.00 68.75 699 TRP A CA 1
ATOM 5426 C C . TRP A 1 699 ? -14.076 -9.995 22.717 1.00 68.75 699 TRP A C 1
ATOM 5428 O O . TRP A 1 699 ? -13.485 -9.727 23.757 1.00 68.75 699 TRP A O 1
ATOM 5438 N N . SER A 1 700 ? -13.428 -10.356 21.606 1.00 69.62 700 SER A N 1
ATOM 5439 C CA . SER A 1 700 ? -11.972 -10.428 21.533 1.00 69.62 700 SER A CA 1
ATOM 5440 C C . SER A 1 700 ? -11.391 -9.043 21.296 1.00 69.62 700 SER A C 1
ATOM 5442 O O . SER A 1 700 ? -11.778 -8.371 20.342 1.00 69.62 700 SER A O 1
ATOM 5444 N N . PHE A 1 701 ? -10.403 -8.642 22.096 1.00 70.56 701 PHE A N 1
ATOM 5445 C CA . PHE A 1 701 ? -9.684 -7.384 21.888 1.00 70.56 701 PHE A CA 1
ATOM 5446 C C . PHE A 1 701 ? -9.027 -7.304 20.493 1.00 70.56 701 PHE A C 1
ATOM 5448 O O . PHE A 1 701 ? -8.893 -6.215 19.943 1.00 70.56 701 PHE A O 1
ATOM 5455 N N . MET A 1 702 ? -8.717 -8.454 19.872 1.00 80.12 702 MET A N 1
ATOM 5456 C CA . MET A 1 702 ? -8.155 -8.534 18.519 1.00 80.12 702 MET A CA 1
ATOM 5457 C C . MET A 1 702 ? -9.174 -8.316 17.397 1.00 80.12 702 MET A C 1
ATOM 5459 O O . MET A 1 702 ? -8.770 -8.072 16.265 1.00 80.12 702 MET A O 1
ATOM 5463 N N . ALA A 1 703 ? -10.482 -8.385 17.662 1.00 84.12 703 ALA A N 1
ATOM 5464 C CA . ALA A 1 703 ? -11.502 -8.319 16.611 1.00 84.12 703 ALA A CA 1
ATOM 5465 C C . ALA A 1 703 ? -11.424 -7.024 15.787 1.00 84.12 703 ALA A C 1
ATOM 5467 O O . ALA A 1 703 ? -11.508 -7.059 14.560 1.00 84.12 703 ALA A O 1
ATOM 5468 N N . TYR A 1 704 ? -11.218 -5.891 16.463 1.00 85.19 704 TYR A N 1
ATOM 5469 C CA . TYR A 1 704 ? -11.008 -4.603 15.807 1.00 85.19 704 TYR A CA 1
ATOM 5470 C C . TYR A 1 704 ? -9.703 -4.573 15.006 1.00 85.19 704 TYR A C 1
ATOM 5472 O O . TYR A 1 704 ? -9.707 -4.116 13.868 1.00 85.19 704 TYR A O 1
ATOM 5480 N N . LEU A 1 705 ? -8.604 -5.082 15.575 1.00 87.81 705 LEU A N 1
ATOM 5481 C CA . LEU A 1 705 ? -7.300 -5.093 14.911 1.00 87.81 705 LEU A CA 1
ATOM 5482 C C . LEU A 1 705 ? -7.341 -5.924 13.624 1.00 87.81 705 LEU A C 1
ATOM 5484 O O . LEU A 1 705 ? -6.906 -5.452 12.580 1.00 87.81 705 LEU A O 1
ATOM 5488 N N . ILE A 1 706 ? -7.931 -7.121 13.682 1.00 91.75 706 ILE A N 1
ATOM 5489 C CA . ILE A 1 706 ? -8.105 -7.998 12.519 1.00 91.75 706 ILE A CA 1
ATOM 5490 C C . ILE A 1 706 ? -8.931 -7.290 11.442 1.00 91.75 706 ILE A C 1
ATOM 5492 O O . ILE A 1 706 ? -8.540 -7.294 10.278 1.00 91.75 706 ILE A O 1
ATOM 5496 N N . HIS A 1 707 ? -10.038 -6.642 11.812 1.00 92.56 707 HIS A N 1
ATOM 5497 C CA . HIS A 1 707 ? -10.872 -5.886 10.876 1.00 92.56 707 HIS A CA 1
ATOM 5498 C C . HIS A 1 707 ? -10.132 -4.701 10.238 1.00 92.56 707 HIS A C 1
ATOM 5500 O O . HIS A 1 707 ? -10.181 -4.532 9.024 1.00 92.56 707 HIS A O 1
ATOM 5506 N N . ALA A 1 708 ? -9.415 -3.911 11.037 1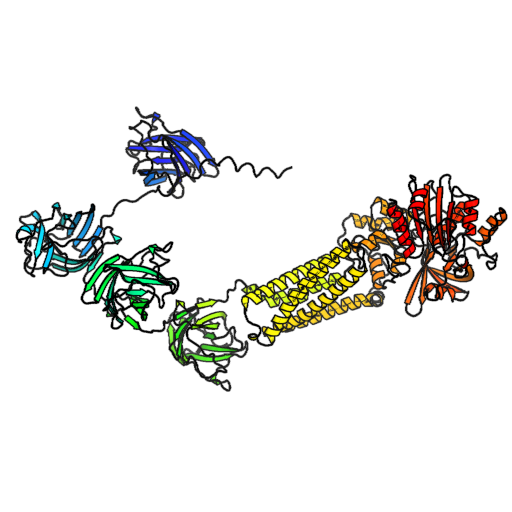.00 91.75 708 ALA A N 1
ATOM 5507 C CA . ALA A 1 708 ? -8.677 -2.751 10.551 1.00 91.75 708 ALA A CA 1
ATOM 5508 C C . ALA A 1 708 ? -7.516 -3.152 9.625 1.00 91.75 708 ALA A C 1
ATOM 5510 O O . ALA A 1 708 ? -7.368 -2.567 8.556 1.00 91.75 708 ALA A O 1
ATOM 5511 N N . LEU A 1 709 ? -6.729 -4.167 10.000 1.00 93.31 709 LEU A N 1
ATOM 5512 C CA . LEU A 1 709 ? -5.598 -4.640 9.196 1.00 93.31 709 LEU A CA 1
ATOM 5513 C C . LEU A 1 709 ? -6.059 -5.306 7.899 1.00 93.31 709 LEU A C 1
ATOM 5515 O O . LEU A 1 709 ? -5.555 -4.965 6.835 1.00 93.31 709 LEU A O 1
ATOM 5519 N N . SER A 1 710 ? -7.045 -6.206 7.963 1.00 95.38 710 SER A N 1
ATOM 5520 C CA . SER A 1 710 ? -7.605 -6.826 6.752 1.00 95.38 710 SER A CA 1
ATOM 5521 C C . SER A 1 710 ? -8.208 -5.785 5.809 1.00 95.38 710 SER A C 1
ATOM 5523 O O . SER A 1 710 ? -7.948 -5.835 4.611 1.00 95.38 710 SER A O 1
ATOM 5525 N N . GLY A 1 711 ? -8.940 -4.800 6.341 1.00 94.69 711 GLY A N 1
ATOM 5526 C CA . GLY A 1 711 ? -9.461 -3.681 5.560 1.00 94.69 711 GLY A CA 1
ATOM 5527 C C . GLY A 1 711 ? -8.354 -2.858 4.900 1.00 94.69 711 GLY A C 1
ATOM 5528 O O . GLY A 1 711 ? -8.436 -2.592 3.706 1.00 94.69 711 GLY A O 1
ATOM 5529 N N . ALA A 1 712 ? -7.299 -2.502 5.640 1.00 94.50 712 ALA A N 1
ATOM 5530 C CA . ALA A 1 712 ? -6.168 -1.736 5.111 1.00 94.50 712 ALA A CA 1
ATOM 5531 C C . ALA A 1 712 ? -5.438 -2.472 3.977 1.00 94.50 712 ALA A C 1
ATOM 5533 O O . ALA A 1 712 ? -5.143 -1.867 2.948 1.00 94.50 712 ALA A O 1
ATOM 5534 N N . VAL A 1 713 ? -5.209 -3.781 4.134 1.00 95.50 713 VAL A N 1
ATOM 5535 C CA . VAL A 1 713 ? -4.606 -4.624 3.091 1.00 95.50 713 VAL A CA 1
ATOM 5536 C C . VAL A 1 713 ? -5.501 -4.660 1.848 1.00 95.50 713 VAL A C 1
ATOM 5538 O O . VAL A 1 713 ? -5.025 -4.405 0.746 1.00 95.50 713 VAL A O 1
ATOM 5541 N N . VAL A 1 714 ? -6.809 -4.886 2.009 1.00 95.62 714 VAL A N 1
ATOM 5542 C CA . VAL A 1 714 ? -7.763 -4.912 0.884 1.00 95.62 714 VAL A CA 1
ATOM 5543 C C . VAL A 1 714 ? -7.818 -3.562 0.162 1.00 95.62 714 VAL A C 1
ATOM 5545 O O . VAL A 1 714 ? -7.825 -3.537 -1.067 1.00 95.62 714 VAL A O 1
ATOM 5548 N N . ILE A 1 715 ? -7.814 -2.444 0.898 1.00 95.00 715 ILE A N 1
ATOM 5549 C CA . ILE A 1 715 ? -7.769 -1.090 0.324 1.00 95.00 715 ILE A CA 1
ATOM 5550 C C . ILE A 1 715 ? -6.500 -0.909 -0.511 1.00 95.00 715 ILE A C 1
ATOM 5552 O O . ILE A 1 715 ? -6.597 -0.508 -1.668 1.00 95.00 715 ILE A O 1
ATOM 5556 N N . PHE A 1 716 ? -5.332 -1.227 0.052 1.00 93.50 716 PHE A N 1
ATOM 5557 C CA . PHE A 1 716 ? -4.051 -1.083 -0.637 1.00 93.50 716 PHE A CA 1
ATOM 5558 C C . PHE A 1 716 ? -4.029 -1.869 -1.950 1.00 93.50 716 PHE A C 1
ATOM 5560 O O . PHE A 1 716 ? -3.787 -1.288 -3.005 1.00 93.50 716 PHE A O 1
ATOM 5567 N N . PHE A 1 717 ? -4.360 -3.163 -1.899 1.00 92.19 717 PHE A N 1
ATOM 5568 C CA . PHE A 1 717 ? -4.348 -4.014 -3.087 1.00 92.19 717 PHE A CA 1
ATOM 5569 C C . PHE A 1 717 ? -5.386 -3.577 -4.122 1.00 92.19 717 PHE A C 1
ATOM 5571 O O . PHE A 1 717 ? -5.074 -3.592 -5.307 1.00 92.19 717 PHE A O 1
ATOM 5578 N N . THR A 1 718 ? -6.581 -3.142 -3.706 1.00 92.56 718 THR A N 1
ATOM 5579 C CA . THR A 1 718 ? -7.615 -2.645 -4.636 1.00 92.56 718 THR A CA 1
ATOM 5580 C C . THR A 1 718 ? -7.146 -1.380 -5.363 1.00 92.56 718 THR A C 1
ATOM 5582 O O . THR A 1 718 ? -7.285 -1.285 -6.579 1.00 92.56 718 THR A O 1
ATOM 5585 N N . LEU A 1 719 ? -6.551 -0.420 -4.644 1.00 91.81 719 LEU A N 1
ATOM 5586 C CA . LEU A 1 719 ? -6.049 0.825 -5.236 1.00 91.81 719 LEU A CA 1
ATOM 5587 C C . LEU A 1 719 ? -4.843 0.585 -6.151 1.00 91.81 719 LEU A C 1
ATOM 5589 O O . LEU A 1 719 ? -4.817 1.103 -7.266 1.00 91.81 719 LEU A O 1
ATOM 5593 N N . ALA A 1 720 ? -3.877 -0.221 -5.700 1.00 88.75 720 ALA A N 1
ATOM 5594 C CA . ALA A 1 720 ? -2.699 -0.581 -6.487 1.00 88.75 720 ALA A CA 1
ATOM 5595 C C . ALA A 1 720 ? -3.102 -1.294 -7.782 1.00 88.75 720 ALA A C 1
ATOM 5597 O O . ALA A 1 720 ? -2.632 -0.955 -8.861 1.00 88.75 720 ALA A O 1
ATOM 5598 N N . SER A 1 721 ? -4.046 -2.225 -7.682 1.00 87.75 721 SER A N 1
ATOM 5599 C CA . SER A 1 721 ? -4.584 -2.936 -8.829 1.00 87.75 721 SER A CA 1
ATOM 5600 C C . SER A 1 721 ? -5.234 -2.010 -9.858 1.00 87.75 721 SER A C 1
ATOM 5602 O O . SER A 1 721 ? -4.951 -2.148 -11.044 1.00 87.75 721 SER A O 1
ATOM 5604 N N . VAL A 1 722 ? -6.124 -1.108 -9.437 1.00 86.31 722 VAL A N 1
ATOM 5605 C CA . VAL A 1 722 ? -6.814 -0.217 -10.380 1.00 86.31 722 VAL A CA 1
ATOM 5606 C C . VAL A 1 722 ? -5.821 0.739 -11.031 1.00 86.31 722 VAL A C 1
ATOM 5608 O O . VAL A 1 722 ? -5.942 1.013 -12.221 1.00 86.31 722 VAL A O 1
ATOM 5611 N N . TYR A 1 723 ? -4.813 1.197 -10.286 1.00 84.25 723 TYR A N 1
ATOM 5612 C CA . TYR A 1 723 ? -3.722 2.000 -10.833 1.00 84.25 723 TYR A CA 1
ATOM 5613 C C . TYR A 1 723 ? -2.926 1.248 -11.912 1.00 84.25 723 TYR A C 1
ATOM 5615 O O . TYR A 1 723 ? -2.713 1.798 -12.990 1.00 84.25 723 TYR A O 1
ATOM 5623 N N . ILE A 1 724 ? -2.544 -0.008 -11.653 1.00 78.94 724 ILE A N 1
ATOM 5624 C CA . ILE A 1 724 ? -1.793 -0.846 -12.603 1.00 78.94 724 ILE A CA 1
ATOM 5625 C C . ILE A 1 724 ? -2.612 -1.096 -13.875 1.00 78.94 724 ILE A C 1
ATOM 5627 O O . ILE A 1 724 ? -2.124 -0.845 -14.974 1.00 78.94 724 ILE A O 1
ATOM 5631 N N . VAL A 1 725 ? -3.877 -1.513 -13.739 1.00 76.12 725 VAL A N 1
ATOM 5632 C CA . VAL A 1 725 ? -4.772 -1.755 -14.887 1.00 76.12 725 VAL A CA 1
ATOM 5633 C C . VAL A 1 725 ? -4.996 -0.469 -15.688 1.00 76.12 725 VAL A C 1
ATOM 5635 O O . VAL A 1 725 ? -4.883 -0.474 -16.909 1.00 76.12 725 VAL A O 1
ATOM 5638 N N . TYR A 1 726 ? -5.233 0.663 -15.014 1.00 75.81 726 TYR A N 1
ATOM 5639 C CA . TYR A 1 726 ? -5.383 1.964 -15.673 1.00 75.81 726 TYR A CA 1
ATOM 5640 C C . TYR A 1 726 ? -4.131 2.370 -16.463 1.00 75.81 726 TYR A C 1
ATOM 5642 O O . TYR A 1 726 ? -4.242 2.878 -17.580 1.00 75.81 726 TYR A O 1
ATOM 5650 N N . LYS A 1 727 ? -2.942 2.143 -15.894 1.00 70.56 727 LYS A N 1
ATOM 5651 C CA . LYS A 1 727 ? -1.664 2.466 -16.534 1.00 70.56 727 LYS A CA 1
ATOM 5652 C C . LYS A 1 727 ? -1.367 1.549 -17.728 1.00 70.56 727 LYS A C 1
ATOM 5654 O O . LYS A 1 727 ? -0.823 2.052 -18.714 1.00 70.56 727 LYS A O 1
ATOM 5659 N N . LYS A 1 728 ? -1.715 0.255 -17.642 1.00 65.81 728 LYS A N 1
ATOM 5660 C CA . LYS A 1 728 ? -1.443 -0.749 -18.685 1.00 65.81 728 LYS A CA 1
ATOM 5661 C C . LYS A 1 728 ? -2.394 -0.629 -19.874 1.00 65.81 728 LYS A C 1
ATOM 5663 O O . LYS A 1 728 ? -1.921 -0.489 -20.997 1.00 65.81 728 LYS A O 1
ATOM 5668 N N . ASP A 1 729 ? -3.705 -0.611 -19.640 1.00 65.12 729 ASP A N 1
ATOM 5669 C CA . ASP A 1 729 ? -4.667 -0.716 -20.742 1.00 65.12 729 ASP A CA 1
ATOM 5670 C C . ASP A 1 729 ? -4.757 0.592 -21.546 1.00 65.12 729 ASP A C 1
ATOM 5672 O O . ASP A 1 729 ? -4.881 0.559 -22.764 1.00 65.12 729 ASP A O 1
ATOM 5676 N N . LYS A 1 730 ? -4.697 1.767 -20.895 1.00 65.06 730 LYS A N 1
ATOM 5677 C CA . LYS A 1 730 ? -4.886 3.103 -21.520 1.00 65.06 730 LYS A CA 1
ATOM 5678 C C . LYS A 1 730 ? -6.118 3.220 -22.449 1.00 65.06 730 LYS A C 1
ATOM 5680 O O . LYS A 1 730 ? -6.226 4.185 -23.205 1.00 65.06 730 LYS A O 1
ATOM 5685 N N . LEU A 1 731 ? -7.059 2.275 -22.390 1.00 60.38 731 LEU A N 1
ATOM 5686 C CA . LEU A 1 731 ? -8.241 2.235 -23.244 1.00 60.38 731 LEU A CA 1
ATOM 5687 C C . LEU A 1 731 ? -9.300 3.220 -22.737 1.00 60.38 731 LEU A C 1
ATOM 5689 O O . LEU A 1 731 ? -9.678 3.226 -21.560 1.00 60.38 731 LEU A O 1
ATOM 5693 N N . GLY A 1 732 ? -9.799 4.054 -23.652 1.00 60.06 732 GLY A N 1
ATOM 5694 C CA . GLY A 1 732 ? -10.960 4.905 -23.411 1.00 60.06 732 GLY A CA 1
ATOM 5695 C C . GLY A 1 732 ? -12.228 4.074 -23.189 1.00 60.06 732 GLY A C 1
ATOM 5696 O O . GLY A 1 732 ? -12.328 2.936 -23.637 1.00 60.06 732 GLY A O 1
ATOM 5697 N N . TYR A 1 733 ? -13.221 4.647 -22.503 1.00 70.00 733 TYR A N 1
ATOM 5698 C CA . TYR A 1 733 ? -14.481 3.961 -22.176 1.00 70.00 733 TYR A CA 1
ATOM 5699 C C . TYR A 1 733 ? -15.174 3.346 -23.404 1.00 70.00 733 TYR A C 1
ATOM 5701 O O . TYR A 1 733 ? -15.642 2.208 -23.337 1.00 70.00 733 TYR A O 1
ATOM 5709 N N . ASP A 1 734 ? -15.193 4.082 -24.516 1.00 73.25 734 ASP A N 1
ATOM 5710 C CA . ASP A 1 734 ? -15.884 3.686 -25.746 1.00 73.25 734 ASP A CA 1
ATOM 5711 C C . ASP A 1 734 ? -15.172 2.558 -26.505 1.00 73.25 734 ASP A C 1
ATOM 5713 O O . ASP A 1 734 ? -15.801 1.867 -27.300 1.00 73.25 734 ASP A O 1
ATOM 5717 N N . ALA A 1 735 ? -13.887 2.326 -26.218 1.00 67.94 735 ALA A N 1
ATOM 5718 C CA . ALA A 1 735 ? -13.081 1.282 -26.847 1.00 67.94 735 ALA A CA 1
ATOM 5719 C C . ALA A 1 735 ? -13.237 -0.099 -26.179 1.00 67.94 735 ALA A C 1
ATOM 5721 O O . ALA A 1 735 ? -12.757 -1.094 -26.711 1.00 67.94 735 ALA A O 1
ATOM 5722 N N . LEU A 1 736 ? -13.891 -0.182 -25.012 1.00 72.00 736 LEU A N 1
ATOM 5723 C CA . LEU A 1 736 ? -14.083 -1.441 -24.285 1.00 72.00 736 LEU A CA 1
ATOM 5724 C C . LEU A 1 736 ? -15.368 -2.151 -24.729 1.00 72.00 736 LEU A C 1
ATOM 5726 O O . LEU A 1 736 ? -16.435 -1.526 -24.748 1.00 72.00 736 LEU A O 1
ATOM 5730 N N . SER A 1 737 ? -15.282 -3.461 -24.984 1.00 72.25 737 SER A N 1
ATOM 5731 C CA . SER A 1 737 ? -16.449 -4.339 -25.151 1.00 72.25 737 SER A CA 1
ATOM 5732 C C . SER A 1 737 ? -17.259 -4.446 -23.847 1.00 72.25 737 SER A C 1
ATOM 5734 O O . SER A 1 737 ? -16.791 -4.066 -22.767 1.00 72.25 737 SER A O 1
ATOM 5736 N N . ASP A 1 738 ? -18.502 -4.931 -23.927 1.00 78.62 738 ASP A N 1
ATOM 5737 C CA . ASP A 1 738 ? -19.479 -4.824 -22.832 1.00 78.62 738 ASP A CA 1
ATOM 5738 C C . ASP A 1 738 ? -18.972 -5.389 -21.491 1.00 78.62 738 ASP A C 1
ATOM 5740 O O . ASP A 1 738 ? -19.057 -4.716 -20.460 1.00 78.62 738 ASP A O 1
ATOM 5744 N N . LYS A 1 739 ? -18.389 -6.596 -21.477 1.00 80.62 739 LYS A N 1
ATOM 5745 C CA . LYS A 1 739 ? -17.914 -7.250 -20.240 1.00 80.62 739 LYS A CA 1
ATOM 5746 C C . LYS A 1 739 ? -16.722 -6.507 -19.586 1.00 80.62 739 LYS A C 1
ATOM 5748 O O . LYS A 1 739 ? -16.856 -6.133 -18.414 1.00 80.62 739 LYS A O 1
ATOM 5753 N N . PRO A 1 740 ? -15.603 -6.212 -20.288 1.00 82.81 740 PRO A N 1
ATOM 5754 C CA . PRO A 1 740 ? -14.528 -5.349 -19.778 1.00 82.81 740 PRO A CA 1
ATOM 5755 C C . PRO A 1 740 ? -15.001 -3.972 -19.315 1.00 82.81 740 PRO A C 1
ATOM 5757 O O . PRO A 1 740 ? -14.537 -3.462 -18.290 1.00 82.81 740 PRO A O 1
ATOM 5760 N N . ARG A 1 741 ? -15.971 -3.377 -20.018 1.00 83.56 741 ARG A N 1
ATOM 5761 C CA . ARG A 1 741 ? -16.543 -2.077 -19.656 1.00 83.56 741 ARG A CA 1
ATOM 5762 C C . ARG A 1 741 ? -17.212 -2.124 -18.284 1.00 83.56 741 ARG A C 1
ATOM 5764 O O . ARG A 1 741 ? -16.921 -1.267 -17.444 1.00 83.56 741 ARG A O 1
ATOM 5771 N N . TYR A 1 742 ? -18.062 -3.118 -18.021 1.00 86.88 742 TYR A N 1
ATOM 5772 C CA . TYR A 1 742 ? -18.687 -3.281 -16.704 1.00 86.88 742 TYR A CA 1
ATOM 5773 C C . TYR A 1 742 ? -17.652 -3.545 -15.605 1.00 86.88 742 TYR A C 1
ATOM 5775 O O . TYR A 1 742 ? -17.715 -2.895 -14.557 1.00 86.88 742 TYR A O 1
ATOM 5783 N N . HIS A 1 743 ? -16.673 -4.420 -15.857 1.00 90.25 743 HIS A N 1
ATOM 5784 C CA . HIS A 1 743 ? -15.614 -4.732 -14.892 1.00 90.25 743 HIS A CA 1
ATOM 5785 C C . HIS A 1 743 ? -14.799 -3.485 -14.496 1.00 90.25 743 HIS A C 1
ATOM 5787 O O . HIS A 1 743 ? -14.621 -3.171 -13.314 1.00 90.25 743 HIS A O 1
ATOM 5793 N N . SER A 1 744 ? -14.385 -2.699 -15.493 1.00 87.25 744 SER A N 1
ATOM 5794 C CA . SER A 1 744 ? -13.642 -1.451 -15.301 1.00 87.25 744 SER A CA 1
ATOM 5795 C C . SER A 1 744 ? -14.444 -0.414 -14.500 1.00 87.25 744 SER A C 1
ATOM 5797 O O . SER A 1 744 ? -13.939 0.154 -13.527 1.00 87.25 744 SER A O 1
ATOM 5799 N N . ARG A 1 745 ? -15.720 -0.175 -14.850 1.00 87.69 745 ARG A N 1
ATOM 5800 C CA . ARG A 1 745 ? -16.550 0.838 -14.166 1.00 87.69 745 ARG A CA 1
ATOM 5801 C C . ARG A 1 745 ? -16.830 0.481 -12.709 1.00 87.69 745 ARG A C 1
ATOM 5803 O O . ARG A 1 745 ? -16.772 1.361 -11.848 1.00 87.69 745 ARG A O 1
ATOM 5810 N N . ILE A 1 746 ? -17.113 -0.789 -12.426 1.00 90.94 746 ILE A N 1
ATOM 5811 C CA . ILE A 1 746 ? -17.319 -1.250 -11.051 1.00 90.94 746 ILE A CA 1
ATOM 5812 C C . ILE A 1 746 ? -16.007 -1.134 -10.260 1.00 90.94 746 ILE A C 1
ATOM 5814 O O . ILE A 1 746 ? -16.037 -0.668 -9.122 1.00 90.94 746 ILE A O 1
ATOM 5818 N N . GLY A 1 747 ? -14.860 -1.460 -10.867 1.00 90.69 747 GLY A N 1
ATOM 5819 C CA . GLY A 1 747 ? -13.535 -1.274 -10.264 1.00 90.69 747 GLY A CA 1
ATOM 5820 C C . GLY A 1 747 ? -13.263 0.169 -9.816 1.00 90.69 747 GLY A C 1
ATOM 5821 O O . GLY A 1 747 ? -12.930 0.401 -8.653 1.00 90.69 747 GLY A O 1
ATOM 5822 N N . PHE A 1 748 ? -13.488 1.159 -10.686 1.00 88.88 748 PHE A N 1
ATOM 5823 C CA . PHE A 1 748 ? -13.323 2.576 -10.321 1.00 88.88 748 PHE A CA 1
ATOM 5824 C C . PHE A 1 748 ? -14.300 3.034 -9.235 1.00 88.88 748 PHE A C 1
ATOM 5826 O O . PHE A 1 748 ? -13.913 3.763 -8.320 1.00 88.88 748 PHE A O 1
ATOM 5833 N N . TYR A 1 749 ? -15.555 2.587 -9.302 1.00 91.25 749 TYR A N 1
ATOM 5834 C CA . TYR A 1 749 ? -16.544 2.882 -8.266 1.00 91.25 749 TYR A CA 1
ATOM 5835 C C . TYR A 1 749 ? -16.121 2.318 -6.898 1.00 91.25 749 TYR A C 1
ATOM 5837 O O . TYR A 1 749 ? -16.247 2.993 -5.871 1.00 91.25 749 TYR A O 1
ATOM 5845 N N . LEU A 1 750 ? -15.545 1.112 -6.882 1.00 93.44 750 LEU A N 1
ATOM 5846 C CA . LEU A 1 750 ? -15.013 0.494 -5.670 1.00 93.44 750 LEU A CA 1
ATOM 5847 C C . LEU A 1 750 ? -13.870 1.307 -5.058 1.00 93.44 750 LEU A C 1
ATOM 5849 O O . LEU A 1 750 ? -13.854 1.436 -3.836 1.00 93.44 750 LEU A O 1
ATOM 5853 N N . CYS A 1 751 ? -12.983 1.925 -5.848 1.00 92.00 751 CYS A N 1
ATOM 5854 C CA . CYS A 1 751 ? -11.917 2.795 -5.324 1.00 92.00 751 CYS A CA 1
ATOM 5855 C C . CYS A 1 751 ? -12.460 3.923 -4.436 1.00 92.00 751 CYS A C 1
ATOM 5857 O O . CYS A 1 751 ? -11.955 4.156 -3.333 1.00 92.00 751 CYS A O 1
ATOM 5859 N N . THR A 1 752 ? -13.528 4.597 -4.868 1.00 91.69 752 THR A N 1
ATOM 5860 C CA . THR A 1 752 ? -14.158 5.660 -4.071 1.00 91.69 752 THR A CA 1
ATOM 5861 C C . THR A 1 752 ? -14.775 5.108 -2.787 1.00 91.69 752 THR A C 1
ATOM 5863 O O . THR A 1 752 ? -14.653 5.712 -1.714 1.00 91.69 752 THR A O 1
ATOM 5866 N N . LEU A 1 753 ? -15.420 3.943 -2.863 1.00 94.81 753 LEU A N 1
ATOM 5867 C CA . LEU A 1 753 ? -16.081 3.341 -1.710 1.00 94.81 753 LEU A CA 1
ATOM 5868 C C . LEU A 1 753 ? -15.094 2.792 -0.670 1.00 94.81 753 LEU A C 1
ATOM 5870 O O . LEU A 1 753 ? -15.319 2.988 0.526 1.00 94.81 753 LEU A O 1
ATOM 5874 N N . VAL A 1 754 ? -13.988 2.161 -1.081 1.00 95.50 754 VAL A N 1
ATOM 5875 C CA . VAL A 1 754 ? -12.978 1.634 -0.143 1.00 95.50 754 VAL A CA 1
ATOM 5876 C C . VAL A 1 754 ? -12.229 2.758 0.580 1.00 95.50 754 VAL A C 1
ATOM 5878 O O . VAL A 1 754 ? -11.981 2.654 1.782 1.00 95.50 754 VAL A O 1
ATOM 5881 N N . LEU A 1 755 ? -11.970 3.886 -0.088 1.00 94.19 755 LEU A N 1
ATOM 5882 C CA . LEU A 1 755 ? -11.448 5.093 0.566 1.00 94.19 755 LEU A CA 1
ATOM 5883 C C . LEU A 1 755 ? -12.465 5.680 1.555 1.00 94.19 755 LEU A C 1
ATOM 5885 O O . LEU A 1 755 ? -12.119 6.017 2.689 1.00 94.19 755 LEU A O 1
ATOM 5889 N N . SER A 1 756 ? -13.743 5.721 1.173 1.00 94.06 756 SER A N 1
ATOM 5890 C CA . SER A 1 756 ? -14.824 6.158 2.065 1.00 94.06 756 SER A CA 1
ATOM 5891 C C . SER A 1 756 ? -14.967 5.242 3.289 1.00 94.06 756 SER A C 1
ATOM 5893 O O . SER A 1 756 ? -15.223 5.720 4.398 1.00 94.06 756 SER A O 1
ATOM 5895 N N . GLN A 1 757 ? -14.753 3.930 3.137 1.00 94.56 757 GLN A N 1
ATOM 5896 C CA . GLN A 1 757 ? -14.681 2.987 4.259 1.00 94.56 757 GLN A CA 1
ATOM 5897 C C . GLN A 1 757 ? -13.543 3.322 5.221 1.00 94.56 757 GLN A C 1
ATOM 5899 O O . GLN A 1 757 ? -13.777 3.350 6.431 1.00 94.56 757 GLN A O 1
ATOM 5904 N N . ALA A 1 758 ? -12.349 3.617 4.701 1.00 93.81 758 ALA A N 1
ATOM 5905 C CA . ALA A 1 758 ? -11.189 3.972 5.514 1.00 93.81 758 ALA A CA 1
ATOM 5906 C C . ALA A 1 758 ? -11.456 5.230 6.354 1.00 93.81 758 ALA A C 1
ATOM 5908 O O . ALA A 1 758 ? -11.295 5.215 7.577 1.00 93.81 758 ALA A O 1
ATOM 5909 N N . VAL A 1 759 ? -11.944 6.294 5.709 1.00 94.00 759 VAL A N 1
ATOM 5910 C CA . VAL A 1 759 ? -12.240 7.577 6.363 1.00 94.00 759 VAL A CA 1
ATOM 5911 C C . VAL A 1 759 ? -13.331 7.414 7.419 1.00 94.00 759 VAL A C 1
ATOM 5913 O O . VAL A 1 759 ? -13.156 7.825 8.566 1.00 94.00 759 VAL A O 1
ATOM 5916 N N . THR A 1 760 ? -14.450 6.775 7.067 1.00 93.25 760 THR A N 1
ATOM 5917 C CA . THR A 1 760 ? -15.572 6.590 8.003 1.00 93.25 760 THR A CA 1
ATOM 5918 C C . THR A 1 760 ? -15.220 5.653 9.160 1.00 93.25 760 THR A C 1
ATOM 5920 O O . THR A 1 760 ? -15.661 5.892 10.288 1.00 93.25 760 THR A O 1
ATOM 5923 N N . GLY A 1 761 ? -14.395 4.629 8.923 1.00 91.38 761 GLY A N 1
ATOM 5924 C CA . GLY A 1 761 ? -13.890 3.719 9.952 1.00 91.38 761 GLY A CA 1
ATOM 5925 C C . GLY A 1 761 ? -12.956 4.419 10.941 1.00 91.38 761 GLY A C 1
ATOM 5926 O O . GLY A 1 761 ? -13.163 4.325 12.155 1.00 91.38 761 GLY A O 1
ATOM 5927 N N . LEU A 1 762 ? -11.985 5.190 10.439 1.00 90.62 762 LEU A N 1
ATOM 5928 C CA . LEU A 1 762 ? -11.065 5.968 11.273 1.00 90.62 762 LEU A CA 1
ATOM 5929 C C . LEU A 1 762 ? -11.811 7.035 12.080 1.00 90.62 762 LEU A C 1
ATOM 5931 O O . LEU A 1 762 ? -11.620 7.133 13.294 1.00 90.62 762 LEU A O 1
ATOM 5935 N N . PHE A 1 763 ? -12.716 7.776 11.436 1.00 90.25 763 PHE A N 1
ATOM 5936 C CA . PHE A 1 763 ? -13.567 8.757 12.106 1.00 90.25 763 PHE A CA 1
ATOM 5937 C C . PHE A 1 763 ? -14.383 8.108 13.230 1.00 90.25 763 PHE A C 1
ATOM 5939 O O . PHE A 1 763 ? -14.367 8.597 14.360 1.00 90.25 763 PHE A O 1
ATOM 5946 N N . THR A 1 764 ? -15.033 6.969 12.957 1.00 87.69 764 THR A N 1
ATOM 5947 C CA . THR A 1 764 ? -15.788 6.216 13.970 1.00 87.69 764 THR A CA 1
ATOM 5948 C C . THR A 1 764 ? -14.896 5.866 15.159 1.00 87.69 764 THR A C 1
ATOM 5950 O O . THR A 1 764 ? -15.298 6.066 16.306 1.00 87.69 764 THR A O 1
ATOM 5953 N N . LYS A 1 765 ? -13.677 5.367 14.912 1.00 84.69 765 LYS A N 1
ATOM 5954 C CA . LYS A 1 765 ? -12.763 4.963 15.985 1.00 84.69 765 LYS A CA 1
ATOM 5955 C C . LYS A 1 765 ? -12.306 6.147 16.833 1.00 84.69 765 LYS A C 1
ATOM 5957 O O . LYS A 1 765 ? -12.360 6.055 18.059 1.00 84.69 765 LYS A O 1
ATOM 5962 N N . ILE A 1 766 ? -11.895 7.246 16.203 1.00 84.38 766 ILE A N 1
ATOM 5963 C CA . ILE A 1 766 ? -11.492 8.475 16.901 1.00 84.38 766 ILE A CA 1
ATOM 5964 C C . ILE A 1 766 ? -12.655 8.978 17.763 1.00 84.38 766 ILE A C 1
ATOM 5966 O O . ILE A 1 766 ? -12.469 9.283 18.943 1.00 84.38 766 ILE A O 1
ATOM 5970 N N . TRP A 1 767 ? -13.875 8.978 17.221 1.00 83.62 767 TRP A N 1
ATOM 5971 C CA . TRP A 1 767 ? -15.058 9.403 17.964 1.00 83.62 767 TRP A CA 1
ATOM 5972 C C . TRP A 1 767 ? -15.338 8.502 19.172 1.00 83.62 767 TRP A C 1
ATOM 5974 O O . TRP A 1 767 ? -15.548 9.008 20.271 1.00 83.62 767 TRP A O 1
ATOM 5984 N N . MET A 1 768 ? -15.252 7.175 19.008 1.00 77.62 768 MET A N 1
ATOM 5985 C CA . MET A 1 768 ? -15.412 6.204 20.104 1.00 77.62 768 MET A CA 1
ATOM 5986 C C . MET A 1 768 ? -14.377 6.362 21.225 1.00 77.62 768 MET A C 1
ATOM 5988 O O . MET A 1 768 ? -14.649 5.963 22.359 1.00 77.62 768 MET A O 1
ATOM 5992 N N . MET A 1 769 ? -13.183 6.871 20.909 1.00 75.69 769 MET A N 1
ATOM 5993 C CA . MET A 1 769 ? -12.096 7.036 21.875 1.00 75.69 769 MET A CA 1
ATOM 5994 C C . MET A 1 769 ? -12.174 8.357 22.640 1.00 75.69 769 MET A C 1
ATOM 5996 O O . MET A 1 769 ? -11.880 8.369 23.835 1.00 75.69 769 MET A O 1
ATOM 6000 N N . PHE A 1 770 ? -12.558 9.448 21.973 1.00 70.81 770 PHE A N 1
ATOM 6001 C CA . PHE A 1 770 ? -12.376 10.800 22.512 1.00 70.81 770 PHE A CA 1
ATOM 6002 C C . PHE A 1 770 ? -13.667 11.596 22.733 1.00 70.81 770 PHE A C 1
ATOM 6004 O O . PHE A 1 770 ? -13.607 12.658 23.353 1.00 70.81 770 PHE A O 1
ATOM 6011 N N . LYS A 1 771 ? -14.826 11.148 22.233 1.00 68.81 771 LYS A N 1
ATOM 6012 C CA . LYS A 1 771 ? -16.077 11.923 22.286 1.00 68.81 771 LYS A CA 1
ATOM 6013 C C . LYS A 1 771 ? -17.202 11.139 22.966 1.00 68.81 771 LYS A C 1
ATOM 6015 O O . LYS A 1 771 ? -17.354 9.940 22.766 1.00 68.81 771 LYS A O 1
ATOM 6020 N N . GLN A 1 772 ? -17.998 11.846 23.768 1.00 63.47 772 GLN A N 1
ATOM 6021 C CA . GLN A 1 772 ? -19.066 11.271 24.601 1.00 63.47 772 GLN A CA 1
ATOM 6022 C C . GLN A 1 772 ? -20.441 11.257 23.901 1.00 63.47 772 GLN A C 1
ATOM 6024 O O . GLN A 1 772 ? -21.394 10.684 24.423 1.00 63.47 772 GLN A O 1
ATOM 6029 N N . ASP A 1 773 ? -20.559 11.871 22.716 1.00 69.69 773 ASP A N 1
ATOM 6030 C CA . ASP A 1 773 ? -21.828 11.986 21.993 1.00 69.69 773 ASP A CA 1
ATOM 6031 C C . ASP A 1 773 ? -22.171 10.705 21.211 1.00 69.69 773 ASP A C 1
ATOM 6033 O O . ASP A 1 773 ? -21.570 10.379 20.179 1.00 69.69 773 ASP A O 1
ATOM 6037 N N . LEU A 1 774 ? -23.188 9.995 21.705 1.00 72.12 774 LEU A N 1
ATOM 6038 C CA . LEU A 1 774 ? -23.701 8.749 21.138 1.00 72.12 774 LEU A CA 1
ATOM 6039 C C . LEU A 1 774 ? -24.520 8.943 19.853 1.00 72.12 774 LEU A C 1
ATOM 6041 O O . LEU A 1 774 ? -24.687 7.979 19.097 1.00 72.12 774 LEU A O 1
ATOM 6045 N N . SER A 1 775 ? -25.046 10.142 19.591 1.00 76.94 775 SER A N 1
ATOM 6046 C CA . SER A 1 775 ? -25.891 10.420 18.424 1.00 76.94 775 SER A CA 1
ATOM 6047 C C . SER A 1 775 ? -25.069 10.395 17.132 1.00 76.94 775 SER A C 1
ATOM 6049 O O . SER A 1 775 ? -25.364 9.612 16.222 1.00 76.94 775 SER A O 1
ATOM 6051 N N . VAL A 1 776 ? -23.961 11.139 17.105 1.00 81.38 776 VAL A N 1
ATOM 6052 C CA . VAL A 1 776 ? -22.998 11.162 15.994 1.00 81.38 776 VAL A CA 1
ATOM 6053 C C . VAL A 1 776 ? -22.386 9.781 15.786 1.00 81.38 776 VAL A C 1
ATOM 6055 O O . VAL A 1 776 ? -22.311 9.294 14.655 1.00 81.38 776 VAL A O 1
ATOM 6058 N N . LEU A 1 777 ? -22.022 9.098 16.878 1.00 81.69 777 LEU A N 1
ATOM 6059 C CA . LEU A 1 777 ? -21.464 7.750 16.807 1.00 81.69 777 LEU A CA 1
ATOM 6060 C C . LEU A 1 777 ? -22.437 6.759 16.148 1.00 81.69 777 LEU A C 1
ATOM 6062 O O . LEU A 1 777 ? -22.029 5.933 15.328 1.00 81.69 777 LEU A O 1
ATOM 6066 N N . ARG A 1 778 ? -23.732 6.835 16.475 1.00 82.06 778 ARG A N 1
ATOM 6067 C CA . ARG A 1 778 ? -24.764 5.967 15.888 1.00 82.06 778 ARG A CA 1
ATOM 6068 C C . ARG A 1 778 ? -24.890 6.183 14.381 1.00 82.06 778 ARG A C 1
ATOM 6070 O O . ARG A 1 778 ? -24.942 5.201 13.638 1.00 82.06 778 ARG A O 1
ATOM 6077 N N . VAL A 1 779 ? -24.921 7.441 13.940 1.00 86.19 779 VAL A N 1
ATOM 6078 C CA . VAL A 1 779 ? -25.020 7.802 12.516 1.00 86.19 779 VAL A CA 1
ATOM 6079 C C . VAL A 1 779 ? -23.774 7.348 11.763 1.00 86.19 779 VAL A C 1
ATOM 6081 O O . VAL A 1 779 ? -23.886 6.628 10.772 1.00 86.19 779 VAL A O 1
ATOM 6084 N N . SER A 1 780 ? -22.588 7.676 12.272 1.00 88.56 780 SER A N 1
ATOM 6085 C CA . SER A 1 780 ? -21.318 7.322 11.636 1.00 88.56 780 SER A CA 1
ATOM 6086 C C . SER A 1 780 ? -21.155 5.811 11.450 1.00 88.56 780 SER A C 1
ATOM 6088 O O . SER A 1 780 ? -20.854 5.342 10.353 1.00 88.56 780 SER A O 1
ATOM 6090 N N . ARG A 1 781 ? -21.486 5.013 12.474 1.00 87.06 781 ARG A N 1
ATOM 6091 C CA . ARG A 1 781 ? -21.461 3.545 12.373 1.00 87.06 781 ARG A CA 1
ATOM 6092 C C . ARG A 1 781 ? -22.447 3.010 11.342 1.00 87.06 781 ARG A C 1
ATOM 6094 O O . ARG A 1 781 ? -22.155 2.009 10.683 1.00 87.06 781 ARG A O 1
ATOM 6101 N N . ARG A 1 782 ? -23.613 3.648 11.201 1.00 89.81 782 ARG A N 1
ATOM 6102 C CA . ARG A 1 782 ? -24.595 3.275 10.178 1.00 89.81 782 ARG A CA 1
ATOM 6103 C C . ARG A 1 782 ? -24.054 3.567 8.783 1.00 89.81 782 ARG A C 1
ATOM 6105 O O . ARG A 1 782 ? -24.133 2.678 7.943 1.00 89.81 782 ARG A O 1
ATOM 6112 N N . ILE A 1 783 ? -23.458 4.740 8.574 1.00 92.38 783 ILE A N 1
ATOM 6113 C CA . ILE A 1 783 ? -22.806 5.123 7.314 1.00 92.38 783 ILE A CA 1
ATOM 6114 C C . ILE A 1 783 ? -21.694 4.127 6.969 1.00 92.38 783 ILE A C 1
ATOM 6116 O O . ILE A 1 783 ? -21.724 3.541 5.891 1.00 92.38 783 ILE A O 1
ATOM 6120 N N . HIS A 1 784 ? -20.782 3.853 7.906 1.00 93.50 784 HIS A N 1
ATOM 6121 C CA . HIS A 1 784 ? -19.705 2.882 7.716 1.00 93.50 784 HIS A CA 1
ATOM 6122 C C . HIS A 1 784 ? -20.251 1.495 7.337 1.00 93.50 784 HIS A C 1
ATOM 6124 O O . HIS A 1 784 ? -19.792 0.888 6.377 1.00 93.50 784 HIS A O 1
ATOM 6130 N N . THR A 1 785 ? -21.303 1.025 8.017 1.00 91.00 785 THR A N 1
ATOM 6131 C CA . THR A 1 785 ? -21.934 -0.268 7.699 1.00 91.00 785 THR A CA 1
ATOM 6132 C C . THR A 1 785 ? -22.563 -0.276 6.302 1.00 91.00 785 THR A C 1
ATOM 6134 O O . THR A 1 785 ? -22.404 -1.249 5.572 1.00 91.00 785 THR A O 1
ATOM 6137 N N . VAL A 1 786 ? -23.288 0.782 5.923 1.00 93.62 786 VAL A N 1
ATOM 6138 C CA . VAL A 1 786 ? -23.966 0.880 4.617 1.00 93.62 786 VAL A CA 1
ATOM 6139 C C . VAL A 1 786 ? -22.954 0.930 3.479 1.00 93.62 786 VAL A C 1
ATOM 6141 O O . VAL A 1 786 ? -23.079 0.162 2.531 1.00 93.62 786 VAL A O 1
ATOM 6144 N N . ILE A 1 787 ? -21.924 1.769 3.600 1.00 94.06 787 ILE A N 1
ATOM 6145 C CA . ILE A 1 787 ? -20.848 1.838 2.609 1.00 94.06 787 ILE A CA 1
ATOM 6146 C C . ILE A 1 787 ? -20.112 0.485 2.547 1.00 94.06 787 ILE A C 1
ATOM 6148 O O . ILE A 1 787 ? -19.763 0.046 1.462 1.00 94.06 787 ILE A O 1
ATOM 6152 N N . GLY A 1 788 ? -19.954 -0.233 3.666 1.00 92.94 788 GLY A N 1
ATOM 6153 C CA . GLY A 1 788 ? -19.325 -1.558 3.680 1.00 92.94 788 GLY A CA 1
ATOM 6154 C C . GLY A 1 788 ? -20.098 -2.589 2.851 1.00 92.94 788 GLY A C 1
ATOM 6155 O O . GLY A 1 788 ? -19.501 -3.331 2.074 1.00 92.94 788 GLY A O 1
ATOM 6156 N N . TRP A 1 789 ? -21.433 -2.592 2.942 1.00 90.62 789 TRP A N 1
ATOM 6157 C CA . TRP A 1 789 ? -22.281 -3.398 2.051 1.00 90.62 789 TRP A CA 1
ATOM 6158 C C . TRP A 1 789 ? -22.186 -2.950 0.592 1.00 90.62 789 TRP A C 1
ATOM 6160 O O . TRP A 1 789 ? -22.127 -3.797 -0.299 1.00 90.62 789 TRP A O 1
ATOM 6170 N N . ALA A 1 790 ? -22.136 -1.636 0.360 1.00 92.25 790 ALA A N 1
ATOM 6171 C CA . ALA A 1 790 ? -21.968 -1.060 -0.969 1.00 92.25 790 ALA A CA 1
ATOM 6172 C C . ALA A 1 790 ? -20.586 -1.351 -1.578 1.00 92.25 790 ALA A C 1
ATOM 6174 O O . ALA A 1 790 ? -20.474 -1.340 -2.793 1.00 92.25 790 ALA A O 1
ATOM 6175 N N . CYS A 1 791 ? -19.556 -1.655 -0.781 1.00 93.12 791 CYS A N 1
ATOM 6176 C CA . CYS A 1 791 ? -18.291 -2.200 -1.281 1.00 93.12 791 CYS A CA 1
ATOM 6177 C C . CYS A 1 791 ? -18.430 -3.681 -1.630 1.00 93.12 791 CYS A C 1
ATOM 6179 O O . CYS A 1 791 ? -18.019 -4.120 -2.699 1.00 93.12 791 CYS A O 1
ATOM 6181 N N . LEU A 1 792 ? -18.992 -4.467 -0.708 1.00 91.56 792 LEU A N 1
ATOM 6182 C CA . LEU A 1 792 ? -18.943 -5.920 -0.793 1.00 91.56 792 LEU A CA 1
ATOM 6183 C C . LEU A 1 792 ? -19.729 -6.465 -1.988 1.00 91.56 792 LEU A C 1
ATOM 6185 O O . LEU A 1 792 ? -19.213 -7.298 -2.725 1.00 91.56 792 LEU A O 1
ATOM 6189 N N . ILE A 1 793 ? -20.969 -6.005 -2.183 1.00 90.69 793 ILE A N 1
ATOM 6190 C CA . ILE A 1 793 ? -21.841 -6.545 -3.237 1.00 90.69 793 ILE A CA 1
ATOM 6191 C C . ILE A 1 793 ? -21.246 -6.283 -4.631 1.00 90.69 793 ILE A C 1
ATOM 6193 O O . ILE A 1 793 ? -21.067 -7.251 -5.374 1.00 90.69 793 ILE A O 1
ATOM 6197 N N . PRO A 1 794 ? -20.868 -5.041 -4.997 1.00 93.31 794 PRO A N 1
ATOM 6198 C CA . PRO A 1 794 ? -20.248 -4.782 -6.290 1.00 93.31 794 PRO A CA 1
ATOM 6199 C C . PRO A 1 794 ? -18.888 -5.457 -6.435 1.00 93.31 794 PRO A C 1
ATOM 6201 O O . PRO A 1 794 ? -18.587 -5.904 -7.530 1.00 93.31 794 PRO A O 1
ATOM 6204 N N . ALA A 1 795 ? -18.092 -5.609 -5.369 1.00 93.69 795 ALA A N 1
ATOM 6205 C CA . ALA A 1 795 ? -16.820 -6.328 -5.449 1.00 93.69 795 ALA A CA 1
ATOM 6206 C C . ALA A 1 795 ? -17.000 -7.801 -5.832 1.00 93.69 795 ALA A C 1
ATOM 6208 O O . ALA A 1 795 ? -16.297 -8.287 -6.715 1.00 93.69 795 ALA A O 1
ATOM 6209 N N . LEU A 1 796 ? -17.972 -8.501 -5.235 1.00 91.12 796 LEU A N 1
ATOM 6210 C CA . LEU A 1 796 ? -18.278 -9.883 -5.617 1.00 91.12 796 LEU A CA 1
ATOM 6211 C C . LEU A 1 796 ? -18.774 -9.952 -7.071 1.00 91.12 796 LEU A C 1
ATOM 6213 O O . LEU A 1 796 ? -18.286 -10.768 -7.844 1.00 91.12 796 LEU A O 1
ATOM 6217 N N . VAL A 1 797 ? -19.663 -9.048 -7.490 1.00 91.31 797 VAL A N 1
ATOM 6218 C CA . VAL A 1 797 ? -20.093 -8.966 -8.900 1.00 91.31 797 VAL A CA 1
ATOM 6219 C C . VAL A 1 797 ? -18.909 -8.679 -9.833 1.00 91.31 797 VAL A C 1
ATOM 6221 O O . VAL A 1 797 ? -18.826 -9.252 -10.916 1.00 91.31 797 VAL A O 1
ATOM 6224 N N . ASN A 1 798 ? -17.960 -7.846 -9.405 1.00 93.31 798 ASN A N 1
ATOM 6225 C CA . ASN A 1 798 ? -16.795 -7.497 -10.206 1.00 93.31 798 ASN A CA 1
ATOM 6226 C C . ASN A 1 798 ? -15.832 -8.671 -10.402 1.00 93.31 798 ASN A C 1
ATOM 6228 O O . ASN A 1 798 ? -15.244 -8.793 -11.473 1.00 93.31 798 ASN A O 1
ATOM 6232 N N . LEU A 1 799 ? -15.694 -9.541 -9.392 1.00 91.62 799 LEU A N 1
ATOM 6233 C CA . LEU A 1 799 ? -14.914 -10.777 -9.503 1.00 91.62 799 LEU A CA 1
ATOM 6234 C C . LEU A 1 799 ? -15.500 -11.714 -10.560 1.00 91.62 799 LEU A C 1
ATOM 6236 O O . LEU A 1 799 ? -14.742 -12.271 -11.349 1.00 91.62 799 LEU A O 1
ATOM 6240 N N . LYS A 1 800 ? -16.833 -11.853 -10.606 1.00 88.75 800 LYS A N 1
ATOM 6241 C CA . LYS A 1 800 ? -17.510 -12.629 -11.652 1.00 88.75 800 LYS A CA 1
ATOM 6242 C C . LYS A 1 800 ? -17.121 -12.109 -13.040 1.00 88.75 800 LYS A C 1
ATOM 6244 O O . LYS A 1 800 ? -16.605 -12.881 -13.841 1.00 88.75 800 LYS A O 1
ATOM 6249 N N . TYR A 1 801 ? -17.321 -10.813 -13.301 1.00 88.81 801 TYR A N 1
ATOM 6250 C CA . TYR A 1 801 ? -16.986 -10.232 -14.606 1.00 88.81 801 TYR A CA 1
ATOM 6251 C C . TYR A 1 801 ? -15.492 -10.355 -14.934 1.00 88.81 801 TYR A C 1
ATOM 6253 O O . TYR A 1 801 ? -15.152 -10.650 -16.073 1.00 88.81 801 TYR A O 1
ATOM 6261 N N . GLY A 1 802 ? -14.605 -10.203 -13.945 1.00 88.50 802 GLY A N 1
ATOM 6262 C CA . GLY A 1 802 ? -13.160 -10.352 -14.139 1.00 88.50 802 GLY A CA 1
ATOM 6263 C C . GLY A 1 802 ? -12.750 -11.746 -14.627 1.00 88.50 802 GLY A C 1
ATOM 6264 O O . GLY A 1 802 ? -11.916 -11.864 -15.520 1.00 88.50 802 GLY A O 1
ATOM 6265 N N . TRP A 1 803 ? -13.356 -12.807 -14.085 1.00 88.19 803 TRP A N 1
ATOM 6266 C CA . TRP A 1 803 ? -13.077 -14.180 -14.524 1.00 88.19 803 TRP A CA 1
ATOM 6267 C C . TRP A 1 803 ? -13.816 -14.572 -15.810 1.00 88.19 803 TRP A C 1
ATOM 6269 O O . TRP A 1 803 ? -13.269 -15.347 -16.590 1.00 88.19 803 TRP A O 1
ATOM 6279 N N . GLU A 1 804 ? -14.997 -14.002 -16.079 1.00 84.94 804 GLU A N 1
ATOM 6280 C CA . GLU A 1 804 ? -15.699 -14.173 -17.363 1.00 84.94 804 GLU A CA 1
ATOM 6281 C C . GLU A 1 804 ? -14.921 -13.575 -18.544 1.00 84.94 804 GLU A C 1
ATOM 6283 O O . GLU A 1 804 ? -14.982 -14.124 -19.639 1.00 84.94 804 GLU A O 1
ATOM 6288 N N . ILE A 1 805 ? -14.184 -12.478 -18.332 1.00 82.56 805 ILE A N 1
ATOM 6289 C CA . ILE A 1 805 ? -13.306 -11.881 -19.356 1.00 82.56 805 ILE A CA 1
ATOM 6290 C C . ILE A 1 805 ? -12.150 -12.827 -19.713 1.00 82.56 805 ILE A C 1
ATOM 6292 O O . ILE A 1 805 ? -11.718 -12.857 -20.854 1.00 82.56 805 ILE A O 1
ATOM 6296 N N . ARG A 1 806 ? -11.667 -13.638 -18.764 1.00 76.00 806 ARG A N 1
ATOM 6297 C CA . ARG A 1 806 ? -10.552 -14.576 -18.991 1.00 76.00 806 ARG A CA 1
ATOM 6298 C C . ARG A 1 806 ? -10.963 -15.911 -19.614 1.00 76.00 806 ARG A C 1
ATOM 6300 O O . ARG A 1 806 ? -10.105 -16.775 -19.751 1.00 76.00 806 ARG A O 1
ATOM 6307 N N . GLN A 1 807 ? -12.257 -16.115 -19.880 1.00 73.62 807 GLN A N 1
ATOM 6308 C CA . GLN A 1 807 ? -12.825 -17.375 -20.388 1.00 73.62 807 GLN A CA 1
ATOM 6309 C C . GLN A 1 807 ? -12.338 -18.634 -19.631 1.00 73.62 807 GLN A C 1
ATOM 6311 O O . GLN A 1 807 ? -12.201 -19.715 -20.196 1.00 73.62 807 GLN A O 1
ATOM 6316 N N . ASN A 1 808 ? -12.050 -18.503 -18.330 1.00 72.44 808 ASN A N 1
ATOM 6317 C CA . ASN A 1 808 ? -11.504 -19.584 -17.510 1.00 72.44 808 ASN A CA 1
ATOM 6318 C C . ASN A 1 808 ? -12.596 -20.166 -16.606 1.00 72.44 808 ASN A C 1
ATOM 6320 O O . ASN A 1 808 ? -12.717 -19.804 -15.428 1.00 72.44 808 ASN A O 1
ATOM 6324 N N . ASP A 1 809 ? -13.386 -21.075 -17.175 1.00 78.00 809 ASP A N 1
ATOM 6325 C CA . ASP A 1 809 ? -14.539 -21.687 -16.507 1.00 78.00 809 ASP A CA 1
ATOM 6326 C C . ASP A 1 809 ? -14.151 -22.399 -15.204 1.00 78.00 809 ASP A C 1
ATOM 6328 O O . ASP A 1 809 ? -14.867 -22.305 -14.208 1.00 78.00 809 ASP A O 1
ATOM 6332 N N . THR A 1 810 ? -12.976 -23.032 -15.143 1.00 80.69 810 THR A N 1
ATOM 6333 C CA . THR A 1 810 ? -12.481 -23.714 -13.934 1.00 80.69 810 THR A CA 1
ATOM 6334 C C . THR A 1 810 ? -12.314 -22.751 -12.753 1.00 80.69 810 THR A C 1
ATOM 6336 O O . THR A 1 810 ? -12.776 -23.025 -11.637 1.00 80.69 810 THR A O 1
ATOM 6339 N N . ASN A 1 811 ? -11.686 -21.594 -12.978 1.00 81.12 811 ASN A N 1
ATOM 6340 C CA . ASN A 1 811 ? -11.507 -20.582 -11.936 1.00 81.12 811 ASN A CA 1
ATOM 6341 C C . ASN A 1 811 ? -12.831 -19.899 -11.578 1.00 81.12 811 ASN A C 1
ATOM 6343 O O . ASN A 1 811 ? -13.100 -19.663 -10.398 1.00 81.12 811 ASN A O 1
ATOM 6347 N N . LEU A 1 812 ? -13.699 -19.656 -12.562 1.00 84.94 812 LEU A N 1
ATOM 6348 C CA . LEU A 1 812 ? -15.033 -19.110 -12.327 1.00 84.94 812 LEU A CA 1
ATOM 6349 C C . LEU A 1 812 ? -15.901 -20.063 -11.478 1.00 84.94 812 LEU A C 1
ATOM 6351 O O . LEU A 1 812 ? -16.527 -19.632 -10.505 1.00 84.94 812 LEU A O 1
ATOM 6355 N N . HIS A 1 813 ? -15.884 -21.369 -11.762 1.00 87.06 813 HIS A N 1
ATOM 6356 C CA . HIS A 1 813 ? -16.528 -22.391 -10.929 1.00 87.06 813 HIS A CA 1
ATOM 6357 C C . HIS A 1 813 ? -15.956 -22.411 -9.513 1.00 87.06 813 HIS A C 1
ATOM 6359 O O . HIS A 1 813 ? -16.716 -22.468 -8.545 1.00 87.06 813 HIS A O 1
ATOM 6365 N N . THR A 1 814 ? -14.634 -22.297 -9.376 1.00 85.81 814 THR A N 1
ATOM 6366 C CA . THR A 1 814 ? -13.973 -22.204 -8.068 1.00 85.81 814 THR A CA 1
ATOM 6367 C C . THR A 1 814 ? -14.484 -20.993 -7.280 1.00 85.81 814 THR A C 1
ATOM 6369 O O . THR A 1 814 ? -14.867 -21.136 -6.117 1.00 85.81 814 THR A O 1
ATOM 6372 N N . VAL A 1 815 ? -14.598 -19.818 -7.907 1.00 87.75 815 VAL A N 1
ATOM 6373 C CA . VAL A 1 815 ? -15.176 -18.613 -7.285 1.00 87.75 815 VAL A CA 1
ATOM 6374 C C . VAL A 1 815 ? -16.617 -18.849 -6.820 1.00 87.75 815 VAL A C 1
ATOM 6376 O O . VAL A 1 815 ? -16.955 -18.490 -5.688 1.00 87.75 815 VAL A O 1
ATOM 6379 N N . TYR A 1 816 ? -17.457 -19.502 -7.628 1.00 90.06 816 TYR A N 1
ATOM 6380 C CA . TYR A 1 816 ? -18.830 -19.837 -7.232 1.00 90.06 816 TYR A CA 1
ATOM 6381 C C . TYR A 1 816 ? -18.899 -20.827 -6.064 1.00 90.06 816 TYR A C 1
ATOM 6383 O O . TYR A 1 816 ? -19.727 -20.651 -5.165 1.00 90.06 816 TYR A O 1
ATOM 6391 N N . VAL A 1 817 ? -18.012 -21.826 -6.022 1.00 90.56 817 VAL A N 1
ATOM 6392 C CA . VAL A 1 817 ? -17.883 -22.729 -4.867 1.00 90.56 817 VAL A CA 1
ATOM 6393 C C . VAL A 1 817 ? -17.526 -21.929 -3.615 1.00 90.56 817 VAL A C 1
ATOM 6395 O O . VAL A 1 817 ? -18.171 -22.103 -2.579 1.00 90.56 817 VAL A O 1
ATOM 6398 N N . PHE A 1 818 ? -16.575 -20.995 -3.703 1.00 89.31 818 PHE A N 1
ATOM 6399 C CA . PHE A 1 818 ? -16.232 -20.112 -2.586 1.00 89.31 818 PHE A CA 1
ATOM 6400 C C . PHE A 1 818 ? -17.399 -19.214 -2.157 1.00 89.31 818 PHE A C 1
ATOM 6402 O O . PHE A 1 818 ? -17.617 -19.070 -0.953 1.00 89.31 818 PHE A O 1
ATOM 6409 N N . TYR A 1 819 ? -18.194 -18.655 -3.081 1.00 91.00 819 TYR A N 1
ATOM 6410 C CA . TYR A 1 819 ? -19.428 -17.943 -2.714 1.00 91.00 819 TYR A CA 1
ATOM 6411 C C . TYR A 1 819 ? -20.378 -18.849 -1.928 1.00 91.00 819 TYR A C 1
ATOM 6413 O O . TYR A 1 819 ? -20.877 -18.440 -0.881 1.00 91.00 819 TYR A O 1
ATOM 6421 N N . GLY A 1 820 ? -20.585 -20.088 -2.384 1.00 89.81 820 GLY A N 1
ATOM 6422 C CA . GLY A 1 820 ? -21.409 -21.078 -1.689 1.00 89.81 820 GLY A CA 1
ATOM 6423 C C . GLY A 1 820 ? -20.900 -21.370 -0.276 1.00 89.81 820 GLY A C 1
ATOM 6424 O O . GLY A 1 820 ? -21.665 -21.283 0.688 1.00 89.81 820 GLY A O 1
ATOM 6425 N N . VAL A 1 821 ? -19.599 -21.635 -0.129 1.00 91.19 821 VAL A N 1
ATOM 6426 C CA . VAL A 1 821 ? -18.952 -21.871 1.172 1.00 91.19 821 VAL A CA 1
ATOM 6427 C C . VAL A 1 821 ? -19.106 -20.657 2.085 1.00 91.19 821 VAL A C 1
ATOM 6429 O O . VAL A 1 821 ? -19.514 -20.816 3.234 1.00 91.19 821 VAL A O 1
ATOM 6432 N N . LEU A 1 822 ? -18.844 -19.444 1.594 1.00 90.12 822 LEU A N 1
ATOM 6433 C CA . LEU A 1 822 ? -19.018 -18.219 2.376 1.00 90.12 822 LEU A CA 1
ATOM 6434 C C . LEU A 1 822 ? -20.472 -18.031 2.803 1.00 90.12 822 LEU A C 1
ATOM 6436 O O . LEU A 1 822 ? -20.717 -17.746 3.973 1.00 90.12 822 LEU A O 1
ATOM 6440 N N . CYS A 1 823 ? -21.442 -18.238 1.911 1.00 89.94 823 CYS A N 1
ATOM 6441 C CA . CYS A 1 823 ? -22.861 -18.182 2.255 1.00 89.94 823 CYS A CA 1
ATOM 6442 C C . CYS A 1 823 ? -23.212 -19.181 3.362 1.00 89.94 823 CYS A C 1
ATOM 6444 O O . CYS A 1 823 ? -23.897 -18.799 4.309 1.00 89.94 823 CYS A O 1
ATOM 6446 N N . VAL A 1 824 ? -22.706 -20.417 3.301 1.00 92.00 824 VAL A N 1
ATOM 6447 C CA . VAL A 1 824 ? -22.908 -21.421 4.359 1.00 92.00 824 VAL A CA 1
ATOM 6448 C C . VAL A 1 824 ? -22.225 -20.995 5.656 1.00 92.00 824 VAL A C 1
ATOM 6450 O O . VAL A 1 824 ? -22.856 -21.040 6.707 1.00 92.00 824 VAL A O 1
ATOM 6453 N N . VAL A 1 825 ? -20.975 -20.529 5.617 1.00 91.75 825 VAL A N 1
ATOM 6454 C CA . VAL A 1 825 ? -20.243 -20.067 6.809 1.00 91.75 825 VAL A CA 1
ATOM 6455 C C . VAL A 1 825 ? -20.960 -18.887 7.460 1.00 91.75 825 VAL A C 1
ATOM 6457 O O . VAL A 1 825 ? -21.218 -18.923 8.663 1.00 91.75 825 VAL A O 1
ATOM 6460 N N . PHE A 1 826 ? -21.346 -17.867 6.692 1.00 89.88 826 PHE A N 1
ATOM 6461 C CA . PHE A 1 826 ? -22.125 -16.740 7.199 1.00 89.88 826 PHE A CA 1
ATOM 6462 C C . PHE A 1 826 ? -23.501 -17.184 7.690 1.00 89.88 826 PHE A C 1
ATOM 6464 O O . PHE A 1 826 ? -23.925 -16.704 8.734 1.00 89.88 826 PHE A O 1
ATOM 6471 N N . ALA A 1 827 ? -24.183 -18.115 7.019 1.00 89.12 827 ALA A N 1
ATOM 6472 C CA . ALA A 1 827 ? -25.459 -18.653 7.486 1.00 89.12 827 ALA A CA 1
ATOM 6473 C C . ALA A 1 827 ? -25.297 -19.400 8.814 1.00 89.12 827 ALA A C 1
ATOM 6475 O O . ALA A 1 827 ? -26.038 -19.126 9.750 1.00 89.12 827 ALA A O 1
ATOM 6476 N N . VAL A 1 828 ? -24.297 -20.271 8.954 1.00 87.50 828 VAL A N 1
ATOM 6477 C CA . VAL A 1 828 ? -23.992 -20.989 10.201 1.00 87.50 828 VAL A CA 1
ATOM 6478 C C . VAL A 1 828 ? -23.620 -20.007 11.310 1.00 87.50 828 VAL A C 1
ATOM 6480 O O . VAL A 1 828 ? -24.152 -20.098 12.419 1.00 87.50 828 VAL A O 1
ATOM 6483 N N . LEU A 1 829 ? -22.749 -19.034 11.030 1.00 86.62 829 LEU A N 1
ATOM 6484 C CA . LEU A 1 829 ? -22.359 -18.010 11.996 1.00 86.62 829 LEU A CA 1
ATOM 6485 C C . LEU A 1 829 ? -23.536 -17.109 12.376 1.00 86.62 829 LEU A C 1
ATOM 6487 O O . LEU A 1 829 ? -23.674 -16.797 13.555 1.00 86.62 829 LEU A O 1
ATOM 6491 N N . GLU A 1 830 ? -24.401 -16.729 11.436 1.00 87.75 830 GLU A N 1
ATOM 6492 C CA . GLU A 1 830 ? -25.590 -15.906 11.678 1.00 87.75 830 GLU A CA 1
ATOM 6493 C C . GLU A 1 830 ? -26.679 -16.694 12.417 1.00 87.75 830 GLU A C 1
ATOM 6495 O O . GLU A 1 830 ? -27.278 -16.158 13.348 1.00 87.75 830 GLU A O 1
ATOM 6500 N N . ILE A 1 831 ? -26.897 -17.972 12.091 1.00 83.81 831 ILE A N 1
ATOM 6501 C CA . ILE A 1 831 ? -27.795 -18.875 12.825 1.00 83.81 831 ILE A CA 1
ATOM 6502 C C . ILE A 1 831 ? -27.285 -19.039 14.253 1.00 83.81 831 ILE A C 1
ATOM 6504 O O . ILE A 1 831 ? -28.048 -18.862 15.202 1.00 83.81 831 ILE A O 1
ATOM 6508 N N . ARG A 1 832 ? -25.984 -19.282 14.439 1.00 80.50 832 ARG A N 1
ATOM 6509 C CA . ARG A 1 832 ? -25.358 -19.316 15.767 1.00 80.50 832 ARG A CA 1
ATOM 6510 C C . ARG A 1 832 ? -25.504 -17.975 16.488 1.00 80.50 832 ARG A C 1
ATOM 6512 O O . ARG A 1 832 ? -25.800 -17.950 17.678 1.00 80.50 832 ARG A O 1
ATOM 6519 N N . HIS A 1 833 ? -25.317 -16.861 15.787 1.00 76.50 833 HIS A N 1
ATOM 6520 C CA . HIS A 1 833 ? -25.400 -15.511 16.344 1.00 76.50 833 HIS A CA 1
ATOM 6521 C C . HIS A 1 833 ? -26.823 -15.156 16.799 1.00 76.50 833 HIS A C 1
ATOM 6523 O O . HIS A 1 833 ? -26.998 -14.652 17.907 1.00 76.50 833 HIS A O 1
ATOM 6529 N N . ARG A 1 834 ? -27.843 -15.442 15.980 1.00 76.00 834 ARG A N 1
ATOM 6530 C CA . ARG A 1 834 ? -29.252 -15.110 16.257 1.00 76.00 834 ARG A CA 1
ATOM 6531 C C . ARG A 1 834 ? -29.948 -16.155 17.120 1.00 76.00 834 ARG A C 1
ATOM 6533 O O . ARG A 1 834 ? -30.596 -15.813 18.107 1.00 76.00 834 ARG A O 1
ATOM 6540 N N . PHE A 1 835 ? -29.796 -17.426 16.771 1.00 71.94 835 PHE A N 1
ATOM 6541 C CA . PHE A 1 835 ? -30.545 -18.542 17.347 1.00 71.94 835 PHE A CA 1
ATOM 6542 C C . PHE A 1 835 ? -29.695 -19.477 18.205 1.00 71.94 835 PHE A C 1
ATOM 6544 O O . PHE A 1 835 ? -30.237 -20.403 18.800 1.00 71.94 835 PHE A O 1
ATOM 6551 N N . GLY A 1 836 ? -28.386 -19.243 18.346 1.00 65.25 836 GLY A N 1
ATOM 6552 C CA . GLY A 1 836 ? -27.527 -20.094 19.175 1.00 65.25 836 GLY A CA 1
ATOM 6553 C C . GLY A 1 836 ? -28.034 -20.240 20.611 1.00 65.25 836 GLY A C 1
ATOM 6554 O O . GLY A 1 836 ? -27.897 -21.304 21.193 1.00 65.25 836 GLY A O 1
ATOM 6555 N N . HIS A 1 837 ? -28.709 -19.227 21.161 1.00 63.12 837 HIS A N 1
ATOM 6556 C CA . HIS A 1 837 ? -29.330 -19.314 22.486 1.00 63.12 837 HIS A CA 1
ATOM 6557 C C . HIS A 1 837 ? -30.489 -20.331 22.585 1.00 63.12 837 HIS A C 1
ATOM 6559 O O . HIS A 1 837 ? -30.770 -20.795 23.684 1.00 63.12 837 HIS A O 1
ATOM 6565 N N . LEU A 1 838 ? -31.139 -20.683 21.469 1.00 64.81 838 LEU A N 1
ATOM 6566 C CA . LEU A 1 838 ? -32.230 -21.665 21.403 1.00 64.81 838 LEU A CA 1
ATOM 6567 C C . LEU A 1 838 ? -31.703 -23.097 21.234 1.00 64.81 838 LEU A C 1
ATOM 6569 O O . LEU A 1 838 ? -32.256 -24.022 21.817 1.00 64.81 838 LEU A O 1
ATOM 6573 N N . PHE A 1 839 ? -30.622 -23.276 20.465 1.00 56.94 839 PHE A N 1
ATOM 6574 C CA . PHE A 1 839 ? -30.103 -24.601 20.088 1.00 56.94 839 PHE A CA 1
ATOM 6575 C C . PHE A 1 839 ? -28.887 -25.066 20.902 1.00 56.94 839 PHE A C 1
ATOM 6577 O O . PHE A 1 839 ? -28.708 -26.266 21.101 1.00 56.94 839 PHE A O 1
ATOM 6584 N N . MET A 1 840 ? -28.054 -24.151 21.415 1.00 50.97 840 MET A N 1
ATOM 6585 C CA . MET A 1 840 ? -26.888 -24.520 22.234 1.00 50.97 840 MET A CA 1
ATOM 6586 C C . MET A 1 840 ? -27.231 -25.304 23.509 1.00 50.97 840 MET A C 1
ATOM 6588 O O . MET A 1 840 ? -26.447 -26.193 23.838 1.00 50.97 840 MET A O 1
ATOM 6592 N N . PRO A 1 841 ? -28.373 -25.075 24.195 1.00 51.97 841 PRO A N 1
ATOM 6593 C CA . PRO A 1 841 ? -28.783 -25.935 25.305 1.00 51.97 841 PRO A CA 1
ATOM 6594 C C . PRO A 1 841 ? -29.030 -27.399 24.894 1.00 51.97 841 PRO A C 1
ATOM 6596 O O . PRO A 1 841 ? -28.873 -28.287 25.721 1.00 51.97 841 PRO A O 1
ATOM 6599 N N . PHE A 1 842 ? -29.398 -27.656 23.631 1.00 45.75 842 PHE A N 1
ATOM 6600 C CA . PHE A 1 842 ? -29.690 -28.997 23.106 1.00 45.75 842 PHE A CA 1
ATOM 6601 C C . PHE A 1 842 ? -28.448 -29.724 22.565 1.00 45.75 842 PHE A C 1
ATOM 6603 O O . PHE A 1 842 ? -28.346 -30.938 22.712 1.00 45.75 842 PHE A O 1
ATOM 6610 N N . ILE A 1 843 ? -27.500 -29.003 21.952 1.00 45.19 843 ILE A N 1
ATOM 6611 C CA . ILE A 1 843 ? -26.288 -29.593 21.342 1.00 45.19 843 ILE A CA 1
ATOM 6612 C C . ILE A 1 843 ? -25.181 -29.809 22.381 1.00 45.19 843 ILE A C 1
ATOM 6614 O O . ILE A 1 843 ? -24.481 -30.819 22.353 1.00 45.19 843 ILE A O 1
ATOM 6618 N N . PHE A 1 844 ? -25.035 -28.887 23.333 1.00 39.38 844 PHE A N 1
ATOM 6619 C CA . PHE A 1 844 ? -24.108 -29.026 24.447 1.00 39.38 844 PHE A CA 1
ATOM 6620 C C . PHE A 1 844 ? -24.915 -29.169 25.728 1.00 39.38 844 PHE A C 1
ATOM 6622 O O . PHE A 1 844 ? -25.175 -28.195 26.432 1.00 39.38 844 PHE A O 1
ATOM 6629 N N . ASN A 1 845 ? -25.241 -30.414 26.072 1.00 30.33 845 ASN A N 1
ATOM 6630 C CA . ASN A 1 845 ? -25.753 -30.800 27.387 1.00 30.33 845 ASN A CA 1
ATOM 6631 C C . ASN A 1 845 ? -24.643 -30.694 28.462 1.00 30.33 845 ASN A C 1
ATOM 6633 O O . ASN A 1 845 ? -24.429 -31.577 29.293 1.00 30.33 845 ASN A O 1
ATOM 6637 N N . PHE A 1 846 ? -23.876 -29.603 28.429 1.00 36.19 846 PHE A N 1
ATOM 6638 C CA . PHE A 1 846 ? -22.981 -29.220 29.496 1.00 36.19 846 PHE A CA 1
ATOM 6639 C C . PHE A 1 846 ? -23.830 -28.514 30.545 1.00 36.19 846 PHE A C 1
ATOM 6641 O O . PHE A 1 846 ? -24.193 -27.343 30.413 1.00 36.19 846 PHE A O 1
ATOM 6648 N N . LYS A 1 847 ? -24.059 -29.215 31.662 1.00 33.03 847 LYS A N 1
ATOM 6649 C CA . LYS A 1 847 ? -24.062 -28.570 32.982 1.00 33.03 847 LYS A CA 1
ATOM 6650 C C . LYS A 1 847 ? -23.056 -27.418 32.926 1.00 33.03 847 LYS A C 1
ATOM 6652 O O . LYS A 1 847 ? -21.940 -27.668 32.474 1.00 33.03 847 LYS A O 1
ATOM 6657 N N . ARG A 1 848 ? -23.441 -26.207 33.355 1.00 37.19 848 ARG A N 1
ATOM 6658 C CA . ARG A 1 848 ? -22.586 -25.012 33.535 1.00 37.19 848 ARG A CA 1
ATOM 6659 C C . ARG A 1 848 ? -21.355 -25.331 34.412 1.00 37.19 848 ARG A C 1
ATOM 6661 O O . ARG A 1 848 ? -21.241 -24.886 35.548 1.00 37.19 848 ARG A O 1
ATOM 6668 N N . LYS A 1 849 ? -20.446 -26.162 33.916 1.00 31.12 849 LYS A N 1
ATOM 6669 C CA . LYS A 1 849 ? -19.145 -26.481 34.480 1.00 31.12 849 LYS A CA 1
ATOM 6670 C C . LYS A 1 849 ? -18.233 -25.390 33.959 1.00 31.12 849 LYS A C 1
ATOM 6672 O O . LYS A 1 849 ? -18.088 -25.259 32.747 1.00 31.12 849 LYS A O 1
ATOM 6677 N N . LYS A 1 850 ? -17.707 -24.604 34.904 1.00 34.12 850 LYS A N 1
ATOM 6678 C CA . LYS A 1 850 ? -16.556 -23.701 34.792 1.00 34.12 850 LYS A CA 1
ATOM 6679 C C . LYS A 1 850 ? -15.888 -23.769 33.420 1.00 34.12 850 LYS A C 1
ATOM 6681 O O . LYS A 1 850 ? -15.224 -24.754 33.100 1.00 34.12 850 LYS A O 1
ATOM 6686 N N . ILE A 1 851 ? -16.079 -22.717 32.627 1.00 34.25 851 ILE A N 1
ATOM 6687 C CA . ILE A 1 851 ? -15.315 -22.495 31.404 1.00 34.25 851 ILE A CA 1
ATOM 6688 C C . ILE A 1 851 ? -13.863 -22.284 31.843 1.00 34.25 851 ILE A C 1
ATOM 6690 O O . ILE A 1 851 ? -13.457 -21.182 32.188 1.00 34.25 851 ILE A O 1
ATOM 6694 N N . ASN A 1 852 ? -13.089 -23.369 31.873 1.00 31.58 852 ASN A N 1
ATOM 6695 C CA . ASN A 1 852 ? -11.637 -23.312 31.915 1.00 31.58 852 ASN A CA 1
ATOM 6696 C C . ASN A 1 852 ? -11.176 -22.769 30.565 1.00 31.58 852 ASN A C 1
ATOM 6698 O O . ASN A 1 852 ? -11.066 -23.509 29.586 1.00 31.58 852 ASN A O 1
ATOM 6702 N N . ARG A 1 853 ? -10.911 -21.467 30.506 1.00 32.59 853 ARG A N 1
ATOM 6703 C CA . ARG A 1 853 ? -10.282 -20.821 29.356 1.00 32.59 853 ARG A CA 1
ATOM 6704 C C . ARG A 1 853 ? -8.776 -21.126 29.369 1.00 32.59 853 ARG A C 1
ATOM 6706 O O . ARG A 1 853 ? -7.953 -20.251 29.580 1.00 32.59 853 ARG A O 1
ATOM 6713 N N . LYS A 1 854 ? -8.392 -22.386 29.142 1.00 31.77 854 LYS A N 1
ATOM 6714 C CA . LYS A 1 854 ? -6.997 -22.751 28.844 1.00 31.77 854 LYS A CA 1
ATOM 6715 C C . LYS A 1 854 ? -6.715 -22.509 27.360 1.00 31.77 854 LYS A C 1
ATOM 6717 O O . LYS A 1 854 ? -6.723 -23.443 26.571 1.00 31.77 854 LYS A O 1
ATOM 6722 N N . SER A 1 855 ? -6.476 -21.262 26.972 1.00 34.09 855 SER A N 1
ATOM 6723 C CA . SER A 1 855 ? -5.648 -20.976 25.794 1.00 34.09 855 SER A CA 1
ATOM 6724 C C . SER A 1 855 ? -5.167 -19.529 25.851 1.00 34.09 855 SER A C 1
ATOM 6726 O O . SER A 1 855 ? -5.960 -18.599 25.693 1.00 34.09 855 SER A O 1
ATOM 6728 N N . THR A 1 856 ? -3.861 -19.385 26.077 1.00 32.78 856 THR A N 1
ATOM 6729 C CA . THR A 1 856 ? -3.082 -18.142 25.977 1.00 32.78 856 THR A CA 1
ATOM 6730 C C . THR A 1 856 ? -3.426 -17.093 27.037 1.00 32.78 856 THR A C 1
ATOM 6732 O O . THR A 1 856 ? -3.953 -16.021 26.748 1.00 32.78 856 THR A O 1
ATOM 6735 N N . ILE A 1 857 ? -3.121 -17.412 28.295 1.00 33.25 857 ILE A N 1
ATOM 6736 C CA . ILE A 1 857 ? -3.271 -16.510 29.438 1.00 33.25 857 ILE A CA 1
ATOM 6737 C C . ILE A 1 857 ? -1.897 -16.365 30.103 1.00 33.25 857 ILE A C 1
ATOM 6739 O O . ILE A 1 857 ? -1.255 -17.360 30.425 1.00 33.25 857 ILE A O 1
ATOM 6743 N N . THR A 1 858 ? -1.426 -15.127 30.260 1.00 37.12 858 THR A N 1
ATOM 6744 C CA . THR A 1 858 ? -0.258 -14.782 31.082 1.00 37.12 858 THR A CA 1
ATOM 6745 C C . THR A 1 858 ? -0.537 -15.109 32.552 1.00 37.12 858 THR A C 1
ATOM 6747 O O . THR A 1 858 ? -1.673 -14.975 33.007 1.00 37.12 858 THR A O 1
ATOM 6750 N N . ALA A 1 859 ? 0.491 -15.516 33.302 1.00 37.59 859 ALA A N 1
ATOM 6751 C CA . ALA A 1 859 ? 0.387 -16.027 34.677 1.00 37.59 859 ALA A CA 1
ATOM 6752 C C . ALA A 1 859 ? -0.468 -15.165 35.643 1.00 37.59 859 ALA A C 1
ATOM 6754 O O . ALA A 1 859 ? -1.113 -15.705 36.540 1.00 37.59 859 ALA A O 1
ATOM 6755 N N . ASP A 1 860 ? -0.562 -13.850 35.423 1.00 41.75 860 ASP A N 1
ATOM 6756 C CA . ASP A 1 860 ? -1.336 -12.926 36.265 1.00 41.75 860 ASP A CA 1
ATOM 6757 C C . ASP A 1 860 ? -2.862 -13.125 36.204 1.00 41.75 860 ASP A C 1
ATOM 6759 O O . ASP A 1 860 ? -3.562 -12.895 37.193 1.00 41.75 860 ASP A O 1
ATOM 6763 N N . LYS A 1 861 ? -3.408 -13.569 35.064 1.00 41.44 861 LYS A N 1
ATOM 6764 C CA . LYS A 1 861 ? -4.864 -13.738 34.887 1.00 41.44 861 LYS A CA 1
ATOM 6765 C C . LYS A 1 861 ? -5.379 -15.068 35.435 1.00 41.44 861 LYS A C 1
ATOM 6767 O O . LYS A 1 861 ? -6.481 -15.115 35.975 1.00 41.44 861 LYS A O 1
ATOM 6772 N N . GLU A 1 862 ? -4.561 -16.120 35.388 1.00 39.00 862 GLU A N 1
ATOM 6773 C CA . GLU A 1 862 ? -4.880 -17.407 36.028 1.00 39.00 862 GLU A CA 1
ATOM 6774 C C . GLU A 1 862 ? -4.983 -17.252 37.559 1.00 39.00 862 GLU A C 1
ATOM 6776 O O . GLU A 1 862 ? -5.808 -17.900 38.212 1.00 39.00 862 GLU A O 1
ATOM 6781 N N . MET A 1 863 ? -4.212 -16.314 38.127 1.00 42.34 863 MET A N 1
ATOM 6782 C CA . MET A 1 863 ? -4.279 -15.945 39.539 1.00 42.34 863 MET A CA 1
ATOM 6783 C C . MET A 1 863 ? -5.581 -15.205 39.895 1.00 42.34 863 MET A C 1
ATOM 6785 O O . MET A 1 863 ? -6.112 -15.437 40.975 1.00 42.34 863 MET A O 1
ATOM 6789 N N . GLN A 1 864 ? -6.137 -14.367 39.010 1.00 48.06 864 GLN A N 1
ATOM 6790 C CA . GLN A 1 864 ? -7.369 -13.597 39.271 1.00 48.06 864 GLN A CA 1
ATOM 6791 C C . GLN A 1 864 ? -8.656 -14.430 39.171 1.00 48.06 864 GLN A C 1
ATOM 6793 O O . GLN A 1 864 ? -9.472 -14.360 40.094 1.00 48.06 864 GLN A O 1
ATOM 6798 N N . ASP A 1 865 ? -8.801 -15.269 38.136 1.00 44.22 865 ASP A N 1
ATOM 6799 C CA . ASP A 1 865 ? -9.964 -16.167 37.963 1.00 44.22 865 ASP A CA 1
ATOM 6800 C C . ASP A 1 865 ? -10.062 -17.202 39.102 1.00 44.22 865 ASP A C 1
ATOM 6802 O O . ASP A 1 865 ? -11.134 -17.713 39.428 1.00 44.22 865 ASP A O 1
ATOM 6806 N N . THR A 1 866 ? -8.932 -17.501 39.755 1.00 51.16 866 THR A N 1
ATOM 6807 C CA . THR A 1 866 ? -8.908 -18.307 40.979 1.00 51.16 866 THR A CA 1
ATOM 6808 C C . THR A 1 866 ? -8.972 -17.490 42.270 1.00 51.16 866 THR A C 1
ATOM 6810 O O . THR A 1 866 ? -9.311 -18.068 43.295 1.00 51.16 866 THR A O 1
ATOM 6813 N N . PHE A 1 867 ? -8.704 -16.182 42.273 1.00 53.81 867 PHE A N 1
ATOM 6814 C CA . PHE A 1 867 ? -8.662 -15.367 43.494 1.00 53.81 867 PHE A CA 1
ATOM 6815 C C . PHE A 1 867 ? -10.051 -15.105 44.077 1.00 53.81 867 PHE A C 1
ATOM 6817 O O . PHE A 1 867 ? -10.264 -15.378 45.258 1.00 53.81 867 PHE A O 1
ATOM 6824 N N . ILE A 1 868 ? -10.996 -14.611 43.266 1.00 59.03 868 ILE A N 1
ATOM 6825 C CA . ILE A 1 868 ? -12.336 -14.223 43.748 1.00 59.03 868 ILE A CA 1
ATOM 6826 C C . ILE A 1 868 ? -13.104 -15.464 44.219 1.00 59.03 868 ILE A C 1
ATOM 6828 O O . ILE A 1 868 ? -13.591 -15.502 45.348 1.00 59.03 868 ILE A O 1
ATOM 6832 N N . ASP A 1 869 ? -13.122 -16.515 43.395 1.00 60.03 869 ASP A N 1
ATOM 6833 C CA . ASP A 1 869 ? -13.809 -17.773 43.699 1.00 60.03 869 ASP A CA 1
ATOM 6834 C C . ASP A 1 869 ? -13.173 -18.537 44.883 1.00 60.03 869 ASP A C 1
ATOM 6836 O O . ASP A 1 869 ? -13.898 -19.201 45.622 1.00 60.03 869 ASP A O 1
ATOM 6840 N N . LYS A 1 870 ? -11.841 -18.480 45.088 1.00 58.00 870 LYS A N 1
ATOM 6841 C CA . LYS A 1 870 ? -11.185 -19.148 46.238 1.00 58.00 870 LYS A CA 1
ATOM 6842 C C . LYS A 1 870 ? -11.301 -18.355 47.538 1.00 58.00 870 LYS A C 1
ATOM 6844 O O . LYS A 1 870 ? -11.350 -18.977 48.594 1.00 58.00 870 LYS A O 1
ATOM 6849 N N . LYS A 1 871 ? -11.298 -17.017 47.481 1.00 64.88 871 LYS A N 1
ATOM 6850 C CA . LYS A 1 871 ? -11.421 -16.168 48.678 1.00 64.88 871 LYS A CA 1
ATOM 6851 C C . LYS A 1 871 ? -12.866 -15.938 49.110 1.00 64.88 871 LYS A C 1
ATOM 6853 O O . LYS A 1 871 ? -13.080 -15.677 50.286 1.00 64.88 871 LYS A O 1
ATOM 6858 N N . GLY A 1 872 ? -13.834 -16.046 48.196 1.00 71.06 872 GLY A N 1
ATOM 6859 C CA . GLY A 1 872 ? -15.238 -15.779 48.501 1.00 71.06 872 GLY A CA 1
ATOM 6860 C C . GLY A 1 872 ? -15.452 -14.323 48.912 1.00 71.06 872 GLY A C 1
ATOM 6861 O O . GLY A 1 872 ? -15.957 -14.067 50.000 1.00 71.06 872 GLY A O 1
ATOM 6862 N N . LEU A 1 873 ? -15.047 -13.387 48.049 1.00 83.44 873 LEU A N 1
ATOM 6863 C CA . LEU A 1 873 ? -15.127 -11.955 48.345 1.00 83.44 873 LEU A CA 1
ATOM 6864 C C . LEU A 1 873 ? -16.557 -11.412 48.234 1.00 83.44 873 LEU A C 1
ATOM 6866 O O . LEU A 1 873 ? -17.325 -11.804 47.344 1.00 83.44 873 LEU A O 1
ATOM 6870 N N . ASN A 1 874 ? -16.901 -10.476 49.113 1.00 85.69 874 ASN A N 1
ATOM 6871 C CA . ASN A 1 874 ? -18.154 -9.725 49.068 1.00 85.69 874 ASN A CA 1
ATOM 6872 C C . ASN A 1 874 ? -18.025 -8.441 48.216 1.00 85.69 874 ASN A C 1
ATOM 6874 O O . ASN A 1 874 ? -16.966 -8.119 47.681 1.00 85.69 874 ASN A O 1
ATOM 6878 N N . HIS A 1 875 ? -19.118 -7.685 48.066 1.00 89.06 875 HIS A N 1
ATOM 6879 C CA . HIS A 1 875 ? -19.120 -6.486 47.217 1.00 89.06 875 HIS A CA 1
ATOM 6880 C C . HIS A 1 875 ? -18.187 -5.374 47.726 1.00 89.06 875 HIS A C 1
ATOM 6882 O O . HIS A 1 875 ? -17.573 -4.694 46.906 1.00 89.06 875 HIS A O 1
ATOM 6888 N N . SER A 1 876 ? -18.092 -5.179 49.045 1.00 87.00 876 SER A N 1
ATOM 6889 C CA . SER A 1 876 ? -17.244 -4.153 49.661 1.00 87.00 876 SER A CA 1
ATOM 6890 C C . SER A 1 876 ? -15.766 -4.459 49.405 1.00 87.00 876 SER A C 1
ATOM 6892 O O . SER A 1 876 ? -15.032 -3.604 48.921 1.00 87.00 876 SER A O 1
ATOM 6894 N N . GLU A 1 877 ? -15.359 -5.711 49.621 1.00 87.31 877 GLU A N 1
ATOM 6895 C CA . GLU A 1 877 ? -13.989 -6.181 49.383 1.00 87.31 877 GLU A CA 1
ATOM 6896 C C . GLU A 1 877 ? -13.606 -6.097 47.899 1.00 87.31 877 GLU A C 1
ATOM 6898 O O . GLU A 1 877 ? -12.486 -5.720 47.557 1.00 87.31 877 GLU A O 1
ATOM 6903 N N . ILE A 1 878 ? -14.541 -6.407 46.993 1.00 89.62 878 ILE A N 1
ATOM 6904 C CA . ILE A 1 878 ? -14.316 -6.271 45.547 1.00 89.62 878 ILE A CA 1
ATOM 6905 C C . ILE A 1 878 ? -14.154 -4.795 45.154 1.00 89.62 878 ILE A C 1
ATOM 6907 O O . ILE A 1 878 ? -13.307 -4.484 44.318 1.00 89.62 878 ILE A O 1
ATOM 6911 N N . LEU A 1 879 ? -14.928 -3.878 45.744 1.00 89.44 879 LEU A N 1
ATOM 6912 C CA . LEU A 1 879 ? -14.768 -2.437 45.513 1.00 89.44 879 LEU A CA 1
ATOM 6913 C C . LEU A 1 879 ? -13.407 -1.923 46.002 1.00 89.44 879 LEU A C 1
ATOM 6915 O O . LEU A 1 879 ? -12.769 -1.135 45.301 1.00 89.44 879 LEU A O 1
ATOM 6919 N N . ASP A 1 880 ? -12.931 -2.396 47.151 1.00 87.19 880 ASP A N 1
ATOM 6920 C CA . ASP A 1 880 ? -11.593 -2.061 47.647 1.00 87.19 880 ASP A CA 1
ATOM 6921 C C . ASP A 1 880 ? -10.504 -2.579 46.696 1.00 87.19 880 ASP A C 1
ATOM 6923 O O . ASP A 1 880 ? -9.589 -1.839 46.330 1.00 87.19 880 ASP A O 1
ATOM 6927 N N . GLU A 1 881 ? -10.642 -3.808 46.196 1.00 85.81 881 GLU A N 1
ATOM 6928 C CA . GLU A 1 881 ? -9.743 -4.387 45.189 1.00 85.81 881 GLU A CA 1
ATOM 6929 C C . GLU A 1 881 ? -9.755 -3.604 43.865 1.00 85.81 881 GLU A C 1
ATOM 6931 O O . GLU A 1 881 ? -8.696 -3.371 43.275 1.00 85.81 881 GLU A O 1
ATOM 6936 N N . ILE A 1 882 ? -10.924 -3.141 43.406 1.00 90.00 882 ILE A N 1
ATOM 6937 C CA . ILE A 1 882 ? -11.051 -2.250 42.239 1.00 90.00 882 ILE A CA 1
ATOM 6938 C C . ILE A 1 882 ? -10.256 -0.964 42.467 1.00 90.00 882 ILE A C 1
ATOM 6940 O O . ILE A 1 882 ? -9.496 -0.544 41.592 1.00 90.00 882 ILE A O 1
ATOM 6944 N N . ASN A 1 883 ? -10.387 -0.358 43.646 1.00 86.25 883 ASN A N 1
ATOM 6945 C CA . ASN A 1 883 ? -9.737 0.907 43.969 1.00 86.25 883 ASN A CA 1
ATOM 6946 C C . ASN A 1 883 ? -8.215 0.774 44.125 1.00 86.25 883 ASN A C 1
ATOM 6948 O O . ASN A 1 883 ? -7.488 1.651 43.648 1.00 86.25 883 ASN A O 1
ATOM 6952 N N . ILE A 1 884 ? -7.743 -0.318 44.739 1.00 85.12 884 ILE A N 1
ATOM 6953 C CA . ILE A 1 884 ? -6.319 -0.604 44.976 1.00 85.12 884 ILE A CA 1
ATOM 6954 C C . ILE A 1 884 ? -5.616 -1.007 43.677 1.00 85.12 884 ILE A C 1
ATOM 6956 O O . ILE A 1 884 ? -4.582 -0.439 43.333 1.00 85.12 884 ILE A O 1
ATOM 6960 N N . LYS A 1 885 ? -6.170 -1.973 42.934 1.00 84.00 885 LYS A N 1
ATOM 6961 C CA . LYS A 1 885 ? -5.542 -2.519 41.717 1.00 84.00 885 LYS A CA 1
ATOM 6962 C C . LYS A 1 885 ? -5.890 -1.743 40.447 1.00 84.00 885 LYS A C 1
ATOM 6964 O O . LYS A 1 885 ? -5.358 -2.054 39.384 1.00 84.00 885 LYS A O 1
ATOM 6969 N N . LYS A 1 886 ? -6.790 -0.756 40.534 1.00 85.75 886 LYS A N 1
ATOM 6970 C CA . LYS A 1 886 ? -7.353 -0.016 39.386 1.00 85.75 886 LYS A CA 1
ATOM 6971 C C . LYS A 1 886 ? -7.969 -0.945 38.326 1.00 85.75 886 LYS A C 1
ATOM 6973 O O . LYS A 1 886 ? -7.956 -0.657 37.124 1.00 85.75 886 LYS A O 1
ATOM 6978 N N . SER A 1 887 ? -8.538 -2.059 38.789 1.00 87.19 887 SER A N 1
ATOM 6979 C CA . SER A 1 887 ? -9.188 -3.072 37.955 1.00 87.19 887 SER A CA 1
ATOM 6980 C C . SER A 1 887 ? -10.424 -2.498 37.259 1.00 87.19 887 SER A C 1
ATOM 6982 O O . SER A 1 887 ? -11.199 -1.754 37.854 1.00 87.19 887 SER A O 1
ATOM 6984 N N . GLN A 1 888 ? -10.645 -2.863 35.996 1.00 90.56 888 GLN A N 1
ATOM 6985 C CA . GLN A 1 888 ? -11.808 -2.419 35.217 1.00 90.56 888 GLN A CA 1
ATOM 6986 C C . GLN A 1 888 ? -12.973 -3.399 35.422 1.00 90.56 888 GLN A C 1
ATOM 6988 O O . GLN A 1 888 ? -13.385 -4.086 34.485 1.00 90.56 888 GLN A O 1
ATOM 6993 N N . TRP A 1 889 ? -13.443 -3.538 36.665 1.00 92.75 889 TRP A N 1
ATOM 6994 C CA . TRP A 1 889 ? -14.482 -4.508 37.022 1.00 92.75 889 TRP A CA 1
ATOM 6995 C C . TRP A 1 889 ? -15.846 -3.860 37.256 1.00 92.75 889 TRP A C 1
ATOM 6997 O O . TRP A 1 889 ? -15.946 -2.738 37.755 1.00 92.75 889 TRP A O 1
ATOM 7007 N N . VAL A 1 890 ? -16.903 -4.593 36.907 1.00 93.19 890 VAL A N 1
ATOM 7008 C CA . VAL A 1 890 ? -18.308 -4.217 37.139 1.00 93.19 890 VAL A CA 1
ATOM 7009 C C . VAL A 1 890 ? -19.085 -5.396 37.720 1.00 93.19 890 VAL A C 1
ATOM 7011 O O . VAL A 1 890 ? -18.709 -6.552 37.507 1.00 93.19 890 VAL A O 1
ATOM 7014 N N . PHE A 1 891 ? -20.183 -5.122 38.422 1.00 93.00 891 PHE A N 1
ATOM 7015 C CA . PHE A 1 891 ? -21.072 -6.159 38.946 1.00 93.00 891 PHE A CA 1
ATOM 7016 C C . PHE A 1 891 ? -22.203 -6.449 37.957 1.00 93.00 891 PHE A C 1
ATOM 7018 O O . PHE A 1 891 ? -22.760 -5.532 37.355 1.00 93.00 891 PHE A O 1
ATOM 7025 N N . LEU A 1 892 ? -22.563 -7.718 37.788 1.00 91.94 892 LEU A N 1
ATOM 7026 C CA . LEU A 1 892 ? -23.761 -8.126 37.057 1.00 91.94 892 LEU A CA 1
ATOM 7027 C C . LEU A 1 892 ? -24.420 -9.282 37.797 1.00 91.94 892 LEU A C 1
ATOM 7029 O O . LEU A 1 892 ? -23.939 -10.414 37.742 1.00 91.94 892 LEU A O 1
ATOM 7033 N N . ASP A 1 893 ? -25.544 -8.992 38.445 1.00 88.94 893 ASP A N 1
ATOM 7034 C CA . ASP A 1 893 ? -26.240 -9.932 39.318 1.00 88.94 893 ASP A CA 1
ATOM 7035 C C . ASP A 1 893 ? -25.289 -10.522 40.396 1.00 88.94 893 ASP A C 1
ATOM 7037 O O . ASP A 1 893 ? -24.842 -9.801 41.283 1.00 88.94 893 ASP A O 1
ATOM 7041 N N . GLU A 1 894 ? -24.989 -11.823 40.357 1.00 84.94 894 GLU A N 1
ATOM 7042 C CA . GLU A 1 894 ? -24.085 -12.541 41.272 1.00 84.94 894 GLU A CA 1
ATOM 7043 C C . GLU A 1 894 ? -22.630 -12.614 40.805 1.00 84.94 894 GLU A C 1
ATOM 7045 O O . GLU A 1 894 ? -21.814 -13.295 41.432 1.00 84.94 894 GLU A O 1
ATOM 7050 N N . TYR A 1 895 ? -22.301 -11.942 39.704 1.00 89.00 895 TYR A N 1
ATOM 7051 C CA . TYR A 1 895 ? -21.015 -12.071 39.034 1.00 89.00 895 TYR A CA 1
ATOM 7052 C C . TYR A 1 895 ? -20.212 -10.771 39.029 1.00 89.00 895 TYR A C 1
ATOM 7054 O O . TYR A 1 895 ? -20.762 -9.668 38.992 1.00 89.00 895 TYR A O 1
ATOM 7062 N N . VAL A 1 896 ? -18.889 -10.926 38.971 1.00 90.12 896 VAL A N 1
ATOM 7063 C CA . VAL A 1 896 ? -17.927 -9.858 38.673 1.00 90.12 896 VAL A CA 1
ATOM 7064 C C . VAL A 1 896 ? -17.450 -10.022 37.237 1.00 90.12 896 VAL A C 1
ATOM 7066 O O . VAL A 1 896 ? -17.055 -11.121 36.839 1.00 90.12 896 VAL A O 1
ATOM 7069 N N . LEU A 1 897 ? -17.498 -8.950 36.449 1.00 88.88 897 LEU A N 1
ATOM 7070 C CA . LEU A 1 897 ? -17.082 -8.938 35.045 1.00 88.88 897 LEU A CA 1
ATOM 7071 C C . LEU A 1 897 ? -15.829 -8.082 34.871 1.00 88.88 897 LEU A C 1
ATOM 7073 O O . LEU A 1 897 ? -15.811 -6.939 35.325 1.00 88.88 897 LEU A O 1
ATOM 7077 N N . ASP A 1 898 ? -14.840 -8.590 34.135 1.00 86.50 898 ASP A N 1
ATOM 7078 C CA . ASP A 1 898 ? -13.713 -7.790 33.644 1.00 86.50 898 ASP A CA 1
ATOM 7079 C C . ASP A 1 898 ? -14.029 -7.227 32.257 1.00 86.50 898 ASP A C 1
ATOM 7081 O O . ASP A 1 898 ? -14.084 -7.944 31.253 1.00 86.50 898 ASP A O 1
ATOM 7085 N N . ILE A 1 899 ? -14.236 -5.912 32.200 1.00 87.75 899 ILE A N 1
ATOM 7086 C CA . ILE A 1 899 ? -14.572 -5.209 30.962 1.00 87.75 899 ILE A CA 1
ATOM 7087 C C . ILE A 1 899 ? -13.341 -4.656 30.235 1.00 87.75 899 ILE A C 1
ATOM 7089 O O . ILE A 1 899 ? -13.499 -4.172 29.114 1.00 87.75 899 ILE A O 1
ATOM 7093 N N . SER A 1 900 ? -12.127 -4.763 30.789 1.00 83.69 900 SER A N 1
ATOM 7094 C CA . SER A 1 900 ? -10.903 -4.147 30.239 1.00 83.69 900 SER A CA 1
ATOM 7095 C C . SER A 1 900 ? -10.694 -4.427 28.743 1.00 83.69 900 SER A C 1
ATOM 7097 O O . SER A 1 900 ? -10.533 -3.503 27.942 1.00 83.69 900 SER A O 1
ATOM 7099 N N . GLY A 1 901 ? -10.782 -5.697 28.336 1.00 74.94 901 GLY A N 1
ATOM 7100 C CA . GLY A 1 901 ? -10.623 -6.128 26.941 1.00 74.94 901 GLY A CA 1
ATOM 7101 C C . GLY A 1 901 ? -11.821 -5.821 26.034 1.00 74.94 901 GLY A C 1
ATOM 7102 O O . GLY A 1 901 ? -11.698 -5.876 24.811 1.00 74.94 901 GLY A O 1
ATOM 7103 N N . PHE A 1 902 ? -12.976 -5.487 26.613 1.00 81.31 902 PHE A N 1
ATOM 7104 C CA . PHE A 1 902 ? -14.215 -5.219 25.884 1.00 81.31 902 PHE A CA 1
ATOM 7105 C C . PHE A 1 902 ? -14.499 -3.723 25.708 1.00 81.31 902 PHE A C 1
ATOM 7107 O O . PHE A 1 902 ? -15.174 -3.345 24.750 1.00 81.31 902 PHE A O 1
ATOM 7114 N N . MET A 1 903 ? -13.943 -2.859 26.563 1.00 81.31 903 MET A N 1
ATOM 7115 C CA . MET A 1 903 ? -14.176 -1.408 26.540 1.00 81.31 903 MET A CA 1
ATOM 7116 C C . MET A 1 903 ? -14.007 -0.788 25.151 1.00 81.31 903 MET A C 1
ATOM 7118 O O . MET A 1 903 ? -14.849 -0.009 24.710 1.00 81.31 903 MET A O 1
ATOM 7122 N N . GLN A 1 904 ? -12.957 -1.175 24.426 1.00 74.50 904 GLN A N 1
ATOM 7123 C CA . GLN A 1 904 ? -12.651 -0.638 23.094 1.00 74.50 904 GLN A CA 1
ATOM 7124 C C . GLN A 1 904 ? -13.568 -1.159 21.978 1.00 74.50 904 GLN A C 1
ATOM 7126 O O . GLN A 1 904 ? -13.667 -0.519 20.930 1.00 74.50 904 GLN A O 1
ATOM 7131 N N . ASN A 1 905 ? -14.231 -2.294 22.206 1.00 76.69 905 ASN A N 1
ATOM 7132 C CA . ASN A 1 905 ? -15.124 -2.954 21.252 1.00 76.69 905 ASN A CA 1
ATOM 7133 C C . ASN A 1 905 ? -16.607 -2.739 21.584 1.00 76.69 905 ASN A C 1
ATOM 7135 O O . ASN A 1 905 ? -17.482 -3.135 20.805 1.00 76.69 905 ASN A O 1
ATOM 7139 N N . HIS A 1 906 ? -16.906 -2.130 22.735 1.00 81.75 906 HIS A N 1
ATOM 7140 C CA . HIS A 1 906 ? -18.270 -1.875 23.156 1.00 81.75 906 HIS A CA 1
ATOM 7141 C C . HIS A 1 906 ? -18.975 -0.943 22.151 1.00 81.75 906 HIS A C 1
ATOM 7143 O O . HIS A 1 906 ? -18.440 0.114 21.812 1.00 81.75 906 HIS A O 1
ATOM 7149 N N . PRO A 1 907 ? -20.194 -1.279 21.680 1.00 75.56 907 PRO A N 1
ATOM 7150 C CA . PRO A 1 907 ? -20.928 -0.479 20.697 1.00 75.56 907 PRO A CA 1
ATOM 7151 C C . PRO A 1 907 ? -21.138 0.995 21.081 1.00 75.56 907 PRO A C 1
ATOM 7153 O O . PRO A 1 907 ? -21.250 1.840 20.194 1.00 75.56 907 PRO A O 1
ATOM 7156 N N . GLY A 1 908 ? -21.224 1.289 22.378 1.00 75.31 908 GLY A N 1
ATOM 7157 C CA . GLY A 1 908 ? -21.375 2.643 22.916 1.00 75.31 908 GLY A CA 1
ATOM 7158 C C . GLY A 1 908 ? -20.056 3.378 23.193 1.00 75.31 908 GLY A C 1
ATOM 7159 O O . GLY A 1 908 ? -20.078 4.485 23.712 1.00 75.31 908 GLY A O 1
ATOM 7160 N N . GLY A 1 909 ? -18.910 2.775 22.864 1.00 77.62 909 GLY A N 1
ATOM 7161 C CA . GLY A 1 909 ? -17.586 3.325 23.157 1.00 77.62 909 GLY A CA 1
ATOM 7162 C C . GLY A 1 909 ? -17.087 2.998 24.567 1.00 77.62 909 GLY A C 1
ATOM 7163 O O . GLY A 1 909 ? -17.842 2.550 25.434 1.00 77.62 909 GLY A O 1
ATOM 7164 N N . ALA A 1 910 ? -15.788 3.225 24.778 1.00 80.69 910 ALA A N 1
ATOM 7165 C CA . ALA A 1 910 ? -15.104 2.914 26.034 1.00 80.69 910 ALA A CA 1
ATOM 7166 C C . ALA A 1 910 ? -15.508 3.857 27.174 1.00 80.69 910 ALA A C 1
ATOM 7168 O O . ALA A 1 910 ? -15.496 3.454 28.333 1.00 80.69 910 ALA A O 1
ATOM 7169 N N . TYR A 1 911 ? -15.878 5.098 26.845 1.00 77.31 911 TYR A N 1
ATOM 7170 C CA . TYR A 1 911 ? -16.265 6.119 27.817 1.00 77.31 911 TYR A CA 1
ATOM 7171 C C . TYR A 1 911 ? -17.441 5.668 28.698 1.00 77.31 911 TYR A C 1
ATOM 7173 O O . TYR A 1 911 ? -17.320 5.674 29.917 1.00 77.31 911 TYR A O 1
ATOM 7181 N N . MET A 1 912 ? -18.514 5.141 28.093 1.00 79.19 912 MET A N 1
ATOM 7182 C CA . MET A 1 912 ? -19.690 4.657 28.833 1.00 79.19 912 MET A CA 1
ATOM 7183 C C . MET A 1 912 ? -19.356 3.596 29.884 1.00 79.19 912 MET A C 1
ATOM 7185 O O . MET A 1 912 ? -20.030 3.501 30.903 1.00 79.19 912 MET A O 1
ATOM 7189 N N . LEU A 1 913 ? -18.356 2.759 29.601 1.00 85.69 913 LEU A N 1
ATOM 7190 C CA . LEU A 1 913 ? -17.968 1.669 30.484 1.00 85.69 913 LEU A CA 1
ATOM 7191 C C . LEU A 1 913 ? -17.005 2.125 31.588 1.00 85.69 913 LEU A C 1
ATOM 7193 O O . LEU A 1 913 ? -17.021 1.536 32.664 1.00 85.69 913 LEU A O 1
ATOM 7197 N N . LYS A 1 914 ? -16.225 3.194 31.363 1.00 84.75 914 LYS A N 1
ATOM 7198 C CA . LYS A 1 914 ? -15.404 3.824 32.413 1.00 84.75 914 LYS A CA 1
ATOM 7199 C C . LYS A 1 914 ? -16.265 4.389 33.538 1.00 84.75 914 LYS A C 1
ATOM 7201 O O . LYS A 1 914 ? -15.912 4.259 34.704 1.00 84.75 914 LYS A O 1
ATOM 7206 N N . ASP A 1 915 ? -17.413 4.955 33.183 1.00 80.75 915 ASP A N 1
ATOM 7207 C CA . ASP A 1 915 ? -18.302 5.621 34.135 1.00 80.75 915 ASP A CA 1
ATOM 7208 C C . ASP A 1 915 ? -19.074 4.658 35.041 1.00 80.75 915 ASP A C 1
ATOM 7210 O O . ASP A 1 915 ? -19.776 5.123 35.933 1.00 80.75 915 ASP A O 1
ATOM 7214 N N . VAL A 1 916 ? -19.001 3.345 34.814 1.00 87.88 916 VAL A N 1
ATOM 7215 C CA . VAL A 1 916 ? -19.763 2.335 35.574 1.00 87.88 916 VAL A CA 1
ATOM 7216 C C . VAL A 1 916 ? -18.872 1.309 36.271 1.00 87.88 916 VAL A C 1
ATOM 7218 O O . VAL A 1 916 ? 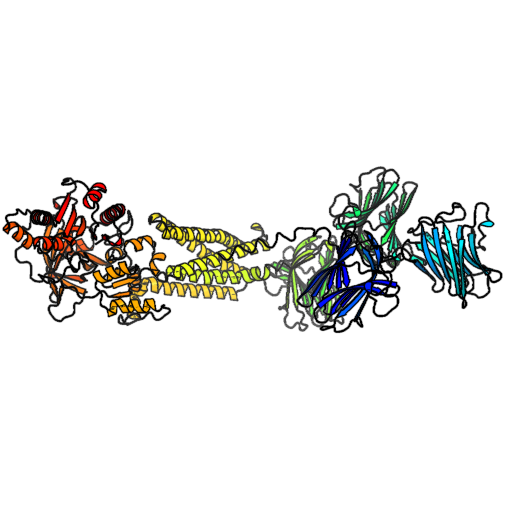-19.370 0.295 36.757 1.00 87.88 916 VAL A O 1
ATOM 7221 N N . ILE A 1 917 ? -17.562 1.558 36.336 1.00 90.69 917 ILE A N 1
ATOM 7222 C CA . ILE A 1 917 ? -16.625 0.728 37.103 1.00 90.69 917 ILE A CA 1
ATOM 7223 C C . ILE A 1 917 ? -17.068 0.706 38.571 1.00 90.69 917 ILE A C 1
ATOM 7225 O O . ILE A 1 917 ? -17.331 1.752 39.160 1.00 90.69 917 ILE A O 1
ATOM 7229 N N . GLY A 1 918 ? -17.178 -0.492 39.146 1.00 89.50 918 GLY A N 1
ATOM 7230 C CA . GLY A 1 918 ? -17.690 -0.699 40.504 1.00 89.50 918 GLY A CA 1
ATOM 7231 C C . GLY A 1 918 ? -19.213 -0.578 40.660 1.00 89.50 918 GLY A C 1
ATOM 7232 O O . GLY A 1 918 ? -19.720 -0.739 41.768 1.00 89.50 918 GLY A O 1
ATOM 7233 N N . GLU A 1 919 ? -19.974 -0.333 39.590 1.00 90.69 919 GLU A N 1
ATOM 7234 C CA . GLU A 1 919 ? -21.441 -0.323 39.639 1.00 90.69 919 GLU A CA 1
ATOM 7235 C C . GLU A 1 919 ? -22.050 -1.679 39.258 1.00 90.69 919 GLU A C 1
ATOM 7237 O O . GLU A 1 919 ? -21.428 -2.500 38.580 1.00 90.69 919 GLU A O 1
ATOM 7242 N N . ASP A 1 920 ? -23.308 -1.892 39.657 1.00 91.69 920 ASP A N 1
ATOM 7243 C CA . ASP A 1 920 ? -24.134 -2.967 39.104 1.00 91.69 920 ASP A CA 1
ATOM 7244 C C . ASP A 1 920 ? -24.685 -2.553 37.736 1.00 91.69 920 ASP A C 1
ATOM 7246 O O . ASP A 1 920 ? -25.556 -1.681 37.624 1.00 91.69 920 ASP A O 1
ATOM 7250 N N . VAL A 1 921 ? -24.166 -3.178 36.679 1.00 92.94 921 VAL A N 1
ATOM 7251 C CA . VAL A 1 921 ? -24.555 -2.886 35.297 1.00 92.94 921 VAL A CA 1
ATOM 7252 C C . VAL A 1 921 ? -25.846 -3.580 34.874 1.00 92.94 921 VAL A C 1
ATOM 7254 O O . VAL A 1 921 ? -26.384 -3.280 33.801 1.00 92.94 921 VAL A O 1
ATOM 7257 N N . GLY A 1 922 ? -26.408 -4.447 35.718 1.00 92.00 922 GLY A N 1
ATOM 7258 C CA . GLY A 1 922 ? -27.681 -5.117 35.489 1.00 92.00 922 GLY A CA 1
ATOM 7259 C C . GLY A 1 922 ? -28.821 -4.138 35.210 1.00 92.00 922 GLY A C 1
ATOM 7260 O O . GLY A 1 922 ? -29.644 -4.375 34.316 1.00 92.00 922 GLY A O 1
ATOM 7261 N N . LYS A 1 923 ? -28.831 -2.980 35.884 1.00 89.56 923 LYS A N 1
ATOM 7262 C CA . LYS A 1 923 ? -29.820 -1.912 35.655 1.00 89.56 923 LYS A CA 1
ATOM 7263 C C . LYS A 1 923 ? -29.737 -1.287 34.261 1.00 89.56 923 LYS A C 1
ATOM 7265 O O . LYS A 1 923 ? -30.770 -0.910 33.711 1.00 89.56 923 LYS A O 1
ATOM 7270 N N . TYR A 1 924 ? -28.551 -1.211 33.663 1.00 90.50 924 TYR A N 1
ATOM 7271 C CA . TYR A 1 924 ? -28.375 -0.697 32.302 1.00 90.50 924 TYR A CA 1
ATOM 7272 C C . TYR A 1 924 ? -28.691 -1.781 31.267 1.00 90.50 924 TYR A C 1
ATOM 7274 O O . TYR A 1 924 ? -29.400 -1.540 30.291 1.00 90.50 924 TYR A O 1
ATOM 7282 N N . ILE A 1 925 ? -28.239 -3.012 31.516 1.00 90.75 925 ILE A N 1
ATOM 7283 C CA . ILE A 1 925 ? -28.446 -4.154 30.619 1.00 90.75 925 ILE A CA 1
ATOM 7284 C C . ILE A 1 925 ? -29.935 -4.499 30.481 1.00 90.75 925 ILE A C 1
ATOM 7286 O O . ILE A 1 925 ? -30.408 -4.789 29.381 1.00 90.75 925 ILE A O 1
ATOM 7290 N N . ASN A 1 926 ? -30.699 -4.434 31.571 1.00 90.88 926 ASN A N 1
ATOM 7291 C CA . ASN A 1 926 ? -32.130 -4.743 31.566 1.00 90.88 926 ASN A CA 1
ATOM 7292 C C . ASN A 1 926 ? -33.027 -3.535 31.232 1.00 90.88 926 ASN A C 1
ATOM 7294 O O . ASN A 1 926 ? -34.251 -3.655 31.282 1.00 90.88 926 ASN A O 1
ATOM 7298 N N . GLY A 1 927 ? -32.449 -2.386 30.859 1.00 88.50 927 GLY A N 1
ATOM 7299 C CA . GLY A 1 927 ? -33.207 -1.196 30.462 1.00 88.50 927 GLY A CA 1
ATOM 7300 C C . GLY A 1 927 ? -33.960 -0.523 31.612 1.00 88.50 927 GLY A C 1
ATOM 7301 O O . GLY A 1 927 ? -35.017 0.062 31.390 1.00 88.50 927 GLY A O 1
ATOM 7302 N N . CYS A 1 928 ? -33.452 -0.628 32.842 1.00 87.12 928 CYS A N 1
ATOM 7303 C CA . CYS A 1 928 ? -33.976 0.091 34.009 1.00 87.12 928 CYS A CA 1
ATOM 7304 C C . CYS A 1 928 ? -33.429 1.524 34.076 1.00 87.12 928 CYS A C 1
ATOM 7306 O O . CYS A 1 928 ? -34.105 2.420 34.569 1.00 87.12 928 CYS A O 1
ATOM 7308 N N . SER A 1 929 ? -32.201 1.731 33.595 1.00 87.94 929 SER A N 1
ATOM 7309 C CA . SER A 1 929 ? -31.503 3.018 33.586 1.00 87.94 929 SER A CA 1
ATOM 7310 C C . SER A 1 929 ? -30.678 3.177 32.304 1.00 87.94 929 SER A C 1
ATOM 7312 O O . SER A 1 929 ? -30.410 2.193 31.612 1.00 87.94 929 SER A O 1
ATOM 7314 N N . SER A 1 930 ? -30.265 4.403 31.979 1.00 85.12 930 SER A N 1
ATOM 7315 C CA . SER A 1 930 ? -29.389 4.724 30.846 1.00 85.12 930 SER A CA 1
ATOM 7316 C C . SER A 1 930 ? -28.053 5.354 31.270 1.00 85.12 930 SER A C 1
ATOM 7318 O O . SER A 1 930 ? -27.871 5.834 32.395 1.00 85.12 930 SER A O 1
ATOM 7320 N N . ILE A 1 931 ? -27.093 5.316 30.343 1.00 77.56 931 ILE A N 1
ATOM 7321 C CA . ILE A 1 931 ? -25.770 5.942 30.448 1.00 77.56 931 ILE A CA 1
ATOM 7322 C C . ILE A 1 931 ? -25.654 6.931 29.276 1.00 77.56 931 ILE A C 1
ATOM 7324 O O . ILE A 1 931 ? -25.872 6.534 28.133 1.00 77.56 931 ILE A O 1
ATOM 7328 N N . GLY A 1 932 ? -25.298 8.188 29.556 1.00 66.12 932 GLY A N 1
ATOM 7329 C CA . GLY A 1 932 ? -25.146 9.259 28.559 1.00 66.12 932 GLY A CA 1
ATOM 7330 C C . GLY A 1 932 ? -26.342 10.218 28.474 1.00 66.12 932 GLY A C 1
ATOM 7331 O O . GLY A 1 932 ? -27.499 9.805 28.608 1.00 66.12 932 GLY A O 1
ATOM 7332 N N . ASP A 1 933 ? -26.053 11.502 28.252 1.00 57.66 933 ASP A N 1
ATOM 7333 C CA . ASP A 1 933 ? -27.037 12.590 28.226 1.00 57.66 933 ASP A CA 1
ATOM 7334 C C . ASP A 1 933 ? -28.116 12.366 27.149 1.00 57.66 933 ASP A C 1
ATOM 7336 O O . ASP A 1 933 ? -27.822 12.020 26.005 1.00 57.66 933 ASP A O 1
ATOM 7340 N N . GLY A 1 934 ? -29.391 12.538 27.518 1.00 60.94 934 GLY A N 1
ATOM 7341 C CA . GLY A 1 934 ? -30.520 12.470 26.578 1.00 60.94 934 GLY A CA 1
ATOM 7342 C C . GLY A 1 934 ? -30.847 11.077 26.019 1.00 60.94 934 GLY A C 1
ATOM 7343 O O . GLY A 1 934 ? -31.624 10.969 25.070 1.00 60.94 934 GLY A O 1
ATOM 7344 N N . THR A 1 935 ? -30.287 10.000 26.579 1.00 66.19 935 THR A N 1
ATOM 7345 C CA . THR A 1 935 ? -30.580 8.630 26.129 1.00 66.19 935 THR A CA 1
ATOM 7346 C C . THR A 1 935 ? -31.681 7.970 26.958 1.00 66.19 935 THR A C 1
ATOM 7348 O O . THR A 1 935 ? -31.643 7.960 28.190 1.00 66.19 935 THR A O 1
ATOM 7351 N N . PHE A 1 936 ? -32.670 7.378 26.284 1.00 74.12 936 PHE A N 1
ATOM 7352 C CA . PHE A 1 936 ? -33.685 6.558 26.944 1.00 74.12 936 PHE A CA 1
ATOM 7353 C C . PHE A 1 936 ? -33.096 5.206 27.384 1.00 74.12 936 PHE A C 1
ATOM 7355 O O . PHE A 1 936 ? -32.257 4.651 26.666 1.00 74.12 936 PHE A O 1
ATOM 7362 N N . PRO A 1 937 ? -33.528 4.647 28.532 1.00 82.75 937 PRO A N 1
ATOM 7363 C CA . PRO A 1 937 ? -33.164 3.294 28.941 1.00 82.75 937 PRO A CA 1
ATOM 7364 C C . PRO A 1 937 ? -33.462 2.277 27.837 1.00 82.75 937 PRO A C 1
ATOM 7366 O O . PRO A 1 937 ? -34.549 2.267 27.260 1.00 82.75 937 PRO A O 1
ATOM 7369 N N . TYR A 1 938 ? -32.488 1.415 27.547 1.00 83.38 938 TYR A N 1
ATOM 7370 C CA . TYR A 1 938 ? -32.583 0.421 26.484 1.00 83.38 938 TYR A CA 1
ATOM 7371 C C . TYR A 1 938 ? -32.339 -0.977 27.043 1.00 83.38 938 TYR A C 1
ATOM 7373 O O . TYR A 1 938 ? -31.286 -1.260 27.615 1.00 83.38 938 TYR A O 1
ATOM 7381 N N . GLU A 1 939 ? -33.315 -1.865 26.864 1.00 87.25 939 GLU A N 1
ATOM 7382 C CA . GLU A 1 939 ? -33.147 -3.266 27.224 1.00 87.25 939 GLU A CA 1
ATOM 7383 C C . GLU A 1 939 ? -32.295 -3.978 26.171 1.00 87.25 939 GLU A C 1
ATOM 7385 O O . GLU A 1 939 ? -32.652 -4.072 24.996 1.00 87.25 939 GLU A O 1
ATOM 7390 N N . HIS A 1 940 ? -31.150 -4.494 26.606 1.00 88.56 940 HIS A N 1
ATOM 7391 C CA . HIS A 1 940 ? -30.236 -5.210 25.736 1.00 88.56 940 HIS A CA 1
ATOM 7392 C C . HIS A 1 940 ? -30.829 -6.556 25.311 1.00 88.56 940 HIS A C 1
ATOM 7394 O O . HIS A 1 940 ? -31.539 -7.219 26.067 1.00 88.56 940 HIS A O 1
ATOM 7400 N N . SER A 1 941 ? -30.500 -6.995 24.094 1.00 83.69 941 SER A N 1
ATOM 7401 C CA . SER A 1 941 ? -30.926 -8.304 23.598 1.00 83.69 941 SER A CA 1
ATOM 7402 C C . SER A 1 941 ? -30.337 -9.436 24.445 1.00 83.69 941 SER A C 1
ATOM 7404 O O . SER A 1 941 ? -29.266 -9.290 25.040 1.00 83.69 941 SER A O 1
ATOM 7406 N N . GLN A 1 942 ? -30.978 -10.610 24.443 1.00 76.38 942 GLN A N 1
ATOM 7407 C CA . GLN A 1 942 ? -30.445 -11.790 25.136 1.00 76.38 942 GLN A CA 1
ATOM 7408 C C . GLN A 1 942 ? -29.017 -12.133 24.681 1.00 76.38 942 GLN A C 1
ATOM 7410 O O . GLN A 1 942 ? -28.204 -12.606 25.469 1.00 76.38 942 GLN A O 1
ATOM 7415 N N . MET A 1 943 ? -28.677 -11.832 23.427 1.00 72.50 943 MET A N 1
ATOM 7416 C CA . MET A 1 943 ? -27.329 -12.021 22.912 1.00 72.50 943 MET A CA 1
ATOM 7417 C C . MET A 1 943 ? -26.301 -11.106 23.596 1.00 72.50 943 MET A C 1
ATOM 7419 O O . MET A 1 943 ? -25.230 -11.568 23.983 1.00 72.50 943 MET A O 1
ATOM 7423 N N . ALA A 1 944 ? -26.625 -9.824 23.776 1.00 81.25 944 ALA A N 1
ATOM 7424 C CA . ALA A 1 944 ? -25.763 -8.896 24.502 1.00 81.25 944 ALA A CA 1
ATOM 7425 C C . ALA A 1 944 ? -25.630 -9.292 25.983 1.00 81.25 944 ALA A C 1
ATOM 7427 O O . ALA A 1 944 ? -24.541 -9.187 26.543 1.00 81.25 944 ALA A O 1
ATOM 7428 N N . LYS A 1 945 ? -26.695 -9.840 26.588 1.00 84.31 945 LYS A N 1
ATOM 7429 C CA . LYS A 1 945 ? -26.645 -10.426 27.940 1.00 84.31 945 LYS A CA 1
ATOM 7430 C C . LYS A 1 945 ? -25.683 -11.623 27.991 1.00 84.31 945 LYS A C 1
ATOM 7432 O O . LYS A 1 945 ? -24.799 -11.661 28.838 1.00 84.31 945 LYS A O 1
ATOM 7437 N N . ASN A 1 946 ? -25.776 -12.556 27.039 1.00 76.62 946 ASN A N 1
ATOM 7438 C CA . ASN A 1 946 ? -24.869 -13.709 26.947 1.00 76.62 946 ASN A CA 1
ATOM 7439 C C . ASN A 1 946 ? -23.402 -13.289 26.739 1.00 76.62 946 ASN A C 1
ATOM 7441 O O . ASN A 1 946 ? -22.501 -13.899 27.309 1.00 76.62 946 ASN A O 1
ATOM 7445 N N . LEU A 1 947 ? -23.163 -12.238 25.948 1.00 76.50 947 LEU A N 1
ATOM 7446 C CA . LEU A 1 947 ? -21.839 -11.642 25.773 1.00 76.50 947 LEU A CA 1
ATOM 7447 C C . LEU A 1 947 ? -21.302 -11.084 27.095 1.00 76.50 947 LEU A C 1
ATOM 7449 O O . LEU A 1 947 ? -20.161 -11.371 27.440 1.00 76.50 947 LEU A O 1
ATOM 7453 N N . ALA A 1 948 ? -22.114 -10.340 27.849 1.00 83.19 948 ALA A N 1
ATOM 7454 C CA . ALA A 1 948 ? -21.719 -9.836 29.162 1.00 83.19 948 ALA A CA 1
ATOM 7455 C C . ALA A 1 948 ? -21.345 -10.989 30.110 1.00 83.19 948 ALA A C 1
ATOM 7457 O O . ALA A 1 948 ? -20.283 -10.954 30.722 1.00 83.19 948 ALA A O 1
ATOM 7458 N N . TYR A 1 949 ? -22.129 -12.073 30.136 1.00 80.00 949 TYR A N 1
ATOM 7459 C CA . TYR A 1 949 ? -21.790 -13.266 30.923 1.00 80.00 949 TYR A CA 1
ATOM 7460 C C . TYR A 1 949 ? -20.491 -13.967 30.475 1.00 80.00 949 TYR A C 1
ATOM 7462 O O . TYR A 1 949 ? -19.894 -14.694 31.262 1.00 80.00 949 TYR A O 1
ATOM 7470 N N . SER A 1 950 ? -20.010 -13.748 29.246 1.00 74.44 950 SER A N 1
ATOM 7471 C CA . SER A 1 950 ? -18.703 -14.268 28.801 1.00 74.44 950 SER A CA 1
ATOM 7472 C C . SER A 1 950 ? -17.498 -13.494 29.356 1.00 74.44 950 SER A C 1
ATOM 7474 O O . SER A 1 950 ? -16.362 -13.937 29.182 1.00 74.44 950 SER A O 1
ATOM 7476 N N . LEU A 1 951 ? -17.740 -12.348 30.003 1.00 79.50 951 LEU A N 1
ATOM 7477 C CA . LEU A 1 951 ? -16.728 -11.501 30.646 1.00 79.50 951 LEU A CA 1
ATOM 7478 C C . LEU A 1 951 ? -16.592 -11.778 32.152 1.00 79.50 951 LEU A C 1
ATOM 7480 O O . LEU A 1 951 ? -15.846 -11.080 32.832 1.00 79.50 951 LEU A O 1
ATOM 7484 N N . VAL A 1 952 ? -17.336 -12.754 32.682 1.00 82.88 952 VAL A N 1
ATOM 7485 C CA . VAL A 1 952 ? -17.322 -13.109 34.106 1.00 82.88 952 VAL A CA 1
ATOM 7486 C C . VAL A 1 952 ? -15.946 -13.643 34.500 1.00 82.88 952 VAL A C 1
ATOM 7488 O O . VAL A 1 952 ? -15.452 -14.580 33.876 1.00 82.88 952 VAL A O 1
ATOM 7491 N N . VAL A 1 953 ? -15.376 -13.069 35.559 1.00 80.62 953 VAL A N 1
ATOM 7492 C CA . VAL A 1 953 ? -14.090 -13.471 36.161 1.00 80.62 953 VAL A CA 1
ATOM 7493 C C . VAL A 1 953 ? -14.249 -14.115 37.542 1.00 80.62 953 VAL A C 1
ATOM 7495 O O . VAL A 1 953 ? -13.317 -14.712 38.065 1.00 80.62 953 VAL A O 1
ATOM 7498 N N . GLY A 1 954 ? -15.435 -14.030 38.151 1.00 83.00 954 GLY A N 1
ATOM 7499 C CA . GLY A 1 954 ? -15.693 -14.666 39.441 1.00 83.00 954 GLY A CA 1
ATOM 7500 C C . GLY A 1 954 ? -17.123 -14.493 39.938 1.00 83.00 954 GLY A C 1
ATOM 7501 O O . GLY A 1 954 ? -17.887 -13.673 39.419 1.00 83.00 954 GLY A O 1
ATOM 7502 N N . ASN A 1 955 ? -17.475 -15.280 40.953 1.00 83.94 955 ASN A N 1
ATOM 7503 C CA . ASN A 1 955 ? -18.746 -15.178 41.665 1.00 83.94 955 ASN A CA 1
ATOM 7504 C C . ASN A 1 955 ? -18.582 -14.360 42.940 1.00 83.94 955 ASN A C 1
ATOM 7506 O O . ASN A 1 955 ? -17.586 -14.476 43.651 1.00 83.94 955 ASN A O 1
ATOM 7510 N N . ILE A 1 956 ? -19.607 -13.585 43.261 1.00 85.81 956 ILE A N 1
ATOM 7511 C CA . ILE A 1 956 ? -19.676 -12.862 44.522 1.00 85.81 956 ILE A CA 1
ATOM 7512 C C . ILE A 1 956 ? -20.117 -13.831 45.621 1.00 85.81 956 ILE A C 1
ATOM 7514 O O . ILE A 1 956 ? -20.957 -14.710 45.397 1.00 85.81 956 ILE A O 1
ATOM 7518 N N . ALA A 1 957 ? -19.565 -13.674 46.821 1.00 80.75 957 ALA A N 1
ATOM 7519 C CA . ALA A 1 957 ? -19.959 -14.488 47.957 1.00 80.75 957 ALA A CA 1
ATOM 7520 C C . ALA A 1 957 ? -21.459 -14.361 48.259 1.00 80.75 957 ALA A C 1
ATOM 7522 O O . ALA A 1 957 ? -22.030 -13.271 48.330 1.00 80.75 957 ALA A O 1
ATOM 7523 N N . LYS A 1 958 ? -22.105 -15.514 48.468 1.00 73.62 958 LYS A N 1
ATOM 7524 C CA . LYS A 1 958 ? -23.546 -15.612 48.749 1.00 73.62 958 LYS A CA 1
ATOM 7525 C C . LYS A 1 958 ? -23.921 -15.319 50.208 1.00 73.62 958 LYS A C 1
ATOM 7527 O O . LYS A 1 958 ? -25.065 -15.529 50.605 1.00 73.62 958 LYS A O 1
ATOM 7532 N N . ASN A 1 959 ? -22.974 -14.833 51.004 1.00 67.44 959 ASN A N 1
ATOM 7533 C CA . ASN A 1 959 ? -23.075 -14.607 52.443 1.00 67.44 959 ASN A CA 1
ATOM 7534 C C . ASN A 1 959 ? -23.778 -13.278 52.778 1.00 67.44 959 ASN A C 1
ATOM 7536 O O . ASN A 1 959 ? -23.181 -12.374 53.353 1.00 67.44 959 ASN A O 1
ATOM 7540 N N . CYS A 1 960 ? -25.065 -13.142 52.449 1.00 70.94 960 CYS A N 1
ATOM 7541 C CA . CYS A 1 960 ? -25.834 -11.981 52.897 1.00 70.94 960 CYS A CA 1
ATOM 7542 C C . CYS A 1 960 ? -26.610 -12.282 54.188 1.00 70.94 960 CYS A C 1
ATOM 7544 O O . CYS A 1 960 ? -27.444 -13.181 54.226 1.00 70.94 960 CYS A O 1
ATOM 7546 N N . ASN A 1 961 ? -26.383 -11.486 55.237 1.00 81.69 961 ASN A N 1
ATOM 7547 C CA . ASN A 1 961 ? -26.992 -11.665 56.562 1.00 81.69 961 ASN A CA 1
ATOM 7548 C C . ASN A 1 961 ? -28.474 -11.246 56.661 1.00 81.69 961 ASN A C 1
ATOM 7550 O O . ASN A 1 961 ? -29.013 -11.263 57.766 1.00 81.69 961 ASN A O 1
ATOM 7554 N N . ILE A 1 962 ? -29.127 -10.847 55.563 1.00 89.12 962 ILE A N 1
ATOM 7555 C CA . ILE A 1 962 ? -30.531 -10.393 55.555 1.00 89.12 962 ILE A CA 1
ATOM 7556 C C . ILE A 1 962 ? -31.534 -11.512 55.271 1.00 89.12 962 ILE A C 1
ATOM 7558 O O . ILE A 1 962 ? -32.586 -11.544 55.898 1.00 89.12 962 ILE A O 1
ATOM 7562 N N . ILE A 1 963 ? -31.228 -12.436 54.359 1.00 89.56 963 ILE A N 1
ATOM 7563 C CA . ILE A 1 963 ? -32.096 -13.581 54.059 1.00 89.56 963 ILE A CA 1
ATOM 7564 C C . ILE A 1 963 ? -31.568 -14.789 54.829 1.00 89.56 963 ILE A C 1
ATOM 7566 O O . ILE A 1 963 ? -30.360 -15.031 54.845 1.00 89.56 963 ILE A O 1
ATOM 7570 N N . LYS A 1 964 ? -32.451 -15.551 55.478 1.00 88.50 964 LYS A N 1
ATOM 7571 C CA . LYS A 1 964 ? -32.125 -16.878 56.020 1.00 88.50 964 LYS A CA 1
ATOM 7572 C C . LYS A 1 964 ? -33.010 -17.949 55.366 1.00 88.50 964 LYS A C 1
ATOM 7574 O O . LYS A 1 964 ? -34.199 -17.695 55.167 1.00 88.50 964 LYS A O 1
ATOM 7579 N N . PRO A 1 965 ? -32.441 -19.109 54.995 1.00 88.19 965 PRO A N 1
ATOM 7580 C CA . PRO A 1 965 ? -33.240 -20.272 54.638 1.00 88.19 965 PRO A CA 1
ATOM 7581 C C . PRO A 1 965 ? -33.966 -20.795 55.888 1.00 88.19 965 PRO A C 1
ATOM 7583 O O . PRO A 1 965 ? -33.432 -20.700 56.994 1.00 88.19 965 PRO A O 1
ATOM 7586 N N . ILE A 1 966 ? -35.181 -21.316 55.713 1.00 87.62 966 ILE A N 1
ATOM 7587 C CA . ILE A 1 966 ? -35.959 -21.942 56.797 1.00 87.62 966 ILE A CA 1
ATOM 7588 C C . ILE A 1 966 ? -35.409 -23.347 57.098 1.00 87.62 966 ILE A C 1
ATOM 7590 O O . ILE A 1 966 ? -35.321 -23.738 58.259 1.00 87.62 966 ILE A O 1
ATOM 7594 N N . GLU A 1 967 ? -34.976 -24.074 56.060 1.00 81.44 967 GLU A N 1
ATOM 7595 C CA . GLU A 1 967 ? -34.320 -25.384 56.159 1.00 81.44 967 GLU A CA 1
ATOM 7596 C C . GLU A 1 967 ? -32.975 -25.388 55.407 1.00 81.44 967 GLU A C 1
ATOM 7598 O O . GLU A 1 967 ? -32.887 -24.931 54.266 1.00 81.44 967 GLU A O 1
ATOM 7603 N N . GLY A 1 968 ? -31.928 -25.940 56.036 1.00 77.94 968 GLY A N 1
ATOM 7604 C CA . GLY A 1 968 ? -30.562 -26.016 55.493 1.00 77.94 968 GLY A CA 1
ATOM 7605 C C . GLY A 1 968 ? -29.719 -24.748 55.698 1.00 77.94 968 GLY A C 1
ATOM 7606 O O . GLY A 1 968 ? -30.204 -23.739 56.194 1.00 77.94 968 GLY A O 1
ATOM 7607 N N . ASP A 1 969 ? -28.440 -24.797 55.302 1.00 70.44 969 ASP A N 1
ATOM 7608 C CA . ASP A 1 969 ? -27.479 -23.692 55.506 1.00 70.44 969 ASP A CA 1
ATOM 7609 C C . ASP A 1 969 ? -27.191 -22.870 54.234 1.00 70.44 969 ASP A C 1
ATOM 7611 O O . ASP A 1 969 ? -26.505 -21.845 54.276 1.00 70.44 969 ASP A O 1
ATOM 7615 N N . THR A 1 970 ? -27.689 -23.303 53.072 1.00 72.25 970 THR A N 1
ATOM 7616 C CA . THR A 1 970 ? -27.341 -22.711 51.772 1.00 72.25 970 THR A CA 1
ATOM 7617 C C . THR A 1 970 ? -28.486 -21.897 51.182 1.00 72.25 970 THR A C 1
ATOM 7619 O O . THR A 1 970 ? -29.588 -22.408 51.013 1.00 72.25 970 THR A O 1
ATOM 7622 N N . ILE A 1 971 ? -28.205 -20.654 50.783 1.00 76.06 971 ILE A N 1
ATOM 7623 C CA . ILE A 1 971 ? -29.174 -19.774 50.116 1.00 76.06 971 ILE A CA 1
ATOM 7624 C C . ILE A 1 971 ? -29.104 -19.980 48.597 1.00 76.06 971 ILE A C 1
ATOM 7626 O O . ILE A 1 971 ? -28.060 -19.724 47.982 1.00 76.06 971 ILE A O 1
ATOM 7630 N N . ASP A 1 972 ? -30.221 -20.368 47.972 1.00 80.94 972 ASP A N 1
ATOM 7631 C CA . ASP A 1 972 ? -30.397 -20.149 46.536 1.00 80.94 972 ASP A CA 1
ATOM 7632 C C . ASP A 1 972 ? -30.771 -18.684 46.308 1.00 80.94 972 ASP A C 1
ATOM 7634 O O . ASP A 1 972 ? -31.719 -18.157 46.886 1.00 80.94 972 ASP A O 1
ATOM 7638 N N . TRP A 1 973 ? -30.000 -18.007 45.463 1.00 80.75 973 TRP A N 1
ATOM 7639 C CA . TRP A 1 973 ? -30.274 -16.617 45.135 1.00 80.75 973 TRP A CA 1
ATOM 7640 C C . TRP A 1 973 ? -31.499 -16.479 44.245 1.00 80.75 973 TRP A C 1
ATOM 7642 O O . TRP A 1 973 ? -32.039 -15.384 44.209 1.00 80.75 973 TRP A O 1
ATOM 7652 N N . SER A 1 974 ? -31.947 -17.530 43.548 1.00 87.06 974 SER A N 1
ATOM 7653 C CA . SER A 1 974 ? -33.219 -17.523 42.824 1.00 87.06 974 SER A CA 1
ATOM 7654 C C . SER A 1 974 ? -34.330 -18.079 43.710 1.00 87.06 974 SER A C 1
ATOM 7656 O O . SER A 1 974 ? -34.415 -19.274 43.970 1.00 87.06 974 SER A O 1
ATOM 7658 N N . MET A 1 975 ? -35.199 -17.191 44.174 1.00 89.94 975 MET A N 1
ATOM 7659 C CA . MET A 1 975 ? -36.242 -17.489 45.146 1.00 89.94 975 MET A CA 1
ATOM 7660 C C . MET A 1 975 ? -37.630 -17.271 44.546 1.00 89.94 975 MET A C 1
ATOM 7662 O O . MET A 1 975 ? -37.834 -16.414 43.685 1.00 89.94 975 MET A O 1
ATOM 7666 N N . THR A 1 976 ? -38.607 -18.024 45.048 1.00 91.81 976 THR A N 1
ATOM 7667 C CA . THR A 1 976 ? -40.029 -17.805 44.753 1.00 91.81 976 THR A CA 1
ATOM 7668 C C . THR A 1 976 ? -40.716 -17.270 46.002 1.00 91.81 976 THR A C 1
ATOM 7670 O O . THR A 1 976 ? -40.555 -17.827 47.092 1.00 91.81 976 THR A O 1
ATOM 7673 N N . TRP A 1 977 ? -41.456 -16.178 45.831 1.00 93.69 977 TRP A N 1
ATOM 7674 C CA . TRP A 1 977 ? -42.151 -15.474 46.902 1.00 93.69 977 TRP A CA 1
ATOM 7675 C C . TRP A 1 977 ? -43.615 -15.253 46.526 1.00 93.69 977 TRP A C 1
ATOM 7677 O O . TRP A 1 977 ? -43.919 -14.913 45.387 1.00 93.69 977 TRP A O 1
ATOM 7687 N N . GLU A 1 978 ? -44.511 -15.442 47.479 1.00 94.50 978 GLU A N 1
ATOM 7688 C CA . GLU A 1 978 ? -45.954 -15.250 47.370 1.00 94.50 978 GLU A CA 1
ATOM 7689 C C . GLU A 1 978 ? -46.336 -13.835 47.822 1.00 94.50 978 GLU A C 1
ATOM 7691 O O . GLU A 1 978 ? -45.884 -13.380 48.875 1.00 94.50 978 GLU A O 1
ATOM 7696 N N . ILE A 1 979 ? -47.175 -13.140 47.050 1.00 93.44 979 ILE A N 1
ATOM 7697 C CA . ILE A 1 979 ? -47.748 -11.845 47.434 1.00 93.44 979 ILE A CA 1
ATOM 7698 C C . ILE A 1 979 ? -48.782 -12.070 48.530 1.00 93.44 979 ILE A C 1
ATOM 7700 O O . ILE A 1 979 ? -49.850 -12.617 48.281 1.00 93.44 979 ILE A O 1
ATOM 7704 N N . VAL A 1 980 ? -48.496 -11.584 49.734 1.00 90.38 980 VAL A N 1
ATOM 7705 C CA . VAL A 1 980 ? -49.445 -11.628 50.850 1.00 90.38 980 VAL A CA 1
ATOM 7706 C C . VAL A 1 980 ? -50.502 -10.546 50.644 1.00 90.38 980 VAL A C 1
ATOM 7708 O O . VAL A 1 980 ? -51.704 -10.810 50.619 1.00 90.38 980 VAL A O 1
ATOM 7711 N N . ARG A 1 981 ? -50.048 -9.303 50.462 1.00 88.38 981 ARG A N 1
ATOM 7712 C CA . ARG A 1 981 ? -50.911 -8.124 50.317 1.00 88.38 981 ARG A CA 1
ATOM 7713 C C . ARG A 1 981 ? -50.145 -6.923 49.781 1.00 88.38 981 ARG A C 1
ATOM 7715 O O . ARG A 1 981 ? -48.914 -6.917 49.702 1.00 88.38 981 ARG A O 1
ATOM 7722 N N . LYS A 1 982 ? -50.913 -5.903 49.413 1.00 89.00 982 LYS A N 1
ATOM 7723 C CA . LYS A 1 982 ? -50.449 -4.645 48.835 1.00 89.00 982 LYS A CA 1
ATOM 7724 C C . LYS A 1 982 ? -51.021 -3.476 49.624 1.00 89.00 982 LYS A C 1
ATOM 7726 O O . LYS A 1 982 ? -52.219 -3.454 49.894 1.00 89.00 982 LYS A O 1
ATOM 7731 N N . HIS A 1 983 ? -50.177 -2.507 49.963 1.00 84.44 983 HIS A N 1
ATOM 7732 C CA . HIS A 1 983 ? -50.567 -1.313 50.715 1.00 84.44 983 HIS A CA 1
ATOM 7733 C C . HIS A 1 983 ? -50.137 -0.051 49.983 1.00 84.44 983 HIS A C 1
ATOM 7735 O O . HIS A 1 983 ? -48.972 0.068 49.613 1.00 84.44 983 HIS A O 1
ATOM 7741 N N . ASN A 1 984 ? -51.034 0.920 49.832 1.00 85.94 984 ASN A N 1
ATOM 7742 C CA . ASN A 1 984 ? -50.657 2.227 49.305 1.00 85.94 984 ASN A CA 1
ATOM 7743 C C . ASN A 1 984 ? -49.838 2.993 50.354 1.00 85.94 984 ASN A C 1
ATOM 7745 O O . ASN A 1 984 ? -50.255 3.123 51.504 1.00 85.94 984 ASN A O 1
ATOM 7749 N N . ILE A 1 985 ? -48.663 3.475 49.950 1.00 85.31 985 ILE A N 1
ATOM 7750 C CA . ILE A 1 985 ? -47.741 4.277 50.771 1.00 85.31 985 ILE A CA 1
ATOM 7751 C C . ILE A 1 985 ? -47.764 5.747 50.336 1.00 85.31 985 ILE A C 1
ATOM 7753 O O . ILE A 1 985 ? -47.624 6.641 51.163 1.00 85.31 985 ILE A O 1
ATOM 7757 N N . SER A 1 986 ? -47.961 5.998 49.042 1.00 87.38 986 SER A N 1
ATOM 7758 C CA . SER A 1 986 ? -48.256 7.318 48.477 1.00 87.38 986 SER A CA 1
ATOM 7759 C C . SER A 1 986 ? -49.238 7.165 47.313 1.00 87.38 986 SER A C 1
ATOM 7761 O O . SER A 1 986 ? -49.673 6.047 47.028 1.00 87.38 986 SER A O 1
ATOM 7763 N N . GLN A 1 987 ? -49.591 8.256 46.625 1.00 87.62 987 GLN A N 1
ATOM 7764 C CA . GLN A 1 987 ? -50.571 8.233 45.528 1.00 87.62 987 GLN A CA 1
ATOM 7765 C C . GLN A 1 987 ? -50.263 7.185 44.444 1.00 87.62 987 GLN A C 1
ATOM 7767 O O . GLN A 1 987 ? -51.186 6.589 43.895 1.00 87.62 987 GLN A O 1
ATOM 7772 N N . SER A 1 988 ? -48.983 6.954 44.138 1.00 89.06 988 SER A N 1
ATOM 7773 C CA . SER A 1 988 ? -48.554 5.995 43.112 1.00 89.06 988 SER A CA 1
ATOM 7774 C C . SER A 1 988 ? -47.570 4.939 43.617 1.00 89.06 988 SER A C 1
ATOM 7776 O O . SER A 1 988 ? -47.104 4.128 42.824 1.00 89.06 988 SER A O 1
ATOM 7778 N N . THR A 1 989 ? -47.231 4.905 44.912 1.00 91.12 989 THR A N 1
ATOM 7779 C CA . THR A 1 989 ? -46.283 3.920 45.467 1.00 91.12 989 THR A CA 1
ATOM 7780 C C . THR A 1 989 ? -46.988 2.913 46.362 1.00 91.12 989 THR A C 1
ATOM 7782 O O . THR A 1 989 ? -47.661 3.288 47.321 1.00 91.12 989 THR A O 1
ATOM 7785 N N . VAL A 1 990 ? -46.772 1.628 46.083 1.00 90.69 990 VAL A N 1
ATOM 7786 C CA . VAL A 1 990 ? -47.357 0.490 46.797 1.00 90.69 990 VAL A CA 1
ATOM 7787 C C . VAL A 1 990 ? -46.260 -0.318 47.486 1.00 90.69 990 VAL A C 1
ATOM 7789 O O . VAL A 1 990 ? -45.252 -0.658 46.872 1.00 90.69 990 VAL A O 1
ATOM 7792 N N . CYS A 1 991 ? -46.455 -0.664 48.754 1.00 90.31 991 CYS A N 1
ATOM 7793 C CA . CYS A 1 991 ? -45.678 -1.688 49.443 1.00 90.31 991 CYS A CA 1
ATOM 7794 C C . CYS A 1 991 ? -46.285 -3.061 49.146 1.00 90.31 991 CYS A C 1
ATOM 7796 O O . CYS A 1 991 ? -47.439 -3.318 49.493 1.00 90.31 991 CYS A O 1
ATOM 7798 N N . VAL A 1 992 ? -45.511 -3.929 48.503 1.00 92.00 992 VAL A N 1
ATOM 7799 C CA . VAL A 1 992 ? -45.856 -5.327 48.240 1.00 92.00 992 VAL A CA 1
ATOM 7800 C C . VAL A 1 992 ? -45.170 -6.182 49.300 1.00 92.00 992 VAL A C 1
ATOM 7802 O O . VAL A 1 992 ? -43.938 -6.249 49.341 1.00 92.00 992 VAL A O 1
ATOM 7805 N N . GLU A 1 993 ? -45.964 -6.801 50.172 1.00 91.06 993 GLU A N 1
ATOM 7806 C CA . GLU A 1 993 ? -45.476 -7.717 51.205 1.00 91.06 993 GLU A CA 1
ATOM 7807 C C . GLU A 1 993 ? -45.466 -9.147 50.668 1.00 91.06 993 GLU A C 1
ATOM 7809 O O . GLU A 1 993 ? -46.447 -9.624 50.090 1.00 91.06 993 GLU A O 1
ATOM 7814 N N . LEU A 1 994 ? -44.337 -9.820 50.855 1.00 92.81 994 LEU A N 1
ATOM 7815 C CA . LEU A 1 994 ? -44.022 -11.096 50.242 1.00 92.81 994 LEU A CA 1
ATOM 7816 C C . LEU A 1 994 ? -43.638 -12.120 51.305 1.00 92.81 994 LEU A C 1
ATOM 7818 O O . LEU A 1 994 ? -42.863 -11.817 52.213 1.00 92.81 994 LEU A O 1
ATOM 7822 N N . ARG A 1 995 ? -44.105 -13.358 51.153 1.00 92.75 995 ARG A N 1
ATOM 7823 C CA . ARG A 1 995 ? -43.744 -14.494 52.012 1.00 92.75 995 ARG A CA 1
ATOM 7824 C C . ARG A 1 995 ? -43.139 -15.619 51.180 1.00 92.75 995 ARG A C 1
ATOM 7826 O O . ARG A 1 995 ? -43.516 -15.810 50.030 1.00 92.75 995 ARG A O 1
ATOM 7833 N N . SER A 1 996 ? -42.213 -16.378 51.751 1.00 91.00 996 SER A N 1
ATOM 7834 C CA . SER A 1 996 ? -41.704 -17.605 51.140 1.00 91.00 996 SER A CA 1
ATOM 7835 C C . SER A 1 996 ? -41.810 -18.763 52.128 1.00 91.00 996 SER A C 1
ATOM 7837 O O . SER A 1 996 ? -41.739 -18.562 53.336 1.00 91.00 996 SER A O 1
ATOM 7839 N N . ASN A 1 997 ? -41.972 -19.977 51.602 1.00 89.06 997 ASN A N 1
ATOM 7840 C CA . ASN A 1 997 ? -41.956 -21.206 52.402 1.00 89.06 997 ASN A CA 1
ATOM 7841 C C . ASN A 1 997 ? -40.534 -21.747 52.610 1.00 89.06 997 ASN A C 1
ATOM 7843 O O . ASN A 1 997 ? -40.347 -22.670 53.390 1.00 89.06 997 ASN A O 1
ATOM 7847 N N . ALA A 1 998 ? -39.545 -21.201 51.897 1.00 89.88 998 ALA A N 1
ATOM 7848 C CA . ALA A 1 998 ? -38.152 -21.643 51.966 1.00 89.88 998 ALA A CA 1
ATOM 7849 C C . ALA A 1 998 ? -37.220 -20.592 52.584 1.00 89.88 998 ALA A C 1
ATOM 7851 O O . ALA A 1 998 ? -36.124 -20.930 53.024 1.00 89.88 998 ALA A O 1
ATOM 7852 N N . TYR A 1 999 ? -37.643 -19.326 52.615 1.00 91.12 999 TYR A N 1
ATOM 7853 C CA . TYR A 1 999 ? -36.810 -18.198 53.013 1.00 91.12 999 TYR A CA 1
ATOM 7854 C C . TYR A 1 999 ? -37.587 -17.219 53.881 1.00 91.12 999 TYR A C 1
ATOM 7856 O O . TYR A 1 999 ? -38.782 -17.007 53.689 1.00 91.12 999 TYR A O 1
ATOM 7864 N N . GLU A 1 1000 ? -36.879 -16.556 54.781 1.00 91.00 1000 GLU A N 1
ATOM 7865 C CA . GLU A 1 1000 ? -37.422 -15.477 55.599 1.00 91.00 1000 GLU A CA 1
ATOM 7866 C C . GLU A 1 1000 ? -36.392 -14.343 55.745 1.00 91.00 1000 GLU A C 1
ATOM 7868 O O . GLU A 1 1000 ? -35.172 -14.549 55.704 1.00 91.00 1000 GLU A O 1
ATOM 7873 N N . VAL A 1 1001 ? -36.887 -13.116 55.894 1.00 90.19 1001 VAL A N 1
ATOM 7874 C CA . VAL A 1 1001 ? -36.068 -11.924 56.146 1.00 90.19 1001 VAL A CA 1
ATOM 7875 C C . VAL A 1 1001 ? -35.740 -11.832 57.636 1.00 90.19 1001 VAL A C 1
ATOM 7877 O O . VAL A 1 1001 ? -36.620 -11.937 58.489 1.00 90.19 1001 VAL A O 1
ATOM 7880 N N . ARG A 1 1002 ? -34.467 -11.624 57.982 1.00 88.44 1002 ARG A N 1
ATOM 7881 C CA . ARG A 1 1002 ? -34.043 -11.434 59.375 1.00 88.44 1002 ARG A CA 1
ATOM 7882 C C . ARG A 1 1002 ? -34.505 -10.069 59.882 1.00 88.44 1002 ARG A C 1
ATOM 7884 O O . ARG A 1 1002 ? -34.151 -9.053 59.303 1.00 88.44 1002 ARG A O 1
ATOM 7891 N N . GLU A 1 1003 ? -35.197 -10.038 61.018 1.00 79.25 1003 GLU A N 1
ATOM 7892 C CA . GLU A 1 1003 ? -35.642 -8.777 61.637 1.00 79.25 1003 GLU A CA 1
ATOM 7893 C C . GLU A 1 1003 ? -34.482 -7.889 62.116 1.00 79.25 1003 GLU A C 1
ATOM 7895 O O . GLU A 1 1003 ? -34.584 -6.665 62.103 1.00 79.25 1003 GLU A O 1
ATOM 7900 N N . LYS A 1 1004 ? -33.371 -8.505 62.542 1.00 81.00 1004 LYS A N 1
ATOM 7901 C CA . LYS A 1 1004 ? -32.147 -7.821 62.991 1.00 81.00 1004 LYS A CA 1
ATOM 7902 C C . LYS A 1 1004 ? -30.924 -8.403 62.275 1.00 81.00 1004 LYS A C 1
ATOM 7904 O O . LYS A 1 1004 ? -30.228 -9.258 62.833 1.00 81.00 1004 LYS A O 1
ATOM 7909 N N . PRO A 1 1005 ? -30.682 -8.013 61.015 1.00 86.50 1005 PRO A N 1
ATOM 7910 C CA . PRO A 1 1005 ? -29.547 -8.505 60.241 1.00 86.50 1005 PRO A CA 1
ATOM 7911 C C . PRO A 1 1005 ? -28.222 -8.065 60.878 1.00 86.50 1005 PRO A C 1
ATOM 7913 O O . PRO A 1 1005 ? -28.103 -6.947 61.372 1.00 86.50 1005 PRO A O 1
ATOM 7916 N N . LYS A 1 1006 ? -27.204 -8.935 60.856 1.00 83.88 1006 LYS A N 1
ATOM 7917 C CA . LYS A 1 1006 ? -25.853 -8.591 61.332 1.00 83.88 1006 LYS A CA 1
ATOM 7918 C C . LYS A 1 1006 ? -25.071 -7.828 60.258 1.00 83.88 1006 LYS A C 1
ATOM 7920 O O . LYS A 1 1006 ? -25.064 -8.241 59.097 1.00 83.88 1006 LYS A O 1
ATOM 7925 N N . GLY A 1 1007 ? -24.333 -6.798 60.671 1.00 87.50 1007 GLY A N 1
ATOM 7926 C CA . GLY A 1 1007 ? -23.548 -5.942 59.774 1.00 87.50 1007 GLY A CA 1
ATOM 7927 C C . GLY A 1 1007 ? -24.418 -4.979 58.962 1.00 87.50 1007 GLY A C 1
ATOM 7928 O O . GLY A 1 1007 ? -25.638 -4.958 59.117 1.00 87.50 1007 GLY A O 1
ATOM 7929 N N . LEU A 1 1008 ? -23.787 -4.182 58.098 1.00 89.88 1008 LEU A N 1
ATOM 7930 C CA . LEU A 1 1008 ? -24.454 -3.122 57.324 1.00 89.88 1008 LEU A CA 1
ATOM 7931 C C . LEU A 1 1008 ? -24.420 -3.352 55.808 1.00 89.88 1008 LEU A C 1
ATOM 7933 O O . LEU A 1 1008 ? -25.079 -2.632 55.064 1.00 89.88 1008 LEU A O 1
ATOM 7937 N N . GLU A 1 1009 ? -23.709 -4.381 55.335 1.00 88.19 1009 GLU A N 1
ATOM 7938 C CA . GLU A 1 1009 ? -23.475 -4.590 53.899 1.00 88.19 1009 GLU A CA 1
ATOM 7939 C C . GLU A 1 1009 ? -24.751 -4.839 53.090 1.00 88.19 1009 GLU A C 1
ATOM 7941 O O . GLU A 1 1009 ? -24.765 -4.676 51.874 1.00 88.19 1009 GLU A O 1
ATOM 7946 N N . TRP A 1 1010 ? -25.827 -5.266 53.747 1.00 89.94 1010 TRP A N 1
ATOM 7947 C CA . TRP A 1 1010 ? -27.120 -5.505 53.115 1.00 89.94 1010 TRP A CA 1
ATOM 7948 C C . TRP A 1 1010 ? -27.878 -4.207 52.795 1.00 89.94 1010 TRP A C 1
ATOM 7950 O O . TRP A 1 1010 ? -28.776 -4.228 51.951 1.00 89.94 1010 TRP A O 1
ATOM 7960 N N . MET A 1 1011 ? -27.525 -3.086 53.434 1.00 92.44 1011 MET A N 1
ATOM 7961 C CA . MET A 1 1011 ? -28.227 -1.814 53.273 1.00 92.44 1011 MET A CA 1
ATOM 7962 C C . MET A 1 1011 ? -28.085 -1.277 51.847 1.00 92.44 1011 MET A C 1
ATOM 7964 O O . MET A 1 1011 ? -26.994 -1.218 51.271 1.00 92.44 1011 MET A O 1
ATOM 7968 N N . GLY A 1 1012 ? -29.215 -0.884 51.264 1.00 91.94 1012 GLY A N 1
ATOM 7969 C CA . GLY A 1 1012 ? -29.284 -0.361 49.901 1.00 91.94 1012 GLY A CA 1
ATOM 7970 C C . GLY A 1 1012 ? -29.070 -1.393 48.792 1.00 91.94 1012 GLY A C 1
ATOM 7971 O O . GLY A 1 1012 ? -29.118 -1.019 47.619 1.00 91.94 1012 GLY A O 1
ATOM 7972 N N . LYS A 1 1013 ? -28.862 -2.678 49.119 1.00 92.56 1013 LYS A N 1
ATOM 7973 C CA . LYS A 1 1013 ? -28.919 -3.751 48.118 1.00 92.56 1013 LYS A CA 1
ATOM 7974 C C . LYS A 1 1013 ? -30.326 -3.866 47.540 1.00 92.56 1013 LYS A C 1
ATOM 7976 O O . LYS A 1 1013 ? -31.301 -3.344 48.082 1.00 92.56 1013 LYS A O 1
ATOM 7981 N N . HIS A 1 1014 ? -30.442 -4.556 46.420 1.00 93.56 1014 HIS A N 1
ATOM 7982 C CA . HIS A 1 1014 ? -31.704 -4.663 45.702 1.00 93.56 1014 HIS A CA 1
ATOM 7983 C C . HIS A 1 1014 ? -31.986 -6.103 45.280 1.00 93.56 1014 HIS A C 1
ATOM 7985 O O . HIS A 1 1014 ? -31.107 -6.959 45.289 1.00 93.56 1014 HIS A O 1
ATOM 7991 N N . PHE A 1 1015 ? -33.217 -6.377 44.878 1.00 94.06 1015 PHE A N 1
ATOM 7992 C CA . PHE A 1 1015 ? -33.615 -7.650 44.300 1.00 94.06 1015 PHE A CA 1
ATOM 7993 C C . PHE A 1 1015 ? -34.030 -7.466 42.849 1.00 94.06 1015 PHE A C 1
ATOM 7995 O O . PHE A 1 1015 ? -34.739 -6.519 42.512 1.00 94.06 1015 PHE A O 1
ATOM 8002 N N . GLN A 1 1016 ? -33.625 -8.393 41.990 1.00 94.44 1016 GLN A N 1
ATOM 8003 C CA . GLN A 1 1016 ? -34.138 -8.497 40.633 1.00 94.44 1016 GLN A CA 1
ATOM 8004 C C . GLN A 1 1016 ? -35.440 -9.302 40.655 1.00 94.44 1016 GLN A C 1
ATOM 8006 O O . GLN A 1 1016 ? -35.448 -10.459 41.057 1.00 94.44 1016 GLN A O 1
ATOM 8011 N N . VAL A 1 1017 ? -36.535 -8.716 40.191 1.00 95.00 1017 VAL A N 1
ATOM 8012 C CA . VAL A 1 1017 ? -37.793 -9.424 39.940 1.00 95.00 1017 VAL A CA 1
ATOM 8013 C C . VAL A 1 1017 ? -37.848 -9.802 38.466 1.00 95.00 1017 VAL A C 1
ATOM 8015 O O . VAL A 1 1017 ? -37.616 -8.958 37.593 1.00 95.00 1017 VAL A O 1
ATOM 8018 N N . GLU A 1 1018 ? -38.146 -11.070 38.190 1.00 93.00 1018 GLU A N 1
ATOM 8019 C CA . GLU A 1 1018 ? -38.289 -11.622 36.842 1.00 93.00 1018 GLU A CA 1
ATOM 8020 C C . GLU A 1 1018 ? -39.739 -12.056 36.596 1.00 93.00 1018 GLU A C 1
ATOM 8022 O O . GLU A 1 1018 ? -40.319 -12.807 37.380 1.00 93.00 1018 GLU A O 1
ATOM 8027 N N . ALA A 1 1019 ? -40.311 -11.613 35.476 1.00 92.31 1019 ALA A N 1
ATOM 8028 C CA . ALA A 1 1019 ? -41.655 -11.987 35.054 1.00 92.31 1019 ALA A CA 1
ATOM 8029 C C . ALA A 1 1019 ? -41.710 -12.222 33.543 1.00 92.31 1019 ALA A C 1
ATOM 8031 O O . ALA A 1 1019 ? -41.052 -11.530 32.761 1.00 92.31 1019 ALA A O 1
ATOM 8032 N N . LYS A 1 1020 ? -42.530 -13.187 33.121 1.00 90.06 1020 LYS A N 1
ATOM 8033 C CA . LYS A 1 1020 ? -42.849 -13.409 31.708 1.00 90.06 1020 LYS A CA 1
ATOM 8034 C C . LYS A 1 1020 ? -44.108 -12.612 31.362 1.00 90.06 1020 LYS A C 1
ATOM 8036 O O . LYS A 1 1020 ? -45.191 -12.960 31.815 1.00 90.06 1020 LYS A O 1
ATOM 8041 N N . ILE A 1 1021 ? -43.951 -11.550 30.575 1.00 88.69 1021 ILE A N 1
ATOM 8042 C CA . ILE A 1 1021 ? -45.025 -10.628 30.183 1.00 88.69 1021 ILE A CA 1
ATOM 8043 C C . ILE A 1 1021 ? -45.192 -10.730 28.665 1.00 88.69 1021 ILE A C 1
ATOM 8045 O O . ILE A 1 1021 ? -44.338 -10.282 27.890 1.00 88.69 1021 ILE A O 1
ATOM 8049 N N . GLY A 1 1022 ? -46.269 -11.390 28.234 1.00 85.94 1022 GLY A N 1
ATOM 8050 C CA . GLY A 1 1022 ? -46.443 -11.811 26.843 1.00 85.94 1022 GLY A CA 1
ATOM 8051 C C . GLY A 1 1022 ? -45.343 -12.793 26.412 1.00 85.94 1022 GLY A C 1
ATOM 8052 O O . GLY A 1 1022 ? -45.106 -13.809 27.066 1.00 85.94 1022 GLY A O 1
ATOM 8053 N N . LEU A 1 1023 ? -44.644 -12.481 25.316 1.00 81.38 1023 LEU A N 1
ATOM 8054 C CA . LEU A 1 1023 ? -43.519 -13.282 24.803 1.00 81.38 1023 LEU A CA 1
ATOM 8055 C C . LEU A 1 1023 ? -42.158 -12.907 25.417 1.00 81.38 1023 LEU A C 1
ATOM 8057 O O . LEU A 1 1023 ? -41.164 -13.578 25.147 1.00 81.38 1023 LEU A O 1
ATOM 8061 N N . ASN A 1 1024 ? -42.094 -11.858 26.243 1.00 81.50 1024 ASN A N 1
ATOM 8062 C CA . ASN A 1 1024 ? -40.838 -11.311 26.752 1.00 81.50 1024 ASN A CA 1
ATOM 8063 C C . ASN A 1 1024 ? -40.614 -11.671 28.224 1.00 81.50 1024 ASN A C 1
ATOM 8065 O O . ASN A 1 1024 ? -41.538 -11.628 29.034 1.00 81.50 1024 ASN A O 1
ATOM 8069 N N . VAL A 1 1025 ? -39.364 -11.959 28.588 1.00 87.50 1025 VAL A N 1
ATOM 8070 C CA . VAL A 1 1025 ? -38.941 -12.064 29.992 1.00 87.50 1025 VAL A CA 1
ATOM 8071 C C . VAL A 1 1025 ? -38.406 -10.708 30.434 1.00 87.50 1025 VAL A C 1
ATOM 8073 O O . VAL A 1 1025 ? -37.339 -10.288 29.986 1.00 87.50 1025 VAL A O 1
ATOM 8076 N N . VAL A 1 1026 ? -39.148 -10.027 31.302 1.00 90.56 1026 VAL A N 1
ATOM 8077 C CA . VAL A 1 1026 ? -38.820 -8.693 31.813 1.00 90.56 1026 VAL A CA 1
ATOM 8078 C C . VAL A 1 1026 ? -38.149 -8.831 33.176 1.00 90.56 1026 VAL A C 1
ATOM 8080 O O . VAL A 1 1026 ? -38.622 -9.574 34.034 1.00 90.56 1026 VAL A O 1
ATOM 8083 N N . ARG A 1 1027 ? -37.046 -8.102 33.380 1.00 92.62 1027 ARG A N 1
ATOM 8084 C CA . ARG A 1 1027 ? -36.288 -8.067 34.643 1.00 92.62 1027 ARG A CA 1
ATOM 8085 C C . ARG A 1 1027 ? -36.182 -6.640 35.153 1.00 92.62 1027 ARG A C 1
ATOM 8087 O O . ARG A 1 1027 ? -35.796 -5.759 34.383 1.00 92.62 1027 ARG A O 1
ATOM 8094 N N . ARG A 1 1028 ? -36.513 -6.387 36.418 1.00 93.44 1028 ARG A N 1
ATOM 8095 C CA . ARG A 1 1028 ? -36.369 -5.063 37.058 1.00 93.44 1028 ARG A CA 1
ATOM 8096 C C . ARG A 1 1028 ? -35.808 -5.202 38.463 1.00 93.44 1028 ARG A C 1
ATOM 8098 O O . ARG A 1 1028 ? -36.025 -6.224 39.097 1.00 93.44 1028 ARG A O 1
ATOM 8105 N N . TYR A 1 1029 ? -35.094 -4.181 38.924 1.00 93.69 1029 TYR A N 1
ATOM 8106 C CA . TYR A 1 1029 ? -34.445 -4.174 40.232 1.00 93.69 1029 TYR A CA 1
ATOM 8107 C C . TYR A 1 1029 ? -35.222 -3.283 41.204 1.00 93.69 1029 TYR A C 1
ATOM 8109 O O . TYR A 1 1029 ? -35.615 -2.176 40.837 1.00 93.69 1029 TYR A O 1
ATOM 8117 N N . TYR A 1 1030 ? -35.431 -3.770 42.424 1.00 93.88 1030 TYR A N 1
ATOM 8118 C CA . TYR A 1 1030 ? -36.166 -3.088 43.488 1.00 93.88 1030 TYR A CA 1
ATOM 8119 C C . TYR A 1 1030 ? -35.344 -3.094 44.772 1.00 93.88 1030 TYR A C 1
ATOM 8121 O O . TYR A 1 1030 ? -34.876 -4.147 45.203 1.00 93.88 1030 TYR A O 1
ATOM 8129 N N . SER A 1 1031 ? -35.148 -1.921 45.370 1.00 93.38 1031 SER A N 1
ATOM 8130 C CA . SER A 1 1031 ? -34.371 -1.771 46.601 1.00 93.38 1031 SER A CA 1
ATOM 8131 C C . SER A 1 1031 ? -35.016 -2.524 47.760 1.00 93.38 1031 SER A C 1
ATOM 8133 O O . SER A 1 1031 ? -36.233 -2.474 47.950 1.00 93.38 1031 SER A O 1
ATOM 8135 N N . LEU A 1 1032 ? -34.180 -3.204 48.538 1.00 90.12 1032 LEU A N 1
ATOM 8136 C CA . LEU A 1 1032 ? -34.558 -3.770 49.822 1.00 90.12 1032 LEU A CA 1
ATOM 8137 C C . LEU A 1 1032 ? -34.788 -2.633 50.823 1.00 90.12 1032 LEU A C 1
ATOM 8139 O O . LEU A 1 1032 ? -33.992 -1.698 50.882 1.00 90.12 1032 LEU A O 1
ATOM 8143 N N . VAL A 1 1033 ? -35.848 -2.762 51.621 1.00 91.19 1033 VAL A N 1
ATOM 8144 C CA . VAL A 1 1033 ? -36.044 -1.992 52.852 1.00 91.19 1033 VAL A CA 1
ATOM 8145 C C . VAL A 1 1033 ? -36.429 -2.965 53.959 1.00 91.19 1033 VAL A C 1
ATOM 8147 O O . VAL A 1 1033 ? -37.506 -3.568 53.913 1.00 91.19 1033 VAL A O 1
ATOM 8150 N N . SER A 1 1034 ? -35.539 -3.142 54.932 1.00 89.31 1034 SER A N 1
ATOM 8151 C CA . SER A 1 1034 ? -35.784 -4.034 56.072 1.00 89.31 1034 SER A CA 1
ATOM 8152 C C . SER A 1 1034 ? -36.574 -3.339 57.180 1.00 89.31 1034 SER A C 1
ATOM 8154 O O . SER A 1 1034 ? -37.334 -3.992 57.899 1.00 89.31 1034 SER A O 1
ATOM 8156 N N . ALA A 1 1035 ? -36.409 -2.026 57.336 1.00 88.12 1035 ALA A N 1
ATOM 8157 C CA . ALA A 1 1035 ? -37.104 -1.234 58.334 1.00 88.12 1035 ALA A CA 1
ATOM 8158 C C . ALA A 1 1035 ? -38.623 -1.297 58.121 1.00 88.12 1035 ALA A C 1
ATOM 8160 O O . ALA A 1 1035 ? -39.156 -1.048 57.033 1.00 88.12 1035 ALA A O 1
ATOM 8161 N N . ASN A 1 1036 ? -39.353 -1.600 59.193 1.00 86.69 1036 ASN A N 1
ATOM 8162 C CA . ASN A 1 1036 ? -40.802 -1.487 59.183 1.00 86.69 1036 ASN A CA 1
ATOM 8163 C C . ASN A 1 1036 ? -41.188 -0.018 59.405 1.00 86.69 1036 ASN A C 1
ATOM 8165 O O . ASN A 1 1036 ? -41.180 0.460 60.537 1.00 86.69 1036 ASN A O 1
ATOM 8169 N N . LEU A 1 1037 ? -41.540 0.682 58.322 1.00 87.69 1037 LEU A N 1
ATOM 8170 C CA . LEU A 1 1037 ? -41.859 2.116 58.352 1.00 87.69 1037 LEU A CA 1
ATOM 8171 C C . LEU A 1 1037 ? -43.020 2.454 59.302 1.00 87.69 1037 LEU A C 1
ATOM 8173 O O . LEU A 1 1037 ? -43.029 3.522 59.907 1.00 87.69 1037 LEU A O 1
ATOM 8177 N N . TYR A 1 1038 ? -43.975 1.538 59.483 1.00 82.12 1038 TYR A N 1
ATOM 8178 C CA . TYR A 1 1038 ? -45.078 1.725 60.425 1.00 82.12 1038 TYR A CA 1
ATOM 8179 C C . TYR A 1 1038 ? -44.634 1.575 61.882 1.00 82.12 1038 TYR A C 1
ATOM 8181 O O . TYR A 1 1038 ? -44.970 2.405 62.725 1.00 82.12 1038 TYR A O 1
ATOM 8189 N N . SER A 1 1039 ? -43.841 0.543 62.186 1.00 85.00 1039 SER A N 1
ATOM 8190 C CA . SER A 1 1039 ? -43.265 0.373 63.525 1.00 85.00 1039 SER A CA 1
ATOM 8191 C C . SER A 1 1039 ? -42.337 1.534 63.883 1.00 85.00 1039 SER A C 1
ATOM 8193 O O . SER A 1 1039 ? -42.364 2.004 65.016 1.00 85.00 1039 SER A O 1
ATOM 8195 N N . TRP A 1 1040 ? -41.568 2.038 62.914 1.00 90.06 1040 TRP A N 1
ATOM 8196 C CA . TRP A 1 1040 ? -40.721 3.216 63.087 1.00 90.06 1040 TRP A CA 1
ATOM 8197 C C . TRP A 1 1040 ? -41.546 4.467 63.402 1.00 90.06 1040 TRP A C 1
ATOM 8199 O O . TRP A 1 1040 ? -41.251 5.159 64.373 1.00 90.06 1040 TRP A O 1
ATOM 8209 N N . LYS A 1 1041 ? -42.644 4.707 62.672 1.00 87.75 1041 LYS A N 1
ATOM 8210 C CA . LYS A 1 1041 ? -43.597 5.776 63.002 1.00 87.75 1041 LYS A CA 1
ATOM 8211 C C . LYS A 1 1041 ? -44.072 5.685 64.457 1.00 87.75 1041 LYS A C 1
ATOM 8213 O O . LYS A 1 1041 ? -44.026 6.683 65.168 1.00 87.75 1041 LYS A O 1
ATOM 8218 N N . LYS A 1 1042 ? -44.496 4.502 64.915 1.00 86.81 1042 LYS A N 1
ATOM 8219 C CA . LYS A 1 1042 ? -44.961 4.320 66.302 1.00 86.81 1042 LYS A CA 1
ATOM 8220 C C . LYS A 1 1042 ? -43.881 4.633 67.333 1.00 86.81 1042 LYS A C 1
ATOM 8222 O O . LYS A 1 1042 ? -44.191 5.211 68.367 1.00 86.81 1042 LYS A O 1
ATOM 8227 N N . GLN A 1 1043 ? -42.628 4.271 67.058 1.00 90.75 1043 GLN A N 1
ATOM 8228 C CA . GLN A 1 1043 ? -41.500 4.632 67.924 1.00 90.75 1043 GLN A CA 1
ATOM 8229 C C . GLN A 1 1043 ? -41.309 6.153 67.988 1.00 90.75 1043 GLN A C 1
ATOM 8231 O O . GLN A 1 1043 ? -41.111 6.691 69.070 1.00 90.75 1043 GLN A O 1
ATOM 8236 N N . ILE A 1 1044 ? -41.424 6.852 66.854 1.00 91.31 1044 ILE A N 1
ATOM 8237 C CA . ILE A 1 1044 ? -41.341 8.320 66.792 1.00 91.31 1044 ILE A CA 1
ATOM 8238 C C . ILE A 1 1044 ? -42.470 8.971 67.607 1.00 91.31 1044 ILE A C 1
ATOM 8240 O O . ILE A 1 1044 ? -42.221 9.877 68.404 1.00 91.31 1044 ILE A O 1
ATOM 8244 N N . GLU A 1 1045 ? -43.706 8.493 67.446 1.00 88.94 1045 GLU A N 1
ATOM 8245 C CA . GLU A 1 1045 ? -44.868 9.000 68.189 1.00 88.94 1045 GLU A CA 1
ATOM 8246 C C . GLU A 1 1045 ? -44.753 8.720 69.696 1.00 88.94 1045 GLU A C 1
ATOM 8248 O O . GLU A 1 1045 ? -45.124 9.570 70.505 1.00 88.94 1045 GLU A O 1
ATOM 8253 N N . ALA A 1 1046 ? -44.176 7.575 70.083 1.00 90.12 1046 ALA A N 1
ATOM 8254 C CA . ALA A 1 1046 ? -43.895 7.241 71.481 1.00 90.12 1046 ALA A CA 1
ATOM 8255 C C . ALA A 1 1046 ? -42.862 8.182 72.130 1.00 90.12 1046 ALA A C 1
ATOM 8257 O O . ALA A 1 1046 ? -42.890 8.374 73.343 1.00 90.12 1046 ALA A O 1
ATOM 8258 N N . GLU A 1 1047 ? -41.994 8.814 71.337 1.00 89.62 1047 GLU A N 1
ATOM 8259 C CA . GLU A 1 1047 ? -41.060 9.856 71.788 1.00 89.62 1047 GLU A CA 1
ATOM 8260 C C . GLU A 1 1047 ? -41.678 11.268 71.793 1.00 89.62 1047 GLU A C 1
ATOM 8262 O O . GLU A 1 1047 ? -40.987 12.257 72.041 1.00 89.62 1047 GLU A O 1
ATOM 8267 N N . GLY A 1 1048 ? -42.982 11.394 71.521 1.00 87.31 1048 GLY A N 1
ATOM 8268 C CA . GLY A 1 1048 ? -43.691 12.676 71.509 1.00 87.31 1048 GLY A CA 1
ATOM 8269 C C . GLY A 1 1048 ? -43.402 13.544 70.279 1.00 87.31 1048 GLY A C 1
ATOM 8270 O O . GLY A 1 1048 ? -43.736 14.731 70.263 1.00 87.31 1048 GLY A O 1
ATOM 8271 N N . ILE A 1 1049 ? -42.786 12.984 69.233 1.00 87.12 1049 ILE A N 1
ATOM 8272 C CA . ILE A 1 1049 ? -42.554 13.677 67.964 1.00 87.12 1049 ILE A CA 1
ATOM 8273 C C . ILE A 1 1049 ? -43.745 13.403 67.039 1.00 87.12 1049 ILE A C 1
ATOM 8275 O O . ILE A 1 1049 ? -44.071 12.259 66.732 1.00 87.12 1049 ILE A O 1
ATOM 8279 N N . LYS A 1 1050 ? -44.408 14.465 66.572 1.00 82.00 1050 LYS A N 1
ATOM 8280 C CA . LYS A 1 1050 ? -45.518 14.351 65.618 1.00 82.00 1050 LYS A CA 1
ATOM 8281 C C . LYS A 1 1050 ? -45.004 13.803 64.278 1.00 82.00 1050 LYS A C 1
ATOM 8283 O O . LYS A 1 1050 ? -44.098 14.393 63.698 1.00 82.00 1050 LYS A O 1
ATOM 8288 N N . CYS A 1 1051 ? -45.609 12.722 63.781 1.00 79.81 1051 CYS A N 1
ATOM 8289 C CA . CYS A 1 1051 ? -45.285 12.107 62.492 1.00 79.81 1051 CYS A CA 1
ATOM 8290 C C . CYS A 1 1051 ? -46.557 11.956 61.640 1.00 79.81 1051 CYS A C 1
ATOM 8292 O O . CYS A 1 1051 ? -47.427 11.137 61.940 1.00 79.81 1051 CYS A O 1
ATOM 8294 N N . GLU A 1 1052 ? -46.683 12.751 60.574 1.00 72.56 1052 GLU A N 1
ATOM 8295 C CA . GLU A 1 1052 ? -47.880 12.773 59.713 1.00 72.56 1052 GLU A CA 1
ATOM 8296 C C . GLU A 1 1052 ? -47.914 11.649 58.669 1.00 72.56 1052 GLU A C 1
ATOM 8298 O O . GLU A 1 1052 ? -48.884 11.541 57.917 1.00 72.56 1052 GLU A O 1
ATOM 8303 N N . PHE A 1 1053 ? -46.916 10.757 58.673 1.00 73.12 1053 PHE A N 1
ATOM 8304 C CA . PHE A 1 1053 ? -46.822 9.638 57.745 1.00 73.12 1053 PHE A CA 1
ATOM 8305 C C . PHE A 1 1053 ? -48.123 8.822 57.769 1.00 73.12 1053 PHE A C 1
ATOM 8307 O O . PHE A 1 1053 ? -48.455 8.161 58.765 1.00 73.12 1053 PHE A O 1
ATOM 8314 N N . ASN A 1 1054 ? -48.907 8.916 56.689 1.00 60.72 1054 ASN A N 1
ATOM 8315 C CA . ASN A 1 1054 ? -50.264 8.387 56.645 1.00 60.72 1054 ASN A CA 1
ATOM 8316 C C . ASN A 1 1054 ? -50.247 6.873 56.410 1.00 60.72 1054 ASN A C 1
ATOM 8318 O O . ASN A 1 1054 ? -50.389 6.378 55.297 1.00 60.72 1054 ASN A O 1
ATOM 8322 N N . ALA A 1 1055 ? -50.065 6.131 57.496 1.00 55.03 1055 ALA A N 1
ATOM 8323 C CA . ALA A 1 1055 ? -50.070 4.678 57.502 1.00 55.03 1055 ALA A CA 1
ATOM 8324 C C . ALA A 1 1055 ? -51.469 4.072 57.718 1.00 55.03 1055 ALA A C 1
ATOM 8326 O O . ALA A 1 1055 ? -51.575 2.915 58.115 1.00 55.03 1055 ALA A O 1
ATOM 8327 N N . ALA A 1 1056 ? -52.552 4.824 57.486 1.00 44.84 1056 ALA A N 1
ATOM 8328 C CA . ALA A 1 1056 ? -53.915 4.422 57.853 1.00 44.84 1056 ALA A CA 1
ATOM 8329 C C . ALA A 1 1056 ? -54.457 3.169 57.120 1.00 44.84 1056 ALA A C 1
ATOM 8331 O O . ALA A 1 1056 ? -55.523 2.678 57.475 1.00 44.84 1056 ALA A O 1
ATOM 8332 N N . GLN A 1 1057 ? -53.730 2.606 56.145 1.00 49.19 1057 GLN A N 1
ATOM 8333 C CA . GLN A 1 1057 ? -54.029 1.301 55.524 1.00 49.19 1057 GLN A CA 1
ATOM 8334 C C . GLN A 1 1057 ? -53.004 0.195 55.861 1.00 49.19 1057 GLN A C 1
ATOM 8336 O O . GLN A 1 1057 ? -53.066 -0.903 55.303 1.00 49.19 1057 GLN A O 1
ATOM 8341 N N . TYR A 1 1058 ? -52.052 0.459 56.760 1.00 51.09 1058 TYR A N 1
ATOM 8342 C CA . TYR A 1 1058 ? -50.999 -0.465 57.187 1.00 51.09 1058 TYR A CA 1
ATOM 8343 C C . TYR A 1 1058 ? -51.401 -1.082 58.536 1.00 51.09 1058 TYR A C 1
ATOM 8345 O O . TYR A 1 1058 ? -51.200 -0.490 59.594 1.00 51.09 1058 TYR A O 1
ATOM 8353 N N . ASN A 1 1059 ? -52.050 -2.248 58.504 1.00 51.75 1059 ASN A N 1
ATOM 8354 C CA . ASN A 1 1059 ? -52.468 -2.935 59.729 1.00 51.75 1059 ASN A CA 1
ATOM 8355 C C . ASN A 1 1059 ? -51.242 -3.485 60.491 1.00 51.75 1059 ASN A C 1
ATOM 8357 O O . ASN A 1 1059 ? -50.251 -3.871 59.874 1.00 51.75 1059 ASN A O 1
ATOM 8361 N N . GLU A 1 1060 ? -51.328 -3.547 61.824 1.00 48.31 1060 GLU A N 1
ATOM 8362 C CA . GLU A 1 1060 ? -50.240 -3.875 62.774 1.00 48.31 1060 GLU A CA 1
ATOM 8363 C C . GLU A 1 1060 ? -49.465 -5.178 62.513 1.00 48.31 1060 GLU A C 1
ATOM 8365 O O . GLU A 1 1060 ? -48.354 -5.346 63.012 1.00 48.31 1060 GLU A O 1
ATOM 8370 N N . SER A 1 1061 ? -50.022 -6.109 61.745 1.00 56.28 1061 SER A N 1
ATOM 8371 C CA . SER A 1 1061 ? -49.513 -7.471 61.626 1.00 56.28 1061 SER A CA 1
ATOM 8372 C C . SER A 1 1061 ? -48.582 -7.662 60.431 1.00 56.28 1061 SER A C 1
ATOM 8374 O O . SER A 1 1061 ? -48.877 -8.500 59.584 1.00 56.28 1061 SER A O 1
ATOM 8376 N N . SER A 1 1062 ? -47.463 -6.934 60.316 1.00 62.97 1062 SER A N 1
ATOM 8377 C CA . SER A 1 1062 ? -46.455 -7.334 59.315 1.00 62.97 1062 SER A CA 1
ATOM 8378 C C . SER A 1 1062 ? -46.069 -8.789 59.558 1.00 62.97 1062 SER A C 1
ATOM 8380 O O . SER A 1 1062 ? -45.739 -9.154 60.688 1.00 62.97 1062 SER A O 1
ATOM 8382 N N . THR A 1 1063 ? -46.147 -9.619 58.527 1.00 67.44 1063 THR A N 1
ATOM 8383 C CA . THR A 1 1063 ? -45.846 -11.040 58.651 1.00 67.44 1063 THR A CA 1
ATOM 8384 C C . THR A 1 1063 ? -44.368 -11.174 59.003 1.00 67.44 1063 THR A C 1
ATOM 8386 O O . THR A 1 1063 ? -43.511 -10.658 58.282 1.00 67.44 1063 THR A O 1
ATOM 8389 N N . ILE A 1 1064 ? -44.068 -11.822 60.133 1.00 76.44 1064 ILE A N 1
ATOM 8390 C CA . ILE A 1 1064 ? -42.691 -12.099 60.561 1.00 76.44 1064 ILE A CA 1
ATOM 8391 C C . ILE A 1 1064 ? -41.969 -12.815 59.417 1.00 76.44 1064 ILE A C 1
ATOM 8393 O O . ILE A 1 1064 ? -42.531 -13.709 58.783 1.00 76.44 1064 ILE A O 1
ATOM 8397 N N . GLY A 1 1065 ? -40.746 -12.383 59.115 1.00 85.38 1065 GLY A N 1
ATOM 8398 C CA . GLY A 1 1065 ? -39.955 -12.966 58.034 1.00 85.38 1065 GLY A CA 1
ATOM 8399 C C . GLY A 1 1065 ? -40.353 -12.541 56.614 1.00 85.38 1065 GLY A C 1
ATOM 8400 O O . GLY A 1 1065 ? -39.773 -13.055 55.658 1.00 85.38 1065 GLY A O 1
ATOM 8401 N N . SER A 1 1066 ? -41.304 -11.615 56.440 1.00 89.62 1066 SER A N 1
ATOM 8402 C CA . SER A 1 1066 ? -41.711 -11.132 55.112 1.00 89.62 1066 SER A CA 1
ATOM 8403 C C . SER A 1 1066 ? -40.688 -10.203 54.450 1.00 89.62 1066 SER A C 1
ATOM 8405 O O . SER A 1 1066 ? -40.011 -9.408 55.104 1.00 89.62 1066 SER A O 1
ATOM 8407 N N . LEU A 1 1067 ? -40.616 -10.268 53.118 1.00 91.31 1067 LEU A N 1
ATOM 8408 C CA . LEU A 1 1067 ? -39.882 -9.322 52.279 1.00 91.31 1067 LEU A CA 1
ATOM 8409 C C . LEU A 1 1067 ? -40.820 -8.206 51.813 1.00 91.31 1067 LEU A C 1
ATOM 8411 O O . LEU A 1 1067 ? -41.935 -8.465 51.367 1.00 91.31 1067 LEU A O 1
ATOM 8415 N N . LYS A 1 1068 ? -40.362 -6.955 51.881 1.00 90.62 1068 LYS A N 1
ATOM 8416 C CA . LYS A 1 1068 ? -41.145 -5.782 51.473 1.00 90.62 1068 LYS A CA 1
ATOM 8417 C C . LYS A 1 1068 ? -40.488 -5.102 50.283 1.00 90.62 1068 LYS A C 1
ATOM 8419 O O . LYS A 1 1068 ? -39.333 -4.689 50.369 1.00 90.62 1068 LYS A O 1
ATOM 8424 N N . LEU A 1 1069 ? -41.236 -4.956 49.191 1.00 92.88 1069 LEU A N 1
ATOM 8425 C CA . LEU A 1 1069 ? -40.814 -4.192 48.017 1.00 92.88 1069 LEU A CA 1
ATOM 8426 C C . LEU A 1 1069 ? -41.716 -2.973 47.846 1.00 92.88 1069 LEU A C 1
ATOM 8428 O O . LEU A 1 1069 ? -42.934 -3.100 47.748 1.00 92.88 1069 LEU A O 1
ATOM 8432 N N . TYR A 1 1070 ? -41.117 -1.789 47.787 1.00 93.12 1070 TYR A N 1
ATOM 8433 C CA . TYR A 1 1070 ? -41.833 -0.534 47.570 1.00 93.12 1070 TYR A CA 1
ATOM 8434 C C . TYR A 1 1070 ? -41.758 -0.179 46.087 1.00 93.12 1070 TYR A C 1
ATOM 8436 O O . TYR A 1 1070 ? -40.688 0.123 45.555 1.00 93.12 1070 TYR A O 1
ATOM 8444 N N . ILE A 1 1071 ? -42.895 -0.265 45.405 1.00 93.19 1071 ILE A N 1
ATOM 8445 C CA . ILE A 1 1071 ? -42.990 -0.190 43.952 1.00 93.19 1071 ILE A CA 1
ATOM 8446 C C . ILE A 1 1071 ? -43.853 1.002 43.577 1.00 93.19 1071 ILE A C 1
ATOM 8448 O O . ILE A 1 1071 ? -45.034 1.059 43.911 1.00 93.19 1071 ILE A O 1
ATOM 8452 N N . LYS A 1 1072 ? -43.269 1.938 42.830 1.00 93.25 1072 LYS A N 1
ATOM 8453 C CA . LYS A 1 1072 ? -44.041 2.980 42.160 1.00 93.25 1072 LYS A CA 1
ATOM 8454 C C . LYS A 1 1072 ? -44.724 2.408 40.918 1.00 93.25 1072 LYS A C 1
ATOM 8456 O O . LYS A 1 1072 ? -44.054 1.854 40.042 1.00 93.25 1072 LYS A O 1
ATOM 8461 N N . HIS A 1 1073 ? -46.046 2.518 40.864 1.00 92.81 1073 HIS A N 1
ATOM 8462 C CA . HIS A 1 1073 ? -46.880 2.096 39.748 1.00 92.81 1073 HIS A CA 1
ATOM 8463 C C . HIS A 1 1073 ? -46.777 3.111 38.613 1.00 92.81 1073 HIS A C 1
ATOM 8465 O O . HIS A 1 1073 ? -47.121 4.283 38.752 1.00 92.81 1073 HIS A O 1
ATOM 8471 N N . TYR A 1 1074 ? -46.275 2.634 37.479 1.00 91.56 1074 TYR A N 1
ATOM 8472 C CA . TYR A 1 1074 ? -46.349 3.328 36.204 1.00 91.56 1074 TYR A CA 1
ATOM 8473 C C . TYR A 1 1074 ? -47.314 2.529 35.322 1.00 91.56 1074 TYR A C 1
ATOM 8475 O O . TYR A 1 1074 ? -46.967 1.382 35.023 1.00 91.56 1074 TYR A O 1
ATOM 8483 N N . PRO A 1 1075 ? -48.469 3.089 34.909 1.00 87.31 1075 PRO A N 1
ATOM 8484 C CA . PRO A 1 1075 ? -49.451 2.383 34.078 1.00 87.31 1075 PRO A CA 1
ATOM 8485 C C . PRO A 1 1075 ? -48.856 1.822 32.778 1.00 87.31 1075 PRO A C 1
ATOM 8487 O O . PRO A 1 1075 ? -49.088 0.673 32.430 1.00 87.31 1075 PRO A O 1
ATOM 8490 N N . ASP A 1 1076 ? -47.976 2.580 32.116 1.00 87.62 1076 ASP A N 1
ATOM 8491 C CA . ASP A 1 1076 ? -47.271 2.128 30.902 1.00 87.62 1076 ASP A CA 1
ATOM 8492 C C . ASP A 1 1076 ? -46.009 1.286 31.202 1.00 87.62 1076 ASP A C 1
ATOM 8494 O O . ASP A 1 1076 ? -45.257 0.878 30.309 1.00 87.62 1076 ASP A O 1
ATOM 8498 N N . GLY A 1 1077 ? -45.707 1.054 32.480 1.00 88.50 1077 GLY A N 1
ATOM 8499 C CA . GLY A 1 1077 ? -44.505 0.365 32.928 1.00 88.50 1077 GLY A CA 1
ATOM 8500 C C . GLY A 1 1077 ? -44.699 -1.144 32.989 1.00 88.50 1077 GLY A C 1
ATOM 8501 O O . GLY A 1 1077 ? -45.342 -1.641 33.905 1.00 88.50 1077 GLY A O 1
ATOM 8502 N N . LYS A 1 1078 ? -44.033 -1.892 32.095 1.00 90.81 1078 LYS A N 1
ATOM 8503 C CA . LYS A 1 1078 ? -44.174 -3.360 31.965 1.00 90.81 1078 LYS A CA 1
ATOM 8504 C C . LYS A 1 1078 ? -44.218 -4.120 33.302 1.00 90.81 1078 LYS A C 1
ATOM 8506 O O . LYS A 1 1078 ? -45.172 -4.833 33.561 1.00 90.81 1078 LYS A O 1
ATOM 8511 N N . MET A 1 1079 ? -43.186 -3.991 34.142 1.00 93.62 1079 MET A N 1
ATOM 8512 C CA . MET A 1 1079 ? -43.105 -4.747 35.404 1.00 93.62 1079 MET A CA 1
ATOM 8513 C C . MET A 1 1079 ? -43.938 -4.129 36.531 1.00 93.62 1079 MET A C 1
ATOM 8515 O O . MET A 1 1079 ? -44.542 -4.861 37.304 1.00 93.62 1079 MET A O 1
ATOM 8519 N N . SER A 1 1080 ? -43.948 -2.798 36.661 1.00 93.25 1080 SER A N 1
ATOM 8520 C CA . SER A 1 1080 ? -44.684 -2.131 37.741 1.00 93.25 1080 SER A CA 1
ATOM 8521 C C . SER A 1 1080 ? -46.182 -2.351 37.607 1.00 93.25 1080 SER A C 1
ATOM 8523 O O . SER A 1 1080 ? -46.827 -2.637 38.607 1.00 93.25 1080 SER A O 1
ATOM 8525 N N . ASP A 1 1081 ? -46.709 -2.260 36.386 1.00 94.06 1081 ASP A N 1
ATOM 8526 C CA . ASP A 1 1081 ? -48.112 -2.534 36.095 1.00 94.06 1081 ASP A CA 1
ATOM 8527 C C . ASP A 1 1081 ? -48.439 -4.023 36.266 1.00 94.06 1081 ASP A C 1
ATOM 8529 O O . ASP A 1 1081 ? -49.399 -4.373 36.947 1.00 94.06 1081 ASP A O 1
ATOM 8533 N N . PHE A 1 1082 ? -47.565 -4.914 35.777 1.00 93.94 1082 PHE A N 1
ATOM 8534 C CA . PHE A 1 1082 ? -47.713 -6.355 35.995 1.00 93.94 1082 PHE A CA 1
ATOM 8535 C C . PHE A 1 1082 ? -47.815 -6.705 37.484 1.00 93.94 1082 PHE A C 1
ATOM 8537 O O . PHE A 1 1082 ? -48.777 -7.345 37.892 1.00 93.94 1082 PHE A O 1
ATOM 8544 N N . ILE A 1 1083 ? -46.867 -6.252 38.315 1.00 93.31 1083 ILE A N 1
ATOM 8545 C CA . ILE A 1 1083 ? -46.902 -6.528 39.757 1.00 93.31 1083 ILE A CA 1
ATOM 8546 C C . ILE A 1 1083 ? -48.122 -5.869 40.401 1.00 93.31 1083 ILE A C 1
ATOM 8548 O O . ILE A 1 1083 ? -48.740 -6.494 41.261 1.00 93.31 1083 ILE A O 1
ATOM 8552 N N . TYR A 1 1084 ? -48.492 -4.648 39.999 1.00 91.31 1084 TYR A N 1
ATOM 8553 C CA . TYR A 1 1084 ? -49.653 -3.932 40.536 1.00 91.31 1084 TYR A CA 1
ATOM 8554 C C . TYR A 1 1084 ? -50.965 -4.697 40.313 1.00 91.31 1084 TYR A C 1
ATOM 8556 O O . TYR A 1 1084 ? -51.772 -4.767 41.237 1.00 91.31 1084 TYR A O 1
ATOM 8564 N N . ASN A 1 1085 ? -51.113 -5.372 39.172 1.00 92.31 1085 ASN A N 1
ATOM 8565 C CA . ASN A 1 1085 ? -52.327 -6.103 38.795 1.00 92.31 1085 ASN A CA 1
ATOM 8566 C C . ASN A 1 1085 ? -52.382 -7.573 39.265 1.00 92.31 1085 ASN A C 1
ATOM 8568 O O . ASN A 1 1085 ? -53.406 -8.219 39.086 1.00 92.31 1085 ASN A O 1
ATOM 8572 N N . LEU A 1 1086 ? -51.319 -8.125 39.866 1.00 93.81 1086 LEU A N 1
ATOM 8573 C CA . LEU A 1 1086 ? -51.350 -9.494 40.415 1.00 93.81 1086 LEU A CA 1
ATOM 8574 C C . LEU A 1 1086 ? -52.272 -9.629 41.641 1.00 93.81 1086 LEU A C 1
ATOM 8576 O O . LEU A 1 1086 ? -52.210 -8.811 42.555 1.00 93.81 1086 LEU A O 1
ATOM 8580 N N . ASP A 1 1087 ? -53.040 -10.707 41.742 1.00 92.19 1087 ASP A N 1
ATOM 8581 C CA . ASP A 1 1087 ? -53.836 -10.970 42.945 1.00 92.19 1087 ASP A CA 1
ATOM 8582 C C . ASP A 1 1087 ? -52.959 -11.374 44.140 1.00 92.19 1087 ASP A C 1
ATOM 8584 O O . ASP A 1 1087 ? -51.841 -11.884 43.977 1.00 92.19 1087 ASP A O 1
ATOM 8588 N N . SER A 1 1088 ? -53.481 -11.195 45.358 1.00 87.81 1088 SER A N 1
ATOM 8589 C CA . SER A 1 1088 ? -52.928 -11.861 46.545 1.00 87.81 1088 SER A CA 1
ATOM 8590 C C . SER A 1 1088 ? -52.823 -13.374 46.304 1.00 87.81 1088 SER A C 1
ATOM 8592 O O . SER A 1 1088 ? -53.651 -13.961 45.611 1.00 87.81 1088 SER A O 1
ATOM 8594 N N . ASN A 1 1089 ? -51.799 -14.003 46.877 1.00 88.62 1089 ASN A N 1
ATOM 8595 C CA . ASN A 1 1089 ? -51.366 -15.392 46.669 1.00 88.62 1089 ASN A CA 1
ATOM 8596 C C . ASN A 1 1089 ? -50.664 -15.676 45.324 1.00 88.62 1089 ASN A C 1
ATOM 8598 O O . ASN A 1 1089 ? -50.185 -16.787 45.092 1.00 88.62 1089 ASN A O 1
ATOM 8602 N N . SER A 1 1090 ? -50.528 -14.684 44.437 1.00 93.81 1090 SER A N 1
ATOM 8603 C CA . SER A 1 1090 ? -49.694 -14.833 43.238 1.00 93.81 1090 SER A CA 1
ATOM 8604 C C . SER A 1 1090 ? -48.216 -14.950 43.609 1.00 93.81 1090 SER A C 1
ATOM 8606 O O . SER A 1 1090 ? -47.718 -14.218 44.465 1.00 93.81 1090 SER A O 1
ATOM 8608 N N . THR A 1 1091 ? -47.478 -15.824 42.924 1.00 93.19 1091 THR A N 1
ATOM 8609 C CA . THR A 1 1091 ? -46.033 -15.980 43.135 1.00 93.19 1091 THR A CA 1
ATOM 8610 C C . THR A 1 1091 ? -45.213 -15.143 42.160 1.00 93.19 1091 THR A C 1
ATOM 8612 O O . THR A 1 1091 ? -45.489 -15.139 40.959 1.00 93.19 1091 THR A O 1
ATOM 8615 N N . ILE A 1 1092 ? -44.139 -14.526 42.645 1.00 93.69 1092 ILE A N 1
ATOM 8616 C CA . ILE A 1 1092 ? -43.133 -13.834 41.839 1.00 93.69 1092 ILE A CA 1
ATOM 8617 C C . ILE A 1 1092 ? -41.748 -14.457 42.034 1.00 93.69 1092 ILE A C 1
ATOM 8619 O O . ILE A 1 1092 ? -41.403 -14.940 43.116 1.00 93.69 1092 ILE A O 1
ATOM 8623 N N . LYS A 1 1093 ? -40.941 -14.444 40.967 1.00 94.00 1093 LYS A N 1
ATOM 8624 C CA . LYS A 1 1093 ? -39.544 -14.887 41.009 1.00 94.00 1093 LYS A CA 1
ATOM 8625 C C . LYS A 1 1093 ? -38.641 -13.712 41.337 1.00 94.00 1093 LYS A C 1
ATOM 8627 O O . LYS A 1 1093 ? -38.664 -12.693 40.643 1.00 94.00 1093 LYS A O 1
ATOM 8632 N N . ILE A 1 1094 ? -37.837 -13.877 42.376 1.00 93.31 1094 ILE A N 1
ATOM 8633 C CA . ILE A 1 1094 ? -36.959 -12.845 42.914 1.00 93.31 1094 ILE A CA 1
ATOM 8634 C C . ILE A 1 1094 ? -35.540 -13.389 42.973 1.00 93.31 1094 ILE A C 1
ATOM 8636 O O . ILE A 1 1094 ? -35.324 -14.523 43.390 1.00 93.31 1094 ILE A O 1
ATOM 8640 N N . LYS A 1 1095 ? -34.569 -12.574 42.571 1.00 92.12 1095 LYS A N 1
ATOM 8641 C CA . LYS A 1 1095 ? -33.150 -12.885 42.646 1.00 92.12 1095 LYS A CA 1
ATOM 8642 C C . LYS A 1 1095 ? -32.400 -11.864 43.493 1.00 92.12 1095 LYS A C 1
ATOM 8644 O O . LYS A 1 1095 ? -32.542 -10.666 43.254 1.00 92.12 1095 LYS A O 1
ATOM 8649 N N . GLY A 1 1096 ? -31.599 -12.315 44.458 1.00 90.50 1096 GLY A N 1
ATOM 8650 C CA . GLY A 1 1096 ? -30.736 -11.435 45.253 1.00 90.50 1096 GLY A CA 1
ATOM 8651 C C . GLY A 1 1096 ? -30.583 -11.825 46.722 1.00 90.50 1096 GLY A C 1
ATOM 8652 O O . GLY A 1 1096 ? -30.893 -12.958 47.080 1.00 90.50 1096 GLY A O 1
ATOM 8653 N N . PRO A 1 1097 ? -30.115 -10.900 47.579 1.00 90.94 1097 PRO A N 1
ATOM 8654 C CA . PRO A 1 1097 ? -29.858 -9.482 47.294 1.00 90.94 1097 PRO A CA 1
ATOM 8655 C C . PRO A 1 1097 ? -28.619 -9.256 46.408 1.00 90.94 1097 PRO A C 1
ATOM 8657 O O . PRO A 1 1097 ? -27.584 -9.890 46.591 1.00 90.94 1097 PRO A O 1
ATOM 8660 N N . LEU A 1 1098 ? -28.736 -8.334 45.455 1.00 91.31 1098 LEU A N 1
ATOM 8661 C CA . LEU A 1 1098 ? -27.761 -8.003 44.413 1.00 91.31 1098 LEU A CA 1
ATOM 8662 C C . LEU A 1 1098 ? -27.211 -6.581 44.593 1.00 91.31 1098 LEU A C 1
ATOM 8664 O O . LEU A 1 1098 ? -27.779 -5.754 45.318 1.00 91.31 1098 LEU A O 1
ATOM 8668 N N . GLY A 1 1099 ? -26.103 -6.322 43.902 1.00 91.06 1099 GLY A N 1
ATOM 8669 C CA . GLY A 1 1099 ? -25.438 -5.032 43.846 1.00 91.06 1099 GLY A CA 1
ATOM 8670 C C . GLY A 1 1099 ? -24.667 -4.664 45.119 1.00 91.06 1099 GLY A C 1
ATOM 8671 O O . GLY A 1 1099 ? -24.856 -5.254 46.192 1.00 91.06 1099 GLY A O 1
ATOM 8672 N N . PRO A 1 1100 ? -23.776 -3.663 45.028 1.00 90.88 1100 PRO A N 1
ATOM 8673 C CA . PRO A 1 1100 ? -22.954 -3.242 46.158 1.00 90.88 1100 PRO A CA 1
ATOM 8674 C C . PRO A 1 1100 ? -23.739 -2.472 47.232 1.00 90.88 1100 PRO A C 1
ATOM 8676 O O . PRO A 1 1100 ? -23.264 -2.354 48.359 1.00 90.88 1100 PRO A O 1
ATOM 8679 N N . GLY A 1 1101 ? -24.946 -1.988 46.917 1.00 91.75 1101 GLY A N 1
ATOM 8680 C CA . GLY A 1 1101 ? -25.755 -1.181 47.831 1.00 91.75 1101 GLY A CA 1
ATOM 8681 C C . GLY A 1 1101 ? -24.991 0.050 48.313 1.00 91.75 1101 GLY A C 1
ATOM 8682 O O . GLY A 1 1101 ? -24.276 0.683 47.538 1.00 91.75 1101 GLY A O 1
ATOM 8683 N N . LEU A 1 1102 ? -25.094 0.367 49.605 1.00 92.88 1102 LEU A N 1
ATOM 8684 C CA . LEU A 1 1102 ? -24.307 1.453 50.199 1.00 92.88 1102 LEU A CA 1
ATOM 8685 C C . LEU A 1 1102 ? -22.822 1.081 50.412 1.00 92.88 1102 LEU A C 1
ATOM 8687 O O . LEU A 1 1102 ? -22.010 1.968 50.695 1.00 92.88 1102 LEU A O 1
ATOM 8691 N N . ALA A 1 1103 ? -22.466 -0.203 50.255 1.00 90.00 1103 ALA A N 1
ATOM 8692 C CA . ALA A 1 1103 ? -21.137 -0.790 50.473 1.00 90.00 1103 ALA A CA 1
ATOM 8693 C C . ALA A 1 1103 ? -20.527 -0.470 51.853 1.00 90.00 1103 ALA A C 1
ATOM 8695 O O . ALA A 1 1103 ? -19.332 -0.198 51.978 1.00 90.00 1103 ALA A O 1
ATOM 8696 N N . LEU A 1 1104 ? -21.365 -0.425 52.892 1.00 88.19 1104 LEU A N 1
ATOM 8697 C CA . LEU A 1 1104 ? -20.954 -0.113 54.261 1.00 88.19 1104 LEU A CA 1
ATOM 8698 C C . LEU A 1 1104 ? -20.641 -1.399 55.033 1.00 88.19 1104 LEU A C 1
ATOM 8700 O O . LEU A 1 1104 ? -21.513 -2.247 55.199 1.00 88.19 1104 LEU A O 1
ATOM 8704 N N . THR A 1 1105 ? -19.424 -1.516 55.562 1.00 84.31 1105 THR A N 1
ATOM 8705 C CA . THR A 1 1105 ? -19.057 -2.570 56.527 1.00 84.31 1105 THR A CA 1
ATOM 8706 C C . THR A 1 1105 ? -19.354 -2.136 57.965 1.00 84.31 1105 THR A C 1
ATOM 8708 O O . THR A 1 1105 ? -19.827 -2.935 58.771 1.00 84.31 1105 THR A O 1
ATOM 8711 N N . GLN A 1 1106 ? -19.150 -0.849 58.259 1.00 86.81 1106 GLN A N 1
ATOM 8712 C CA . GLN A 1 1106 ? -19.441 -0.179 59.529 1.00 86.81 1106 GLN A CA 1
ATOM 8713 C C . GLN A 1 1106 ? -19.770 1.305 59.287 1.00 86.81 1106 GLN A C 1
ATOM 8715 O O . GLN A 1 1106 ? -19.369 1.864 58.264 1.00 86.81 1106 GLN A O 1
ATOM 8720 N N . LEU A 1 1107 ? -20.473 1.953 60.222 1.00 88.94 1107 LEU A N 1
ATOM 8721 C CA . LEU A 1 1107 ? -20.594 3.414 60.238 1.00 88.94 1107 LEU A CA 1
ATOM 8722 C C . LEU A 1 1107 ? -19.324 3.979 60.873 1.00 88.94 1107 LEU A C 1
ATOM 8724 O O . LEU A 1 1107 ? -19.027 3.671 62.022 1.00 88.94 1107 LEU A O 1
ATOM 8728 N N . SER A 1 1108 ? -18.559 4.769 60.127 1.00 90.44 1108 SER A N 1
ATOM 8729 C CA . SER A 1 1108 ? -17.334 5.417 60.605 1.00 90.44 1108 SER A CA 1
ATOM 8730 C C . SER A 1 1108 ? -17.479 6.935 60.589 1.00 90.44 1108 SER A C 1
ATOM 8732 O O . SER A 1 1108 ? -18.246 7.484 59.800 1.00 90.44 1108 SER A O 1
ATOM 8734 N N . SER A 1 1109 ? -16.726 7.620 61.454 1.00 90.94 1109 SER A N 1
ATOM 8735 C CA . SER A 1 1109 ? -16.663 9.085 61.456 1.00 90.94 1109 SER A CA 1
ATOM 8736 C C . SER A 1 1109 ? -16.258 9.612 60.076 1.00 90.94 1109 SER A C 1
ATOM 8738 O O . SER A 1 1109 ? -15.342 9.078 59.448 1.00 90.94 1109 SER A O 1
ATOM 8740 N N . GLY A 1 1110 ? -16.960 10.635 59.593 1.00 92.12 1110 GLY A N 1
ATOM 8741 C CA . GLY A 1 1110 ? -16.785 11.154 58.242 1.00 92.12 1110 GLY A CA 1
ATOM 8742 C C . GLY A 1 1110 ? -18.049 11.789 57.672 1.00 92.12 1110 GLY A C 1
ATOM 8743 O O . GLY A 1 1110 ? -19.157 11.593 58.173 1.00 92.12 1110 GLY A O 1
ATOM 8744 N N . LEU A 1 1111 ? -17.859 12.558 56.600 1.00 92.69 1111 LEU A N 1
ATOM 8745 C CA . LEU A 1 1111 ? -18.929 13.206 55.849 1.00 92.69 1111 LEU A CA 1
ATOM 8746 C C . LEU A 1 1111 ? -19.411 12.307 54.704 1.00 92.69 1111 LEU A C 1
ATOM 8748 O O . LEU A 1 1111 ? -18.620 11.932 53.833 1.00 92.69 1111 LEU A O 1
ATOM 8752 N N . TYR A 1 1112 ? -20.708 12.020 54.678 1.00 95.00 1112 TYR A N 1
ATOM 8753 C CA . TYR A 1 1112 ? -21.379 11.227 53.653 1.00 95.00 1112 TYR A CA 1
ATOM 8754 C C . TYR A 1 1112 ? -22.462 12.051 52.967 1.00 95.00 1112 TYR A C 1
ATOM 8756 O O . TYR A 1 1112 ? -23.181 12.805 53.623 1.00 95.00 1112 TYR A O 1
ATOM 8764 N N . LEU A 1 1113 ? -22.600 11.885 51.653 1.00 95.12 1113 LEU A N 1
ATOM 8765 C CA . LEU A 1 1113 ? -23.617 12.578 50.863 1.00 95.12 1113 LEU A CA 1
ATOM 8766 C C . LEU A 1 1113 ? -24.563 11.559 50.223 1.00 95.12 1113 LEU A C 1
ATOM 8768 O O . LEU A 1 1113 ? -24.119 10.616 49.570 1.00 95.12 1113 LEU A O 1
ATOM 8772 N N . GLY A 1 1114 ? -25.865 11.750 50.392 1.00 95.69 1114 GLY A N 1
ATOM 8773 C CA . GLY A 1 1114 ? -26.918 10.966 49.761 1.00 95.69 1114 GLY A CA 1
ATOM 8774 C C . GLY A 1 1114 ? -27.795 11.856 48.891 1.00 95.69 1114 GLY A C 1
ATOM 8775 O O . GLY A 1 1114 ? -28.247 12.910 49.328 1.00 95.69 1114 GLY A O 1
ATOM 8776 N N . PHE A 1 1115 ? -28.065 11.424 47.666 1.00 95.75 1115 PHE A N 1
ATOM 8777 C CA . PHE A 1 1115 ? -28.940 12.116 46.727 1.00 95.75 1115 PHE A CA 1
ATOM 8778 C C . PHE A 1 1115 ? -30.023 11.154 46.260 1.00 95.75 1115 PHE A C 1
ATOM 8780 O O . PHE A 1 1115 ? -29.740 10.165 45.586 1.00 95.75 1115 PHE A O 1
ATOM 8787 N N . ALA A 1 1116 ? -31.264 11.453 46.611 1.00 95.62 1116 ALA A N 1
ATOM 8788 C CA . ALA A 1 1116 ? -32.426 10.625 46.357 1.00 95.62 1116 ALA A CA 1
ATOM 8789 C C . ALA A 1 1116 ? -33.480 11.396 45.557 1.00 95.62 1116 ALA A C 1
ATOM 8791 O O . ALA A 1 1116 ? -33.852 12.514 45.914 1.00 95.62 1116 ALA A O 1
ATOM 8792 N N . ALA A 1 1117 ? -34.022 10.780 44.507 1.00 93.38 1117 ALA A N 1
ATOM 8793 C CA . ALA A 1 1117 ? -35.191 11.294 43.797 1.00 93.38 1117 ALA A CA 1
ATOM 8794 C C . ALA A 1 1117 ? -36.285 10.224 43.667 1.00 93.38 1117 ALA A C 1
ATOM 8796 O O . ALA A 1 1117 ? -36.051 9.132 43.138 1.00 93.38 1117 ALA A O 1
ATOM 8797 N N . GLY A 1 1118 ? -37.499 10.540 44.124 1.00 92.94 1118 GLY A N 1
ATOM 8798 C CA . GLY A 1 1118 ? -38.635 9.616 44.128 1.00 92.94 1118 GLY A CA 1
ATOM 8799 C C . GLY A 1 1118 ? -38.350 8.348 44.939 1.00 92.94 1118 GLY A C 1
ATOM 8800 O O . GLY A 1 1118 ? -37.887 8.408 46.074 1.00 92.94 1118 GLY A O 1
ATOM 8801 N N . THR A 1 1119 ? -38.561 7.176 44.332 1.00 93.19 1119 THR A N 1
ATOM 8802 C CA . THR A 1 1119 ? -38.242 5.874 44.952 1.00 93.19 1119 THR A CA 1
ATOM 8803 C C . THR A 1 1119 ? -36.747 5.672 45.220 1.00 93.19 1119 THR A C 1
ATOM 8805 O O . THR A 1 1119 ? -36.385 4.732 45.919 1.00 93.19 1119 THR A O 1
ATOM 8808 N N . GLY A 1 1120 ? -35.872 6.558 44.730 1.00 94.38 1120 GLY A N 1
ATOM 8809 C CA . GLY A 1 1120 ? -34.455 6.575 45.092 1.00 94.38 1120 GLY A CA 1
ATOM 8810 C C . GLY A 1 1120 ? -34.179 6.871 46.572 1.00 94.38 1120 GLY A C 1
ATOM 8811 O O . GLY A 1 1120 ? -33.040 6.758 47.004 1.00 94.38 1120 GLY A O 1
ATOM 8812 N N . ILE A 1 1121 ? -35.199 7.217 47.364 1.00 95.38 1121 ILE A N 1
ATOM 8813 C CA . ILE A 1 1121 ? -35.100 7.336 48.827 1.00 95.38 1121 ILE A CA 1
ATOM 8814 C C . ILE A 1 1121 ? -34.908 5.978 49.525 1.00 95.38 1121 ILE A C 1
ATOM 8816 O O . ILE A 1 1121 ? -34.302 5.916 50.591 1.00 95.38 1121 ILE A O 1
ATOM 8820 N N . LEU A 1 1122 ? -35.395 4.885 48.924 1.00 95.62 1122 LEU A N 1
ATOM 8821 C CA . LEU A 1 1122 ? -35.484 3.565 49.563 1.00 95.62 1122 LEU A CA 1
ATOM 8822 C C . LEU A 1 1122 ? -34.142 3.032 50.095 1.00 95.62 1122 LEU A C 1
ATOM 8824 O O . LEU A 1 1122 ? -34.122 2.607 51.249 1.00 95.62 1122 LEU A O 1
ATOM 8828 N N . PRO A 1 1123 ? -33.014 3.103 49.351 1.00 95.56 1123 PRO A N 1
ATOM 8829 C CA . PRO A 1 1123 ? -31.724 2.622 49.847 1.00 95.56 1123 PRO A CA 1
ATOM 8830 C C . PRO A 1 1123 ? -31.239 3.301 51.134 1.00 95.56 1123 PRO A C 1
ATOM 8832 O O . PRO A 1 1123 ? -30.391 2.747 51.828 1.00 95.56 1123 PRO A O 1
ATOM 8835 N N . PHE A 1 1124 ? -31.754 4.494 51.444 1.00 97.00 1124 PHE A N 1
ATOM 8836 C CA . PHE A 1 1124 ? -31.335 5.302 52.587 1.00 97.00 1124 PHE A CA 1
ATOM 8837 C C . PHE A 1 1124 ? -32.206 5.099 53.829 1.00 97.00 1124 PHE A C 1
ATOM 8839 O O . PHE A 1 1124 ? -31.800 5.507 54.916 1.00 97.00 1124 PHE A O 1
ATOM 8846 N N . LEU A 1 1125 ? -33.380 4.471 53.703 1.00 95.25 1125 LEU A N 1
ATOM 8847 C CA . LEU A 1 1125 ? -34.319 4.330 54.821 1.00 95.25 1125 LEU A CA 1
ATOM 8848 C C . LEU A 1 1125 ? -33.767 3.432 55.930 1.00 95.25 1125 LEU A C 1
ATOM 8850 O O . LEU A 1 1125 ? -33.897 3.776 57.099 1.00 95.25 1125 LEU A O 1
ATOM 8854 N N . ASP A 1 1126 ? -33.097 2.331 55.583 1.00 94.06 1126 ASP A N 1
ATOM 8855 C CA . ASP A 1 1126 ? -32.464 1.452 56.576 1.00 94.06 1126 ASP A CA 1
ATOM 8856 C C . ASP A 1 1126 ? -31.282 2.131 57.283 1.00 94.06 1126 ASP A C 1
ATOM 8858 O O . ASP A 1 1126 ? -31.095 1.954 58.487 1.00 94.06 1126 ASP A O 1
ATOM 8862 N N . LEU A 1 1127 ? -30.514 2.956 56.560 1.00 95.44 1127 LEU A N 1
ATOM 8863 C CA . LEU A 1 1127 ? -29.425 3.740 57.145 1.00 95.44 1127 LEU A CA 1
ATOM 8864 C C . LEU A 1 1127 ? -29.971 4.800 58.109 1.00 95.44 1127 LEU A C 1
ATOM 8866 O O . LEU A 1 1127 ? -29.495 4.909 59.237 1.00 95.44 1127 LEU A O 1
ATOM 8870 N N . ALA A 1 1128 ? -31.007 5.537 57.707 1.00 96.12 1128 ALA A N 1
ATOM 8871 C CA . ALA A 1 1128 ? -31.670 6.510 58.569 1.00 96.12 1128 ALA A CA 1
ATOM 8872 C C . ALA A 1 1128 ? -32.334 5.844 59.786 1.00 96.12 1128 ALA A C 1
ATOM 8874 O O . ALA A 1 1128 ? -32.223 6.357 60.897 1.00 96.12 1128 ALA A O 1
ATOM 8875 N N . TYR A 1 1129 ? -32.935 4.663 59.625 1.00 94.56 1129 TYR A N 1
ATOM 8876 C CA . TYR A 1 1129 ? -33.461 3.892 60.751 1.00 94.56 1129 TYR A CA 1
ATOM 8877 C C . TYR A 1 1129 ? -32.344 3.408 61.687 1.00 94.56 1129 TYR A C 1
ATOM 8879 O O . TYR A 1 1129 ? -32.515 3.382 62.903 1.00 94.56 1129 TYR A O 1
ATOM 8887 N N . SER A 1 1130 ? -31.165 3.072 61.160 1.00 93.44 1130 SER A N 1
ATOM 8888 C CA . SER A 1 1130 ? -29.997 2.759 61.990 1.00 93.44 1130 SER A CA 1
ATOM 8889 C C . SER A 1 1130 ? -29.526 3.970 62.805 1.00 93.44 1130 SER A C 1
ATOM 8891 O O . SER A 1 1130 ? -29.134 3.799 63.957 1.00 93.44 1130 SER A O 1
ATOM 8893 N N . ILE A 1 1131 ? -29.598 5.183 62.243 1.00 95.38 1131 ILE A N 1
ATOM 8894 C CA . ILE A 1 1131 ? -29.325 6.437 62.969 1.00 95.38 1131 ILE A CA 1
ATOM 8895 C C . ILE A 1 1131 ? -30.392 6.669 64.045 1.00 95.38 1131 ILE A C 1
ATOM 8897 O O . ILE A 1 1131 ? -30.047 6.978 65.178 1.00 95.38 1131 ILE A O 1
ATOM 8901 N N . TRP A 1 1132 ? -31.674 6.454 63.731 1.00 94.81 1132 TRP A N 1
ATOM 8902 C CA . TRP A 1 1132 ? -32.779 6.564 64.693 1.00 94.81 1132 TRP A CA 1
ATOM 8903 C C . TRP A 1 1132 ? -32.596 5.672 65.935 1.00 94.81 1132 TRP A C 1
ATOM 8905 O O . TRP A 1 1132 ? -32.971 6.060 67.043 1.00 94.81 1132 TRP A O 1
ATOM 8915 N N . ASN A 1 1133 ? -31.993 4.496 65.751 1.00 92.50 1133 ASN A N 1
ATOM 8916 C CA . ASN A 1 1133 ? -31.672 3.551 66.821 1.00 92.50 1133 ASN A CA 1
ATOM 8917 C C . ASN A 1 1133 ? -30.297 3.798 67.479 1.00 92.50 1133 ASN A C 1
ATOM 8919 O O . ASN A 1 1133 ? -29.796 2.913 68.165 1.00 92.50 1133 ASN A O 1
ATOM 8923 N N . ASP A 1 1134 ? -29.690 4.972 67.275 1.00 92.31 1134 ASP A N 1
ATOM 8924 C CA . ASP A 1 1134 ? -28.423 5.394 67.896 1.00 92.31 1134 ASP A CA 1
ATOM 8925 C C . ASP A 1 1134 ? -27.219 4.478 67.590 1.00 92.31 1134 ASP A C 1
ATOM 8927 O O . ASP A 1 1134 ? -26.327 4.273 68.408 1.00 92.31 1134 ASP A O 1
ATOM 8931 N N . HIS A 1 1135 ? -27.173 3.888 66.390 1.00 91.31 1135 HIS A N 1
ATOM 8932 C CA . HIS A 1 1135 ? -26.037 3.054 65.970 1.00 91.31 1135 HIS A CA 1
ATOM 8933 C C . HIS A 1 1135 ? -24.923 3.835 65.244 1.00 91.31 1135 HIS A C 1
ATOM 8935 O O . HIS A 1 1135 ? -23.933 3.234 64.822 1.00 91.31 1135 HIS A O 1
ATOM 8941 N N . ALA A 1 1136 ? -25.082 5.145 65.031 1.00 92.69 1136 ALA A N 1
ATOM 8942 C CA . ALA A 1 1136 ? -24.080 5.979 64.365 1.00 92.69 1136 ALA A CA 1
ATOM 8943 C C . ALA A 1 1136 ? -23.063 6.525 65.386 1.00 92.69 1136 ALA A C 1
ATOM 8945 O O . ALA A 1 1136 ? -23.474 7.072 66.406 1.00 92.69 1136 ALA A O 1
ATOM 8946 N N . PRO A 1 1137 ? -21.743 6.403 65.148 1.00 93.19 1137 PRO A N 1
ATOM 8947 C CA . PRO A 1 1137 ? -20.747 6.907 66.086 1.00 93.19 1137 PRO A CA 1
ATOM 8948 C C . PRO A 1 1137 ? -20.597 8.428 65.997 1.00 93.19 1137 PRO A C 1
ATOM 8950 O O . PRO A 1 1137 ? -20.815 9.035 64.944 1.00 93.19 1137 PRO A O 1
ATOM 8953 N N . THR A 1 1138 ? -20.073 9.028 67.067 1.00 91.62 1138 THR A N 1
ATOM 8954 C CA . THR A 1 1138 ? -19.699 10.445 67.098 1.00 91.62 1138 THR A CA 1
ATOM 8955 C C . THR A 1 1138 ? -18.815 10.824 65.905 1.00 91.62 1138 THR A C 1
ATOM 8957 O O . THR A 1 1138 ? -17.767 10.220 65.665 1.00 91.62 1138 THR A O 1
ATOM 8960 N N . GLY A 1 1139 ? -19.225 11.860 65.169 1.00 90.31 1139 GLY A N 1
ATOM 8961 C CA . GLY A 1 1139 ? -18.514 12.375 63.993 1.00 90.31 1139 GLY A CA 1
ATOM 8962 C C . GLY A 1 1139 ? -18.963 11.779 62.654 1.00 90.31 1139 GLY A C 1
ATOM 8963 O O . GLY A 1 1139 ? -18.543 12.274 61.607 1.00 90.31 1139 GLY A O 1
ATOM 8964 N N . PHE A 1 1140 ? -19.837 10.767 62.648 1.00 95.06 1140 PHE A N 1
ATOM 8965 C CA . PHE A 1 1140 ? -20.565 10.377 61.438 1.00 95.06 1140 PHE A CA 1
ATOM 8966 C C . PHE A 1 1140 ? -21.590 11.461 61.083 1.00 95.06 1140 PHE A C 1
ATOM 8968 O O . PHE A 1 1140 ? -22.340 11.900 61.950 1.00 95.06 1140 PHE A O 1
ATOM 8975 N N . CYS A 1 1141 ? -21.646 11.876 59.817 1.00 94.00 1141 CYS A N 1
ATOM 8976 C CA . CYS A 1 1141 ? -22.634 12.842 59.341 1.00 94.00 1141 CYS A CA 1
ATOM 8977 C C . CYS A 1 1141 ? -23.093 12.506 57.916 1.00 94.00 1141 CYS A C 1
ATOM 8979 O O . CYS A 1 1141 ? -22.273 12.446 56.997 1.00 94.00 1141 CYS A O 1
ATOM 8981 N N . LEU A 1 1142 ? -24.401 12.316 57.729 1.00 95.56 1142 LEU A N 1
ATOM 8982 C CA . LEU A 1 1142 ? -25.047 12.114 56.434 1.00 95.56 1142 LEU A CA 1
ATOM 8983 C C . LEU A 1 1142 ? -25.846 13.359 56.031 1.00 95.56 1142 LEU A C 1
ATOM 8985 O O . LEU A 1 1142 ? -26.836 13.693 56.680 1.00 95.56 1142 LEU A O 1
ATOM 8989 N N . PHE A 1 1143 ? -25.474 13.982 54.913 1.00 93.44 1143 PHE A N 1
ATOM 8990 C CA . PHE A 1 1143 ? -26.321 14.953 54.219 1.00 93.44 1143 PHE A CA 1
ATOM 8991 C C . PHE A 1 1143 ? -27.156 14.234 53.167 1.00 93.44 1143 PHE A C 1
ATOM 8993 O O . PHE A 1 1143 ? -26.616 13.730 52.184 1.00 93.44 1143 PHE A O 1
ATOM 9000 N N . LEU A 1 1144 ? -28.468 14.177 53.372 1.00 94.69 1144 LEU A N 1
ATOM 9001 C CA . LEU A 1 1144 ? -29.406 13.480 52.505 1.00 94.69 1144 LEU A CA 1
ATOM 9002 C C . LEU A 1 1144 ? -30.325 14.476 51.793 1.00 94.69 1144 LEU A C 1
ATOM 9004 O O . LEU A 1 1144 ? -31.220 15.073 52.387 1.00 94.69 1144 LEU A O 1
ATOM 9008 N N . TYR A 1 1145 ? -30.135 14.619 50.490 1.00 92.94 1145 TYR A N 1
ATOM 9009 C CA . TYR A 1 1145 ? -31.003 15.402 49.624 1.00 92.94 1145 TYR A CA 1
ATOM 9010 C C . TYR A 1 1145 ? -32.089 14.515 49.044 1.00 92.94 1145 TYR A C 1
ATOM 9012 O O . TYR A 1 1145 ? -31.789 13.534 48.366 1.00 92.94 1145 TYR A O 1
ATOM 9020 N N . VAL A 1 1146 ? -33.346 14.877 49.261 1.00 92.69 1146 VAL A N 1
ATOM 9021 C CA . VAL A 1 1146 ? -34.498 14.099 48.811 1.00 92.69 1146 VAL A CA 1
ATOM 9022 C C . VAL A 1 1146 ? -35.386 14.972 47.939 1.00 92.69 1146 VAL A C 1
ATOM 9024 O O . VAL A 1 1146 ? -35.798 16.054 48.345 1.00 92.69 1146 VAL A O 1
ATOM 9027 N N . SER A 1 1147 ? -35.675 14.511 46.723 1.00 91.50 1147 SER A N 1
ATOM 9028 C CA . SER A 1 1147 ? -36.501 15.233 45.752 1.00 91.50 1147 SER A CA 1
ATOM 9029 C C . SER A 1 1147 ? -37.740 14.442 45.325 1.00 91.50 1147 SER A C 1
ATOM 9031 O O . SER A 1 1147 ? -37.633 13.278 44.932 1.00 91.50 1147 SER A O 1
ATOM 9033 N N . PHE A 1 1148 ? -38.909 15.085 45.321 1.00 89.94 1148 PHE A N 1
ATOM 9034 C CA . PHE A 1 1148 ? -40.173 14.528 44.818 1.00 89.94 1148 PHE A CA 1
ATOM 9035 C C . PHE A 1 1148 ? -40.884 15.510 43.875 1.00 89.94 1148 PHE A C 1
ATOM 9037 O O . PHE A 1 1148 ? -40.738 16.721 43.993 1.00 89.94 1148 PHE A O 1
ATOM 9044 N N . ARG A 1 1149 ? -41.690 14.984 42.940 1.00 87.25 1149 ARG A N 1
ATOM 9045 C CA . ARG A 1 1149 ? -42.477 15.810 42.000 1.00 87.25 1149 ARG A CA 1
ATOM 9046 C C . ARG A 1 1149 ? -43.673 16.509 42.647 1.00 87.25 1149 ARG A C 1
ATOM 9048 O O . ARG A 1 1149 ? -44.154 17.501 42.131 1.00 87.25 1149 ARG A O 1
ATOM 9055 N N . SER A 1 1150 ? -44.216 15.950 43.720 1.00 87.94 1150 SER A N 1
ATOM 9056 C CA . SER A 1 1150 ? -45.347 16.527 44.444 1.00 87.94 1150 SER A CA 1
ATOM 9057 C C . SER A 1 1150 ? -45.376 15.972 45.861 1.00 87.94 1150 SER A C 1
ATOM 9059 O O . SER A 1 1150 ? -44.793 14.923 46.148 1.00 87.94 1150 SER A O 1
ATOM 9061 N N . LYS A 1 1151 ? -46.100 16.656 46.747 1.00 85.19 1151 LYS A N 1
ATOM 9062 C CA . LYS A 1 1151 ? -46.316 16.198 48.121 1.00 85.19 1151 LYS A CA 1
ATOM 9063 C C . LYS A 1 1151 ? -47.120 14.894 48.187 1.00 85.19 1151 LYS A C 1
ATOM 9065 O O . LYS A 1 1151 ? -46.844 14.059 49.035 1.00 85.19 1151 LYS A O 1
ATOM 9070 N N . SER A 1 1152 ? -48.055 14.680 47.256 1.00 86.50 1152 SER A N 1
ATOM 9071 C CA . SER A 1 1152 ? -48.866 13.450 47.167 1.00 86.50 1152 SER A CA 1
ATOM 9072 C C . SER A 1 1152 ? -48.064 12.204 46.768 1.00 86.50 1152 SER A C 1
ATOM 9074 O O . SER A 1 1152 ? -48.473 11.074 47.036 1.00 86.50 1152 SER A O 1
ATOM 9076 N N . GLU A 1 1153 ? -46.918 12.411 46.121 1.00 87.12 1153 GLU A N 1
ATOM 9077 C CA . GLU A 1 1153 ? -45.991 11.369 45.680 1.00 87.12 1153 GLU A CA 1
ATOM 9078 C C . GLU A 1 1153 ? -44.940 11.021 46.741 1.00 87.12 1153 GLU A C 1
ATOM 9080 O O . GLU A 1 1153 ? -44.351 9.937 46.692 1.00 87.12 1153 GLU A O 1
ATOM 9085 N N . ALA A 1 1154 ? -44.700 11.937 47.681 1.00 88.19 1154 ALA A N 1
ATOM 9086 C CA . ALA A 1 1154 ? -43.684 11.807 48.709 1.00 88.19 1154 ALA A CA 1
ATOM 9087 C C . ALA A 1 1154 ? -44.058 10.774 49.780 1.00 88.19 1154 ALA A C 1
ATOM 9089 O O . ALA A 1 1154 ? -45.221 10.612 50.141 1.00 88.19 1154 ALA A O 1
ATOM 9090 N N . PHE A 1 1155 ? -43.049 10.080 50.307 1.00 89.38 1155 PHE A N 1
ATOM 9091 C CA . PHE A 1 1155 ? -43.192 9.160 51.434 1.00 89.38 1155 PHE A CA 1
ATOM 9092 C C . PHE A 1 1155 ? -41.892 9.091 52.240 1.00 89.38 1155 PHE A C 1
ATOM 9094 O O . PHE A 1 1155 ? -40.815 9.380 51.720 1.00 89.38 1155 PHE A O 1
ATOM 9101 N N . GLY A 1 1156 ? -41.992 8.723 53.519 1.00 89.44 1156 GLY A N 1
ATOM 9102 C CA . GLY A 1 1156 ? -40.842 8.594 54.421 1.00 89.44 1156 GLY A CA 1
ATOM 9103 C C . GLY A 1 1156 ? -40.183 9.913 54.849 1.00 89.44 1156 GLY A C 1
ATOM 9104 O O . GLY A 1 1156 ? -39.294 9.872 55.692 1.00 89.44 1156 GLY A O 1
ATOM 9105 N N . LEU A 1 1157 ? -40.622 11.067 54.329 1.00 90.19 1157 LEU A N 1
ATOM 9106 C CA . LEU A 1 1157 ? -40.070 12.383 54.674 1.00 90.19 1157 LEU A CA 1
ATOM 9107 C C . LEU A 1 1157 ? -40.189 12.684 56.174 1.00 90.19 1157 LEU A C 1
ATOM 9109 O O . LEU A 1 1157 ? -39.179 12.976 56.804 1.00 90.19 1157 LEU A O 1
ATOM 9113 N N . ASP A 1 1158 ? -41.371 12.487 56.763 1.00 89.25 1158 ASP A N 1
ATOM 9114 C CA . ASP A 1 1158 ? -41.601 12.739 58.194 1.00 89.25 1158 ASP A CA 1
ATOM 9115 C C . ASP A 1 1158 ? -40.723 11.851 59.098 1.00 89.25 1158 ASP A C 1
ATOM 9117 O O . ASP A 1 1158 ? -40.339 12.252 60.195 1.00 89.25 1158 ASP A O 1
ATOM 9121 N N . LEU A 1 1159 ? -40.385 10.634 58.641 1.00 92.81 1159 LEU A N 1
ATOM 9122 C CA . LEU A 1 1159 ? -39.490 9.718 59.360 1.00 92.81 1159 LEU A CA 1
ATOM 9123 C C . LEU A 1 1159 ? -38.053 10.260 59.362 1.00 92.81 1159 LEU A C 1
ATOM 9125 O O . LEU A 1 1159 ? -37.369 10.234 60.388 1.00 92.81 1159 LEU A O 1
ATOM 9129 N N . LEU A 1 1160 ? -37.603 10.785 58.218 1.00 94.38 1160 LEU A N 1
ATOM 9130 C CA . LEU A 1 1160 ? -36.288 11.406 58.077 1.00 94.38 1160 LEU A CA 1
ATOM 9131 C C . LEU A 1 1160 ? -36.187 12.709 58.880 1.00 94.38 1160 LEU A C 1
ATOM 9133 O O . LEU A 1 1160 ? -35.199 12.906 59.586 1.00 94.38 1160 LEU A O 1
ATOM 9137 N N . GLU A 1 1161 ? -37.210 13.564 58.832 1.00 92.31 1161 GLU A N 1
ATOM 9138 C CA . GLU A 1 1161 ? -37.268 14.810 59.608 1.00 92.31 1161 GLU A CA 1
ATOM 9139 C C . GLU A 1 1161 ? -37.272 14.543 61.117 1.00 92.31 1161 GLU A C 1
ATOM 9141 O O . GLU A 1 1161 ? -36.524 15.184 61.859 1.00 92.31 1161 GLU A O 1
ATOM 9146 N N . ALA A 1 1162 ? -38.050 13.559 61.584 1.00 92.75 1162 ALA A N 1
ATOM 9147 C CA . ALA A 1 1162 ? -38.034 13.133 62.982 1.00 92.75 1162 ALA A CA 1
ATOM 9148 C C . ALA A 1 1162 ? -36.649 12.623 63.406 1.00 92.75 1162 ALA A C 1
ATOM 9150 O O . ALA A 1 1162 ? -36.159 12.962 64.486 1.00 92.75 1162 ALA A O 1
ATOM 9151 N N . THR A 1 1163 ? -35.985 11.864 62.532 1.00 95.00 1163 THR A N 1
ATOM 9152 C CA . THR A 1 1163 ? -34.633 11.353 62.783 1.00 95.00 1163 THR A CA 1
ATOM 9153 C C . THR A 1 1163 ? -33.604 12.467 62.851 1.00 95.00 1163 THR A C 1
ATOM 9155 O O . THR A 1 1163 ? -32.806 12.488 63.783 1.00 95.00 1163 THR A O 1
ATOM 9158 N N . GLN A 1 1164 ? -33.655 13.438 61.939 1.00 94.56 1164 GLN A N 1
ATOM 9159 C CA . GLN A 1 1164 ? -32.825 14.640 62.013 1.00 94.56 1164 GLN A CA 1
ATOM 9160 C C . GLN A 1 1164 ? -33.105 15.438 63.289 1.00 94.56 1164 GLN A C 1
ATOM 9162 O O . GLN A 1 1164 ? -32.172 15.924 63.919 1.00 94.56 1164 GLN A O 1
ATOM 9167 N N . LYS A 1 1165 ? -34.370 15.595 63.696 1.00 93.12 1165 LYS A N 1
ATOM 9168 C CA . LYS A 1 1165 ? -34.717 16.345 64.912 1.00 93.12 1165 LYS A CA 1
ATOM 9169 C C . LYS A 1 1165 ? -34.075 15.728 66.157 1.00 93.12 1165 LYS A C 1
ATOM 9171 O O . LYS A 1 1165 ? -33.628 16.466 67.031 1.00 93.12 1165 LYS A O 1
ATOM 9176 N N . LYS A 1 1166 ? -34.019 14.396 66.220 1.00 93.38 1166 LYS A N 1
ATOM 9177 C CA . LYS A 1 1166 ? -33.384 13.652 67.314 1.00 93.38 1166 LYS A CA 1
ATOM 9178 C C . LYS A 1 1166 ? -31.854 13.606 67.197 1.00 93.38 1166 LYS A C 1
ATOM 9180 O O . LYS A 1 1166 ? -31.166 13.775 68.197 1.00 93.38 1166 LYS A O 1
ATOM 9185 N N . PHE A 1 1167 ? -31.325 13.429 65.986 1.00 94.50 1167 PHE A N 1
ATOM 9186 C CA . PHE A 1 1167 ? -29.899 13.236 65.698 1.00 94.50 1167 PHE A CA 1
ATOM 9187 C C . PHE A 1 1167 ? -29.364 14.252 64.677 1.00 94.50 1167 PHE A C 1
ATOM 9189 O O . PHE A 1 1167 ? -28.809 13.887 63.638 1.00 94.50 1167 PHE A O 1
ATOM 9196 N N . SER A 1 1168 ? -29.494 15.543 64.984 1.00 91.50 1168 SER A N 1
ATOM 9197 C CA . SER A 1 1168 ? -29.201 16.649 64.053 1.00 91.50 1168 SER A CA 1
ATOM 9198 C C . SER A 1 1168 ? -27.731 16.774 63.642 1.00 91.50 1168 SER A C 1
ATOM 9200 O O . SER A 1 1168 ? -27.423 17.398 62.629 1.00 91.50 1168 SER A O 1
ATOM 9202 N N . THR A 1 1169 ? -26.815 16.173 64.403 1.00 91.38 1169 THR A N 1
ATOM 9203 C CA . THR A 1 1169 ? -25.389 16.083 64.063 1.00 91.38 1169 THR A CA 1
ATOM 9204 C C . THR A 1 1169 ? -25.067 14.905 63.141 1.00 91.38 1169 THR A C 1
ATOM 9206 O O . THR A 1 1169 ? -24.097 14.983 62.388 1.00 91.38 1169 THR A O 1
ATOM 9209 N N . HIS A 1 1170 ? -25.876 13.839 63.171 1.00 95.56 1170 HIS A N 1
ATOM 9210 C CA . HIS A 1 1170 ? -25.659 12.619 62.387 1.00 95.56 1170 HIS A CA 1
ATOM 9211 C C . HIS A 1 1170 ? -26.418 12.613 61.058 1.00 95.56 1170 HIS A C 1
ATOM 9213 O O . HIS A 1 1170 ? -25.947 12.003 60.099 1.00 95.56 1170 HIS A O 1
ATOM 9219 N N . LEU A 1 1171 ? -27.573 13.280 60.983 1.00 96.12 1171 LEU A N 1
ATOM 9220 C CA . LEU A 1 1171 ? -28.400 13.351 59.781 1.00 96.12 1171 LEU A CA 1
ATOM 9221 C C . LEU A 1 1171 ? -28.866 14.786 59.523 1.00 96.12 1171 LEU A C 1
ATOM 9223 O O . LEU A 1 1171 ? -29.517 15.395 60.369 1.00 96.12 1171 LEU A O 1
ATOM 9227 N N . VAL A 1 1172 ? -28.588 15.281 58.318 1.00 92.50 1172 VAL A N 1
ATOM 9228 C CA . VAL A 1 1172 ? -29.093 16.552 57.790 1.00 92.50 1172 VAL A CA 1
ATOM 9229 C C . VAL A 1 1172 ? -29.837 16.258 56.491 1.00 92.50 1172 VAL A C 1
ATOM 9231 O O . VAL A 1 1172 ? -29.262 15.747 55.535 1.00 92.50 1172 VAL A O 1
ATOM 9234 N N . VAL A 1 1173 ? -31.123 16.570 56.447 1.00 91.50 1173 VAL A N 1
ATOM 9235 C CA . VAL A 1 1173 ? -32.040 16.260 55.354 1.00 91.50 1173 VAL A CA 1
ATOM 9236 C C . VAL A 1 1173 ? -32.451 17.554 54.668 1.00 91.50 1173 VAL A C 1
ATOM 9238 O O . VAL A 1 1173 ? -32.894 18.510 55.302 1.00 91.50 1173 VAL A O 1
ATOM 9241 N N . HIS A 1 1174 ? -32.335 17.567 53.346 1.00 89.31 1174 HIS A N 1
ATOM 9242 C CA . HIS A 1 1174 ? -32.803 18.654 52.497 1.00 89.31 1174 HIS A CA 1
ATOM 9243 C C . HIS A 1 1174 ? -33.906 18.132 51.587 1.00 89.31 1174 HIS A C 1
ATOM 9245 O O . HIS A 1 1174 ? -33.667 17.264 50.746 1.00 89.31 1174 HIS A O 1
ATOM 9251 N N . ILE A 1 1175 ? -35.113 18.664 51.753 1.00 88.25 1175 ILE A N 1
ATOM 9252 C CA . ILE A 1 1175 ? -36.303 18.200 51.043 1.00 88.25 1175 ILE A CA 1
ATOM 9253 C C . ILE A 1 1175 ? -36.656 19.199 49.949 1.00 88.25 1175 ILE A C 1
ATOM 9255 O O . ILE A 1 1175 ? -36.848 20.383 50.203 1.00 88.25 1175 ILE A O 1
ATOM 9259 N N . ASN A 1 1176 ? -36.783 18.706 48.724 1.00 87.88 1176 ASN A N 1
ATOM 9260 C CA . ASN A 1 1176 ? -37.193 19.504 47.580 1.00 87.88 1176 ASN A CA 1
ATOM 9261 C C . ASN A 1 1176 ? -38.439 18.891 46.932 1.00 87.88 1176 ASN A C 1
ATOM 9263 O O . ASN A 1 1176 ? -38.394 17.778 46.406 1.00 87.88 1176 ASN A O 1
ATOM 9267 N N . ILE A 1 1177 ? -39.552 19.621 46.957 1.00 85.75 1177 ILE A N 1
ATOM 9268 C CA . ILE A 1 1177 ? -40.796 19.234 46.288 1.00 85.75 1177 ILE A CA 1
ATOM 9269 C C . ILE A 1 1177 ? -41.102 20.295 45.232 1.00 85.75 1177 ILE A C 1
ATOM 9271 O O . ILE A 1 1177 ? -41.028 21.492 45.520 1.00 85.75 1177 ILE A O 1
ATOM 9275 N N . ASP A 1 1178 ? -41.433 19.888 44.002 1.00 75.75 1178 ASP A N 1
ATOM 9276 C CA . ASP A 1 1178 ? -41.782 20.860 42.958 1.00 75.75 1178 ASP A CA 1
ATOM 9277 C C . ASP A 1 1178 ? -42.952 21.749 43.436 1.00 75.75 1178 ASP A C 1
ATOM 9279 O O . ASP A 1 1178 ? -44.031 21.263 43.767 1.00 75.75 1178 ASP A O 1
ATOM 9283 N N . GLY A 1 1179 ? -42.716 23.065 43.502 1.00 65.75 1179 GLY A N 1
ATOM 9284 C CA . GLY A 1 1179 ? -43.686 24.066 43.971 1.00 65.75 1179 GLY A CA 1
ATOM 9285 C C . GLY A 1 1179 ? -43.548 24.495 45.441 1.00 65.75 1179 GLY A C 1
ATOM 9286 O O . GLY A 1 1179 ? -43.864 25.641 45.748 1.00 65.75 1179 GLY A O 1
ATOM 9287 N N . GLU A 1 1180 ? -42.988 23.662 46.324 1.00 62.44 1180 GLU A N 1
ATOM 9288 C CA . GLU A 1 1180 ? -42.735 23.973 47.743 1.00 62.44 1180 GLU A CA 1
ATOM 9289 C C . GLU A 1 1180 ? -41.229 23.845 48.033 1.00 62.44 1180 GLU A C 1
ATOM 9291 O O . GLU A 1 1180 ? -40.690 22.761 48.258 1.00 62.44 1180 GLU A O 1
ATOM 9296 N N . ARG A 1 1181 ? -40.507 24.972 47.978 1.00 54.66 1181 ARG A N 1
ATOM 9297 C CA . ARG A 1 1181 ? -39.040 24.999 48.109 1.00 54.66 1181 ARG A CA 1
ATOM 9298 C C . ARG A 1 1181 ? -38.607 25.234 49.553 1.00 54.66 1181 ARG A C 1
ATOM 9300 O O . ARG A 1 1181 ? -38.237 26.350 49.913 1.00 54.66 1181 ARG A O 1
ATOM 9307 N N . ILE A 1 1182 ? -38.583 24.189 50.367 1.00 53.09 1182 ILE A N 1
ATOM 9308 C CA . ILE A 1 1182 ? -37.978 24.258 51.702 1.00 53.09 1182 ILE A CA 1
ATOM 9309 C C . ILE A 1 1182 ? -36.468 23.986 51.553 1.00 53.09 1182 ILE A C 1
ATOM 9311 O O . ILE A 1 1182 ? -36.023 22.848 51.572 1.00 53.09 1182 ILE A O 1
ATOM 9315 N N . GLY A 1 1183 ? -35.664 25.037 51.337 1.00 53.19 1183 GLY A N 1
ATOM 9316 C CA . GLY A 1 1183 ? -34.190 24.940 51.267 1.00 53.19 1183 GLY A CA 1
ATOM 9317 C C . GLY A 1 1183 ? -33.538 25.133 49.887 1.00 53.19 1183 GLY A C 1
ATOM 9318 O O . GLY A 1 1183 ? -32.316 25.109 49.796 1.00 53.19 1183 GLY A O 1
ATOM 9319 N N . GLY A 1 1184 ? -34.317 25.395 48.828 1.00 59.25 1184 GLY A N 1
ATOM 9320 C CA . GLY A 1 1184 ? -33.803 25.702 47.480 1.00 59.25 1184 GLY A CA 1
ATOM 9321 C C . GLY A 1 1184 ? -33.472 24.475 46.610 1.00 59.25 1184 GLY A C 1
ATOM 9322 O O . GLY A 1 1184 ? -33.398 23.347 47.087 1.00 59.25 1184 GLY A O 1
ATOM 9323 N N . LYS A 1 1185 ? -33.304 24.684 45.291 1.00 66.50 1185 LYS A N 1
ATOM 9324 C CA . LYS A 1 1185 ? -32.869 23.621 44.363 1.00 66.50 1185 LYS A CA 1
ATOM 9325 C C . LYS A 1 1185 ? -31.388 23.355 44.597 1.00 66.50 1185 LYS A C 1
ATOM 9327 O O . LYS A 1 1185 ? -30.615 24.309 44.658 1.00 66.50 1185 LYS A O 1
ATOM 9332 N N . ILE A 1 1186 ? -30.995 22.082 44.649 1.00 77.00 1186 ILE A N 1
ATOM 9333 C CA . ILE A 1 1186 ? -29.579 21.765 44.768 1.00 77.00 1186 ILE A CA 1
ATOM 9334 C C . ILE A 1 1186 ? -28.765 22.349 43.613 1.00 77.00 1186 ILE A C 1
ATOM 9336 O O . ILE A 1 1186 ? -29.148 22.236 42.447 1.00 77.00 1186 ILE A O 1
ATOM 9340 N N . ASN A 1 1187 ? -27.680 23.028 43.973 1.00 80.44 1187 ASN A N 1
ATOM 9341 C CA . ASN A 1 1187 ? -26.769 23.703 43.067 1.00 80.44 1187 ASN A CA 1
ATOM 9342 C C . ASN A 1 1187 ? -25.322 23.556 43.562 1.00 80.44 1187 ASN A C 1
ATOM 9344 O O . ASN A 1 1187 ? -25.071 23.101 44.683 1.00 80.44 1187 ASN A O 1
ATOM 9348 N N . ASP A 1 1188 ? -24.383 23.954 42.705 1.00 80.88 1188 ASP A N 1
ATOM 9349 C CA . ASP A 1 1188 ? -22.951 23.871 42.980 1.00 80.88 1188 ASP A CA 1
ATOM 9350 C C . ASP A 1 1188 ? -22.547 24.632 44.251 1.00 80.88 1188 ASP A C 1
ATOM 9352 O O . ASP A 1 1188 ? -21.732 24.134 45.021 1.00 80.88 1188 ASP A O 1
ATOM 9356 N N . ASP A 1 1189 ? -23.135 25.801 44.517 1.00 81.12 1189 ASP A N 1
ATOM 9357 C CA . ASP A 1 1189 ? -22.775 26.636 45.672 1.00 81.12 1189 ASP A CA 1
ATOM 9358 C C . ASP A 1 1189 ? -23.203 26.016 47.008 1.00 81.12 1189 ASP A C 1
ATOM 9360 O O . ASP A 1 1189 ? -22.461 26.044 47.995 1.00 81.12 1189 ASP A O 1
ATOM 9364 N N . MET A 1 1190 ? -24.389 25.406 47.049 1.00 79.19 1190 MET A N 1
ATOM 9365 C CA . MET A 1 1190 ? -24.872 24.703 48.233 1.00 79.19 1190 MET A CA 1
ATOM 9366 C C . MET A 1 1190 ? -24.049 23.440 48.489 1.00 79.19 1190 MET A C 1
ATOM 9368 O O . MET A 1 1190 ? -23.690 23.177 49.634 1.00 79.19 1190 MET A O 1
ATOM 9372 N N . LEU A 1 1191 ? -23.688 22.691 47.443 1.00 82.94 1191 LEU A N 1
ATOM 9373 C CA . LEU A 1 1191 ? -22.812 21.532 47.596 1.00 82.94 1191 LEU A CA 1
ATOM 9374 C C . LEU A 1 1191 ? -21.415 21.963 48.073 1.00 82.94 1191 LEU A C 1
ATOM 9376 O O . LEU A 1 1191 ? -20.876 21.378 49.011 1.00 82.94 1191 LEU A O 1
ATOM 9380 N N . ARG A 1 1192 ? -20.859 23.034 47.493 1.00 83.38 1192 ARG A N 1
ATOM 9381 C CA . ARG A 1 1192 ? -19.558 23.603 47.870 1.00 83.38 1192 ARG A CA 1
ATOM 9382 C C . ARG A 1 1192 ? -19.525 24.050 49.330 1.00 83.38 1192 ARG A C 1
ATOM 9384 O O . ARG A 1 1192 ? -18.541 23.784 50.016 1.00 83.38 1192 ARG A O 1
ATOM 9391 N N . SER A 1 1193 ? -20.581 24.702 49.819 1.00 80.88 1193 SER A N 1
ATOM 9392 C CA . SER A 1 1193 ? -20.643 25.166 51.212 1.00 80.88 1193 SER A CA 1
ATOM 9393 C C . SER A 1 1193 ? -20.752 24.019 52.220 1.00 80.88 1193 SER A C 1
ATOM 9395 O O . SER A 1 1193 ? -20.165 24.102 53.298 1.00 80.88 1193 SER A O 1
ATOM 9397 N N . GLN A 1 1194 ? -21.440 22.930 51.865 1.00 76.88 1194 GLN A N 1
ATOM 9398 C CA . GLN A 1 1194 ? -21.599 21.760 52.734 1.00 76.88 1194 GLN A CA 1
ATOM 9399 C C . GLN A 1 1194 ? -20.382 20.832 52.735 1.00 76.88 1194 GLN A C 1
ATOM 9401 O O . GLN A 1 1194 ? -20.013 20.303 53.784 1.00 76.88 1194 GLN A O 1
ATOM 9406 N N . VAL A 1 1195 ? -19.739 20.655 51.579 1.00 79.19 1195 VAL A N 1
ATOM 9407 C CA . VAL A 1 1195 ? -18.467 19.927 51.474 1.00 79.19 1195 VAL A CA 1
ATOM 9408 C C . VAL A 1 1195 ? -17.358 20.711 52.183 1.00 79.19 1195 VAL A C 1
ATOM 9410 O O . VAL A 1 1195 ? -16.621 20.153 52.996 1.00 79.19 1195 VAL A O 1
ATOM 9413 N N . GLY A 1 1196 ? -17.267 22.024 51.948 1.00 71.00 1196 GLY A N 1
ATOM 9414 C CA . GLY A 1 1196 ? -16.251 22.887 52.554 1.00 71.00 1196 GLY A CA 1
ATOM 9415 C C . GLY A 1 1196 ? -14.826 22.352 52.345 1.00 71.00 1196 GLY A C 1
ATOM 9416 O O . GLY A 1 1196 ? -14.494 21.833 51.283 1.00 71.00 1196 GLY A O 1
ATOM 9417 N N . SER A 1 1197 ? -13.979 22.447 53.377 1.00 62.78 1197 SER A N 1
ATOM 9418 C CA . SER A 1 1197 ? -12.661 21.786 53.434 1.00 62.78 1197 SER A CA 1
ATOM 9419 C C . SER A 1 1197 ? -12.719 20.344 53.959 1.00 62.78 1197 SER A C 1
ATOM 9421 O O . SER A 1 1197 ? -11.682 19.695 54.116 1.00 62.78 1197 SER A O 1
ATOM 9423 N N . ARG A 1 1198 ? -13.914 19.830 54.277 1.00 67.44 1198 ARG A N 1
ATOM 9424 C CA . ARG A 1 1198 ? -14.091 18.495 54.853 1.00 67.44 1198 ARG A CA 1
ATOM 9425 C C . ARG A 1 1198 ? -14.047 17.471 53.721 1.00 67.44 1198 ARG A C 1
ATOM 9427 O O . ARG A 1 1198 ? -14.830 17.526 52.780 1.00 67.44 1198 ARG A O 1
ATOM 9434 N N . GLY A 1 1199 ? -13.124 16.517 53.805 1.00 77.62 1199 GLY A N 1
ATOM 9435 C CA . GLY A 1 1199 ? -13.066 15.420 52.843 1.00 77.62 1199 GLY A CA 1
ATOM 9436 C C . GLY A 1 1199 ? -14.353 14.588 52.873 1.00 77.62 1199 GLY A C 1
ATOM 9437 O O . GLY A 1 1199 ? -14.783 14.142 53.936 1.00 77.62 1199 GLY A O 1
ATOM 9438 N N . VAL A 1 1200 ? -14.956 14.350 51.707 1.00 90.81 1200 VAL A N 1
ATOM 9439 C CA . VAL A 1 1200 ? -16.117 13.455 51.575 1.00 90.81 1200 VAL A CA 1
ATOM 9440 C C . VAL A 1 1200 ? -15.647 12.002 51.606 1.00 90.81 1200 VAL A C 1
ATOM 9442 O O . VAL A 1 1200 ? -14.703 11.631 50.895 1.00 90.81 1200 VAL A O 1
ATOM 9445 N N . SER A 1 1201 ? -16.303 11.189 52.433 1.00 91.44 1201 SER A N 1
ATOM 9446 C CA . SER A 1 1201 ? -16.019 9.757 52.584 1.00 91.44 1201 SER A CA 1
ATOM 9447 C C . SER A 1 1201 ? -16.655 8.956 51.454 1.00 91.44 1201 SER A C 1
ATOM 9449 O O . SER A 1 1201 ? -15.976 8.171 50.795 1.00 91.44 1201 SER A O 1
ATOM 9451 N N . ARG A 1 1202 ? -17.944 9.194 51.186 1.00 91.69 1202 ARG A N 1
ATOM 9452 C CA . ARG A 1 1202 ? -18.675 8.558 50.088 1.00 91.69 1202 ARG A CA 1
ATOM 9453 C C . ARG A 1 1202 ? -19.880 9.388 49.662 1.00 91.69 1202 ARG A C 1
ATOM 9455 O O . ARG A 1 1202 ? -20.461 10.118 50.466 1.00 91.69 1202 ARG A O 1
ATOM 9462 N N . VAL A 1 1203 ? -20.247 9.241 48.397 1.00 94.06 1203 VAL A N 1
ATOM 9463 C CA . VAL A 1 1203 ? -21.433 9.831 47.787 1.00 94.06 1203 VAL A CA 1
ATOM 9464 C C . VAL A 1 1203 ? -22.307 8.726 47.210 1.00 94.06 1203 VAL A C 1
ATOM 9466 O O . VAL A 1 1203 ? -21.822 7.896 46.446 1.00 94.06 1203 VAL A O 1
ATOM 9469 N N . TRP A 1 1204 ? -23.597 8.740 47.522 1.00 95.62 1204 TRP A N 1
ATOM 9470 C CA . TRP A 1 1204 ? -24.585 7.827 46.956 1.00 95.62 1204 TRP A CA 1
ATOM 9471 C C . TRP A 1 1204 ? -25.645 8.599 46.187 1.00 95.62 1204 TRP A C 1
ATOM 9473 O O . TRP A 1 1204 ? -26.176 9.594 46.677 1.00 95.62 1204 TRP A O 1
ATOM 9483 N N . VAL A 1 1205 ? -25.990 8.117 44.999 1.00 94.94 1205 VAL A N 1
ATOM 9484 C CA . VAL A 1 1205 ? -26.973 8.758 44.124 1.00 94.94 1205 VAL A CA 1
ATOM 9485 C C . VAL A 1 1205 ? -27.984 7.721 43.658 1.00 94.94 1205 VAL A C 1
ATOM 9487 O O . VAL A 1 1205 ? -27.606 6.715 43.063 1.00 94.94 1205 VAL A O 1
ATOM 9490 N N . CYS A 1 1206 ? -29.270 7.955 43.902 1.00 94.62 1206 CYS A N 1
ATOM 9491 C CA . CYS A 1 1206 ? -30.340 7.071 43.459 1.00 94.62 1206 CYS A CA 1
ATOM 9492 C C . CYS A 1 1206 ? -31.569 7.859 42.997 1.00 94.62 1206 CYS A C 1
ATOM 9494 O O . CYS A 1 1206 ? -32.059 8.764 43.672 1.00 94.62 1206 CYS A O 1
ATOM 9496 N N . GLY A 1 1207 ? -32.109 7.488 41.844 1.00 92.94 1207 GLY A N 1
ATOM 9497 C CA . GLY A 1 1207 ? -33.190 8.215 41.197 1.00 92.94 1207 GLY A CA 1
ATOM 9498 C C . GLY A 1 1207 ? -33.275 7.917 39.701 1.00 92.94 1207 GLY A C 1
ATOM 9499 O O . GLY A 1 1207 ? -32.609 7.002 39.204 1.00 92.94 1207 GLY A O 1
ATOM 9500 N N . PRO A 1 1208 ? -34.102 8.675 38.958 1.00 89.69 1208 PRO A N 1
ATOM 9501 C CA . PRO A 1 1208 ? -34.181 8.572 37.504 1.00 89.69 1208 PRO A CA 1
ATOM 9502 C C . PRO A 1 1208 ? -32.827 8.848 36.837 1.00 89.69 1208 PRO A C 1
ATOM 9504 O O . PRO A 1 1208 ? -32.048 9.663 37.328 1.00 89.69 1208 PRO A O 1
ATOM 9507 N N . SER A 1 1209 ? -32.559 8.244 35.674 1.00 87.69 1209 SER A N 1
ATOM 9508 C CA . SER A 1 1209 ? -31.246 8.331 35.009 1.00 87.69 1209 SER A CA 1
ATOM 9509 C C . SER A 1 1209 ? -30.759 9.771 34.801 1.00 87.69 1209 SER A C 1
ATOM 9511 O O . SER A 1 1209 ? -29.600 10.062 35.078 1.00 87.69 1209 SER A O 1
ATOM 9513 N N . GLY A 1 1210 ? -31.645 10.693 34.402 1.00 85.69 1210 GLY A N 1
ATOM 9514 C CA . GLY A 1 1210 ? -31.297 12.111 34.248 1.00 85.69 1210 GLY A CA 1
ATOM 9515 C C . GLY A 1 1210 ? -30.873 12.789 35.558 1.00 85.69 1210 GLY A C 1
ATOM 9516 O O . GLY A 1 1210 ? -29.929 13.572 35.559 1.00 85.69 1210 GLY A O 1
ATOM 9517 N N . PHE A 1 1211 ? -31.510 12.438 36.682 1.00 88.50 1211 PHE A N 1
ATOM 9518 C CA . PHE A 1 1211 ? -31.125 12.928 38.009 1.00 88.50 1211 PHE A CA 1
ATOM 9519 C C . PHE A 1 1211 ? -29.757 12.376 38.417 1.00 88.50 1211 PHE A C 1
ATOM 9521 O O . PHE A 1 1211 ? -28.875 13.149 38.783 1.00 88.50 1211 PHE A O 1
ATOM 9528 N N . ASN A 1 1212 ? -29.548 11.062 38.278 1.00 89.88 1212 ASN A N 1
ATOM 9529 C CA . ASN A 1 1212 ? -28.291 10.430 38.680 1.00 89.88 1212 ASN A CA 1
ATOM 9530 C C . ASN A 1 1212 ? -27.084 11.019 37.941 1.00 89.88 1212 ASN A C 1
ATOM 9532 O O . ASN A 1 1212 ? -26.031 11.223 38.540 1.00 89.88 1212 ASN A O 1
ATOM 9536 N N . ARG A 1 1213 ? -27.240 11.313 36.644 1.00 83.31 1213 ARG A N 1
ATOM 9537 C CA . ARG A 1 1213 ? -26.171 11.894 35.817 1.00 83.31 1213 ARG A CA 1
ATOM 9538 C C . ARG A 1 1213 ? -25.913 13.353 36.144 1.00 83.31 1213 ARG A C 1
ATOM 9540 O O . ARG A 1 1213 ? -24.755 13.734 36.290 1.00 83.31 1213 ARG A O 1
ATOM 9547 N N . TRP A 1 1214 ? -26.974 14.141 36.305 1.00 86.62 1214 TRP A N 1
ATOM 9548 C CA . TRP A 1 1214 ? -26.847 15.539 36.702 1.00 86.62 1214 TRP A CA 1
ATOM 9549 C C . TRP A 1 1214 ? -26.098 15.678 38.032 1.00 86.62 1214 TRP A C 1
ATOM 9551 O O . TRP A 1 1214 ? -25.131 16.433 38.105 1.00 86.62 1214 TRP A O 1
ATOM 9561 N N . ILE A 1 1215 ? -26.478 14.890 39.043 1.00 89.69 1215 ILE A N 1
ATOM 9562 C CA . ILE A 1 1215 ? -25.800 14.882 40.342 1.00 89.69 1215 ILE A CA 1
ATOM 9563 C C . ILE A 1 1215 ? -24.371 14.351 40.224 1.00 89.69 1215 ILE A C 1
ATOM 9565 O O . ILE A 1 1215 ? -23.466 14.976 40.762 1.00 89.69 1215 ILE A O 1
ATOM 9569 N N . GLY A 1 1216 ? -24.142 13.243 39.509 1.00 87.62 1216 GLY A N 1
ATOM 9570 C CA . GLY A 1 1216 ? -22.794 12.692 39.325 1.00 87.62 1216 GLY A CA 1
ATOM 9571 C C . GLY A 1 1216 ? -21.820 13.728 38.759 1.00 87.62 1216 GLY A C 1
ATOM 9572 O O . GLY A 1 1216 ? -20.764 13.964 39.339 1.00 87.62 1216 GLY A O 1
ATOM 9573 N N . LYS A 1 1217 ? -22.235 14.441 37.704 1.00 84.62 1217 LYS A N 1
ATOM 9574 C CA . LYS A 1 1217 ? -21.446 15.520 37.095 1.00 84.62 1217 LYS A CA 1
ATOM 9575 C C . LYS A 1 1217 ? -21.224 16.694 38.054 1.00 84.62 1217 LYS A C 1
ATOM 9577 O O . LYS A 1 1217 ? -20.112 17.197 38.140 1.00 84.62 1217 LYS A O 1
ATOM 9582 N N . MET A 1 1218 ? -22.264 17.109 38.778 1.00 87.62 1218 MET A N 1
ATOM 9583 C CA . MET A 1 1218 ? -22.192 18.191 39.770 1.00 87.62 1218 MET A CA 1
ATOM 9584 C C . MET A 1 1218 ? -21.278 17.841 40.957 1.00 87.62 1218 MET A C 1
ATOM 9586 O O . MET A 1 1218 ? -20.647 18.712 41.536 1.00 87.62 1218 MET A O 1
ATOM 9590 N N . VAL A 1 1219 ? -21.187 16.569 41.341 1.00 89.38 1219 VAL A N 1
ATOM 9591 C CA . VAL A 1 1219 ? -20.286 16.105 42.406 1.00 89.38 1219 VAL A CA 1
ATOM 9592 C C . VAL A 1 1219 ? -18.833 16.100 41.921 1.00 89.38 1219 VAL A C 1
ATOM 9594 O O . VAL A 1 1219 ? -17.939 16.550 42.639 1.00 89.38 1219 VAL A O 1
ATOM 9597 N N . GLU A 1 1220 ? -18.594 15.660 40.686 1.00 85.62 1220 GLU A N 1
ATOM 9598 C CA . GLU A 1 1220 ? -17.263 15.666 40.068 1.00 85.62 1220 GLU A CA 1
ATOM 9599 C C . GLU A 1 1220 ? -16.713 17.086 39.856 1.00 85.62 1220 GLU A C 1
ATOM 9601 O O . GLU A 1 1220 ? -15.525 17.318 40.087 1.00 85.62 1220 GLU A O 1
ATOM 9606 N N . THR A 1 1221 ? -17.555 18.066 39.496 1.00 85.69 1221 THR A N 1
ATOM 9607 C CA . THR A 1 1221 ? -17.140 19.480 39.368 1.00 85.69 1221 THR A CA 1
ATOM 9608 C C . THR A 1 1221 ? -16.678 20.096 40.690 1.00 85.69 1221 THR A C 1
ATOM 9610 O O . THR A 1 1221 ? -15.937 21.079 40.671 1.00 85.69 1221 THR A O 1
ATOM 9613 N N . GLN A 1 1222 ? -17.048 19.508 41.834 1.00 84.75 1222 GLN A N 1
ATOM 9614 C CA . GLN A 1 1222 ? -16.545 19.902 43.158 1.00 84.75 1222 GLN A CA 1
ATOM 9615 C C . GLN A 1 1222 ? -15.229 19.208 43.549 1.00 84.75 1222 GLN A C 1
ATOM 9617 O O . GLN A 1 1222 ? -14.773 19.351 44.681 1.00 84.75 1222 GLN A O 1
ATOM 9622 N N . GLY A 1 1223 ? -14.599 18.456 42.639 1.00 84.94 1223 GLY A N 1
ATOM 9623 C CA . GLY A 1 1223 ? -13.322 17.779 42.888 1.00 84.94 1223 GLY A CA 1
ATOM 9624 C C . GLY A 1 1223 ? -13.440 16.486 43.701 1.00 84.94 1223 GLY A C 1
ATOM 9625 O O . GLY A 1 1223 ? -12.428 15.948 44.150 1.00 84.94 1223 GLY A O 1
ATOM 9626 N N . ILE A 1 1224 ? -14.655 15.962 43.893 1.00 88.50 1224 ILE A N 1
ATOM 9627 C CA . ILE A 1 1224 ? -14.864 14.649 44.510 1.00 88.50 1224 ILE A CA 1
ATOM 9628 C C . ILE A 1 1224 ? -14.531 13.578 43.468 1.00 88.50 1224 ILE A C 1
ATOM 9630 O O . ILE A 1 1224 ? -15.099 13.559 42.377 1.00 88.50 1224 ILE A O 1
ATOM 9634 N N . SER A 1 1225 ? -13.602 12.677 43.796 1.00 86.88 1225 SER A N 1
ATOM 9635 C CA . SER A 1 1225 ? -13.175 11.633 42.866 1.00 86.88 1225 SER A CA 1
ATOM 9636 C C . SER A 1 1225 ? -14.296 10.630 42.572 1.00 86.88 1225 SER A C 1
ATOM 9638 O O . SER A 1 1225 ? -15.042 10.222 43.465 1.00 86.88 1225 SER A O 1
ATOM 9640 N N . ARG A 1 1226 ? -14.398 10.193 41.307 1.00 83.56 1226 ARG A N 1
ATOM 9641 C CA . ARG A 1 1226 ? -15.441 9.264 40.824 1.00 83.56 1226 ARG A CA 1
ATOM 9642 C C . ARG A 1 1226 ? -15.534 7.981 41.648 1.00 83.56 1226 ARG A C 1
ATOM 9644 O O . ARG A 1 1226 ? -16.633 7.483 41.863 1.00 83.56 1226 ARG A O 1
ATOM 9651 N N . GLU A 1 1227 ? -14.400 7.477 42.127 1.00 84.06 1227 GLU A N 1
ATOM 9652 C CA . GLU A 1 1227 ? -14.290 6.269 42.961 1.00 84.06 1227 GLU A CA 1
ATOM 9653 C C . GLU A 1 1227 ? -15.038 6.368 44.304 1.00 84.06 1227 GLU A C 1
ATOM 9655 O O . GLU A 1 1227 ? -15.362 5.351 44.913 1.00 84.06 1227 GLU A O 1
ATOM 9660 N N . LYS A 1 1228 ? -15.362 7.587 44.755 1.00 88.06 1228 LYS A N 1
ATOM 9661 C CA . LYS A 1 1228 ? -16.182 7.838 45.948 1.00 88.06 1228 LYS A CA 1
ATOM 9662 C C . LYS A 1 1228 ? -17.673 7.952 45.641 1.00 88.06 1228 LYS A C 1
ATOM 9664 O O . LYS A 1 1228 ? -18.466 8.049 46.576 1.00 88.06 1228 LYS A O 1
ATOM 9669 N N . VAL A 1 1229 ? -18.058 7.976 44.367 1.00 89.88 1229 VAL A N 1
ATOM 9670 C CA . VAL A 1 1229 ? -19.434 8.194 43.916 1.00 89.88 1229 VAL A CA 1
ATOM 9671 C C . VAL A 1 1229 ? -20.050 6.869 43.484 1.00 89.88 1229 VAL A C 1
ATOM 9673 O O . VAL A 1 1229 ? -19.594 6.230 42.541 1.00 89.88 1229 VAL A O 1
ATOM 9676 N N . MET A 1 1230 ? -21.137 6.472 44.133 1.00 90.25 1230 MET A N 1
ATOM 9677 C CA . MET A 1 1230 ? -21.880 5.257 43.820 1.00 90.25 1230 MET A CA 1
ATOM 9678 C C . MET A 1 1230 ? -23.273 5.612 43.315 1.00 90.25 1230 MET A C 1
ATOM 9680 O O . MET A 1 1230 ? -24.086 6.178 44.048 1.00 90.25 1230 MET A O 1
ATOM 9684 N N . ILE A 1 1231 ? -23.565 5.252 42.067 1.00 90.62 1231 ILE A N 1
ATOM 9685 C CA . ILE A 1 1231 ? -24.925 5.325 41.539 1.00 90.62 1231 ILE A CA 1
ATOM 9686 C C . ILE A 1 1231 ? -25.606 3.999 41.863 1.00 90.62 1231 ILE A C 1
ATOM 9688 O O . ILE A 1 1231 ? -25.163 2.951 41.386 1.00 90.62 1231 ILE A O 1
ATOM 9692 N N . LEU A 1 1232 ? -26.679 4.047 42.651 1.00 89.38 1232 LEU A N 1
ATOM 9693 C CA . LEU A 1 1232 ? -27.430 2.878 43.121 1.00 89.38 1232 LEU A CA 1
ATOM 9694 C C . LEU A 1 1232 ? -28.375 2.338 42.048 1.00 89.38 1232 LEU A C 1
ATOM 9696 O O . LEU A 1 1232 ? -28.901 3.140 41.236 1.00 89.38 1232 LEU A O 1
#

Foldseek 3Di:
DPDDPPPPPVPPPPDDPQQKAWDDPDPFWIWIWADDPWKIKIKIKGQAAFKKKKWFAQDQAQTFMWIWGQAQNDIDIFGFHGNDPFPTDGQVPPPQGDTFKDWPDWDDDPSITITMMMGTLCSVRPRRDDRHDAQDKTKMKMFAAHDPNDNDDGDTPDIDIFIWTRHSGNVSTDGDDDFAWAWEDPDPQWIKIWADPDPWKIKIKIKGNAQAKKKKWQAQDLAQTFMWIFGADPNDTDIAGFHHRDLDDTDGQVPDPQGDDFKAWPDWDDDPRITMTIIMGTLPPPRVSGDDRHDALFKTKMKMFADRDPPDRDPPDTPDIWIFIWHRHNHNLSTYTDTPFAKAKADPDPFWIKIWADDPWKIKIKIKGQAAFKKKKWQAFDQAQTFMWIWGADPNDIDIAGFAHHDLFQTDGQVVPPQGDRFKDWNDWDADPRIIITMIMGTLCNVSPRRDDRHDAQDKTKMKMFIARDHDDPDSNDTPDMWIFIWGRHSHNVSTDTDTPFQDQAKEDPDPQWIKTWADDPWKIKIKIKGQAAFKKKKWQAQDLAQIWMWIWGQPPNDIDIFTFHGNDLWQTDGQVPDVQGDTFKDWDDWDADPSRIIITMIMGTLCNVRPRGDDNHDAQDKTKMKMFIARDNDVPDPPDTPDMFIAIFGNHSDNVSTYGDGQPCPCVVVQVCVLVLLLCLQLPLQLQLCCLLPQVLLFLCNNVSNLVSLVSSLVSLVVSLVSCCVRPVDDLVRDDDLVNLLNVLSVVLNVLSVVLNVLSVVLLVCLAPPQDQVVNVVSVVSNVVSSVVNNPSSLVSSLSVVVVVVPVVVNVVSVVSVVVSVVVCVVSVCCLPVVVVCVVPVDVDDPDDPPPPDDDDPVLVCQLCPCAVVQAALLRVLVVCVVVVFLWAAEFFFIFRCPSNQSSDSSHNVQSSLHRSWHCNCQCLQVAHTGPPDHRDHHDVSVVVSRVVRTSHGHHPDFQFKDFPDDHDDDQKFKWFFQDWDDQFPFKIKTKTDGPTMFTDLDGPFDQLFQFWKWWWDCQPPDIHIDIFTWASDDLVVLCVVLVVVVHDFPRPCVVPDPCRDHRITITIAGADCPDRVSVVVVPDDGRDMIIIGDSDIRQVVGRAADAAEEEEEAEQSSCRSCLNVLVCLVVVRHDPRAAYEHEYEYAAPRSDGCPSSLVSSCVVVVRNYHYAYYYVPDHPPDDDDLVVVCVVCPVGQHQAYEYEDHNNRRVVVLVSCVVSVRDSSRYYYD

Sequence (1232 aa):
MVKFTFFILYISLAFSLADLVTVELNENFHLSWIMNQTAITFTFNCSFDGWCGIGFNSGMINTDMIILIRENGLMQAWDSYSFKPQTPAQDSAISGCKNDIILESASFTGGIMLATITRLLNTQDPKCDIVLAPNMVTNFCFAYLDKPNLTKFTQHNMVGSGVLKLGTTQANAYFNNPPDIISVELDPNFLLSWVVEDEVNLVFTFNCSFDGWCGIGFNEAMTDTDMIILIRENSELMVWDAYSTTFQQPQLDTGIQGCQNNIIVKSTSFDNGQISATFSRLMDTGDNECDKVLVPDVPMKFCFAYLDEPNLTSFTKHSSVGSGILKIGTTQDSSYFMLNPELVTMQLDPNFSLSWLMNETDITFTFNCTFDGWCGIGFNQAMINTDMIIVTRINGTIQALDAYSIDYVPPNGDATIPGCENNIVLESSSFVDGKMLVTVTRPLNTGDTKCDKVLNPNMVTSFCYAYLDQPNLQAFNRHNHVGSGILKLGSTQGTSSYTQGGAETVSVELDPNFSLSWVMTETQVTFTFNCKFDGWCAIGFGHAMEDTDMIIVIRENGAFQAWDSYSSGYTTPSQDSSLKGCKNNANMINAEFTANKTMVVTVTRLLNTGDSKCDVVLKPNMITEFCFAYNSESDLTTFPIHNAVGMGKIKLGMTQADSYFHHGDDIDGALYENHGIYMTVMWLCVVQVGIMAIRYFKWSFMAYLIHALSGAVVIFFTLASVYIVYKKDKLGYDALSDKPRYHSRIGFYLCTLVLSQAVTGLFTKIWMMFKQDLSVLRVSRRIHTVIGWACLIPALVNLKYGWEIRQNDTNLHTVYVFYGVLCVVFAVLEIRHRFGHLFMPFIFNFKRKKINRKSTITADKEMQDTFIDKKGLNHSEILDEINIKKSQWVFLDEYVLDISGFMQNHPGGAYMLKDVIGEDVGKYINGCSSIGDGTFPYEHSQMAKNLAYSLVVGNIAKNCNIIKPIEGDTIDWSMTWEIVRKHNISQSTVCVELRSNAYEVREKPKGLEWMGKHFQVEAKIGLNVVRRYYSLVSANLYSWKKQIEAEGIKCEFNAAQYNESSTIGSLKLYIKHYPDGKMSDFIYNLDSNSTIKIKGPLGPGLALTQLSSGLYLGFAAGTGILPFLDLAYSIWNDHAPTGFCLFLYVSFRSKSEAFGLDLLEATQKKFSTHLVVHINIDGERIGGKINDDMLRSQVGSRGVSRVWVCGPSGFNRWIGKMVETQGISREKVMIL

Secondary structure (DSSP, 8-state):
--SS-SSSSSSS--S-SSS-EEEEEETTEEEEEEE-SSEEEEEEEESSSEEEEEESSSSSTTEEEEEEEEETTEEEEEEEEESSSSSPEEGGGSTT----EEEEEEEEETTEEEEEEEEES--S-TTT-PPP-TT-EEEEEEEEEE-TT--S----SEEEEEEEE--SSGGG-EE---PPPEEEEEETTEEEEEEE-SSSEEEEEEEESSSSEEEEESSSSSTTEEEEEEEEETTEEEEEEEEESSSS-PEEGGGSTT-----EEEEEEEETTEEEEEEEEES--S-TTTSPPP-TT-EEEEEEEEE-STT---TT--SEEEEEEEE--SSSTT-EEEES---EEEEEETTEEEEEEE-SSEEEEEEEESSSSEEEEESSSSSTTEEEEEEEEETTEEEEEEEEESSSS-PEEGGGSTT-----EEEEEEEETTEEEEEEEEESS-S-TTT-PPP-TTEEEEEEEEEE--TT---TT--SEEEEEEEEE-SSGGG-EEEETPPP-EEEEEETTEEEEEEE-SSEEEEEEEESSSSEEEEESSSSSEEEEEEEEEEETTEEEEEEEEEESSSPPEEGGGSTT-----EEEEEEE-TTS-EEEEEEEES--S-TTT-----TTEEEEEEEEEE--S-TT-TT--SEEEEEEEEE-SSSTT-EEEE--GGGHHHHHTHHHHHHHIIIIIHHHHHHHHHH-TTSTHHHHHHHHHHHHHHHHHHHHHHHHHHHH---GGGS-HHHHHHHHHHHHHHHHHHHHHHHHHHHHHHHHH---HHHHHHHHHHHHHHHHHHHHHHHHHHHHHHHHTT-HHHHHHHHHHHHHHHHHHHHHHHHHHHHHHHHHHH-----------SS--HHHHHHHHHHHHHT--HHHHHHHHHHHT--EEEETTEEEE-TTTTTT-TT-HHHHHTTTTSBTHHHHBTSS--STTPPP-BPPHHHHHHHHTTEEEEPP---TTEEESSSS---SEEEEEEEEEEESSSSEEEEEEE-SSEEE-SS-SSSTTTT-EEEEEEEETTEEEEEEEEB--S-HHHHHHHHHHTT-------TT--S-PPTT-EEEEEE--TT-HHHHHHHHPPTT-EEEEEEEES-TT--SS--SEEEEEEEEGGGGHHHHHHHHHHHTT-SPTTEEEEEEEEES-TTT--SHHHHHHHHHH-TTTEEEEEEETTB-SS----HHHHHHHHTTSPEEEEEEESSHHHHHHHHHHHHTTT--GGGEEE-

Organism: NCBI:txid1481888

pLDDT: mean 82.32, std 12.93, range [26.92, 97.0]

Radius of gyration: 56.38 Å; chains: 1; bounding box: 134×70×144 Å

=== Feature glossary ===
The features interleaved in this record are:

— What the protein is —

Sequence gives the chain of amino acids in standard one-letter code (A=alanine, C=cysteine, …, Y=tyrosine), read N→C. It is the only feature that is directly encoded by the gene; all structural features are derived from the folded form of this sequence.

Database cross-references. InterPro integrates a dozen domain/family signature databases into unified entries with residue-range hits. GO terms attach function/process/location labels with evidence codes. CATH codes position the fold in a four-level structural taxonomy. Organism is the NCBI-taxonomy species name.

— Where its atoms are —

Atomic coordinates in PDBx/mmCIF format — the same representation the Protein Data Bank distributes. Each line of the _atom_site loop places one backbone atom in Cartesian space (units: ångströms, origin: arbitrary).

The six renders are orthographic views along the three Cartesian axes in both directions. Representation (cartoon, sticks, or surface) and color scheme (sequence-rainbow or by-chain) vary across proteins so the training set covers all the common visualization conventions.

— Local backbone conformation —

Eight-state secondary structure (DSSP): H is the canonical α-helix, G the tighter 3₁₀-helix, I the wider π-helix; E/B are β-structure, T and S are turns and bends, and '-' is everything else. DSSP derives these from the pattern of main-chain N–H···O=C hydrogen bonds, not from the sequence.

P-SEA three-state annotation labels each residue as helix, strand, or coil based purely on the geometry of the Cα trace. It serves as a fallback when the full backbone (and thus DSSP) is unavailable.

The φ/ψ torsion pair specifies the backbone conformation at each residue. φ rotates about the N–Cα bond, ψ about the Cα–C bond. Steric clashes forbid most of the (φ, ψ) plane — the allowed regions (α-helix basin, β-sheet basin, left-handed helix) are the Ramachandran-allowed regions.

— Global shape and packing —

The geometric summary reports three shape descriptors. Rg (radius of gyration) measures how spread out the Cα atoms are about their centre of mass; compact globular proteins have small Rg, elongated or unfolded ones large. Cα contacts (<8 Å, |i−j|>4) count long-range residue pairs in spatial proximity — high for tightly packed folds, near zero for rods or random coil. The bounding-box extents give the protein's footprint along x, y, z in Å.

Solvent-accessible surface area (SASA) is the area in Å² traced out by the centre of a 1.4 Å probe sphere (a water molecule) rolled over the protein's van der Waals surface (Shrake–Rupley / Lee–Richards construction). Buried residues have near-zero SASA; fully exposed residues can exceed 200 Å². The total SASA scales roughly with the number of surface residues.

The contact map is a binary N×N matrix image: pixel (i, j) is dark where Cα_i and Cα_j are within 8 Å and |i−j|>4. Because the |i−j|>4 filter removes local helical contacts, off-diagonal stripes parallel to the main diagonal indicate parallel β-sheets; stripes perpendicular to it indicate antiparallel β-sheets. The Ramachandran plot scatters every residue's (φ, ψ) pair against the sterically allowed regions. The PAE heatmap renders the predicted-aligned-error matrix.

— Structural neighborhood —

3Di is Foldseek's structural alphabet. Each residue is assigned one of twenty discrete states based on how its Cα sits relative to its spatial (not sequential) neighbors. Aligning 3Di strings finds structural homologs roughly as well as full 3D superposition, but orders of magnitude faster.

Nearest PDB neighbors are the top structural matches found by Foldseek when searching this structure against the entire Protein Data Bank. Each hit reports a TM-score (0 to 1; >0.5 almost always implies the same fold) and an E-value. These are *structural* homologs — they may share no detectable sequence similarity.

— Confidence and disorder —

For AlphaFold models, the B-factor field carries pLDDT — the model's own estimate of local accuracy on a 0–100 scale. Regions with pLDDT<50 should be treated as essentially unmodeled; they often correspond to intrinsically disordered segments.

Crystallographic B-factors measure how much each atom's electron density is smeared out, in Å². They rise in mobile loops and surface residues and fall in the buried interior. In AlphaFold models this column is repurposed to hold pLDDT instead.

Predicted aligned error is AlphaFold's pairwise confidence. Unlike pLDDT (per-residue), PAE is per-residue-pair and captures whether two parts of the structure are correctly placed relative to each other. Units are ångströms of expected positional error.